Protein 5KQ4 (pdb70)

Solvent-accessible surface area: 38583 Å² total; per-residue (Å²): 198,120,115,57,84,102,74,59,65,52,30,1,37,102,2,0,71,63,25,50,93,84,0,97,45,25,56,29,44,0,22,41,0,0,0,0,41,12,50,33,57,66,91,141,16,95,61,28,50,18,28,0,6,3,0,0,1,82,5,128,165,65,71,3,0,2,0,0,0,1,38,46,28,12,80,16,0,35,14,40,7,81,96,54,60,20,4,62,69,43,116,69,14,7,0,3,45,4,102,43,101,14,0,0,0,2,22,0,86,55,67,114,14,14,51,108,0,28,88,52,3,72,113,36,42,173,175,32,31,58,33,100,97,11,19,168,2,23,98,126,6,27,58,91,60,28,31,129,58,144,40,0,36,139,6,79,55,57,60,0,7,18,0,0,0,1,1,4,0,6,13,26,31,92,116,56,50,67,22,48,102,92,0,0,96,4,0,2,13,0,5,3,0,0,4,2,32,0,29,23,18,19,25,137,12,69,63,25,46,11,107,81,0,6,58,99,0,25,76,54,10,68,13,5,132,108,74,20,170,148,89,146,104,34,8,37,44,68,2,120,141,60,131,47,83,37,0,14,0,0,0,0,0,6,136,62,25,115,44,0,0,0,12,53,16,170,127,101,67,39,16,39,5,3,0,33,6,112,38,77,177,122,36,56,50,35,79,0,0,29,59,17,0,86,68,19,0,24,46,82,2,53,120,120,20,63,72,122,42,70,16,72,42,53,2,61,19,28,53,0,51,0,3,2,0,25,10,7,58,92,133,32,179,31,78,39,140,83,141,16,38,104,18,68,48,33,73,4,107,99,5,25,27,14,78,189,95,132,110,156,108,22,68,1,0,7,10,0,4,63,44,0,76,145,38,14,122,157,84,94,125,85,145,170,141,116,33,70,113,75,54,75,51,17,0,46,99,4,0,79,64,30,49,111,76,2,101,43,36,59,26,41,0,20,41,0,5,4,7,37,19,35,57,28,48,66,130,23,70,154,24,68,4,26,0,0,2,0,4,0,79,6,125,171,67,82,28,0,3,0,0,0,0,28,72,25,12,55,15,0,33,12,36,11,97,99,34,57,31,3,66,65,45,113,69,18,3,0,1,72,9,100,65,132,35,9,0,0,4,27,0,69,53,66,118,19,10,42,98,0,29,93,47,11,81,91,102,106,135,40,39,58,40,101,92,13,28,142,3,21,77,146,32,24,48,95,45,24,44,145,107,16,77,155,26,1,47,130,3,86,51,59,64,0,6,11,2,0,2,0,0,2,7,8,11,10,13,86,133,33,65,85,35,21,131,87,7,4,86,11,0,17,47,0,20,126,7,0,35,16,43,0,28,18,13,36,87,161,6,58,80,22,48,6,117,72,0,1,56,101,0,22,85,56,8,71,28,8,146,109,31,19,126,108,53,119,153,48,14,50,84,40,14,121,64,53,75,164,42,44,6,20,0,0,0,0,0,3,140,66,29,104,39,0,0,0,13,53,14,149,178,108,65,38,8,24,8,4,0,76,11,132,47,75,220,147,34,64,50,27,84,0,0,30,87,22,0,76,42,12,1,36,38,79,0,66,91,110,28,53,72,121,44,71,13,62,55,95,56,44,25,16,44,4,48,0,3,2,0,24,41,2,42,92,134,31,195,30,111,17,159,48,148,203,96,10,37,109,34,74,50,27,66,5,108,99,2,5,44,21,72,200,106,119,68,36,96,108,5,36,25,23,101,27,0,32,43,0,5,74,46,0,90,131,37,19,104,126,90,97,149,110

InterPro domains:
  IPR010334 mRNA-decapping enzyme subunit 1 [PF06058] (9-122)
  IPR010334 mRNA-decapping enzyme subunit 1 [PTHR16290] (9-124)
  IPR011993 PH-like domain superfamily [G3DSA:2.30.29.30] (1-127)

B-factor: mean 78.52, std 26.3, range [30.11, 173.85]

Radius of gyration: 33.64 Å; Cα contacts (8 Å, |Δi|>4): 1352; chains: 6; bounding box: 75×71×102 Å

Sequence (772 aa):
MEDENILRNAVNLQVLKFHYPEIESIIDIASHVAVYQFDVGSQKWLKTSIEGTFFLVKDQRARVGYVILNRNSPENLYLFINHPSNVHLVDRYLIHRTENQHVVGLWMFDPNDMSRIFNIVKESLLEPPSPSVLPKPPSHWVPVSFNPSMSFTNATFSQVLDDLSARFILNLPAEEQSSVERLCFQIEQAHWFYEDFIRAQNDQLPSLGLRVFSAKLFAHCPLLWKWSKVHEEAFDDFLRYKTRIPVRGAIMLDMSMQQCVLVKGWKASSGWGFPKGKIDKDESDVDCAIREVYEETGFDCSSRINPNEFIDMTIRGQNVRLYIIPGISLDTRFESRTEISKIEWHNLMDLPTFKKNKPNKFYMVIPFLAPLKKWIKKRNIANMEDENILRNAVNLQVLKFHYPEIESIIDIASHVAVYQFDVGSQKWLKTSIEGTFFLVKDQRARVGYVILNRNSPENLYLFINHPSNVHLVDRYLIHRTENQHVVGLWMFDPNDMSRIFNIVKESSEPPSPSVLPKPPSHWVPVSFNPGGSMSFTNATFSQVLDDLSARFILNLPAEEQSSVERLCFQIEQAHWFYEDFIRAQNDQLPSLGLRVFSAKLFAHCPLLWKWSKVHEEAFDDFLRYKTRIPVRGAIMLDMSMQQCVLVKGWKASSGWGFPKGKIDKDESDVDCAIREVYEETGFDCSSRINPNEFIDMTIRGQNVRLYIIPGISLDTRFESRTRKEISKIEWHNLMDLPTFKKNKPQTMKNKFYMVIPFLAPLKKWIKKRNIA

Organism: Schizosaccharomyces pombe (strain 972 / ATCC 24843) (NCBI:txid284812)

Secondary structure (DSSP, 8-state):
-HHHHHHHHHHHHHHHHHH-TTEEEEEEEEEEEEEEEEETTTTEEEEEEEEEEEEEEEETTS-EEEEEEESSSS--EEEE---GGGEEEETTEEEEE-TTS-EEEEEESSHHHHHHHHHHHT--/--TTSSTT--HHHHHHHHIIIIISS--HHHHH-HHHHHHHHHHHHHHIIIIITTS-TTSPP--HHHHHHHHHHH-HHHHHHHHHTHHHHHHHHHGGGG--EEEEEEB-TTS-EEEEEE-SSSS---B-SEEE--TT--HHHHHHHHHHHHH----TTT--TTSEEEEEETTEEEEEEEE----TTPPP--TTTTT--EEEEEEGGGSTTSSSS-----GGGSTTTGGGHHHHHHHHHHHHH-/--PPPGGGSPPPPGGGSPPPS--/-HHHHHHHHHHHHHHHHHH-TTEEEEEEEEEEEEEEEEETTTTEEEEEEEEEEEEEEEETT--EEEEEEESSSS--EEEEE--GGGEEEETTEEEEE-TTS-EEEEEESSHHHHHHHHHHHHHH--/--TTTT--HHHHHHHHIIIIITT--TTTTT-HHHHHHHHHHHHHHIIIIIHHH-TTSPP--HHHHHHHHHTT-GGGTTTTSS-TTHHHHHHHH---EEEEEEEEEETTSSEEEEEEESSSS--BB-SEEEPPTT--HHHHHHHHHHHHH----TTT--TT-EEEEEETTEEEEEEEEEEE-TT--------EEEEEEEEGGGSTTTSTT----BSS-GGGHHHHHHHHHHHHHH-/-PPPGGGSPPPPGGGSPPPS--

Foldseek 3Di:
DPVVVVVVQVVVVVVVCVVPVQWDGFPDKAAKKFKWWADPVVRDIDGDQFMGIKTWTAGPVLWTWIWGCGPRDRDIDIFTAQDLVQWDDDDQWIWGQGPVRIIMIMHGPDSVCVVVVNVVVVVSND/DDDDPVPDDDDPPVVDDDDPPD/DQPQLPDDPLVLLVCLCVVFPDDDDPVCVPDLVSRLLSLLVSLQCCQPPNCLSPVVDDNDASLVSVVVSPVNDVVNVVVCVPPVCVSVVCVVPPDFFEKEAAWEAAQLRFKTKWWFFDDPQTATETQMGTDDPPGDRLNRHQVRCCQAWVDGCNVFFDPVAWDFGCGSRYGYIYTYGYHDHPPDRTDHNYRTDDMDMDGLVPDGPLDPDDHHGYRPHSSCSVVSVVVVVVVVVVD/DVVVVVVVLVVVQVVVCVVPVQFDHFPDKAAKKFKWWQDPPVRGIGGPQFMGIKTFTQGNVRWTWIWGCGPRDRDIDIFTADALVQWDDDDQWIWGQTPVRIIMIMHGPDSCSSVVVNVVSNPD/DDDDDPVPDDDDPPVVDDDDPPD/DCQCVQLPPDVLVLLVCLCVPFPDDDPPVQVVDPVSNLVSLVVSLLCCQQRNCLHHVVDDDDASVVSVVVNCVSDVVVVVVCVVCVVVNVCVQAVQLVWEKEAAFEAAALRFKTKWWAFDPDLGATATQMGTADPPGDRVRRHQVSCCQAWVDGCVVFWDPVAWDWDQGSNYTYIYTYGYHDHPVDDTDHNVNNTTDDIDMDGLVPQAPLDPPGPRDPSSRHVHCVVVNVVSVVVSVVVVVD

GO terms:
  GO:0000932 P-body (C, IDA)
  GO:0003723 RNA binding (F, IDA)
  GO:0010494 cytoplasmic stress granule (C, IDA)
  GO:0098745 RNA decapping complex (C, IDA)
  GO:0110156 mRNA methylguanosine-cap decapping (P, IDA)
  GO:0170008 mRNA phosphatase activator activity (F, IDA)
  GO:0000956 nuclear-transcribed mRNA catabolic process (P, IMP)
  GO:0005634 nucleus (C, HDA)
  GO:0005829 cytosol (C, HDA)
  GO:0000290 deadenylation-dependent decapping of nuclear-transcribed mRNA (P, IMP)
  GO:0005515 protein binding (F, IPI)
  GO:0000290 deadenylation-dependent decapping of nuclear-transcribed mRNA (P, IDA)

Structure (mmCIF, N/CA/C/O backbone):
data_5KQ4
#
_entry.id   5KQ4
#
_cell.length_a   43.067
_cell.length_b   120.752
_cell.length_c   91.849
_cell.angle_alpha   90.00
_cell.angle_beta   97.90
_cell.angle_gamma   90.00
#
_symmetry.space_group_name_H-M   'P 1 21 1'
#
loop_
_entity.id
_entity.type
_entity.pdbx_description
1 polymer 'mRNA-decapping enzyme subunit 1'
2 polymer 'Proline-rich nuclear receptor coactivator 2'
3 polymer 'mRNA decapping complex subunit 2'
4 non-polymer '[[(2~{R},3~{S},4~{R},5~{R})-5-(2-azanyl-7-methyl-6-oxidanylidene-3~{H}-purin-7-ium-9-yl)-3,4-bis(oxidanyl)oxolan-2-yl]methoxy-sulfanyl-phosphoryl] [[[(2~{R},3~{S},4~{R},5~{R})-5-(2-azanyl-7-methyl-6-oxidanylidene-3~{H}-purin-7-ium-9-yl)-3,4-bis(oxidanyl)oxolan-2-yl]methoxy-sulfanyl-phosphoryl]oxy-oxidanyl-phosphoryl] hydrogen phosphate'
5 water water
#
loop_
_atom_site.group_PDB
_atom_site.id
_atom_site.type_symbol
_atom_site.label_atom_id
_atom_site.label_alt_id
_atom_site.label_comp_id
_atom_site.label_asym_id
_atom_site.label_entity_id
_atom_site.label_seq_id
_atom_site.pdbx_PDB_ins_code
_atom_site.Cartn_x
_atom_site.Cartn_y
_atom_site.Cartn_z
_atom_site.occupancy
_atom_site.B_iso_or_equiv
_atom_site.auth_seq_id
_atom_site.auth_comp_id
_atom_site.auth_asym_id
_atom_site.auth_atom_id
_atom_site.pdbx_PDB_model_num
ATOM 1 N N . MET A 1 4 ? 5.108 8.386 37.687 1.00 129.03 1 MET D N 1
ATOM 2 C CA . MET A 1 4 ? 6.279 9.205 37.985 1.00 128.94 1 MET D CA 1
ATOM 3 C C . MET A 1 4 ? 6.685 10.088 36.803 1.00 122.20 1 MET D C 1
ATOM 4 O O . MET A 1 4 ? 6.640 9.674 35.647 1.00 106.96 1 MET D O 1
ATOM 9 N N . GLU A 1 5 ? 7.069 11.326 37.125 1.00 127.77 2 GLU D N 1
ATOM 10 C CA . GLU A 1 5 ? 7.404 12.327 36.118 1.00 118.42 2 GLU D CA 1
ATOM 11 C C . GLU A 1 5 ? 8.768 12.099 35.472 1.00 104.87 2 GLU D C 1
ATOM 12 O O . GLU A 1 5 ? 8.905 12.260 34.255 1.00 95.70 2 GLU D O 1
ATOM 18 N N . ASP A 1 6 ? 9.781 11.720 36.258 1.00 105.76 3 ASP D N 1
ATOM 19 C CA . ASP A 1 6 ? 11.144 11.626 35.733 1.00 99.95 3 ASP D CA 1
ATOM 20 C C . ASP A 1 6 ? 11.251 10.690 34.535 1.00 99.28 3 ASP D C 1
ATOM 21 O O . ASP A 1 6 ? 12.093 10.907 33.655 1.00 94.87 3 ASP D O 1
ATOM 26 N N . GLU A 1 7 ? 10.419 9.647 34.485 1.00 105.55 4 GLU D N 1
ATOM 27 C CA . GLU A 1 7 ? 10.452 8.722 33.356 1.00 100.79 4 GLU D CA 1
ATOM 28 C C . GLU A 1 7 ? 10.158 9.443 32.046 1.00 93.87 4 GLU D C 1
ATOM 29 O O . GLU A 1 7 ? 10.848 9.238 31.040 1.00 92.69 4 GLU D O 1
ATOM 35 N N . ASN A 1 8 ? 9.126 10.293 32.045 1.00 89.72 5 ASN D N 1
ATOM 36 C CA . ASN A 1 8 ? 8.692 10.936 30.810 1.00 84.17 5 ASN D CA 1
ATOM 37 C C . ASN A 1 8 ? 9.723 11.929 30.286 1.00 82.78 5 ASN D C 1
ATOM 38 O O . ASN A 1 8 ? 9.804 12.146 29.070 1.00 83.88 5 ASN D O 1
ATOM 43 N N . ILE A 1 9 ? 10.512 12.545 31.173 1.00 80.94 6 ILE D N 1
ATOM 44 C CA . ILE A 1 9 ? 11.611 13.387 30.709 1.00 77.85 6 ILE D CA 1
ATOM 45 C C . ILE A 1 9 ? 12.686 12.520 30.075 1.00 69.99 6 ILE D C 1
ATOM 46 O O . ILE A 1 9 ? 13.336 12.919 29.100 1.00 65.87 6 ILE D O 1
ATOM 51 N N . LEU A 1 10 ? 12.867 11.312 30.602 1.00 71.21 7 LEU D N 1
ATOM 52 C CA . LEU A 1 10 ? 13.832 10.368 30.060 1.00 70.05 7 LEU D CA 1
ATOM 53 C C . LEU A 1 10 ? 13.325 9.732 28.772 1.00 70.43 7 LEU D C 1
ATOM 54 O O . LEU A 1 10 ? 14.114 9.452 27.862 1.00 66.22 7 LEU D O 1
ATOM 59 N N . ARG A 1 11 ? 12.014 9.504 28.674 1.00 72.14 8 ARG D N 1
ATOM 60 C CA . ARG A 1 11 ? 11.451 8.993 27.431 1.00 63.79 8 ARG D CA 1
ATOM 61 C C . ARG A 1 11 ? 11.626 10.002 26.303 1.00 62.36 8 ARG D C 1
ATOM 62 O O . ARG A 1 11 ? 11.996 9.633 25.183 1.00 60.49 8 ARG D O 1
ATOM 70 N N . ASN A 1 12 ? 11.351 11.280 26.580 1.00 64.04 9 ASN D N 1
ATOM 71 C CA . ASN A 1 12 ? 11.553 12.323 25.578 1.00 61.10 9 ASN D CA 1
ATOM 72 C C . ASN A 1 12 ? 13.025 12.469 25.217 1.00 60.59 9 ASN D C 1
ATOM 73 O O . ASN A 1 12 ? 13.366 12.723 24.055 1.00 61.83 9 ASN D O 1
ATOM 78 N N . ALA A 1 13 ? 13.913 12.329 26.205 1.00 63.64 10 ALA D N 1
ATOM 79 C CA . ALA A 1 13 ? 15.342 12.457 25.938 1.00 62.69 10 ALA D CA 1
ATOM 80 C C . ALA A 1 13 ? 15.821 11.386 24.965 1.00 53.98 10 ALA D C 1
ATOM 81 O O . ALA A 1 13 ? 16.587 11.675 24.038 1.00 53.75 10 ALA D O 1
ATOM 83 N N . VAL A 1 14 ? 15.388 10.140 25.164 1.00 49.02 11 VAL D N 1
ATOM 84 C CA . VAL A 1 14 ? 15.774 9.069 24.252 1.00 47.07 11 VAL D CA 1
ATOM 85 C C . VAL A 1 14 ? 15.119 9.275 22.892 1.00 48.13 11 VAL D C 1
ATOM 86 O O . VAL A 1 14 ? 15.749 9.075 21.845 1.00 44.47 11 VAL D O 1
ATOM 90 N N . ASN A 1 15 ? 13.838 9.652 22.888 1.00 49.33 12 ASN D N 1
ATOM 91 C CA . ASN A 1 15 ? 13.132 9.904 21.637 1.00 43.59 12 ASN D CA 1
ATOM 92 C C . ASN A 1 15 ? 13.834 10.981 20.822 1.00 40.09 12 ASN D C 1
ATOM 93 O O . ASN A 1 15 ? 14.107 10.796 19.631 1.00 56.78 12 ASN D O 1
ATOM 98 N N . LEU A 1 16 ? 14.137 12.119 21.452 1.00 49.08 13 LEU D N 1
ATOM 99 C CA . LEU A 1 16 ? 14.759 13.220 20.724 1.00 49.86 13 LEU D CA 1
ATOM 100 C C . LEU A 1 16 ? 16.171 12.879 20.259 1.00 51.88 13 LEU D C 1
ATOM 101 O O . LEU A 1 16 ? 16.589 13.332 19.187 1.00 58.66 13 LEU D O 1
ATOM 106 N N . GLN A 1 17 ? 16.922 12.098 21.041 1.00 51.22 14 GLN D N 1
ATOM 107 C CA . GLN A 1 17 ? 18.251 11.681 20.596 1.00 53.32 14 GLN D CA 1
ATOM 108 C C . GLN A 1 17 ? 18.162 10.805 19.352 1.00 55.35 14 GLN D C 1
ATOM 109 O O . GLN A 1 17 ? 19.032 10.868 18.474 1.00 56.67 14 GLN D O 1
ATOM 115 N N . VAL A 1 18 ? 17.124 9.969 19.269 1.00 53.86 15 VAL D N 1
ATOM 116 C CA . VAL A 1 18 ? 16.959 9.092 18.113 1.00 50.69 15 VAL D CA 1
ATOM 117 C C . VAL A 1 18 ? 16.578 9.905 16.883 1.00 43.84 15 VAL D C 1
ATOM 118 O O . VAL A 1 18 ? 17.132 9.710 15.793 1.00 47.73 15 VAL D O 1
ATOM 122 N N . LEU A 1 19 ? 15.605 10.810 17.038 1.00 43.32 16 LEU D N 1
ATOM 123 C CA . LEU A 1 19 ? 15.184 11.660 15.928 1.00 41.04 16 LEU D CA 1
ATOM 124 C C . LEU A 1 19 ? 16.343 12.488 15.385 1.00 50.36 16 LEU D C 1
ATOM 125 O O . LEU A 1 19 ? 16.492 12.633 14.166 1.00 56.58 16 LEU D O 1
ATOM 130 N N . LYS A 1 20 ? 17.175 13.046 16.270 1.00 47.56 17 LYS D N 1
ATOM 131 C CA . LYS A 1 20 ? 18.321 13.824 15.809 1.00 46.51 17 LYS D CA 1
ATOM 132 C C . LYS A 1 20 ? 19.369 12.945 15.142 1.00 50.26 17 LYS D C 1
ATOM 133 O O . LYS A 1 20 ? 20.121 13.425 14.286 1.00 57.52 17 LYS D O 1
ATOM 139 N N . PHE A 1 21 ? 19.425 11.661 15.502 1.00 50.41 18 PHE D N 1
ATOM 140 C CA . PHE A 1 21 ? 20.372 10.767 14.847 1.00 48.97 18 PHE D CA 1
ATOM 141 C C . PHE A 1 21 ? 20.015 10.577 13.380 1.00 50.22 18 PHE D C 1
ATOM 142 O O . PHE A 1 21 ? 20.904 10.503 12.524 1.00 52.51 18 PHE D O 1
ATOM 150 N N . HIS A 1 22 ? 18.719 10.505 13.068 1.00 42.93 19 HIS D N 1
ATOM 151 C CA . HIS A 1 22 ? 18.295 10.436 11.676 1.00 48.95 19 HIS D CA 1
ATOM 152 C C . HIS A 1 22 ? 18.191 11.821 11.052 1.00 53.98 19 HIS D C 1
ATOM 153 O O . HIS A 1 22 ? 18.495 11.991 9.865 1.00 55.67 19 HIS D O 1
ATOM 160 N N . TYR A 1 23 ? 17.777 12.816 11.836 1.00 53.52 20 TYR D N 1
ATOM 161 C CA . TYR A 1 23 ? 17.499 14.157 11.327 1.00 50.85 20 TYR D CA 1
ATOM 162 C C . TYR A 1 23 ? 18.092 15.169 12.296 1.00 58.01 20 TYR D C 1
ATOM 163 O O . TYR A 1 23 ? 17.422 15.627 13.231 1.00 61.33 20 TYR D O 1
ATOM 172 N N . PRO A 1 24 ? 19.369 15.523 12.112 1.00 58.25 21 PRO D N 1
ATOM 173 C CA . PRO A 1 24 ? 20.030 16.435 13.063 1.00 59.92 21 PRO D CA 1
ATOM 174 C C . PRO A 1 24 ? 19.334 17.776 13.239 1.00 62.33 21 PRO D C 1
ATOM 175 O O . PRO A 1 24 ? 19.332 18.319 14.350 1.00 66.48 21 PRO D O 1
ATOM 179 N N . GLU A 1 25 ? 18.739 18.329 12.179 1.00 64.36 22 GLU D N 1
ATOM 180 C CA . GLU A 1 25 ? 18.118 19.646 12.277 1.00 67.78 22 GLU D CA 1
ATOM 181 C C . GLU A 1 25 ? 16.905 19.682 13.200 1.00 65.50 22 GLU D C 1
ATOM 182 O O . GLU A 1 25 ? 16.449 20.776 13.540 1.00 69.17 22 GLU D O 1
ATOM 188 N N . ILE A 1 26 ? 16.368 18.529 13.603 1.00 61.67 23 ILE D N 1
ATOM 189 C CA . ILE A 1 26 ? 15.254 18.511 14.543 1.00 55.94 23 ILE D CA 1
ATOM 190 C C . ILE A 1 26 ? 15.708 19.085 15.878 1.00 59.72 23 ILE D C 1
ATOM 191 O O . ILE A 1 26 ? 16.813 18.797 16.357 1.00 60.61 23 ILE D O 1
ATOM 196 N N . GLU A 1 27 ? 14.857 19.912 16.485 1.00 64.99 24 GLU D N 1
ATOM 197 C CA . GLU A 1 27 ? 15.171 20.563 17.753 1.00 68.32 24 GLU D CA 1
ATOM 198 C C . GLU A 1 27 ? 14.343 20.073 18.928 1.00 61.13 24 GLU D C 1
ATOM 199 O O . GLU A 1 27 ? 14.882 19.916 20.028 1.00 60.60 24 GLU D O 1
ATOM 205 N N . SER A 1 28 ? 13.053 19.809 18.738 1.00 59.18 25 SER D N 1
ATOM 206 C CA . SER A 1 28 ? 12.219 19.400 19.858 1.00 59.00 25 SER D CA 1
ATOM 207 C C . SER A 1 28 ? 11.040 18.593 19.341 1.00 54.69 25 SER D C 1
ATOM 208 O O . SER A 1 28 ? 10.694 18.646 18.158 1.00 58.50 25 SER D O 1
ATOM 211 N N . ILE A 1 29 ? 10.435 17.839 20.252 1.00 54.42 26 ILE D N 1
ATOM 212 C CA . ILE A 1 29 ? 9.241 17.054 19.970 1.00 48.84 26 ILE D CA 1
ATOM 213 C C . ILE A 1 29 ? 8.045 17.796 20.542 1.00 51.66 26 ILE D C 1
ATOM 214 O O . ILE A 1 29 ? 7.958 18.005 21.758 1.00 60.85 26 ILE D O 1
ATOM 219 N N . ILE A 1 30 ? 7.120 18.198 19.672 1.00 51.49 27 ILE D N 1
ATOM 220 C CA . ILE A 1 30 ? 5.926 18.888 20.147 1.00 52.03 27 ILE D CA 1
ATOM 221 C C . ILE A 1 30 ? 4.930 17.895 20.733 1.00 59.26 27 ILE D C 1
ATOM 222 O O . ILE A 1 30 ? 4.383 18.114 21.820 1.00 72.15 27 ILE D O 1
ATOM 227 N N . ASP A 1 31 ? 4.694 16.783 20.041 1.00 55.54 28 ASP D N 1
ATOM 228 C CA . ASP A 1 31 ? 3.718 15.797 20.482 1.00 56.31 28 ASP D CA 1
ATOM 229 C C . ASP A 1 31 ? 4.024 14.484 19.773 1.00 55.80 28 ASP D C 1
ATOM 230 O O . ASP A 1 31 ? 4.804 14.441 18.818 1.00 61.85 28 ASP D O 1
ATOM 235 N N . ILE A 1 32 ? 3.402 13.408 20.259 1.00 53.34 29 ILE D N 1
ATOM 236 C CA . ILE A 1 32 ? 3.650 12.060 19.763 1.00 54.27 29 ILE D CA 1
ATOM 237 C C . ILE A 1 32 ? 2.318 11.332 19.614 1.00 53.32 29 ILE D C 1
ATOM 238 O O . ILE A 1 32 ? 1.388 11.526 20.405 1.00 56.32 29 ILE D O 1
ATOM 243 N N . ALA A 1 33 ? 2.234 10.483 18.592 1.00 47.33 30 ALA D N 1
ATOM 244 C CA . ALA A 1 33 ? 1.101 9.596 18.370 1.00 50.84 30 ALA D CA 1
ATOM 245 C C . ALA A 1 33 ? 1.631 8.172 18.358 1.00 50.74 30 ALA D C 1
ATOM 246 O O . ALA A 1 33 ? 2.622 7.887 17.683 1.00 44.49 30 ALA D O 1
ATOM 248 N N . SER A 1 34 ? 0.977 7.284 19.109 1.00 53.07 31 SER D N 1
ATOM 249 C CA . SER A 1 34 ? 1.541 5.959 19.363 1.00 59.07 31 SER D CA 1
ATOM 250 C C . SER A 1 34 ? 1.710 5.144 18.085 1.00 56.68 31 SER D C 1
ATOM 251 O O . SER A 1 34 ? 2.742 4.489 17.889 1.00 50.79 31 SER D O 1
ATOM 254 N N . HIS A 1 35 ? 0.715 5.172 17.205 1.00 56.56 32 HIS D N 1
ATOM 255 C CA . HIS A 1 35 ? 0.781 4.395 15.977 1.00 60.69 32 HIS D CA 1
ATOM 256 C C . HIS A 1 35 ? -0.083 5.055 14.915 1.00 57.87 32 HIS D C 1
ATOM 257 O O . HIS A 1 35 ? -1.246 5.384 15.172 1.00 58.22 32 HIS D O 1
ATOM 264 N N . VAL A 1 36 ? 0.490 5.249 13.728 1.00 50.35 33 VAL D N 1
ATOM 265 C CA . VAL A 1 36 ? -0.225 5.806 12.584 1.00 55.86 33 VAL D CA 1
ATOM 266 C C . VAL A 1 36 ? 0.089 4.979 11.343 1.00 50.61 33 VAL D C 1
ATOM 267 O O . VAL A 1 36 ? 1.204 4.472 11.187 1.00 51.34 33 VAL D O 1
ATOM 271 N N . ALA A 1 37 ? -0.903 4.829 10.471 1.00 43.03 34 ALA D N 1
ATOM 272 C CA . ALA A 1 37 ? -0.706 4.243 9.152 1.00 41.28 34 ALA D CA 1
ATOM 273 C C . ALA A 1 37 ? -0.715 5.359 8.120 1.00 41.09 34 ALA D C 1
ATOM 274 O O . ALA A 1 37 ? -1.430 6.352 8.282 1.00 39.49 34 ALA D O 1
ATOM 276 N N . VAL A 1 38 ? 0.083 5.204 7.067 1.00 36.93 35 VAL D N 1
ATOM 277 C CA . VAL A 1 38 ? 0.249 6.240 6.058 1.00 40.82 35 VAL D CA 1
ATOM 278 C C . VAL A 1 38 ? -0.397 5.773 4.764 1.00 42.47 35 VAL D C 1
ATOM 279 O O . VAL A 1 38 ? -0.172 4.643 4.316 1.00 46.85 35 VAL D O 1
ATOM 283 N N . TYR A 1 39 ? -1.211 6.641 4.182 1.00 45.25 36 TYR D N 1
ATOM 284 C CA . TYR A 1 39 ? -1.819 6.418 2.884 1.00 45.04 36 TYR D CA 1
ATOM 285 C C . TYR A 1 39 ? -1.382 7.540 1.956 1.00 43.60 36 TYR D C 1
ATOM 286 O O . TYR A 1 39 ? -1.074 8.649 2.405 1.00 41.49 36 TYR D O 1
ATOM 295 N N . GLN A 1 40 ? -1.360 7.249 0.657 1.00 47.07 37 GLN D N 1
ATOM 296 C CA . GLN A 1 40 ? -1.069 8.259 -0.349 1.00 50.95 37 GLN D CA 1
ATOM 297 C C . GLN A 1 40 ? -2.101 8.196 -1.462 1.00 52.77 37 GLN D C 1
ATOM 298 O O . GLN A 1 40 ? -2.443 7.114 -1.949 1.00 52.73 37 GLN D O 1
ATOM 304 N N . PHE A 1 41 ? -2.582 9.365 -1.865 1.00 52.34 38 PHE D N 1
ATOM 305 C CA . PHE A 1 41 ? -3.555 9.477 -2.937 1.00 51.96 38 PHE D CA 1
ATOM 306 C C . PHE A 1 41 ? -2.828 9.579 -4.272 1.00 50.51 38 PHE D C 1
ATOM 307 O O . PHE A 1 41 ? -1.946 10.427 -4.441 1.00 56.46 38 PHE D O 1
ATOM 315 N N . ASP A 1 42 ? -3.187 8.707 -5.211 1.00 57.93 39 ASP D N 1
ATOM 316 C CA . ASP A 1 42 ? -2.600 8.717 -6.546 1.00 65.62 39 ASP D CA 1
ATOM 317 C C . ASP A 1 42 ? -3.502 9.583 -7.413 1.00 69.89 39 ASP D C 1
ATOM 318 O O . ASP A 1 42 ? -4.635 9.199 -7.711 1.00 67.71 39 ASP D O 1
ATOM 323 N N . VAL A 1 43 ? -2.999 10.749 -7.823 1.00 75.23 40 VAL D N 1
ATOM 324 C CA . VAL A 1 43 ? -3.798 11.660 -8.635 1.00 77.65 40 VAL D CA 1
ATOM 325 C C . VAL A 1 43 ? -4.106 11.118 -10.020 1.00 79.32 40 VAL D C 1
ATOM 326 O O . VAL A 1 43 ? -4.986 11.656 -10.698 1.00 88.33 40 VAL D O 1
ATOM 330 N N . GLY A 1 44 ? -3.407 10.076 -10.462 1.00 75.45 41 GLY D N 1
ATOM 331 C CA . GLY A 1 44 ? -3.675 9.500 -11.764 1.00 78.03 41 GLY D CA 1
ATOM 332 C C . GLY A 1 44 ? -4.817 8.507 -11.718 1.00 78.90 41 GLY D C 1
ATOM 333 O O . GLY A 1 44 ? -5.801 8.642 -12.452 1.00 80.15 41 GLY D O 1
ATOM 334 N N . SER A 1 45 ? -4.695 7.497 -10.852 1.00 86.70 42 SER D N 1
ATOM 335 C CA . SER A 1 45 ? -5.804 6.585 -10.599 1.00 86.30 42 SER D CA 1
ATOM 336 C C . SER A 1 45 ? -6.932 7.263 -9.833 1.00 80.48 42 SER D C 1
ATOM 337 O O . SER A 1 45 ? -8.073 6.793 -9.887 1.00 73.60 42 SER D O 1
ATOM 340 N N . GLN A 1 46 ? -6.631 8.349 -9.121 1.00 78.80 43 GLN D N 1
ATOM 341 C CA . GLN A 1 46 ? -7.605 9.068 -8.298 1.00 79.83 43 GLN D CA 1
ATOM 342 C C . GLN A 1 46 ? -8.236 8.151 -7.251 1.00 79.47 43 GLN D C 1
ATOM 343 O O . GLN A 1 46 ? -9.440 8.198 -6.994 1.00 83.94 43 GLN D O 1
ATOM 349 N N . LYS A 1 47 ? -7.407 7.314 -6.636 1.00 74.64 44 LYS D N 1
ATOM 350 C CA . LYS A 1 47 ? -7.817 6.452 -5.540 1.00 69.71 44 LYS D CA 1
ATOM 351 C C . LYS A 1 47 ? -6.779 6.544 -4.433 1.00 59.59 44 LYS D C 1
ATOM 352 O O . LYS A 1 47 ? -5.626 6.914 -4.668 1.00 58.88 44 LYS D O 1
ATOM 358 N N . TRP A 1 48 ? -7.192 6.187 -3.221 1.00 53.96 45 TRP D N 1
ATOM 359 C CA . TRP A 1 48 ? -6.246 6.056 -2.126 1.00 50.01 45 TRP D CA 1
ATOM 360 C C . TRP A 1 48 ? -5.523 4.723 -2.214 1.00 57.75 45 TRP D C 1
ATOM 361 O O . TRP A 1 48 ? -6.123 3.692 -2.531 1.00 58.23 45 TRP D O 1
ATOM 372 N N . LEU A 1 49 ? -4.223 4.756 -1.946 1.00 55.14 46 LEU D N 1
ATOM 373 C CA . LEU A 1 49 ? -3.401 3.562 -1.880 1.00 56.94 46 LEU D CA 1
ATOM 374 C C . LEU A 1 49 ? -2.709 3.511 -0.527 1.00 52.87 46 LEU D C 1
ATOM 375 O O . LEU A 1 49 ? -2.400 4.548 0.068 1.00 51.10 46 LEU D O 1
ATOM 380 N N . LYS A 1 50 ? -2.478 2.300 -0.038 1.00 55.33 47 LYS D N 1
ATOM 381 C CA . LYS A 1 50 ? -1.811 2.119 1.240 1.00 58.20 47 LYS D CA 1
ATOM 382 C C . LYS A 1 50 ? -0.309 2.031 1.018 1.00 56.80 47 LYS D C 1
ATOM 383 O O . LYS A 1 50 ? 0.156 1.262 0.170 1.00 60.37 47 LYS D O 1
ATOM 389 N N . THR A 1 51 ? 0.441 2.832 1.763 1.00 51.64 48 THR D N 1
ATOM 390 C CA . THR A 1 51 ? 1.882 2.667 1.802 1.00 53.64 48 THR D CA 1
ATOM 391 C C . THR A 1 51 ? 2.252 1.646 2.872 1.00 54.34 48 THR D C 1
ATOM 392 O O . THR A 1 51 ? 1.421 1.206 3.667 1.00 56.22 48 THR D O 1
ATOM 396 N N . SER A 1 52 ? 3.526 1.262 2.882 1.00 53.38 49 SER D N 1
ATOM 397 C CA . SER A 1 52 ? 4.056 0.330 3.867 1.00 61.10 49 SER D CA 1
ATOM 398 C C . SER A 1 52 ? 4.776 1.060 4.995 1.00 51.54 49 SER D C 1
ATOM 399 O O . SER A 1 52 ? 5.627 0.478 5.676 1.00 60.35 49 SER D O 1
ATOM 402 N N . ILE A 1 53 ? 4.426 2.324 5.215 1.00 45.70 50 ILE D N 1
ATOM 403 C CA . ILE A 1 53 ? 4.987 3.133 6.289 1.00 50.38 50 ILE D CA 1
ATOM 404 C C . ILE A 1 53 ? 4.002 3.128 7.451 1.00 48.18 50 ILE D C 1
ATOM 405 O O . ILE A 1 53 ? 2.854 3.565 7.309 1.00 51.41 50 ILE D O 1
ATOM 410 N N . GLU A 1 54 ? 4.457 2.614 8.592 1.00 45.84 51 GLU D N 1
ATOM 411 C CA . GLU A 1 54 ? 3.640 2.405 9.779 1.00 46.78 51 GLU D CA 1
ATOM 412 C C . GLU A 1 54 ? 4.545 2.501 10.996 1.00 49.74 51 GLU D C 1
ATOM 413 O O . GLU A 1 54 ? 5.625 1.904 11.009 1.00 56.78 51 GLU D O 1
ATOM 419 N N . GLY A 1 55 ? 4.110 3.233 12.011 1.00 42.27 52 GLY D N 1
ATOM 420 C CA . GLY A 1 55 ? 4.862 3.263 13.251 1.00 42.22 52 GLY D CA 1
ATOM 421 C C . GLY A 1 55 ? 4.481 4.468 14.091 1.00 48.21 52 GLY D C 1
ATOM 422 O O . GLY A 1 55 ? 3.404 5.038 13.935 1.00 48.46 52 GLY D O 1
ATOM 423 N N . THR A 1 56 ? 5.399 4.831 14.980 1.00 48.13 53 THR D N 1
ATOM 424 C CA . THR A 1 56 ? 5.174 5.935 15.901 1.00 43.67 53 THR D CA 1
ATOM 425 C C . THR A 1 56 ? 5.336 7.269 15.191 1.00 43.91 53 THR D C 1
ATOM 426 O O . THR A 1 56 ? 6.228 7.440 14.360 1.00 33.67 53 THR D O 1
ATOM 430 N N . PHE A 1 57 ? 4.472 8.214 15.541 1.00 41.83 54 PHE D N 1
ATOM 431 C CA . PHE A 1 57 ? 4.378 9.516 14.895 1.00 41.83 54 PHE D CA 1
ATOM 432 C C . PHE A 1 57 ? 4.894 10.576 15.864 1.00 40.78 54 PHE D C 1
ATOM 433 O O . PHE A 1 57 ? 4.384 10.703 16.983 1.00 44.75 54 PHE D O 1
ATOM 441 N N . PHE A 1 58 ? 5.901 11.332 15.433 1.00 41.11 55 PHE D N 1
ATOM 442 C CA . PHE A 1 58 ? 6.507 12.385 16.239 1.00 41.71 55 PHE D CA 1
ATOM 443 C C . PHE A 1 58 ? 6.276 13.718 15.542 1.00 40.66 55 PHE D C 1
ATOM 444 O O . PHE A 1 58 ? 6.683 13.892 14.389 1.00 42.73 55 PHE D O 1
ATOM 452 N N . LEU A 1 59 ? 5.638 14.657 16.233 1.00 43.36 56 LEU D N 1
ATOM 453 C CA . LEU A 1 59 ? 5.505 16.014 15.719 1.00 44.35 56 LEU D CA 1
ATOM 454 C C . LEU A 1 59 ? 6.698 16.821 16.213 1.00 45.32 56 LEU D C 1
ATOM 455 O O . LEU A 1 59 ? 6.892 16.970 17.425 1.00 48.32 56 LEU D O 1
ATOM 460 N N . VAL A 1 60 ? 7.481 17.356 15.275 1.00 42.57 57 VAL D N 1
ATOM 461 C CA . VAL A 1 60 ? 8.774 17.946 15.584 1.00 42.50 57 VAL D CA 1
ATOM 462 C C . VAL A 1 60 ? 8.870 19.365 15.042 1.00 53.53 57 VAL D C 1
ATOM 463 O O . VAL A 1 60 ? 8.180 19.750 14.094 1.00 61.10 57 VAL D O 1
ATOM 467 N N . LYS A 1 61 ? 9.721 20.153 15.695 1.00 56.02 58 LYS D N 1
ATOM 468 C CA . LYS A 1 61 ? 10.097 21.484 15.245 1.00 56.66 58 LYS D CA 1
ATOM 469 C C . LYS A 1 61 ? 11.592 21.483 14.947 1.00 59.17 58 LYS D C 1
ATOM 470 O O . LYS A 1 61 ? 12.381 20.985 15.757 1.00 61.39 58 LYS D O 1
ATOM 476 N N . ASP A 1 62 ? 11.982 22.019 13.793 1.00 54.79 59 ASP D N 1
ATOM 477 C CA . ASP A 1 62 ? 13.383 22.041 13.389 1.00 58.98 59 ASP D CA 1
ATOM 478 C C . ASP A 1 62 ? 14.002 23.397 13.738 1.00 66.25 59 ASP D C 1
ATOM 479 O O . ASP A 1 62 ? 13.311 24.328 14.158 1.00 67.74 59 ASP D O 1
ATOM 484 N N . GLN A 1 63 ? 15.325 23.492 13.568 1.00 76.90 60 GLN D N 1
ATOM 485 C CA . GLN A 1 63 ? 16.045 24.734 13.856 1.00 77.02 60 GLN D CA 1
ATOM 486 C C . GLN A 1 63 ? 15.427 25.939 13.154 1.00 82.65 60 GLN D C 1
ATOM 487 O O . GLN A 1 63 ? 15.398 27.045 13.708 1.00 90.62 60 GLN D O 1
ATOM 493 N N . ARG A 1 64 ? 14.936 25.752 11.932 1.00 89.38 61 ARG D N 1
ATOM 494 C CA . ARG A 1 64 ? 14.356 26.841 11.156 1.00 94.86 61 ARG D CA 1
ATOM 495 C C . ARG A 1 64 ? 12.933 27.182 11.577 1.00 92.72 61 ARG D C 1
ATOM 496 O O . ARG A 1 64 ? 12.250 27.920 10.856 1.00 90.23 61 ARG D O 1
ATOM 504 N N . ALA A 1 65 ? 12.475 26.643 12.709 1.00 88.39 62 ALA D N 1
ATOM 505 C CA . ALA A 1 65 ? 11.151 26.857 13.285 1.00 80.75 62 ALA D CA 1
ATOM 506 C C . ALA A 1 65 ? 10.052 26.210 12.461 1.00 81.33 62 ALA D C 1
ATOM 507 O O . ALA A 1 65 ? 8.869 26.418 12.751 1.00 91.86 62 ALA D O 1
ATOM 509 N N . ARG A 1 66 ? 10.404 25.426 11.449 1.00 73.02 63 ARG D N 1
ATOM 510 C CA . ARG A 1 66 ? 9.388 24.748 10.662 1.00 71.65 63 ARG D CA 1
ATOM 511 C C . ARG A 1 66 ? 8.748 23.630 11.473 1.00 67.38 63 ARG D C 1
ATOM 512 O O . ARG A 1 66 ? 9.373 23.030 12.351 1.00 67.58 63 ARG D O 1
ATOM 520 N N . VAL A 1 67 ? 7.492 23.342 11.161 1.00 61.32 64 VAL D N 1
ATOM 521 C CA . VAL A 1 67 ? 6.760 22.258 11.803 1.00 59.22 64 VAL D CA 1
ATOM 522 C C . VAL A 1 67 ? 6.699 21.084 10.839 1.00 57.89 64 VAL D C 1
ATOM 523 O O . VAL A 1 67 ? 6.449 21.257 9.639 1.00 55.31 64 VAL D O 1
ATOM 527 N N . GLY A 1 68 ? 6.938 19.887 11.363 1.00 57.68 65 GLY D N 1
ATOM 528 C CA . GLY A 1 68 ? 6.875 18.680 10.566 1.00 55.27 65 GLY D CA 1
ATOM 529 C C . GLY A 1 68 ? 6.711 17.484 11.475 1.00 50.55 65 GLY D C 1
ATOM 530 O O . GLY A 1 68 ? 6.734 17.602 12.702 1.00 55.39 65 GLY D O 1
ATOM 531 N N . TYR A 1 69 ? 6.547 16.317 10.860 1.00 47.25 66 TYR D N 1
ATOM 532 C CA . TYR A 1 69 ? 6.404 15.085 11.618 1.00 45.04 66 TYR D CA 1
ATOM 533 C C . TYR A 1 69 ? 7.274 13.980 11.042 1.00 43.64 66 TYR D C 1
ATOM 534 O O . TYR A 1 69 ? 7.415 13.856 9.823 1.00 37.62 66 TYR D O 1
ATOM 543 N N . VAL A 1 70 ? 7.855 13.182 11.934 1.00 46.47 67 VAL D N 1
ATOM 544 C CA . VAL A 1 70 ? 8.619 11.992 11.580 1.00 47.51 67 VAL D CA 1
ATOM 545 C C . VAL A 1 70 ? 7.808 10.769 11.979 1.00 41.77 67 VAL D C 1
ATOM 546 O O . VAL A 1 70 ? 7.173 10.753 13.041 1.00 45.47 67 VAL D O 1
ATOM 550 N N . ILE A 1 71 ? 7.808 9.757 11.116 1.00 41.85 68 ILE D N 1
ATOM 551 C CA . ILE A 1 71 ? 7.229 8.457 11.422 1.00 36.70 68 ILE D CA 1
ATOM 552 C C . ILE A 1 71 ? 8.337 7.420 11.331 1.00 38.76 68 ILE D C 1
ATOM 553 O O . ILE A 1 71 ? 8.876 7.178 10.246 1.00 34.49 68 ILE D O 1
ATOM 558 N N . LEU A 1 72 ? 8.671 6.800 12.458 1.00 41.31 69 LEU D N 1
ATOM 559 C CA . LEU A 1 72 ? 9.682 5.749 12.456 1.00 42.38 69 LEU D CA 1
ATOM 560 C C . LEU A 1 72 ? 9.016 4.457 12.002 1.00 38.67 69 LEU D C 1
ATOM 561 O O . LEU A 1 72 ? 8.222 3.860 12.739 1.00 41.03 69 LEU D O 1
ATOM 566 N N . ASN A 1 73 ? 9.320 4.043 10.776 1.00 34.66 70 ASN D N 1
ATOM 567 C CA . ASN A 1 73 ? 8.627 2.916 10.171 1.00 36.03 70 ASN D CA 1
ATOM 568 C C . ASN A 1 73 ? 9.004 1.627 10.888 1.00 36.77 70 ASN D C 1
ATOM 569 O O . ASN A 1 73 ? 10.181 1.370 11.157 1.00 34.91 70 ASN D O 1
ATOM 574 N N . ARG A 1 74 ? 7.996 0.824 11.209 1.00 37.37 71 ARG D N 1
ATOM 575 C CA . ARG A 1 74 ? 8.188 -0.475 11.835 1.00 43.32 71 ARG D CA 1
ATOM 576 C C . ARG A 1 74 ? 8.335 -1.605 10.831 1.00 42.71 71 ARG D C 1
ATOM 577 O O . ARG A 1 74 ? 8.671 -2.723 11.231 1.00 47.08 71 ARG D O 1
ATOM 585 N N . ASN A 1 75 ? 8.076 -1.347 9.550 1.00 42.94 72 ASN D N 1
ATOM 586 C CA . ASN A 1 75 ? 8.122 -2.376 8.521 1.00 46.22 72 ASN D CA 1
ATOM 587 C C . ASN A 1 75 ? 9.405 -2.361 7.699 1.00 48.10 72 ASN D C 1
ATOM 588 O O . ASN A 1 75 ? 9.716 -3.370 7.057 1.00 49.59 72 ASN D O 1
ATOM 593 N N . SER A 1 76 ? 10.149 -1.262 7.703 1.00 50.50 73 SER D N 1
ATOM 594 C CA . SER A 1 76 ? 11.351 -1.124 6.891 1.00 47.61 73 SER D CA 1
ATOM 595 C C . SER A 1 76 ? 12.128 0.099 7.383 1.00 42.01 73 SER D C 1
ATOM 596 O O . SER A 1 76 ? 11.572 0.940 8.093 1.00 41.31 73 SER D O 1
ATOM 599 N N . PRO A 1 77 ? 13.411 0.218 7.017 1.00 45.64 74 PRO D N 1
ATOM 600 C CA . PRO A 1 77 ? 14.204 1.376 7.464 1.00 44.43 74 PRO D CA 1
ATOM 601 C C . PRO A 1 77 ? 13.821 2.703 6.822 1.00 50.29 74 PRO D C 1
ATOM 602 O O . PRO A 1 77 ? 14.439 3.723 7.150 1.00 54.94 74 PRO D O 1
ATOM 606 N N . GLU A 1 78 ? 12.836 2.732 5.926 1.00 46.32 75 GLU D N 1
ATOM 607 C CA . GLU A 1 78 ? 12.469 3.948 5.207 1.00 45.12 75 GLU D CA 1
ATOM 608 C C . GLU A 1 78 ? 11.402 4.699 5.999 1.00 42.54 75 GLU D C 1
ATOM 609 O O . GLU A 1 78 ? 10.238 4.286 6.033 1.00 43.59 75 GLU D O 1
ATOM 615 N N . ASN A 1 79 ? 11.795 5.808 6.623 1.00 39.48 76 ASN D N 1
ATOM 616 C CA . ASN A 1 79 ? 10.894 6.603 7.442 1.00 40.49 76 ASN D CA 1
ATOM 617 C C . ASN A 1 79 ? 10.216 7.687 6.601 1.00 42.80 76 ASN D C 1
ATOM 618 O O . ASN A 1 79 ? 10.496 7.856 5.413 1.00 40.02 76 ASN D O 1
ATOM 623 N N . LEU A 1 80 ? 9.312 8.436 7.229 1.00 45.82 77 LEU D N 1
ATOM 624 C CA . LEU A 1 80 ? 8.608 9.535 6.580 1.00 44.47 77 LEU D CA 1
ATOM 625 C C . LEU A 1 80 ? 8.858 10.808 7.374 1.00 47.24 77 LEU D C 1
ATOM 626 O O . LEU A 1 80 ? 8.582 10.856 8.577 1.00 42.40 77 LEU D O 1
ATOM 631 N N . TYR A 1 81 ? 9.375 11.835 6.703 1.00 48.35 78 TYR D N 1
ATOM 632 C CA . TYR A 1 81 ? 9.645 13.128 7.324 1.00 51.28 78 TYR D CA 1
ATOM 633 C C . TYR A 1 81 ? 9.054 14.198 6.418 1.00 47.10 78 TYR D C 1
ATOM 634 O O . TYR A 1 81 ? 9.585 14.462 5.334 1.00 47.23 78 TYR D O 1
ATOM 643 N N . LEU A 1 82 ? 7.952 14.802 6.850 1.00 42.49 79 LEU D N 1
ATOM 644 C CA . LEU A 1 82 ? 7.241 15.780 6.042 1.00 37.99 79 LEU D CA 1
ATOM 645 C C . LEU A 1 82 ? 6.973 17.033 6.857 1.00 43.43 79 LEU D C 1
ATOM 646 O O . LEU A 1 82 ? 6.580 16.952 8.023 1.00 46.35 79 LEU D O 1
ATOM 651 N N . PHE A 1 83 ? 7.185 18.188 6.236 1.00 49.99 80 PHE D N 1
ATOM 652 C CA . PHE A 1 83 ? 6.909 19.463 6.877 1.00 49.53 80 PHE D CA 1
ATOM 653 C C . PHE A 1 83 ? 5.483 19.909 6.589 1.00 50.36 80 PHE D C 1
ATOM 654 O O . PHE A 1 83 ? 4.891 19.552 5.568 1.00 49.34 80 PHE D O 1
ATOM 662 N N . ILE A 1 84 ? 4.937 20.702 7.502 1.00 49.12 81 ILE D N 1
ATOM 663 C CA . ILE A 1 84 ? 3.645 21.349 7.317 1.00 49.67 81 ILE D CA 1
ATOM 664 C C . ILE A 1 84 ? 3.923 22.843 7.246 1.00 57.13 81 ILE D C 1
ATOM 665 O O . ILE A 1 84 ? 4.345 23.451 8.238 1.00 64.62 81 ILE D O 1
ATOM 670 N N . ASN A 1 85 ? 3.699 23.431 6.073 1.00 57.42 82 ASN D N 1
ATOM 671 C CA . ASN A 1 85 ? 4.016 24.834 5.844 1.00 68.14 82 ASN D CA 1
ATOM 672 C C . ASN A 1 85 ? 2.828 25.761 6.055 1.00 66.01 82 ASN D C 1
ATOM 673 O O . ASN A 1 85 ? 3.026 26.932 6.395 1.00 71.69 82 ASN D O 1
ATOM 678 N N . HIS A 1 86 ? 1.598 25.273 5.882 1.00 59.97 83 HIS D N 1
ATOM 679 C CA . HIS A 1 86 ? 0.446 26.159 5.921 1.00 61.77 83 HIS D CA 1
ATOM 680 C C . HIS A 1 86 ? -0.758 25.458 6.538 1.00 60.29 83 HIS D C 1
ATOM 681 O O . HIS A 1 86 ? -0.973 24.266 6.275 1.00 64.46 83 HIS D O 1
ATOM 688 N N . PRO A 1 87 ? -1.531 26.155 7.381 1.00 51.49 84 PRO D N 1
ATOM 689 C CA . PRO A 1 87 ? -2.766 25.560 7.933 1.00 50.17 84 PRO D CA 1
ATOM 690 C C . PRO A 1 87 ? -3.715 24.966 6.901 1.00 52.57 84 PRO D C 1
ATOM 691 O O . PRO A 1 87 ? -4.282 23.891 7.136 1.00 53.73 84 PRO D O 1
ATOM 695 N N . SER A 1 88 ? -3.908 25.638 5.762 1.00 53.39 85 SER D N 1
ATOM 696 C CA . SER A 1 88 ? -4.857 25.165 4.759 1.00 56.41 85 SER D CA 1
ATOM 697 C C . SER A 1 88 ? -4.472 23.819 4.159 1.00 49.50 85 SER D C 1
ATOM 698 O O . SER A 1 88 ? -5.339 23.130 3.614 1.00 52.44 85 SER D O 1
ATOM 701 N N . ASN A 1 89 ? -3.209 23.422 4.257 1.00 50.17 86 ASN D N 1
ATOM 702 C CA . ASN A 1 89 ? -2.742 22.170 3.678 1.00 53.67 86 ASN D CA 1
ATOM 703 C C . ASN A 1 89 ? -2.977 20.950 4.557 1.00 53.14 86 ASN D C 1
ATOM 704 O O . ASN A 1 89 ? -2.625 19.841 4.147 1.00 56.61 86 ASN D O 1
ATOM 709 N N . VAL A 1 90 ? -3.561 21.110 5.741 1.00 47.15 87 VAL D N 1
ATOM 710 C CA . VAL A 1 90 ? -3.899 19.976 6.593 1.00 52.57 87 VAL D CA 1
ATOM 711 C C . VAL A 1 90 ? -5.372 20.063 6.959 1.00 51.89 87 VAL D C 1
ATOM 712 O O . VAL A 1 90 ? -5.817 21.069 7.523 1.00 51.50 87 VAL D O 1
ATOM 716 N N . HIS A 1 91 ? -6.120 19.008 6.648 1.00 49.94 88 HIS D N 1
ATOM 717 C CA . HIS A 1 91 ? -7.534 18.909 6.968 1.00 47.44 88 HIS D CA 1
ATOM 718 C C . HIS A 1 91 ? -7.814 17.724 7.884 1.00 53.21 88 HIS D C 1
ATOM 719 O O . HIS A 1 91 ? -7.037 16.771 7.968 1.00 51.58 88 HIS D O 1
ATOM 726 N N . LEU A 1 92 ? -8.949 17.800 8.568 1.00 54.10 89 LEU D N 1
ATOM 727 C CA . LEU A 1 92 ? -9.476 16.700 9.364 1.00 51.27 89 LEU D CA 1
ATOM 728 C C . LEU A 1 92 ? -10.785 16.261 8.729 1.00 56.60 89 LEU D C 1
ATOM 729 O O . LEU A 1 92 ? -11.751 17.030 8.708 1.00 59.53 89 LEU D O 1
ATOM 734 N N . VAL A 1 93 ? -10.821 15.025 8.233 1.00 61.31 90 VAL D N 1
ATOM 735 C CA . VAL A 1 93 ? -11.992 14.461 7.571 1.00 64.09 90 VAL D CA 1
ATOM 736 C C . VAL A 1 93 ? -12.237 13.083 8.168 1.00 68.01 90 VAL D C 1
ATOM 737 O O . VAL A 1 93 ? -11.392 12.189 8.037 1.00 76.45 90 VAL D O 1
ATOM 741 N N . ASP A 1 94 ? -13.389 12.916 8.822 1.00 70.35 91 ASP D N 1
ATOM 742 C CA . ASP A 1 94 ? -13.822 11.650 9.425 1.00 81.22 91 ASP D CA 1
ATOM 743 C C . ASP A 1 94 ? -12.755 11.227 10.430 1.00 80.11 91 ASP D C 1
ATOM 744 O O . ASP A 1 94 ? -12.547 11.954 11.419 1.00 80.21 91 ASP D O 1
ATOM 749 N N . ARG A 1 95 ? -12.061 10.108 10.234 1.00 76.90 92 ARG D N 1
ATOM 750 C CA . ARG A 1 95 ? -11.042 9.630 11.158 1.00 72.79 92 ARG D CA 1
ATOM 751 C C . ARG A 1 95 ? -9.624 9.888 10.667 1.00 69.96 92 ARG D C 1
ATOM 752 O O . ARG A 1 95 ? -8.679 9.333 11.234 1.00 73.41 92 ARG D O 1
ATOM 760 N N . TYR A 1 96 ? -9.445 10.697 9.627 1.00 65.51 93 TYR D N 1
ATOM 761 C CA . TYR A 1 96 ? -8.141 10.826 8.996 1.00 57.82 93 TYR D CA 1
ATOM 762 C C . TYR A 1 96 ? -7.617 12.256 9.000 1.00 55.22 93 TYR D C 1
ATOM 763 O O . TYR A 1 96 ? -8.367 13.228 9.130 1.00 56.18 93 TYR D O 1
ATOM 772 N N . LEU A 1 97 ? -6.301 12.359 8.850 1.00 49.68 94 LEU D N 1
ATOM 773 C CA . LEU A 1 97 ? -5.625 13.618 8.577 1.00 48.09 94 LEU D CA 1
ATOM 774 C C . LEU A 1 97 ? -5.143 13.541 7.141 1.00 47.07 94 LEU D C 1
ATOM 775 O O . LEU A 1 97 ? -4.395 12.622 6.787 1.00 53.55 94 LEU D O 1
ATOM 780 N N . ILE A 1 98 ? -5.564 14.495 6.319 1.00 40.61 95 ILE D N 1
ATOM 781 C CA . ILE A 1 98 ? -5.142 14.563 4.928 1.00 43.41 95 ILE D CA 1
ATOM 782 C C . ILE A 1 98 ? -4.253 15.789 4.770 1.00 46.76 95 ILE D C 1
ATOM 783 O O . ILE A 1 98 ? -4.627 16.902 5.162 1.00 48.59 95 ILE D O 1
ATOM 788 N N . HIS A 1 99 ? -3.072 15.577 4.198 1.00 45.95 96 HIS D N 1
ATOM 789 C CA . HIS A 1 99 ? -2.005 16.566 4.195 1.00 36.95 96 HIS D CA 1
ATOM 790 C C . HIS A 1 99 ? -1.484 16.713 2.778 1.00 48.54 96 HIS D C 1
ATOM 791 O O . HIS A 1 99 ? -1.053 15.729 2.169 1.00 54.79 96 HIS D O 1
ATOM 798 N N . ARG A 1 100 ? -1.522 17.933 2.256 1.00 52.44 97 ARG D N 1
ATOM 799 C CA . ARG A 1 100 ? -0.916 18.246 0.967 1.00 49.47 97 ARG D CA 1
ATOM 800 C C . ARG A 1 100 ? 0.512 18.719 1.224 1.00 52.51 97 ARG D C 1
ATOM 801 O O . ARG A 1 100 ? 0.725 19.796 1.790 1.00 59.99 97 ARG D O 1
ATOM 809 N N . THR A 1 101 ? 1.486 17.918 0.803 1.00 55.02 98 THR D N 1
ATOM 810 C CA . THR A 1 101 ? 2.886 18.193 1.076 1.00 61.02 98 THR D CA 1
ATOM 811 C C . THR A 1 101 ? 3.400 19.311 0.170 1.00 68.56 98 THR D C 1
ATOM 812 O O . THR A 1 101 ? 2.698 19.795 -0.722 1.00 73.42 98 THR D O 1
ATOM 816 N N . GLU A 1 102 ? 4.636 19.751 0.440 1.00 68.55 99 GLU D N 1
ATOM 817 C CA . GLU A 1 102 ? 5.241 20.818 -0.352 1.00 79.34 99 GLU D CA 1
ATOM 818 C C . GLU A 1 102 ? 5.266 20.467 -1.827 1.00 82.86 99 GLU D C 1
ATOM 819 O O . GLU A 1 102 ? 5.121 21.348 -2.680 1.00 84.25 99 GLU D O 1
ATOM 825 N N . ASN A 1 103 ? 5.449 19.189 -2.144 1.00 83.88 100 ASN D N 1
ATOM 826 C CA . ASN A 1 103 ? 5.549 18.722 -3.514 1.00 84.35 100 ASN D CA 1
ATOM 827 C C . ASN A 1 103 ? 4.193 18.346 -4.094 1.00 77.71 100 ASN D C 1
ATOM 828 O O . ASN A 1 103 ? 4.132 17.592 -5.070 1.00 74.65 100 ASN D O 1
ATOM 833 N N . GLN A 1 104 ? 3.111 18.853 -3.501 1.00 76.54 101 GLN D N 1
ATOM 834 C CA . GLN A 1 104 ? 1.728 18.670 -3.931 1.00 78.52 101 GLN D CA 1
ATOM 835 C C . GLN A 1 104 ? 1.236 17.236 -3.792 1.00 74.06 101 GLN D C 1
ATOM 836 O O . GLN A 1 104 ? 0.167 16.904 -4.313 1.00 69.68 101 GLN D O 1
ATOM 842 N N . HIS A 1 105 ? 1.977 16.376 -3.105 1.00 70.36 102 HIS D N 1
ATOM 843 C CA . HIS A 1 105 ? 1.495 15.031 -2.838 1.00 64.62 102 HIS D CA 1
ATOM 844 C C . HIS A 1 105 ? 0.430 15.092 -1.746 1.00 61.27 102 HIS D C 1
ATOM 845 O O . HIS A 1 105 ? 0.431 15.991 -0.901 1.00 62.99 102 HIS D O 1
ATOM 852 N N . VAL A 1 106 ? -0.481 14.124 -1.754 1.00 50.24 103 VAL D N 1
ATOM 853 C CA . VAL A 1 106 ? -1.573 14.082 -0.785 1.00 47.63 103 VAL D CA 1
ATOM 854 C C . VAL A 1 106 ? -1.391 12.851 0.089 1.00 51.16 103 VAL D C 1
ATOM 855 O O . VAL A 1 106 ? -1.417 11.717 -0.405 1.00 58.88 103 VAL D O 1
ATOM 859 N N . VAL A 1 107 ? -1.219 13.074 1.389 1.00 48.70 104 VAL D N 1
ATOM 860 C CA . VAL A 1 107 ? -1.003 12.000 2.347 1.00 44.44 104 VAL D CA 1
ATOM 861 C C . VAL A 1 107 ? -2.235 11.856 3.227 1.00 47.49 104 VAL D C 1
ATOM 862 O O . VAL A 1 107 ? -2.918 12.835 3.542 1.00 43.86 104 VAL D O 1
ATOM 866 N N . GLY A 1 108 ? -2.517 10.620 3.628 1.00 48.16 105 GLY D N 1
ATOM 867 C CA . GLY A 1 108 ? -3.567 10.378 4.593 1.00 48.72 105 GLY D CA 1
ATOM 868 C C . GLY A 1 108 ? -3.017 9.721 5.838 1.00 46.92 105 GLY D C 1
ATOM 869 O O . GLY A 1 108 ? -2.378 8.668 5.762 1.00 45.87 105 GLY D O 1
ATOM 870 N N . LEU A 1 109 ? -3.253 10.332 6.991 1.00 43.88 106 LEU D N 1
ATOM 871 C CA . LEU A 1 109 ? -2.806 9.783 8.259 1.00 38.70 106 LEU D CA 1
ATOM 872 C C . LEU A 1 109 ? -3.988 9.180 9.003 1.00 40.08 106 LEU D C 1
ATOM 873 O O . LEU A 1 109 ? -5.013 9.843 9.196 1.00 43.10 106 LEU D O 1
ATOM 878 N N . TRP A 1 110 ? -3.844 7.922 9.409 1.00 38.54 107 TRP D N 1
ATOM 879 C CA . TRP A 1 110 ? -4.797 7.253 10.286 1.00 43.33 107 TRP D CA 1
ATOM 880 C C . TRP A 1 110 ? -4.088 6.920 11.586 1.00 46.92 107 TRP D C 1
ATOM 881 O O . TRP A 1 110 ? -3.091 6.189 11.584 1.00 45.89 107 TRP D O 1
ATOM 892 N N . MET A 1 111 ? -4.628 7.416 12.692 1.00 56.33 108 MET D N 1
ATOM 893 C CA . MET A 1 111 ? -4.062 7.171 14.005 1.00 63.77 108 MET D CA 1
ATOM 894 C C . MET A 1 111 ? -4.860 6.053 14.659 1.00 62.05 108 MET D C 1
ATOM 895 O O . MET A 1 111 ? -6.087 5.992 14.526 1.00 66.36 108 MET D O 1
ATOM 900 N N . PHE A 1 112 ? -4.163 5.166 15.364 1.00 60.33 109 PHE D N 1
ATOM 901 C CA . PHE A 1 112 ? -4.861 4.045 15.976 1.00 61.49 109 PHE D CA 1
ATOM 902 C C . PHE A 1 112 ? -5.730 4.518 17.132 1.00 69.25 109 PHE D C 1
ATOM 903 O O . PHE A 1 112 ? -6.780 3.927 17.405 1.00 75.63 109 PHE D O 1
ATOM 911 N N . ASP A 1 113 ? -5.320 5.591 17.802 1.00 69.49 110 ASP D N 1
ATOM 912 C CA . ASP A 1 113 ? -6.078 6.165 18.897 1.00 66.60 110 ASP D CA 1
ATOM 913 C C . ASP A 1 113 ? -6.813 7.385 18.367 1.00 63.49 110 ASP D C 1
ATOM 914 O O . ASP A 1 113 ? -6.160 8.345 17.928 1.00 61.32 110 ASP D O 1
ATOM 919 N N . PRO A 1 114 ? -8.148 7.394 18.364 1.00 63.99 111 PRO D N 1
ATOM 920 C CA . PRO A 1 114 ? -8.869 8.557 17.816 1.00 64.89 111 PRO D CA 1
ATOM 921 C C . PRO A 1 114 ? -8.619 9.841 18.582 1.00 70.53 111 PRO D C 1
ATOM 922 O O . PRO A 1 114 ? -8.666 10.927 17.993 1.00 71.26 111 PRO D O 1
ATOM 926 N N . ASN A 1 115 ? -8.354 9.746 19.884 1.00 71.96 112 ASN D N 1
ATOM 927 C CA . ASN A 1 115 ? -8.032 10.924 20.678 1.00 75.91 112 ASN D CA 1
ATOM 928 C C . ASN A 1 115 ? -6.702 11.538 20.266 1.00 75.77 112 ASN D C 1
ATOM 929 O O . ASN A 1 115 ? -6.506 12.750 20.417 1.00 77.87 112 ASN D O 1
ATOM 934 N N . ASP A 1 116 ? -5.779 10.718 19.760 1.00 71.94 113 ASP D N 1
ATOM 935 C CA . ASP A 1 116 ? -4.537 11.249 19.215 1.00 69.37 113 ASP D CA 1
ATOM 936 C C . ASP A 1 116 ? -4.804 12.095 17.980 1.00 64.24 113 ASP D C 1
ATOM 937 O O . ASP A 1 116 ? -4.167 13.136 17.781 1.00 66.77 113 ASP D O 1
ATOM 942 N N . MET A 1 117 ? -5.754 11.669 17.148 1.00 60.67 114 MET D N 1
ATOM 943 C CA . MET A 1 117 ? -6.079 12.411 15.936 1.00 64.19 114 MET D CA 1
ATOM 944 C C . MET A 1 117 ? -6.529 13.829 16.263 1.00 69.01 114 MET D C 1
ATOM 945 O O . MET A 1 117 ? -6.033 14.802 15.682 1.00 69.41 114 MET D O 1
ATOM 950 N N . SER A 1 118 ? -7.489 13.964 17.179 1.00 70.69 115 SER D N 1
ATOM 951 C CA . SER A 1 118 ? -8.041 15.282 17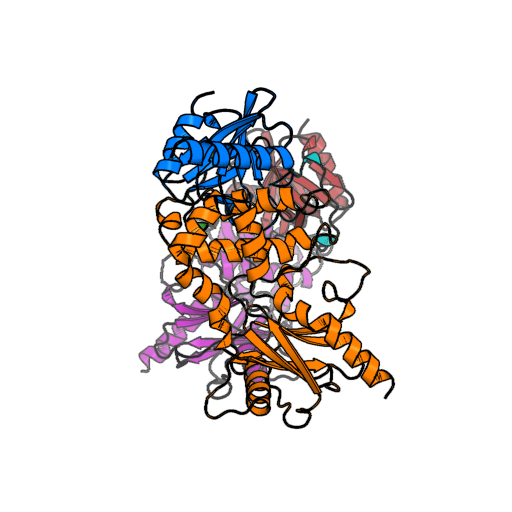.468 1.00 70.81 115 SER D CA 1
ATOM 952 C C . SER A 1 118 ? -7.026 16.174 18.175 1.00 71.92 115 SER D C 1
ATOM 953 O O . SER A 1 118 ? -6.951 17.374 17.890 1.00 74.26 115 SER D O 1
ATOM 956 N N . ARG A 1 119 ? -6.238 15.613 19.097 1.00 68.28 116 ARG D N 1
ATOM 957 C CA . ARG A 1 119 ? -5.254 16.426 19.809 1.00 68.44 116 ARG D CA 1
ATOM 958 C C . ARG A 1 119 ? -4.138 16.900 18.884 1.00 68.52 116 ARG D C 1
ATOM 959 O O . ARG A 1 119 ? -3.737 18.069 18.937 1.00 68.67 116 ARG D O 1
ATOM 967 N N . ILE A 1 12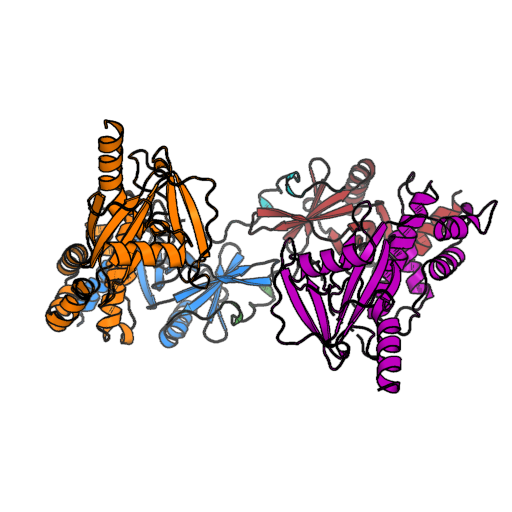0 ? -3.613 16.004 18.043 1.00 63.53 117 ILE D N 1
ATOM 968 C CA . ILE A 1 120 ? -2.493 16.361 17.176 1.00 60.84 117 ILE D CA 1
ATOM 969 C C . ILE A 1 120 ? -2.920 17.397 16.144 1.00 60.70 117 ILE D C 1
ATOM 970 O O . ILE A 1 120 ? -2.140 18.282 15.771 1.00 65.39 117 ILE D O 1
ATOM 975 N N . PHE A 1 121 ? -4.158 17.310 15.662 1.00 57.00 118 PHE D N 1
ATOM 976 C CA . PHE A 1 121 ? -4.590 18.246 14.631 1.00 57.76 118 PHE D CA 1
ATOM 977 C C . PHE A 1 121 ? -4.751 19.660 15.183 1.00 61.39 118 PHE D C 1
ATOM 978 O O . PHE A 1 121 ? -4.476 20.636 14.473 1.00 61.07 118 PHE D O 1
ATOM 986 N N . ASN A 1 122 ? -5.195 19.796 16.440 1.00 58.75 119 ASN D N 1
ATOM 987 C CA . ASN A 1 122 ? -5.290 21.118 17.055 1.00 59.48 119 ASN D CA 1
ATOM 988 C C . ASN A 1 122 ? -3.936 21.671 17.484 1.00 56.95 119 ASN D C 1
ATOM 989 O O . ASN A 1 122 ? -3.738 22.891 17.449 1.00 60.17 119 ASN D O 1
ATOM 994 N N . ILE A 1 123 ? -3.001 20.808 17.891 1.00 59.65 120 ILE D N 1
ATOM 995 C CA . ILE A 1 123 ? -1.668 21.302 18.220 1.00 62.48 120 ILE D CA 1
ATOM 996 C C . ILE A 1 123 ? -0.940 21.734 16.953 1.00 61.53 120 ILE D C 1
ATOM 997 O O . ILE A 1 123 ? -0.036 22.576 17.003 1.00 65.72 120 ILE D O 1
ATOM 1002 N N . VAL A 1 124 ? -1.316 21.177 15.799 1.00 59.22 121 VAL D N 1
ATOM 1003 C CA . VAL A 1 124 ? -0.730 21.628 14.541 1.00 58.68 121 VAL D CA 1
ATOM 1004 C C . VAL A 1 124 ? -1.251 23.018 14.194 1.00 63.78 121 VAL D C 1
ATOM 1005 O O . VAL A 1 124 ? -0.514 23.860 13.668 1.00 71.22 121 VAL D O 1
ATOM 1009 N N . LYS A 1 125 ? -2.524 23.285 14.496 1.00 68.59 122 LYS D N 1
ATOM 1010 C CA . LYS A 1 125 ? -3.077 24.621 14.289 1.00 73.16 122 LYS D CA 1
ATOM 1011 C C . LYS A 1 125 ? -2.358 25.652 15.150 1.00 80.33 122 LYS D C 1
ATOM 1012 O O . LYS A 1 125 ? -2.002 26.739 14.679 1.00 88.96 122 LYS D O 1
ATOM 1018 N N . GLU A 1 126 ? -2.126 25.322 16.421 1.00 82.27 123 GLU D N 1
ATOM 1019 C CA . GLU A 1 126 ? -1.494 26.258 17.343 1.00 90.02 123 GLU D CA 1
ATOM 1020 C C . GLU A 1 126 ? -0.004 26.439 17.091 1.00 90.26 123 GLU D C 1
ATOM 1021 O O . GLU A 1 126 ? 0.586 27.377 17.635 1.00 90.22 123 GLU D O 1
ATOM 1027 N N . SER A 1 127 ? 0.612 25.582 16.283 1.00 90.28 124 SER D N 1
ATOM 1028 C CA . SER A 1 127 ? 2.052 25.640 16.072 1.00 92.13 124 SER D CA 1
ATOM 1029 C C . SER A 1 127 ? 2.445 26.473 14.861 1.00 94.84 124 SER D C 1
ATOM 1030 O O . SER A 1 127 ? 3.560 27.007 14.825 1.00 91.56 124 SER D O 1
ATOM 1033 N N . LEU A 1 128 ? 1.566 26.584 13.869 1.00 94.97 125 LEU D N 1
ATOM 1034 C CA . LEU A 1 128 ? 1.851 27.337 12.656 1.00 91.54 125 LEU D CA 1
ATOM 1035 C C . LEU A 1 128 ? 1.379 28.783 12.733 1.00 95.16 125 LEU D C 1
ATOM 1036 O O . LEU A 1 128 ? 1.563 29.533 11.768 1.00 101.09 125 LEU D O 1
ATOM 1041 N N . LEU A 1 129 ? 0.778 29.194 13.844 1.00 94.72 126 LEU D N 1
ATOM 1042 C CA . LEU A 1 129 ? 0.267 30.552 13.955 1.00 99.00 126 LEU D CA 1
ATOM 1043 C C . LEU A 1 129 ? 1.329 31.522 14.468 1.00 104.57 126 LEU D C 1
ATOM 1044 O O . LEU A 1 129 ? 1.524 32.592 13.892 1.00 111.23 126 LEU D O 1
ATOM 1049 N N . GLU B 2 10 ? -5.394 -4.385 10.322 1.00 83.50 100 GLU F N 1
ATOM 1050 C CA . GLU B 2 10 ? -5.888 -3.547 11.410 1.00 80.06 100 GLU F CA 1
ATOM 1051 C C . GLU B 2 10 ? -6.161 -2.096 10.980 1.00 70.88 100 GLU F C 1
ATOM 1052 O O . GLU B 2 10 ? -7.183 -1.533 11.374 1.00 69.19 100 GLU F O 1
ATOM 1058 N N . PRO B 2 11 ? -5.279 -1.478 10.190 1.00 64.58 101 PRO F N 1
ATOM 1059 C CA . PRO B 2 11 ? -5.622 -0.179 9.619 1.00 64.59 101 PRO F CA 1
ATOM 1060 C C . PRO B 2 11 ? -6.717 -0.345 8.586 1.00 64.40 101 PRO F C 1
ATOM 1061 O O . PRO B 2 11 ? -6.793 -1.385 7.915 1.00 74.10 101 PRO F O 1
ATOM 1065 N N . PRO B 2 12 ? -7.606 0.633 8.455 1.00 59.46 102 PRO F N 1
ATOM 1066 C CA . PRO B 2 12 ? -8.661 0.527 7.447 1.00 57.98 102 PRO F CA 1
ATOM 1067 C C . PRO B 2 12 ? -8.070 0.391 6.052 1.00 58.99 102 PRO F C 1
ATOM 1068 O O . PRO B 2 12 ? -6.948 0.820 5.774 1.00 56.38 102 PRO F O 1
ATOM 1072 N N . SER B 2 13 ? -8.861 -0.193 5.161 1.00 62.54 103 SER F N 1
ATOM 1073 C CA . SER B 2 13 ? -8.437 -0.304 3.780 1.00 57.16 103 SER F CA 1
ATOM 1074 C C . SER B 2 13 ? -8.493 1.074 3.125 1.00 57.42 103 SER F C 1
ATOM 1075 O O . SER B 2 13 ? -9.266 1.937 3.552 1.00 54.28 103 SER F O 1
ATOM 1078 N N . PRO B 2 14 ? -7.671 1.313 2.099 1.00 56.48 104 PRO F N 1
ATOM 1079 C CA . PRO B 2 14 ? -7.698 2.625 1.432 1.00 51.99 104 PRO F CA 1
ATOM 1080 C C . PRO B 2 14 ? -9.051 2.975 0.841 1.00 56.83 104 PRO F C 1
ATOM 1081 O O . PRO B 2 14 ? -9.280 4.142 0.501 1.00 57.85 104 PRO F O 1
ATOM 1085 N N . SER B 2 15 ? -9.947 1.998 0.689 1.00 61.94 105 SER F N 1
ATOM 1086 C CA . SER B 2 15 ? -11.223 2.261 0.034 1.00 59.53 105 SER F CA 1
ATOM 1087 C C . SER B 2 15 ? -12.107 3.201 0.850 1.00 61.50 105 SER F C 1
ATOM 1088 O O . SER B 2 15 ? -12.795 4.054 0.280 1.00 71.10 105 SER F O 1
ATOM 1091 N N . VAL B 2 16 ? -12.091 3.076 2.182 1.00 66.78 106 VAL F N 1
ATOM 1092 C CA . VAL B 2 16 ? -12.964 3.889 3.032 1.00 63.22 106 VAL F CA 1
ATOM 1093 C C . VAL B 2 16 ? -12.476 5.316 3.238 1.00 56.65 106 VAL F C 1
ATOM 1094 O O . VAL B 2 16 ? -13.236 6.144 3.760 1.00 61.11 106 VAL F O 1
ATOM 1098 N N . LEU B 2 17 ? -11.233 5.623 2.877 1.00 51.04 107 LEU F N 1
ATOM 1099 C CA . LEU B 2 17 ? -10.705 6.967 3.083 1.00 52.30 107 LEU F CA 1
ATOM 1100 C C . LEU B 2 17 ? -11.536 7.994 2.315 1.00 59.17 107 LEU F C 1
ATOM 1101 O O . LEU B 2 17 ? -11.953 7.736 1.179 1.00 56.82 107 LEU F O 1
ATOM 1106 N N . PRO B 2 18 ? -11.816 9.150 2.913 1.00 63.27 108 PRO F N 1
ATOM 1107 C CA . PRO B 2 18 ? -12.622 10.167 2.231 1.00 60.77 108 PRO F CA 1
ATOM 1108 C C . PRO B 2 18 ? -11.905 10.772 1.034 1.00 53.85 108 PRO F C 1
ATOM 1109 O O . PRO B 2 18 ? -10.680 10.733 0.907 1.00 49.00 108 PRO F O 1
ATOM 1113 N N . LYS B 2 19 ? -12.709 11.353 0.156 1.00 55.37 109 LYS F N 1
ATOM 1114 C CA . LYS B 2 19 ? -12.197 12.001 -1.038 1.00 61.40 109 LYS F CA 1
ATOM 1115 C C . LYS B 2 19 ? -11.450 13.278 -0.655 1.00 57.43 109 LYS F C 1
ATOM 1116 O O . LYS B 2 19 ? -11.870 13.995 0.260 1.00 53.32 109 LYS F O 1
ATOM 1122 N N . PRO B 2 20 ? -10.342 13.591 -1.322 1.00 54.60 110 PRO F N 1
ATOM 1123 C CA . PRO B 2 20 ? -9.576 14.788 -0.952 1.00 49.90 110 PRO F CA 1
ATOM 1124 C C . PRO B 2 20 ? -10.269 16.047 -1.441 1.00 50.07 110 PRO F C 1
ATOM 1125 O O . PRO B 2 20 ? -11.205 15.973 -2.251 1.00 55.95 110 PRO F O 1
ATOM 1129 N N . PRO B 2 21 ? -9.852 17.217 -0.959 1.00 51.06 111 PRO F N 1
ATOM 1130 C CA . PRO B 2 21 ? -10.394 18.469 -1.493 1.00 50.44 111 PRO F CA 1
ATOM 1131 C C . PRO B 2 21 ? -10.186 18.545 -2.997 1.00 57.06 111 PRO F C 1
ATOM 1132 O O . PRO B 2 21 ? -9.134 18.162 -3.514 1.00 58.27 111 PRO F O 1
ATOM 1136 N N . SER B 2 22 ? -11.213 19.032 -3.699 1.00 59.31 112 SER F N 1
ATOM 1137 C CA . SER B 2 22 ? -11.166 19.087 -5.158 1.00 62.29 112 SER F CA 1
ATOM 1138 C C . SER B 2 22 ? -9.941 19.844 -5.663 1.00 65.91 112 SER F C 1
ATOM 1139 O O . SER B 2 22 ? -9.357 19.473 -6.688 1.00 69.20 112 SER F O 1
ATOM 1142 N N . HIS B 2 23 ? -9.535 20.907 -4.965 1.00 51.97 113 HIS F N 1
ATOM 1143 C CA . HIS B 2 23 ? -8.410 21.709 -5.435 1.00 52.56 113 HIS F CA 1
ATOM 1144 C C . HIS B 2 23 ? -7.058 21.085 -5.099 1.00 49.89 113 HIS F C 1
ATOM 1145 O O . HIS B 2 23 ? -6.027 21.640 -5.493 1.00 67.08 113 HIS F O 1
ATOM 1152 N N . TRP B 2 24 ? -7.032 19.955 -4.384 1.00 50.18 114 TRP F N 1
ATOM 1153 C CA . TRP B 2 24 ? -5.791 19.232 -4.132 1.00 46.84 114 TRP F CA 1
ATOM 1154 C C . TRP B 2 24 ? -5.468 18.209 -5.207 1.00 52.89 114 TRP F C 1
ATOM 1155 O O . TRP B 2 24 ? -4.330 17.731 -5.260 1.00 54.50 114 TRP F O 1
ATOM 1166 N N . VAL B 2 25 ? -6.417 17.875 -6.068 1.00 67.51 115 VAL F N 1
ATOM 1167 C CA . VAL B 2 25 ? -6.211 16.873 -7.107 1.00 73.91 115 VAL F CA 1
ATOM 1168 C C . VAL B 2 25 ? -6.163 17.612 -8.438 1.00 79.53 115 VAL F C 1
ATOM 1169 O O . VAL B 2 25 ? -7.122 18.317 -8.781 1.00 87.22 115 VAL F O 1
ATOM 1173 N N . PRO B 2 26 ? -5.091 17.481 -9.212 1.00 76.38 116 PRO F N 1
ATOM 1174 C CA . PRO B 2 26 ? -5.031 18.158 -10.508 1.00 80.03 116 PRO F CA 1
ATOM 1175 C C . PRO B 2 26 ? -5.982 17.515 -11.503 1.00 85.00 116 PRO F C 1
ATOM 1176 O O . PRO B 2 26 ? -6.361 16.350 -11.377 1.00 81.37 116 PRO F O 1
ATOM 1180 N N . VAL B 2 27 ? -6.360 18.301 -12.514 1.00 94.55 117 VAL F N 1
ATOM 1181 C CA . VAL B 2 27 ? -7.276 17.791 -13.526 1.00 97.56 117 VAL F CA 1
ATOM 1182 C C . VAL B 2 27 ? -6.579 16.710 -14.350 1.00 94.87 117 VAL F C 1
ATOM 1183 O O . VAL B 2 27 ? -5.346 16.604 -14.386 1.00 95.63 117 VAL F O 1
ATOM 1187 N N . SER B 2 28 ? -7.388 15.889 -15.018 1.00 94.85 118 SER F N 1
ATOM 1188 C CA . SER B 2 28 ? -6.855 14.821 -15.854 1.00 99.20 118 SER F CA 1
ATOM 1189 C C . SER B 2 28 ? -5.976 15.380 -16.973 1.00 96.50 118 SER F C 1
ATOM 1190 O O . SER B 2 28 ? -5.979 16.574 -17.271 1.00 91.86 118 SER F O 1
ATOM 1193 N N . PHE B 2 29 ? -5.209 14.479 -17.588 1.00 98.95 119 PHE F N 1
ATOM 1194 C CA . PHE B 2 29 ? -4.245 14.868 -18.611 1.00 101.28 119 PHE F CA 1
ATOM 1195 C C . PHE B 2 29 ? -4.931 15.548 -19.793 1.00 104.09 119 PHE F C 1
ATOM 1196 O O . PHE B 2 29 ? -4.495 16.610 -20.247 1.00 110.55 119 PHE F O 1
ATOM 1204 N N . ASN B 2 30 ? -6.023 14.973 -20.284 1.00 96.83 120 ASN F N 1
ATOM 1205 C CA . ASN B 2 30 ? -6.682 15.482 -21.478 1.00 105.99 120 ASN F CA 1
ATOM 1206 C C . ASN B 2 30 ? -8.079 15.981 -21.138 1.00 117.36 120 ASN F C 1
ATOM 1207 O O . ASN B 2 30 ? -8.884 15.219 -20.572 1.00 119.96 120 ASN F O 1
ATOM 1212 N N . PRO B 2 31 ? -8.410 17.253 -21.439 1.00 122.84 121 PRO F N 1
ATOM 1213 C CA . PRO B 2 31 ? -9.726 17.891 -21.263 1.00 126.91 121 PRO F CA 1
ATOM 1214 C C . PRO B 2 31 ? -10.902 17.002 -21.669 1.00 130.05 121 PRO F C 1
ATOM 1215 O O . PRO B 2 31 ? -11.450 16.279 -20.837 1.00 127.46 121 PRO F O 1
ATOM 1219 N N . SER C 3 5 ? 18.236 2.101 2.544 1.00 66.84 0 SER E N 1
ATOM 1220 C CA . SER C 3 5 ? 18.663 3.271 3.304 1.00 65.17 0 SER E CA 1
ATOM 1221 C C . SER C 3 5 ? 20.125 3.181 3.719 1.00 68.80 0 SER E C 1
ATOM 1222 O O . SER C 3 5 ? 20.783 2.164 3.504 1.00 56.44 0 SER E O 1
ATOM 1225 N N . MET C 3 6 ? 20.623 4.264 4.321 1.00 76.82 1 MET E N 1
ATOM 1226 C CA . MET C 3 6 ? 21.957 4.298 4.900 1.00 73.78 1 MET E CA 1
ATOM 1227 C C . MET C 3 6 ? 21.953 4.698 6.371 1.00 66.95 1 MET E C 1
ATOM 1228 O O . MET C 3 6 ? 23.031 4.788 6.971 1.00 75.33 1 MET E O 1
ATOM 1233 N N . SER C 3 7 ? 20.776 4.905 6.975 1.00 53.76 2 SER E N 1
ATOM 1234 C CA . SER C 3 7 ? 20.669 5.551 8.282 1.00 52.22 2 SER E CA 1
ATOM 1235 C C . SER C 3 7 ? 21.433 4.834 9.388 1.00 56.11 2 SER E C 1
ATOM 1236 O O . SER C 3 7 ? 21.696 5.437 10.435 1.00 67.75 2 SER E O 1
ATOM 1239 N N . PHE C 3 8 ? 21.788 3.566 9.187 1.00 46.14 3 PHE E N 1
ATOM 1240 C CA . PHE C 3 8 ? 22.458 2.765 10.200 1.00 46.65 3 PHE E CA 1
ATOM 1241 C C . PHE C 3 8 ? 23.888 2.403 9.828 1.00 51.44 3 PHE E C 1
ATOM 1242 O O . PHE C 3 8 ? 24.575 1.756 10.628 1.00 60.26 3 PHE E O 1
ATOM 1250 N N . THR C 3 9 ? 24.359 2.799 8.641 1.00 51.56 4 THR E N 1
ATOM 1251 C CA . THR C 3 9 ? 25.684 2.380 8.192 1.00 56.78 4 THR E CA 1
ATOM 1252 C C . THR C 3 9 ? 26.799 2.892 9.095 1.00 61.25 4 THR E C 1
ATOM 1253 O O . THR C 3 9 ? 27.900 2.332 9.074 1.00 61.10 4 THR E O 1
ATOM 1257 N N . ASN C 3 10 ? 26.545 3.936 9.890 1.00 64.13 5 ASN E N 1
ATOM 1258 C CA . ASN C 3 10 ? 27.573 4.500 10.758 1.00 67.69 5 ASN E CA 1
ATOM 1259 C C . ASN C 3 10 ? 27.121 4.575 12.213 1.00 63.78 5 ASN E C 1
ATOM 1260 O O . ASN C 3 10 ? 27.686 5.349 12.992 1.00 67.77 5 ASN E O 1
ATOM 1265 N N . ALA C 3 11 ? 26.132 3.779 12.603 1.00 52.28 6 ALA E N 1
ATOM 1266 C CA . ALA C 3 11 ? 25.649 3.773 13.976 1.00 53.18 6 ALA E CA 1
ATOM 1267 C C . ALA C 3 11 ? 26.426 2.776 14.825 1.00 59.20 6 ALA E C 1
ATOM 1268 O O . ALA C 3 11 ? 26.758 1.676 14.371 1.00 65.78 6 ALA E O 1
ATOM 1270 N N . THR C 3 12 ? 26.712 3.169 16.064 1.00 52.72 7 THR E N 1
ATOM 1271 C CA . THR C 3 12 ? 27.201 2.213 17.039 1.00 51.46 7 THR E CA 1
ATOM 1272 C C . THR C 3 12 ? 26.069 1.262 17.430 1.00 51.84 7 THR E C 1
ATOM 1273 O O . THR C 3 12 ? 24.894 1.489 17.126 1.00 52.36 7 THR E O 1
ATOM 1277 N N . PHE C 3 13 ? 26.439 0.166 18.098 1.00 54.17 8 PHE E N 1
ATOM 1278 C CA . PHE C 3 13 ? 25.432 -0.777 18.574 1.00 53.51 8 PHE E CA 1
ATOM 1279 C C . PHE C 3 13 ? 24.491 -0.113 19.568 1.00 47.52 8 PHE E C 1
ATOM 1280 O O . PHE C 3 13 ? 23.291 -0.413 19.600 1.00 45.19 8 PHE E O 1
ATOM 1288 N N . SER C 3 14 ? 25.022 0.788 20.392 1.00 47.23 9 SER E N 1
ATOM 1289 C CA . SER C 3 14 ? 24.188 1.503 21.347 1.00 50.80 9 SER E CA 1
ATOM 1290 C C . SER C 3 14 ? 23.177 2.386 20.630 1.00 49.09 9 SER E C 1
ATOM 1291 O O . SER C 3 14 ? 21.997 2.428 20.997 1.00 46.27 9 SER E O 1
ATOM 1294 N N . GLN C 3 15 ? 23.627 3.105 19.600 1.00 48.13 10 GLN E N 1
ATOM 1295 C CA . GLN C 3 15 ? 22.710 3.931 18.824 1.00 46.94 10 GLN E CA 1
ATOM 1296 C C . GLN C 3 15 ? 21.661 3.087 18.117 1.00 48.02 10 GLN E C 1
ATOM 1297 O O . GLN C 3 15 ? 20.550 3.564 17.863 1.00 51.61 10 GLN E O 1
ATOM 1303 N N . VAL C 3 16 ? 21.991 1.834 17.796 1.00 47.70 11 VAL E N 1
ATOM 1304 C CA . VAL C 3 16 ? 21.012 0.941 17.186 1.00 46.95 11 VAL E CA 1
ATOM 1305 C C . VAL C 3 16 ? 19.957 0.531 18.205 1.00 50.33 11 VAL E C 1
ATOM 1306 O O . VAL C 3 16 ? 18.760 0.480 17.897 1.00 49.72 11 VAL E O 1
ATOM 1310 N N . LEU C 3 17 ? 20.379 0.227 19.433 1.00 50.38 12 LEU E N 1
ATOM 1311 C CA . LEU C 3 17 ? 19.412 -0.113 20.472 1.00 47.32 12 LEU E CA 1
ATOM 1312 C C . LEU C 3 17 ? 18.550 1.089 20.834 1.00 49.29 12 LEU E C 1
ATOM 1313 O O . LEU C 3 17 ? 17.361 0.941 21.144 1.00 49.32 12 LEU E O 1
ATOM 1318 N N . ASP C 3 18 ? 19.135 2.289 20.804 1.00 43.66 13 ASP E N 1
ATOM 1319 C CA . ASP C 3 18 ? 18.352 3.506 20.992 1.00 43.52 13 ASP E CA 1
ATOM 1320 C C . ASP C 3 18 ? 17.218 3.586 19.981 1.00 43.81 13 ASP E C 1
ATOM 1321 O O . ASP C 3 18 ? 16.059 3.823 20.342 1.00 45.10 13 ASP E O 1
ATOM 1326 N N . ASP C 3 19 ? 17.539 3.392 18.701 1.00 39.61 14 ASP E N 1
ATOM 1327 C CA . ASP C 3 19 ? 16.524 3.488 17.658 1.00 40.24 14 ASP E CA 1
ATOM 1328 C C . ASP C 3 19 ? 15.457 2.414 17.833 1.00 42.88 14 ASP E C 1
ATOM 1329 O O . ASP C 3 19 ? 14.257 2.699 17.764 1.00 47.20 14 ASP E O 1
ATOM 1334 N N . LEU C 3 20 ? 15.883 1.172 18.082 1.00 47.47 15 LEU E N 1
ATOM 1335 C CA . LEU C 3 20 ? 14.940 0.061 18.184 1.00 45.96 15 LEU E CA 1
ATOM 1336 C C . LEU C 3 20 ? 13.989 0.227 19.362 1.00 49.74 15 LEU E C 1
ATOM 1337 O O . LEU C 3 20 ? 12.849 -0.255 19.312 1.00 54.81 15 LEU E O 1
ATOM 1342 N N . SER C 3 21 ? 14.434 0.899 20.426 1.00 49.63 16 SER E N 1
ATOM 1343 C CA . SER C 3 21 ? 13.580 1.090 21.593 1.00 51.24 16 SER E CA 1
ATOM 1344 C C . SER C 3 21 ? 12.541 2.178 21.351 1.00 46.36 16 SER E C 1
ATOM 1345 O O . SER C 3 21 ? 11.393 2.050 21.790 1.00 49.37 16 SER E O 1
ATOM 1348 N N . ALA C 3 22 ? 12.919 3.263 20.673 1.00 43.47 17 ALA E N 1
ATOM 1349 C CA . ALA C 3 22 ? 11.922 4.271 20.337 1.00 39.42 17 ALA E CA 1
ATOM 1350 C C . ALA C 3 22 ? 11.011 3.792 19.214 1.00 51.58 17 ALA E C 1
ATOM 1351 O O . ALA C 3 22 ? 9.843 4.193 19.149 1.00 47.78 17 ALA E O 1
ATOM 1353 N N . ARG C 3 23 ? 11.520 2.932 18.330 1.00 44.75 18 ARG E N 1
ATOM 1354 C CA . ARG C 3 23 ? 10.745 2.513 17.170 1.00 39.55 18 ARG E CA 1
ATOM 1355 C C . ARG C 3 23 ? 9.692 1.473 17.536 1.00 45.24 18 ARG E C 1
ATOM 1356 O O . ARG C 3 23 ? 8.644 1.405 16.887 1.00 53.80 18 ARG E O 1
ATOM 1364 N N . PHE C 3 24 ? 9.936 0.675 18.576 1.00 48.48 19 PHE E N 1
ATOM 1365 C CA . PHE C 3 24 ? 9.113 -0.493 18.874 1.00 41.94 19 PHE E CA 1
ATOM 1366 C C . PHE C 3 24 ? 8.569 -0.538 20.295 1.00 41.99 19 PHE E C 1
ATOM 1367 O O . PHE C 3 24 ? 7.424 -0.953 20.492 1.00 47.28 19 PHE E O 1
ATOM 1375 N N . ILE C 3 25 ? 9.343 -0.125 21.296 1.00 42.04 20 ILE E N 1
ATOM 1376 C CA . ILE C 3 25 ? 9.041 -0.418 22.700 1.00 42.89 20 ILE E CA 1
ATOM 1377 C C . ILE C 3 25 ? 8.501 0.811 23.441 1.00 48.75 20 ILE E C 1
ATOM 1378 O O . ILE C 3 25 ? 7.418 0.765 24.031 1.00 56.58 20 ILE E O 1
ATOM 1383 N N . LEU C 3 26 ? 9.248 1.919 23.423 1.00 45.18 21 LEU E N 1
ATOM 1384 C CA . LEU C 3 26 ? 9.040 2.981 24.405 1.00 48.54 21 LEU E CA 1
ATOM 1385 C C . LEU C 3 26 ? 7.706 3.702 24.231 1.00 51.58 21 LEU E C 1
ATOM 1386 O O . LEU C 3 26 ? 7.137 4.183 25.219 1.00 57.85 21 LEU E O 1
ATOM 1391 N N . ASN C 3 27 ? 7.194 3.797 23.006 1.00 50.41 22 ASN E N 1
ATOM 1392 C CA . ASN C 3 27 ? 6.032 4.629 22.706 1.00 65.80 22 ASN E CA 1
ATOM 1393 C C . ASN C 3 27 ? 4.796 3.795 22.364 1.00 68.81 22 ASN E C 1
ATOM 1394 O O . ASN C 3 27 ? 4.065 4.101 21.419 1.00 72.64 22 ASN E O 1
ATOM 1399 N N . LEU C 3 28 ? 4.543 2.738 23.133 1.00 69.44 23 LEU E N 1
ATOM 1400 C CA . LEU C 3 28 ? 3.414 1.864 22.861 1.00 67.64 23 LEU E CA 1
ATOM 1401 C C . LEU C 3 28 ? 2.135 2.408 23.491 1.00 69.26 23 LEU E C 1
ATOM 1402 O O . LEU C 3 28 ? 2.182 3.243 24.399 1.00 72.93 23 LEU E O 1
ATOM 1407 N N . PRO C 3 29 ? 0.970 1.967 23.011 1.00 74.57 24 PRO E N 1
ATOM 1408 C CA . PRO C 3 29 ? -0.284 2.338 23.678 1.00 80.11 24 PRO E CA 1
ATOM 1409 C C . PRO C 3 29 ? -0.354 1.740 25.075 1.00 88.92 24 PRO E C 1
ATOM 1410 O O . PRO C 3 29 ? 0.378 0.809 25.420 1.00 91.44 24 PRO E O 1
ATOM 1414 N N . ALA C 3 30 ? -1.265 2.287 25.883 1.00 102.07 25 ALA E N 1
ATOM 1415 C CA . ALA C 3 30 ? -1.305 1.960 27.305 1.00 111.28 25 ALA E CA 1
ATOM 1416 C C . ALA C 3 30 ? -1.485 0.463 27.538 1.00 116.45 25 ALA E C 1
ATOM 1417 O O . ALA C 3 30 ? -0.793 -0.135 28.370 1.00 112.29 25 ALA E O 1
ATOM 1419 N N . GLU C 3 31 ? -2.416 -0.161 26.809 1.00 122.59 26 GLU E N 1
ATOM 1420 C CA . GLU C 3 31 ? -2.649 -1.589 26.990 1.00 121.22 26 GLU E CA 1
ATOM 1421 C C . GLU C 3 31 ? -1.509 -2.417 26.411 1.00 111.95 26 GLU E C 1
ATOM 1422 O O . GLU C 3 31 ? -1.026 -3.351 27.061 1.00 112.33 26 GLU E O 1
ATOM 1428 N N . GLU C 3 32 ? -1.066 -2.098 25.191 1.00 104.63 27 GLU E N 1
ATOM 1429 C CA . GLU C 3 32 ? 0.076 -2.808 24.621 1.00 101.01 27 GLU E CA 1
ATOM 1430 C C . GLU C 3 32 ? 1.314 -2.632 25.486 1.00 100.52 27 GLU E C 1
ATOM 1431 O O . GLU C 3 32 ? 2.224 -3.469 25.458 1.00 95.71 27 GLU E O 1
ATOM 1437 N N . GLN C 3 33 ? 1.364 -1.549 26.262 1.00 107.64 28 GLN E N 1
ATOM 1438 C CA . GLN C 3 33 ? 2.424 -1.393 27.246 1.00 108.45 28 GLN E CA 1
ATOM 1439 C C . GLN C 3 33 ? 2.253 -2.363 28.407 1.00 109.28 28 GLN E C 1
ATOM 1440 O O . GLN C 3 33 ? 3.227 -2.665 29.099 1.00 105.50 28 GLN E O 1
ATOM 1446 N N . SER C 3 34 ? 1.039 -2.872 28.628 1.00 112.40 29 SER E N 1
ATOM 1447 C CA . SER C 3 34 ? 0.685 -3.439 29.925 1.00 112.41 29 SER E CA 1
ATOM 1448 C C . SER C 3 34 ? 0.888 -4.946 30.029 1.00 104.41 29 SER E C 1
ATOM 1449 O O . SER C 3 34 ? 0.875 -5.479 31.145 1.00 108.61 29 SER E O 1
ATOM 1452 N N . SER C 3 35 ? 1.071 -5.653 28.916 1.00 93.35 30 SER E N 1
ATOM 1453 C CA . SER C 3 35 ? 1.148 -7.106 28.938 1.00 91.73 30 SER E CA 1
ATOM 1454 C C . SER C 3 35 ? 2.536 -7.582 28.533 1.00 87.62 30 SER E C 1
ATOM 1455 O O . SER C 3 35 ? 3.159 -7.021 27.627 1.00 83.05 30 SER E O 1
ATOM 1458 N N . VAL C 3 36 ? 3.016 -8.617 29.224 1.00 89.91 31 VAL E N 1
ATOM 1459 C CA . VAL C 3 36 ? 4.274 -9.255 28.847 1.00 86.36 31 VAL E CA 1
ATOM 1460 C C . VAL C 3 36 ? 4.177 -9.810 27.432 1.00 87.77 31 VAL E C 1
ATOM 1461 O O . VAL C 3 36 ? 5.111 -9.683 26.628 1.00 84.18 31 VAL E O 1
ATOM 1465 N N . GLU C 3 37 ? 3.034 -10.421 27.105 1.00 95.00 32 GLU E N 1
ATOM 1466 C CA . GLU C 3 37 ? 2.820 -10.940 25.759 1.00 88.38 32 GLU E CA 1
ATOM 1467 C C . GLU C 3 37 ? 2.966 -9.835 24.717 1.00 75.85 32 GLU E C 1
ATOM 1468 O O . GLU C 3 37 ? 3.589 -10.031 23.667 1.00 74.89 32 GLU E O 1
ATOM 1474 N N . ARG C 3 38 ? 2.411 -8.654 25.005 1.00 74.13 33 ARG E N 1
ATOM 1475 C CA . ARG C 3 38 ? 2.486 -7.547 24.057 1.00 72.86 33 ARG E CA 1
ATOM 1476 C C . ARG C 3 38 ? 3.907 -7.013 23.915 1.00 67.97 33 ARG E C 1
ATOM 1477 O O . ARG C 3 38 ? 4.285 -6.551 22.833 1.00 68.33 33 ARG E O 1
ATOM 1485 N N . LEU C 3 39 ? 4.702 -7.052 24.989 1.00 67.76 34 LEU E N 1
ATOM 1486 C CA . LEU C 3 39 ? 6.084 -6.592 24.888 1.00 65.32 34 LEU E CA 1
ATOM 1487 C C . LEU C 3 39 ? 6.936 -7.562 24.078 1.00 59.06 34 LEU E C 1
ATOM 1488 O O . LEU C 3 39 ? 7.793 -7.133 23.296 1.00 51.71 34 LEU E O 1
ATOM 1493 N N . CYS C 3 40 ? 6.727 -8.870 24.259 1.00 60.11 35 CYS E N 1
ATOM 1494 C CA . CYS C 3 40 ? 7.502 -9.861 23.516 1.00 63.19 35 CYS E CA 1
ATOM 1495 C C . CYS C 3 40 ? 7.298 -9.707 22.016 1.00 54.35 35 CYS E C 1
ATOM 1496 O O . CYS C 3 40 ? 8.257 -9.768 21.237 1.00 54.16 35 CYS E O 1
ATOM 1499 N N . PHE C 3 41 ? 6.044 -9.519 21.592 1.00 50.29 36 PHE E N 1
ATOM 1500 C CA . PHE C 3 41 ? 5.762 -9.284 20.180 1.00 53.73 36 PHE E CA 1
ATOM 1501 C C . PHE C 3 41 ? 6.557 -8.103 19.646 1.00 53.35 36 PHE E C 1
ATOM 1502 O O . PHE C 3 41 ? 7.111 -8.167 18.545 1.00 51.58 36 PHE E O 1
ATOM 1510 N N . GLN C 3 42 ? 6.637 -7.019 20.420 1.00 52.39 37 GLN E N 1
ATOM 1511 C CA . GLN C 3 42 ? 7.373 -5.843 19.969 1.00 46.81 37 GLN E CA 1
ATOM 1512 C C . GLN C 3 42 ? 8.875 -6.090 19.997 1.00 42.62 37 GLN E C 1
ATOM 1513 O O . GLN C 3 42 ? 9.605 -5.605 19.125 1.00 48.53 37 GLN E O 1
ATOM 1519 N N . ILE C 3 43 ? 9.354 -6.849 20.983 1.00 40.79 38 ILE E N 1
ATOM 1520 C CA . ILE C 3 43 ? 10.770 -7.193 21.018 1.00 41.98 38 ILE E CA 1
ATOM 1521 C C . ILE C 3 43 ? 11.121 -8.108 19.852 1.00 43.64 38 ILE E C 1
ATOM 1522 O O . ILE C 3 43 ? 12.190 -7.978 19.243 1.00 43.54 38 ILE E O 1
ATOM 1527 N N . GLU C 3 44 ? 10.222 -9.037 19.510 1.00 49.51 39 GLU E N 1
ATOM 1528 C CA . GLU C 3 44 ? 10.475 -9.926 18.381 1.00 52.83 39 GLU E CA 1
ATOM 1529 C C . GLU C 3 44 ? 10.431 -9.166 17.063 1.00 47.20 39 GLU E C 1
ATOM 1530 O O . GLU C 3 44 ? 11.208 -9.453 16.144 1.00 54.23 39 GLU E O 1
ATOM 1536 N N . GLN C 3 45 ? 9.522 -8.192 16.953 1.00 39.44 40 GLN E N 1
ATOM 1537 C CA . GLN C 3 45 ? 9.522 -7.302 15.797 1.00 40.25 40 GLN E CA 1
ATOM 1538 C C . GLN C 3 45 ? 10.821 -6.515 15.711 1.00 41.18 40 GLN E C 1
ATOM 1539 O O . GLN C 3 45 ? 11.363 -6.315 14.618 1.00 47.35 40 GLN E O 1
ATOM 1545 N N . ALA C 3 46 ? 11.323 -6.033 16.849 1.00 39.87 41 ALA E N 1
ATOM 1546 C CA . ALA C 3 46 ? 12.579 -5.291 16.837 1.00 38.24 41 ALA E CA 1
ATOM 1547 C C . ALA C 3 46 ? 13.740 -6.199 16.452 1.00 42.60 41 ALA E C 1
ATOM 1548 O O . ALA C 3 46 ? 14.590 -5.827 15.635 1.00 41.33 41 ALA E O 1
ATOM 1550 N N . HIS C 3 47 ? 13.781 -7.407 17.021 1.00 44.18 42 HIS E N 1
ATOM 1551 C CA . HIS C 3 47 ? 14.850 -8.347 16.700 1.00 44.88 42 HIS E CA 1
ATOM 1552 C C . HIS C 3 47 ? 14.878 -8.665 15.212 1.00 44.03 42 HIS E C 1
ATOM 1553 O O . HIS C 3 47 ? 15.952 -8.731 14.603 1.00 46.66 42 HIS E O 1
ATOM 1560 N N . TRP C 3 48 ? 13.703 -8.871 14.613 1.00 33.96 43 TRP E N 1
ATOM 1561 C CA . TRP C 3 48 ? 13.626 -9.088 13.172 1.00 32.52 43 TRP E CA 1
ATOM 1562 C C . TRP C 3 48 ? 14.107 -7.862 12.405 1.00 40.63 43 TRP E C 1
ATOM 1563 O O . TRP C 3 48 ? 14.801 -7.985 11.390 1.00 42.46 43 TRP E O 1
ATOM 1574 N N . PHE C 3 49 ? 13.738 -6.667 12.872 1.00 39.84 44 PHE E N 1
ATOM 1575 C CA . PHE C 3 49 ? 14.200 -5.443 12.225 1.00 43.20 44 PHE E CA 1
ATOM 1576 C C . PHE C 3 49 ? 15.721 -5.355 12.247 1.00 39.20 44 PHE E C 1
ATOM 1577 O O . PHE C 3 49 ? 16.349 -4.998 11.241 1.00 42.05 44 PHE E O 1
ATOM 1585 N N . TYR C 3 50 ? 16.328 -5.686 13.388 1.00 33.69 45 TYR E N 1
ATOM 1586 C CA . TYR C 3 50 ? 17.781 -5.622 13.500 1.00 36.66 45 TYR E CA 1
ATOM 1587 C C . TYR C 3 50 ? 18.450 -6.657 12.603 1.00 45.94 45 TYR E C 1
ATOM 1588 O O . TYR C 3 50 ? 19.428 -6.354 11.906 1.00 53.70 45 TYR E O 1
ATOM 1597 N N . GLU C 3 51 ? 17.927 -7.884 12.592 1.00 48.06 46 GLU E N 1
ATOM 1598 C CA . GLU C 3 51 ? 18.590 -8.950 11.849 1.00 42.90 46 GLU E CA 1
ATOM 1599 C C . GLU C 3 51 ? 18.390 -8.790 10.347 1.00 43.78 46 GLU E C 1
ATOM 1600 O O . GLU C 3 51 ? 19.293 -9.096 9.560 1.00 53.14 46 GLU E O 1
ATOM 1606 N N . ASP C 3 52 ? 17.219 -8.309 9.927 1.00 40.21 47 ASP E N 1
ATOM 1607 C CA . ASP C 3 52 ? 16.881 -8.294 8.509 1.00 45.35 47 ASP E CA 1
ATOM 1608 C C . ASP C 3 52 ? 17.311 -7.014 7.805 1.00 43.95 47 ASP E C 1
ATOM 1609 O O . ASP C 3 52 ? 17.660 -7.059 6.620 1.00 47.46 47 ASP E O 1
ATOM 1614 N N . PHE C 3 53 ? 17.307 -5.878 8.503 1.00 36.10 48 PHE E N 1
ATOM 1615 C CA . PHE C 3 53 ? 17.557 -4.584 7.881 1.00 41.12 48 PHE E CA 1
ATOM 1616 C C . PHE C 3 53 ? 18.826 -3.914 8.380 1.00 43.64 48 PHE E C 1
ATOM 1617 O O . PHE C 3 53 ? 19.618 -3.426 7.567 1.00 43.94 48 PHE E O 1
ATOM 1625 N N . ILE C 3 54 ? 19.042 -3.862 9.695 1.00 41.55 49 ILE E N 1
ATOM 1626 C CA . ILE C 3 54 ? 20.151 -3.077 10.229 1.00 39.12 49 ILE E CA 1
ATOM 1627 C C . ILE C 3 54 ? 21.485 -3.761 9.947 1.00 42.29 49 ILE E C 1
ATOM 1628 O O . ILE C 3 54 ? 22.455 -3.111 9.543 1.00 42.13 49 ILE E O 1
ATOM 1633 N N . ARG C 3 55 ? 21.558 -5.082 10.154 1.00 44.05 50 ARG E N 1
ATOM 1634 C CA . ARG C 3 55 ? 22.804 -5.802 9.889 1.00 44.88 50 ARG E CA 1
ATOM 1635 C C . ARG C 3 55 ? 23.210 -5.722 8.423 1.00 47.77 50 ARG E C 1
ATOM 1636 O O . ARG C 3 55 ? 24.398 -5.849 8.101 1.00 47.67 50 ARG E O 1
ATOM 1644 N N . ALA C 3 56 ? 22.243 -5.530 7.522 1.00 50.77 51 ALA E N 1
ATOM 1645 C CA . ALA C 3 56 ? 22.564 -5.425 6.103 1.00 48.95 51 ALA E CA 1
ATOM 1646 C C . ALA C 3 56 ? 23.376 -4.168 5.815 1.00 55.19 51 ALA E C 1
ATOM 1647 O O . ALA C 3 56 ? 24.274 -4.180 4.964 1.00 60.79 51 ALA E O 1
ATOM 1649 N N . GLN C 3 57 ? 23.078 -3.073 6.517 1.00 55.67 52 GLN E N 1
ATOM 1650 C CA . GLN C 3 57 ? 23.832 -1.843 6.321 1.00 55.45 52 GLN E CA 1
ATOM 1651 C C . GLN C 3 57 ? 25.173 -1.870 7.040 1.00 60.70 52 GLN E C 1
ATOM 1652 O O . GLN C 3 57 ? 26.008 -0.990 6.797 1.00 69.08 52 GLN E O 1
ATOM 1658 N N . ASN C 3 58 ? 25.405 -2.865 7.897 1.00 60.07 53 ASN E N 1
ATOM 1659 C CA . ASN C 3 58 ? 26.559 -2.858 8.784 1.00 62.69 53 ASN E CA 1
ATOM 1660 C C . ASN C 3 58 ? 26.757 -4.247 9.377 1.00 67.60 53 ASN E C 1
ATOM 1661 O O . ASN C 3 58 ? 26.365 -4.502 10.521 1.00 67.26 53 ASN E O 1
ATOM 1666 N N . ASP C 3 59 ? 27.367 -5.154 8.607 1.00 69.42 54 ASP E N 1
ATOM 1667 C CA . ASP C 3 59 ? 27.591 -6.504 9.107 1.00 72.94 54 ASP E CA 1
ATOM 1668 C C . ASP C 3 59 ? 28.644 -6.561 10.210 1.00 76.76 54 ASP E C 1
ATOM 1669 O O . ASP C 3 59 ? 28.843 -7.635 10.787 1.00 73.62 54 ASP E O 1
ATOM 1674 N N . GLN C 3 60 ? 29.311 -5.444 10.526 1.00 76.84 55 GLN E N 1
ATOM 1675 C CA . GLN C 3 60 ? 30.128 -5.398 11.732 1.00 70.69 55 GLN E CA 1
ATOM 1676 C C . GLN C 3 60 ? 29.280 -5.558 12.984 1.00 63.23 55 GLN E C 1
ATOM 1677 O O . GLN C 3 60 ? 29.795 -5.994 14.019 1.00 66.37 55 GLN E O 1
ATOM 1683 N N . LEU C 3 61 ? 28.005 -5.212 12.912 1.00 51.74 56 LEU E N 1
ATOM 1684 C CA . LEU C 3 61 ? 27.086 -5.531 13.986 1.00 58.70 56 LEU E CA 1
ATOM 1685 C C . LEU C 3 61 ? 26.884 -7.039 14.049 1.00 65.25 56 LEU E C 1
ATOM 1686 O O . LEU C 3 61 ? 26.651 -7.670 13.012 1.00 70.21 56 LEU E O 1
ATOM 1691 N N . PRO C 3 62 ? 26.953 -7.647 15.228 1.00 59.38 57 PRO E N 1
ATOM 1692 C CA . PRO C 3 62 ? 26.860 -9.105 15.318 1.00 56.17 57 PRO E CA 1
ATOM 1693 C C . PRO C 3 62 ? 25.435 -9.611 15.149 1.00 55.83 57 PRO E C 1
ATOM 1694 O O . PRO C 3 62 ? 24.459 -8.957 15.527 1.00 52.71 57 PRO E O 1
ATOM 1698 N N . SER C 3 63 ? 25.331 -10.807 14.574 1.00 56.76 58 SER E N 1
ATOM 1699 C CA . SER C 3 63 ? 24.056 -11.507 14.516 1.00 53.82 58 SER E CA 1
ATOM 1700 C C . SER C 3 63 ? 23.775 -12.144 15.869 1.00 52.17 58 SER E C 1
ATOM 1701 O O . SER C 3 63 ? 24.649 -12.782 16.464 1.00 52.81 58 SER E O 1
ATOM 1704 N N . LEU C 3 64 ? 22.549 -11.971 16.355 1.00 49.22 59 LEU E N 1
ATOM 1705 C CA . LEU C 3 64 ? 22.182 -12.376 17.703 1.00 49.20 59 LEU E CA 1
ATOM 1706 C C . LEU C 3 64 ? 20.895 -13.185 17.680 1.00 50.82 59 LEU E C 1
ATOM 1707 O O . LEU C 3 64 ? 19.967 -12.874 16.929 1.00 52.26 59 LEU E O 1
ATOM 1712 N N . GLY C 3 65 ? 20.844 -14.225 18.506 1.00 51.56 60 GLY E N 1
ATOM 1713 C CA . GLY C 3 65 ? 19.588 -14.896 18.757 1.00 45.08 60 GLY E CA 1
ATOM 1714 C C . GLY C 3 65 ? 18.604 -13.982 19.460 1.00 49.84 60 GLY E C 1
ATOM 1715 O O . GLY C 3 65 ? 18.970 -12.969 20.058 1.00 47.38 60 GLY E O 1
ATOM 1716 N N . LEU C 3 66 ? 17.326 -14.359 19.374 1.00 46.96 61 LEU E N 1
ATOM 1717 C CA . LEU C 3 66 ? 16.256 -13.550 19.947 1.00 45.38 61 LEU E CA 1
ATOM 1718 C C . LEU C 3 66 ? 16.471 -13.317 21.437 1.00 50.24 61 LEU E C 1
ATOM 1719 O O . LEU C 3 66 ? 16.292 -12.201 21.935 1.00 57.91 61 LEU E O 1
ATOM 1724 N N . ARG C 3 67 ? 16.874 -14.361 22.161 1.00 51.06 62 ARG E N 1
ATOM 1725 C CA . ARG C 3 67 ? 16.984 -14.255 23.612 1.00 51.36 62 ARG E CA 1
ATOM 1726 C C . ARG C 3 67 ? 18.147 -13.356 24.020 1.00 54.13 62 ARG E C 1
ATOM 1727 O O . ARG C 3 67 ? 18.005 -12.511 24.912 1.00 59.42 62 ARG E O 1
ATOM 1735 N N . VAL C 3 68 ? 19.310 -13.528 23.384 1.00 51.92 63 VAL E N 1
ATOM 1736 C CA . VAL C 3 68 ? 20.460 -12.682 23.698 1.00 50.32 63 VAL E CA 1
ATOM 1737 C C . VAL C 3 68 ? 20.181 -11.238 23.305 1.00 54.08 63 VAL E C 1
ATOM 1738 O O . VAL C 3 68 ? 20.530 -10.298 24.032 1.00 55.97 63 VAL E O 1
ATOM 1742 N N . PHE C 3 69 ? 19.550 -11.040 22.145 1.00 56.59 64 PHE E N 1
ATOM 1743 C CA . PHE C 3 69 ? 19.180 -9.697 21.711 1.00 51.46 64 PHE E CA 1
ATOM 1744 C C . PHE C 3 69 ? 18.260 -9.028 22.722 1.00 51.01 64 PHE E C 1
ATOM 1745 O O . PHE C 3 69 ? 18.489 -7.885 23.130 1.00 51.69 64 PHE E O 1
ATOM 1753 N N . SER C 3 70 ? 17.199 -9.727 23.124 1.00 51.99 65 SER E N 1
ATOM 1754 C CA . SER C 3 70 ? 16.258 -9.171 24.088 1.00 51.22 65 SER E CA 1
ATOM 1755 C C . SER C 3 70 ? 16.952 -8.803 25.391 1.00 55.80 65 SER E C 1
ATOM 1756 O O . SER C 3 70 ? 16.599 -7.806 26.032 1.00 56.52 65 SER E O 1
ATOM 1759 N N . ALA C 3 71 ? 17.941 -9.599 25.799 1.00 54.63 66 ALA E N 1
ATOM 1760 C CA . ALA C 3 71 ? 18.651 -9.316 27.041 1.00 54.74 66 ALA E CA 1
ATOM 1761 C C . ALA C 3 71 ? 19.463 -8.033 26.932 1.00 55.49 66 ALA E C 1
ATOM 1762 O O . ALA C 3 71 ? 19.553 -7.263 27.896 1.00 58.46 66 ALA E O 1
ATOM 1764 N N . LYS C 3 72 ? 20.063 -7.784 25.765 1.00 52.76 67 LYS E N 1
ATOM 1765 C CA . LYS C 3 72 ? 20.852 -6.571 25.582 1.00 53.54 67 LYS E CA 1
ATOM 1766 C C . LYS C 3 72 ? 19.965 -5.344 25.416 1.00 52.53 67 LYS E C 1
ATOM 1767 O O . LYS C 3 72 ? 20.311 -4.258 25.893 1.00 52.83 67 LYS E O 1
ATOM 1773 N N . LEU C 3 73 ? 18.819 -5.496 24.749 1.00 51.61 68 LEU E N 1
ATOM 1774 C CA . LEU C 3 73 ? 17.864 -4.396 24.674 1.00 47.06 68 LEU E CA 1
ATOM 1775 C C . LEU C 3 73 ? 17.277 -4.092 26.047 1.00 54.72 68 LEU E C 1
ATOM 1776 O O . LEU C 3 73 ? 17.092 -2.924 26.411 1.00 53.43 68 LEU E O 1
ATOM 1781 N N . PHE C 3 74 ? 17.005 -5.135 26.835 1.00 60.36 69 PHE E N 1
ATOM 1782 C CA . PHE C 3 74 ? 16.428 -4.934 28.160 1.00 54.35 69 PHE E CA 1
ATOM 1783 C C . PHE C 3 74 ? 17.403 -4.204 29.076 1.00 59.67 69 PHE E C 1
ATOM 1784 O O . PHE C 3 74 ? 17.034 -3.241 29.758 1.00 66.51 69 PHE E O 1
ATOM 1792 N N . ALA C 3 75 ? 18.661 -4.648 29.100 1.00 57.55 70 ALA E N 1
ATOM 1793 C CA . ALA C 3 75 ? 19.689 -3.976 29.883 1.00 59.67 70 ALA E CA 1
ATOM 1794 C C . ALA C 3 75 ? 20.027 -2.590 29.352 1.00 64.00 70 ALA E C 1
ATOM 1795 O O . ALA C 3 75 ? 20.764 -1.855 30.019 1.00 64.73 70 ALA E O 1
ATOM 1797 N N . HIS C 3 76 ? 19.510 -2.215 28.181 1.00 67.60 71 HIS E N 1
ATOM 1798 C CA . HIS C 3 76 ? 19.844 -0.936 27.567 1.00 66.85 71 HIS E CA 1
ATOM 1799 C C . HIS C 3 76 ? 18.977 0.211 28.068 1.00 70.75 71 HIS E C 1
ATOM 1800 O O . HIS C 3 76 ? 19.483 1.321 28.266 1.00 76.56 71 HIS E O 1
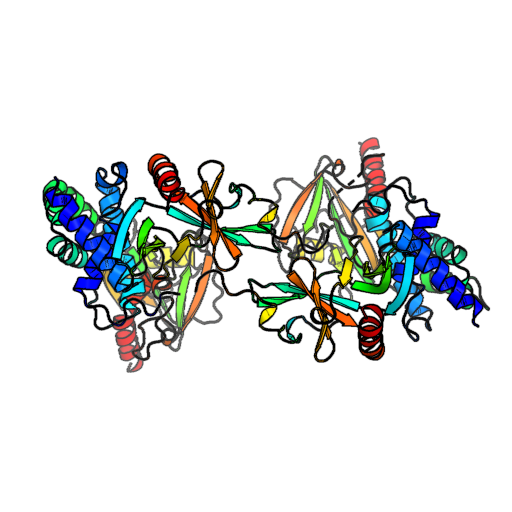ATOM 1807 N N . CYS C 3 77 ? 17.684 -0.022 28.255 1.00 71.07 72 CYS E N 1
ATOM 1808 C CA . CYS C 3 77 ? 16.761 1.031 28.680 1.00 73.72 72 CYS E CA 1
ATOM 1809 C C . CYS C 3 77 ? 16.131 0.661 30.015 1.00 69.52 72 CYS E C 1
ATOM 1810 O O . CYS C 3 77 ? 15.363 -0.318 30.082 1.00 64.79 72 CYS E O 1
ATOM 1813 N N . PRO C 3 78 ? 16.416 1.391 31.099 1.00 63.49 73 PRO E N 1
ATOM 1814 C CA . PRO C 3 78 ? 15.813 1.045 32.396 1.00 71.75 73 PRO E CA 1
ATOM 1815 C C . PRO C 3 78 ? 14.301 1.228 32.447 1.00 71.62 73 PRO E C 1
ATOM 1816 O O . PRO C 3 78 ? 13.687 0.806 33.436 1.00 70.60 73 PRO E O 1
ATOM 1820 N N . LEU C 3 79 ? 13.680 1.823 31.425 1.00 71.80 74 LEU E N 1
ATOM 1821 C CA . LEU C 3 79 ? 12.230 1.990 31.428 1.00 73.43 74 LEU E CA 1
ATOM 1822 C C . LEU C 3 79 ? 11.478 0.675 31.259 1.00 69.26 74 LEU E C 1
ATOM 1823 O O . LEU C 3 79 ? 10.263 0.643 31.483 1.00 71.49 74 LEU E O 1
ATOM 1828 N N . LEU C 3 80 ? 12.163 -0.398 30.875 1.00 61.00 75 LEU E N 1
ATOM 1829 C CA . LEU C 3 80 ? 11.561 -1.719 30.771 1.00 71.21 75 LEU E CA 1
ATOM 1830 C C . LEU C 3 80 ? 11.767 -2.563 32.021 1.00 76.32 75 LEU E C 1
ATOM 1831 O O . LEU C 3 80 ? 11.216 -3.666 32.104 1.00 81.52 75 LEU E O 1
ATOM 1836 N N . TRP C 3 81 ? 12.536 -2.071 32.996 1.00 71.47 76 TRP E N 1
ATOM 1837 C CA . TRP C 3 81 ? 12.899 -2.882 34.151 1.00 73.10 76 TRP E CA 1
ATOM 1838 C C . TRP C 3 81 ? 11.708 -3.172 35.055 1.00 82.71 76 TRP E C 1
ATOM 1839 O O . TRP C 3 81 ? 11.801 -4.048 35.923 1.00 88.05 76 TRP E O 1
ATOM 1850 N N . LYS C 3 82 ? 10.586 -2.471 34.861 1.00 88.40 77 LYS E N 1
ATOM 1851 C CA . LYS C 3 82 ? 9.393 -2.757 35.649 1.00 101.72 77 LYS E CA 1
ATOM 1852 C C . LYS C 3 82 ? 8.886 -4.173 35.411 1.00 104.38 77 LYS E C 1
ATOM 1853 O O . LYS C 3 82 ? 8.212 -4.743 36.275 1.00 104.50 77 LYS E O 1
ATOM 1859 N N . TRP C 3 83 ? 9.204 -4.758 34.255 1.00 102.69 78 TRP E N 1
ATOM 1860 C CA . TRP C 3 83 ? 8.560 -6.006 33.861 1.00 102.39 78 TRP E CA 1
ATOM 1861 C C . TRP C 3 83 ? 9.219 -7.221 34.498 1.00 100.51 78 TRP E C 1
ATOM 1862 O O . TRP C 3 83 ? 8.541 -8.212 34.789 1.00 98.05 78 TRP E O 1
ATOM 1873 N N . SER C 3 84 ? 10.526 -7.167 34.720 1.00 99.06 79 SER E N 1
ATOM 1874 C CA . SER C 3 84 ? 11.205 -8.188 35.513 1.00 98.93 79 SER E CA 1
ATOM 1875 C C . SER C 3 84 ? 11.393 -7.716 36.951 1.00 104.57 79 SER E C 1
ATOM 1876 O O . SER C 3 84 ? 12.470 -7.838 37.532 1.00 108.22 79 SER E O 1
ATOM 1879 N N . LYS C 3 85 ? 10.324 -7.159 37.529 1.00 106.29 80 LYS E N 1
ATOM 1880 C CA . LYS C 3 85 ? 10.420 -6.583 38.866 1.00 110.29 80 LYS E CA 1
ATOM 1881 C C . LYS C 3 85 ? 10.601 -7.656 39.932 1.00 116.71 80 LYS E C 1
ATOM 1882 O O . LYS C 3 85 ? 11.414 -7.495 40.851 1.00 119.15 80 LYS E O 1
ATOM 1888 N N . VAL C 3 86 ? 9.844 -8.749 39.842 1.00 120.43 81 VAL E N 1
ATOM 1889 C CA . VAL C 3 86 ? 9.886 -9.758 40.894 1.00 124.85 81 VAL E CA 1
ATOM 1890 C C . VAL C 3 86 ? 10.725 -10.940 40.429 1.00 124.54 81 VAL E C 1
ATOM 1891 O O . VAL C 3 86 ? 11.491 -11.517 41.207 1.00 126.69 81 VAL E O 1
ATOM 1895 N N . HIS C 3 87 ? 10.604 -11.293 39.152 1.00 119.43 82 HIS E N 1
ATOM 1896 C CA . HIS C 3 87 ? 11.376 -12.377 38.552 1.00 119.03 82 HIS E CA 1
ATOM 1897 C C . HIS C 3 87 ? 12.180 -11.805 37.392 1.00 108.05 82 HIS E C 1
ATOM 1898 O O . HIS C 3 87 ? 11.602 -11.355 36.397 1.00 106.89 82 HIS E O 1
ATOM 1905 N N . GLU C 3 88 ? 13.510 -11.824 37.520 1.00 106.58 83 GLU E N 1
ATOM 1906 C CA . GLU C 3 88 ? 14.370 -11.258 36.482 1.00 103.13 83 GLU E CA 1
ATOM 1907 C C . GLU C 3 88 ? 14.311 -12.075 35.194 1.00 101.44 83 GLU E C 1
ATOM 1908 O O . GLU C 3 88 ? 14.251 -11.513 34.092 1.00 95.91 83 GLU E O 1
ATOM 1914 N N . GLU C 3 89 ? 14.321 -13.401 35.311 1.00 104.86 84 GLU E N 1
ATOM 1915 C CA . GLU C 3 89 ? 14.259 -14.287 34.156 1.00 103.25 84 GLU E CA 1
ATOM 1916 C C . GLU C 3 89 ? 12.862 -14.383 33.548 1.00 99.20 84 GLU E C 1
ATOM 1917 O O . GLU C 3 89 ? 12.689 -15.104 32.560 1.00 91.86 84 GLU E O 1
ATOM 1923 N N . ALA C 3 90 ? 11.873 -13.671 34.101 1.00 101.03 85 ALA E N 1
ATOM 1924 C CA . ALA C 3 90 ? 10.489 -13.824 33.656 1.00 97.55 85 ALA E CA 1
ATOM 1925 C C . ALA C 3 90 ? 10.343 -13.558 32.163 1.00 95.19 85 ALA E C 1
ATOM 1926 O O . ALA C 3 90 ? 9.756 -14.362 31.428 1.00 92.31 85 ALA E O 1
ATOM 1928 N N . PHE C 3 91 ? 10.875 -12.429 31.694 1.00 95.39 86 PHE E N 1
ATOM 1929 C CA . PHE C 3 91 ? 10.715 -12.080 30.288 1.00 89.31 86 PHE E CA 1
ATOM 1930 C C . PHE C 3 91 ? 11.489 -13.034 29.385 1.00 83.69 86 PHE E C 1
ATOM 1931 O O . PHE C 3 91 ? 11.008 -13.399 28.305 1.00 79.13 86 PHE E O 1
ATOM 1939 N N . ASP C 3 92 ? 12.690 -13.446 29.801 1.00 84.86 87 ASP E N 1
ATOM 1940 C CA . ASP C 3 92 ? 13.407 -14.471 29.048 1.00 84.72 87 ASP E CA 1
ATOM 1941 C C . ASP C 3 92 ? 12.660 -15.798 29.099 1.00 78.00 87 ASP E C 1
ATOM 1942 O O . ASP C 3 92 ? 12.531 -16.485 28.080 1.00 68.23 87 ASP E O 1
ATOM 1947 N N . ASP C 3 93 ? 12.146 -16.169 30.277 1.00 77.74 88 ASP E N 1
ATOM 1948 C CA . ASP C 3 93 ? 11.376 -17.404 30.398 1.00 80.87 88 ASP E CA 1
ATOM 1949 C C . ASP C 3 93 ? 10.159 -17.390 29.484 1.00 79.90 88 ASP E C 1
ATOM 1950 O O . ASP C 3 93 ? 9.841 -18.404 28.849 1.00 80.50 88 ASP E O 1
ATOM 1955 N N . PHE C 3 94 ? 9.460 -16.254 29.408 1.00 75.53 89 PHE E N 1
ATOM 1956 C CA . PHE C 3 94 ? 8.320 -16.164 28.503 1.00 73.72 89 PHE E CA 1
ATOM 1957 C C . PHE C 3 94 ? 8.764 -16.296 27.052 1.00 72.85 89 PHE E C 1
ATOM 1958 O O . PHE C 3 94 ? 8.141 -17.025 26.272 1.00 75.46 89 PHE E O 1
ATOM 1966 N N . LEU C 3 95 ? 9.828 -15.586 26.668 1.00 71.65 90 LEU E N 1
ATOM 1967 C CA . LEU C 3 95 ? 10.351 -15.726 25.313 1.00 72.68 90 LEU E CA 1
ATOM 1968 C C . LEU C 3 95 ? 10.750 -17.164 25.020 1.00 76.97 90 LEU E C 1
ATOM 1969 O O . LEU C 3 95 ? 10.540 -17.662 23.907 1.00 77.01 90 LEU E O 1
ATOM 1974 N N . ARG C 3 96 ? 11.328 -17.845 26.009 1.00 81.25 91 ARG E N 1
ATOM 1975 C CA . ARG C 3 96 ? 11.991 -19.116 25.749 1.00 79.58 91 ARG E CA 1
ATOM 1976 C C . ARG C 3 96 ? 10.983 -20.232 25.492 1.00 80.08 91 ARG E C 1
ATOM 1977 O O . ARG C 3 96 ? 11.217 -21.103 24.645 1.00 79.99 91 ARG E O 1
ATOM 1985 N N . TYR C 3 97 ? 9.850 -20.214 26.195 1.00 82.47 92 TYR E N 1
ATOM 1986 C CA . TYR C 3 97 ? 8.846 -21.263 26.104 1.00 83.78 92 TYR E CA 1
ATOM 1987 C C . TYR C 3 97 ? 7.611 -20.841 25.324 1.00 81.44 92 TYR E C 1
ATOM 1988 O O . TYR C 3 97 ? 6.670 -21.632 25.202 1.00 86.17 92 TYR E O 1
ATOM 1997 N N . LYS C 3 98 ? 7.590 -19.618 24.802 1.00 75.50 93 LYS E N 1
ATOM 1998 C CA . LYS C 3 98 ? 6.466 -19.168 23.998 1.00 73.76 93 LYS E CA 1
ATOM 1999 C C . LYS C 3 98 ? 6.303 -20.057 22.771 1.00 67.15 93 LYS E C 1
ATOM 2000 O O . LYS C 3 98 ? 7.276 -20.382 22.082 1.00 60.15 93 LYS E O 1
ATOM 2006 N N . THR C 3 99 ? 5.063 -20.468 22.516 1.00 68.04 94 THR E N 1
ATOM 2007 C CA . THR C 3 99 ? 4.732 -21.276 21.350 1.00 71.34 94 THR E CA 1
ATOM 2008 C C . THR C 3 99 ? 4.488 -20.359 20.158 1.00 64.94 94 THR E C 1
ATOM 2009 O O . THR C 3 99 ? 3.543 -19.562 20.160 1.00 65.01 94 THR E O 1
ATOM 2013 N N . ARG C 3 100 ? 5.333 -20.481 19.146 1.00 57.38 95 ARG E N 1
ATOM 2014 C CA . ARG C 3 100 ? 5.275 -19.671 17.942 1.00 55.64 95 ARG E CA 1
ATOM 2015 C C . ARG C 3 100 ? 4.712 -20.499 16.791 1.00 60.79 95 ARG E C 1
ATOM 2016 O O . ARG C 3 100 ? 4.461 -21.700 16.921 1.00 68.99 95 ARG E O 1
ATOM 2024 N N . ILE C 3 101 ? 4.509 -19.845 15.652 1.00 58.42 96 ILE E N 1
ATOM 2025 C CA . ILE C 3 101 ? 3.923 -20.518 14.496 1.00 55.90 96 ILE E CA 1
ATOM 2026 C C . ILE C 3 101 ? 5.025 -21.203 13.691 1.00 51.78 96 ILE E C 1
ATOM 2027 O O . ILE C 3 101 ? 6.058 -20.587 13.387 1.00 44.03 96 ILE E O 1
ATOM 2032 N N . PRO C 3 102 ? 4.870 -22.483 13.357 1.00 45.07 97 PRO E N 1
ATOM 2033 C CA . PRO C 3 102 ? 5.886 -23.155 12.539 1.00 43.55 97 PRO E CA 1
ATOM 2034 C C . PRO C 3 102 ? 5.715 -22.779 11.075 1.00 40.21 97 PRO E C 1
ATOM 2035 O O . PRO C 3 102 ? 4.626 -22.909 10.510 1.00 46.21 97 PRO E O 1
ATOM 2039 N N . VAL C 3 103 ? 6.794 -22.301 10.466 1.00 35.63 98 VAL E N 1
ATOM 2040 C CA . VAL C 3 103 ? 6.833 -22.053 9.032 1.00 34.50 98 VAL E CA 1
ATOM 2041 C C . VAL C 3 103 ? 7.998 -22.841 8.454 1.00 38.73 98 VAL E C 1
ATOM 2042 O O . VAL C 3 103 ? 9.077 -22.911 9.054 1.00 37.67 98 VAL E O 1
ATOM 2046 N N . ARG C 3 104 ? 7.769 -23.461 7.302 1.00 45.37 99 ARG E N 1
ATOM 2047 C CA . ARG C 3 104 ? 8.730 -24.374 6.710 1.00 45.87 99 ARG E CA 1
ATOM 2048 C C . ARG C 3 104 ? 8.935 -24.022 5.245 1.00 47.94 99 ARG E C 1
ATOM 2049 O O . ARG C 3 104 ? 8.021 -23.544 4.570 1.00 49.68 99 ARG E O 1
ATOM 2057 N N . GLY C 3 105 ? 10.142 -24.266 4.765 1.00 42.83 100 GLY E N 1
ATOM 2058 C CA . GLY C 3 105 ? 10.446 -24.027 3.374 1.00 41.41 100 GLY E CA 1
ATOM 2059 C C . GLY C 3 105 ? 11.757 -24.672 2.995 1.00 38.14 100 GLY E C 1
ATOM 2060 O O . GLY C 3 105 ? 12.208 -25.620 3.639 1.00 39.81 100 GLY E O 1
ATOM 2061 N N . ALA C 3 106 ? 12.376 -24.147 1.940 1.00 35.42 101 ALA E N 1
ATOM 2062 C CA . ALA C 3 106 ? 13.627 -24.729 1.483 1.00 39.75 101 ALA E CA 1
ATOM 2063 C C . ALA C 3 106 ? 14.544 -23.650 0.937 1.00 39.66 101 ALA E C 1
ATOM 2064 O O . ALA C 3 106 ? 14.090 -22.640 0.390 1.00 39.63 101 ALA E O 1
ATOM 2066 N N . ILE C 3 107 ? 15.843 -23.877 1.107 1.00 36.90 102 ILE E N 1
ATOM 2067 C CA . ILE C 3 107 ? 16.883 -23.156 0.385 1.00 33.78 102 ILE E CA 1
ATOM 2068 C C . ILE C 3 107 ? 17.369 -24.083 -0.718 1.00 39.89 102 ILE E C 1
ATOM 2069 O O . ILE C 3 107 ? 18.070 -25.065 -0.450 1.00 46.92 102 ILE E O 1
ATOM 2074 N N . MET C 3 108 ? 16.988 -23.788 -1.956 1.00 44.16 103 MET E N 1
ATOM 2075 C CA . MET C 3 108 ? 17.357 -24.602 -3.107 1.00 49.42 103 MET E CA 1
ATOM 2076 C C . MET C 3 108 ? 18.586 -24.004 -3.780 1.00 52.65 103 MET E C 1
ATOM 2077 O O . MET C 3 108 ? 18.535 -22.881 -4.290 1.00 53.23 103 MET E O 1
ATOM 2082 N N . LEU C 3 109 ? 19.680 -24.760 -3.788 1.00 49.03 104 LEU E N 1
ATOM 2083 C CA . LEU C 3 109 ? 20.936 -24.349 -4.395 1.00 44.84 104 LEU E CA 1
ATOM 2084 C C . LEU C 3 109 ? 21.152 -25.084 -5.710 1.00 54.51 104 LEU E C 1
ATOM 2085 O O . LEU C 3 109 ? 20.666 -26.201 -5.900 1.00 60.16 104 LEU E O 1
ATOM 2090 N N . ASP C 3 110 ? 21.891 -24.446 -6.617 1.00 58.65 105 ASP E N 1
ATOM 2091 C CA . ASP C 3 110 ? 22.311 -25.108 -7.843 1.00 66.84 105 ASP E CA 1
ATOM 2092 C C . ASP C 3 110 ? 23.374 -26.161 -7.518 1.00 73.39 105 ASP E C 1
ATOM 2093 O O . ASP C 3 110 ? 23.754 -26.367 -6.362 1.00 71.94 105 ASP E O 1
ATOM 2098 N N . MET C 3 111 ? 23.862 -26.842 -8.559 1.00 78.21 106 MET E N 1
ATOM 2099 C CA . MET C 3 111 ? 24.857 -27.890 -8.346 1.00 82.29 106 MET E CA 1
ATOM 2100 C C . MET C 3 111 ? 26.140 -27.321 -7.753 1.00 81.96 106 MET E C 1
ATOM 2101 O O . MET C 3 111 ? 26.746 -27.933 -6.865 1.00 83.59 106 MET E O 1
ATOM 2106 N N . SER C 3 112 ? 26.565 -26.148 -8.221 1.00 76.95 107 SER E N 1
ATOM 2107 C CA . SER C 3 112 ? 27.799 -25.536 -7.744 1.00 77.49 107 SER E CA 1
ATOM 2108 C C . SER C 3 112 ? 27.644 -24.841 -6.396 1.00 76.53 107 SER E C 1
ATOM 2109 O O . SER C 3 112 ? 28.651 -24.387 -5.840 1.00 77.87 107 SER E O 1
ATOM 2112 N N . MET C 3 113 ? 26.419 -24.750 -5.869 1.00 73.86 108 MET E N 1
ATOM 2113 C CA . MET C 3 113 ? 26.144 -24.146 -4.561 1.00 69.89 108 MET E CA 1
ATOM 2114 C C . MET C 3 113 ? 26.592 -22.688 -4.513 1.00 69.30 108 MET E C 1
ATOM 2115 O O . MET C 3 113 ? 27.148 -22.220 -3.518 1.00 76.10 108 MET E O 1
ATOM 2120 N N . GLN C 3 114 ? 26.345 -21.965 -5.600 1.00 62.68 109 GLN E N 1
ATOM 2121 C CA . GLN C 3 114 ? 26.639 -20.545 -5.669 1.00 59.05 109 GLN E CA 1
ATOM 2122 C C . GLN C 3 114 ? 25.405 -19.717 -6.001 1.00 55.60 109 GLN E C 1
ATOM 2123 O O . GLN C 3 114 ? 25.475 -18.481 -5.984 1.00 59.00 109 GLN E O 1
ATOM 2129 N N . GLN C 3 115 ? 24.280 -20.362 -6.306 1.00 50.44 110 GLN E N 1
ATOM 2130 C CA . GLN C 3 115 ? 23.027 -19.680 -6.581 1.00 48.33 110 GLN E CA 1
ATOM 2131 C C . GLN C 3 115 ? 21.917 -20.325 -5.765 1.00 52.28 110 GLN E C 1
ATOM 2132 O O . GLN C 3 115 ? 22.022 -21.478 -5.339 1.00 51.74 110 GLN E O 1
ATOM 2138 N N . CYS C 3 116 ? 20.846 -19.563 -5.550 1.00 54.64 111 CYS E N 1
ATOM 2139 C CA . CYS C 3 116 ? 19.701 -20.045 -4.793 1.00 50.48 111 CYS E CA 1
ATOM 2140 C C . CYS C 3 116 ? 18.421 -19.474 -5.387 1.00 47.83 111 CYS E C 1
ATOM 2141 O O . CYS C 3 116 ? 18.435 -18.477 -6.114 1.00 51.84 111 CYS E O 1
ATOM 2144 N N . VAL C 3 117 ? 17.309 -20.124 -5.060 1.00 43.70 112 VAL E N 1
ATOM 2145 C CA . VAL C 3 117 ? 15.994 -19.754 -5.570 1.00 47.52 112 VAL E CA 1
ATOM 2146 C C . VAL C 3 117 ? 15.330 -18.796 -4.590 1.00 45.03 112 VAL E C 1
ATOM 2147 O O . VAL C 3 117 ? 15.268 -19.069 -3.385 1.00 45.43 112 VAL E O 1
ATOM 2151 N N . LEU C 3 118 ? 14.823 -17.678 -5.107 1.00 43.17 113 LEU E N 1
ATOM 2152 C CA . LEU C 3 118 ? 14.128 -16.684 -4.304 1.00 42.04 113 LEU E CA 1
ATOM 2153 C C . LEU C 3 118 ? 12.807 -16.325 -4.969 1.00 42.06 113 LEU E C 1
ATOM 2154 O O . LEU C 3 118 ? 12.683 -16.359 -6.197 1.00 48.35 113 LEU E O 1
ATOM 2159 N N . VAL C 3 119 ? 11.820 -15.973 -4.147 1.00 42.16 114 VAL E N 1
ATOM 2160 C CA . VAL C 3 119 ? 10.485 -15.623 -4.617 1.00 44.09 114 VAL E CA 1
ATOM 2161 C C . VAL C 3 119 ? 10.168 -14.196 -4.188 1.00 46.17 114 VAL E C 1
ATOM 2162 O O . VAL C 3 119 ? 10.573 -13.758 -3.106 1.00 44.67 114 VAL E O 1
ATOM 2166 N N . LYS C 3 120 ? 9.455 -13.467 -5.048 1.00 50.79 115 LYS E N 1
ATOM 2167 C CA . LYS C 3 120 ? 9.090 -12.079 -4.800 1.00 53.94 115 LYS E CA 1
ATOM 2168 C C . LYS C 3 120 ? 7.589 -11.908 -4.970 1.00 60.57 115 LYS E C 1
ATOM 2169 O O . LYS C 3 120 ? 6.994 -12.468 -5.895 1.00 59.86 115 LYS E O 1
ATOM 2175 N N . GLY C 3 121 ? 6.984 -11.135 -4.067 1.00 66.21 116 GLY E N 1
ATOM 2176 C CA . GLY C 3 121 ? 5.580 -10.803 -4.163 1.00 71.38 116 GLY E CA 1
ATOM 2177 C C . GLY C 3 121 ? 5.321 -9.713 -5.183 1.00 77.44 116 GLY E C 1
ATOM 2178 O O . GLY C 3 121 ? 6.223 -9.200 -5.845 1.00 75.55 116 GLY E O 1
ATOM 2179 N N . TRP C 3 122 ? 4.047 -9.348 -5.304 1.00 85.33 117 TRP E N 1
ATOM 2180 C CA . TRP C 3 122 ? 3.656 -8.389 -6.329 1.00 94.90 117 TRP E CA 1
ATOM 2181 C C . TRP C 3 122 ? 3.998 -6.958 -5.934 1.00 97.72 117 TRP E C 1
ATOM 2182 O O . TRP C 3 122 ? 4.361 -6.144 -6.792 1.00 96.42 117 TRP E O 1
ATOM 2193 N N . LYS C 3 123 ? 3.888 -6.634 -4.650 1.00 98.85 118 LYS E N 1
ATOM 2194 C CA . LYS C 3 123 ? 4.048 -5.258 -4.210 1.00 98.44 118 LYS E CA 1
ATOM 2195 C C . LYS C 3 123 ? 5.496 -4.804 -4.359 1.00 96.94 118 LYS E C 1
ATOM 2196 O O . LYS C 3 123 ? 6.439 -5.595 -4.252 1.00 91.77 118 LYS E O 1
ATOM 2202 N N . ALA C 3 124 ? 5.666 -3.505 -4.616 1.00 100.68 119 ALA E N 1
ATOM 2203 C CA . ALA C 3 124 ? 7.005 -2.930 -4.616 1.00 97.79 119 ALA E CA 1
ATOM 2204 C C . ALA C 3 124 ? 7.672 -3.085 -3.256 1.00 98.26 119 ALA E C 1
ATOM 2205 O O . ALA C 3 124 ? 8.898 -3.216 -3.178 1.00 101.11 119 ALA E O 1
ATOM 2207 N N . SER C 3 125 ? 6.882 -3.095 -2.179 1.00 94.23 120 SER E N 1
ATOM 2208 C CA . SER C 3 125 ? 7.449 -3.292 -0.850 1.00 86.44 120 SER E CA 1
ATOM 2209 C C . SER C 3 125 ? 7.903 -4.731 -0.638 1.00 83.79 120 SER E C 1
ATOM 2210 O O . SER C 3 125 ? 8.827 -4.979 0.147 1.00 76.87 120 SER E O 1
ATOM 2213 N N . SER C 3 126 ? 7.265 -5.687 -1.313 1.00 85.43 121 SER E N 1
ATOM 2214 C CA . SER C 3 126 ? 7.641 -7.087 -1.159 1.00 77.38 121 SER E CA 1
ATOM 2215 C C . SER C 3 126 ? 9.089 -7.302 -1.584 1.00 72.96 121 SER E C 1
ATOM 2216 O O . SER C 3 126 ? 9.517 -6.828 -2.639 1.00 81.37 121 SER E O 1
ATOM 2219 N N . GLY C 3 127 ? 9.842 -8.018 -0.754 1.00 60.53 122 GLY E N 1
ATOM 2220 C CA . GLY C 3 127 ? 11.219 -8.338 -1.062 1.00 54.11 122 GLY E CA 1
ATOM 2221 C C . GLY C 3 127 ? 11.408 -9.803 -1.392 1.00 51.40 122 GLY E C 1
ATOM 2222 O O . GLY C 3 127 ? 10.523 -10.626 -1.141 1.00 43.36 122 GLY E O 1
ATOM 2223 N N . TRP C 3 128 ? 12.561 -10.134 -1.968 1.00 52.45 123 TRP E N 1
ATOM 2224 C CA . TRP C 3 128 ? 12.872 -11.520 -2.277 1.00 47.83 123 TRP E CA 1
ATOM 2225 C C . TRP C 3 128 ? 13.027 -12.319 -0.990 1.00 50.15 123 TRP E C 1
ATOM 2226 O O . TRP C 3 128 ? 13.527 -11.812 0.019 1.00 55.96 123 TRP E O 1
ATOM 2237 N N . GLY C 3 129 ? 12.586 -13.576 -1.028 1.00 46.84 124 GLY E N 1
ATOM 2238 C CA . GLY C 3 129 ? 12.705 -14.449 0.121 1.00 46.36 124 GLY E CA 1
ATOM 2239 C C . GLY C 3 129 ? 12.732 -15.897 -0.317 1.00 44.90 124 GLY E C 1
ATOM 2240 O O . GLY C 3 129 ? 12.483 -16.224 -1.479 1.00 52.69 124 GLY E O 1
ATOM 2241 N N . PHE C 3 130 ? 13.046 -16.765 0.629 1.00 39.56 125 PHE E N 1
ATOM 2242 C CA . PHE C 3 130 ? 12.997 -18.184 0.314 1.00 39.00 125 PHE E CA 1
ATOM 2243 C C . PHE C 3 130 ? 11.548 -18.668 0.314 1.00 38.78 125 PHE E C 1
ATOM 2244 O O . PHE C 3 130 ? 10.736 -18.185 1.108 1.00 39.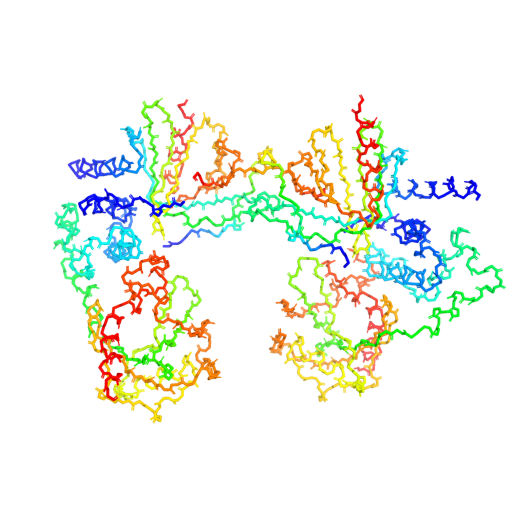58 125 PHE E O 1
ATOM 2252 N N . PRO C 3 131 ? 11.191 -19.601 -0.570 1.00 35.14 126 PRO E N 1
ATOM 2253 C CA . PRO C 3 131 ? 9.835 -20.160 -0.529 1.00 32.48 126 PRO E CA 1
ATOM 2254 C C . PRO C 3 131 ? 9.594 -20.864 0.797 1.00 34.42 126 PRO E C 1
ATOM 2255 O O . PRO C 3 131 ? 10.345 -21.759 1.189 1.00 38.98 126 PRO E O 1
ATOM 2259 N N . LYS C 3 132 ? 8.543 -20.438 1.491 1.00 34.96 127 LYS E N 1
ATOM 2260 C CA . LYS C 3 132 ? 8.253 -20.910 2.836 1.00 36.10 127 LYS E CA 1
ATOM 2261 C C . LYS C 3 132 ? 6.825 -20.527 3.188 1.00 39.71 127 LYS E C 1
ATOM 2262 O O . LYS C 3 132 ? 6.231 -19.645 2.561 1.00 41.41 127 LYS E O 1
ATOM 2268 N N . GLY C 3 133 ? 6.287 -21.185 4.209 1.00 44.84 128 GLY E N 1
ATOM 2269 C CA . GLY C 3 133 ? 4.936 -20.861 4.631 1.00 43.55 128 GLY E CA 1
ATOM 2270 C C . GLY C 3 133 ? 4.563 -21.594 5.897 1.00 41.48 128 GLY E C 1
ATOM 2271 O O . GLY C 3 133 ? 5.292 -22.466 6.377 1.00 44.53 128 GLY E O 1
ATOM 2272 N N . LYS C 3 134 ? 3.394 -21.237 6.416 1.00 46.40 129 LYS E N 1
ATOM 2273 C CA . LYS C 3 134 ? 2.940 -21.753 7.696 1.00 54.33 129 LYS E CA 1
ATOM 2274 C C . LYS C 3 134 ? 2.356 -23.153 7.553 1.00 55.76 129 LYS E C 1
ATOM 2275 O O . LYS C 3 134 ? 1.727 -23.489 6.545 1.00 56.52 129 LYS E O 1
ATOM 2281 N N . ILE C 3 135 ? 2.552 -23.957 8.584 1.00 50.84 130 ILE E N 1
ATOM 2282 C CA . ILE C 3 135 ? 2.208 -25.372 8.547 1.00 48.97 130 ILE E CA 1
ATOM 2283 C C . ILE C 3 135 ? 0.705 -25.541 8.725 1.00 52.68 130 ILE E C 1
ATOM 2284 O O . ILE C 3 135 ? 0.056 -24.802 9.478 1.00 51.45 130 ILE E O 1
ATOM 2289 N N . ASP C 3 136 ? 0.140 -26.518 8.020 1.00 63.90 131 ASP E N 1
ATOM 2290 C CA . ASP C 3 136 ? -1.247 -26.893 8.238 1.00 72.43 131 ASP E CA 1
ATOM 2291 C C . ASP C 3 136 ? -1.347 -27.853 9.421 1.00 75.03 131 ASP E C 1
ATOM 2292 O O . ASP C 3 136 ? -0.368 -28.482 9.832 1.00 83.10 131 ASP E O 1
ATOM 2297 N N . LYS C 3 137 ? -2.550 -27.946 9.976 1.00 68.49 132 LYS E N 1
ATOM 2298 C CA . LYS C 3 137 ? -2.775 -28.805 11.128 1.00 76.31 132 LYS E CA 1
ATOM 2299 C C . LYS C 3 137 ? -2.502 -30.256 10.761 1.00 77.34 132 LYS E C 1
ATOM 2300 O O . LYS C 3 137 ? -3.003 -30.751 9.748 1.00 75.98 132 LYS E O 1
ATOM 2306 N N . ASP C 3 138 ? -1.685 -30.928 11.574 1.00 76.93 133 ASP E N 1
ATOM 2307 C CA . ASP C 3 138 ? -1.303 -32.329 11.404 1.00 77.58 133 ASP E CA 1
ATOM 2308 C C . ASP C 3 138 ? -0.280 -32.533 10.304 1.00 73.99 133 ASP E C 1
ATOM 2309 O O . ASP C 3 138 ? 0.227 -33.659 10.136 1.00 84.59 133 ASP E O 1
ATOM 2314 N N . GLU C 3 139 ? 0.048 -31.491 9.553 1.00 58.82 134 GLU E N 1
ATOM 2315 C CA . GLU C 3 139 ? 1.052 -31.598 8.511 1.00 55.67 134 GLU E CA 1
ATOM 2316 C C . GLU C 3 139 ? 2.427 -31.800 9.133 1.00 57.63 134 GLU E C 1
ATOM 2317 O O . GLU C 3 139 ? 2.790 -31.113 10.091 1.00 60.62 134 GLU E O 1
ATOM 2323 N N . SER C 3 140 ? 3.191 -32.745 8.593 1.00 54.21 135 SER E N 1
ATOM 2324 C CA . SER C 3 140 ? 4.554 -32.937 9.068 1.00 52.44 135 SER E CA 1
ATOM 2325 C C . SER C 3 140 ? 5.433 -31.774 8.612 1.00 52.75 135 SER E C 1
ATOM 2326 O O . SER C 3 140 ? 5.077 -31.009 7.712 1.00 52.60 135 SER E O 1
ATOM 2329 N N . ASP C 3 141 ? 6.593 -31.625 9.258 1.00 58.62 136 ASP E N 1
ATOM 2330 C CA . ASP C 3 141 ? 7.469 -30.512 8.902 1.00 43.26 136 ASP E CA 1
ATOM 2331 C C . ASP C 3 141 ? 7.963 -30.641 7.467 1.00 47.00 136 ASP E C 1
ATOM 2332 O O . ASP C 3 141 ? 8.105 -29.639 6.758 1.00 46.11 136 ASP E O 1
ATOM 2337 N N . VAL C 3 142 ? 8.192 -31.873 7.012 1.00 51.03 137 VAL E N 1
ATOM 2338 C CA . VAL C 3 142 ? 8.719 -32.088 5.670 1.00 46.93 137 VAL E CA 1
ATOM 2339 C C . VAL C 3 142 ? 7.637 -31.884 4.618 1.00 50.24 137 VAL E C 1
ATOM 2340 O O . VAL C 3 142 ? 7.881 -31.265 3.577 1.00 42.73 137 VAL E O 1
ATOM 2344 N N . ASP C 3 143 ? 6.430 -32.399 4.866 1.00 48.62 138 ASP E N 1
ATOM 2345 C CA . ASP C 3 143 ? 5.329 -32.196 3.928 1.00 51.94 138 ASP E CA 1
ATOM 2346 C C . ASP C 3 143 ? 5.001 -30.716 3.764 1.00 53.33 138 ASP E C 1
ATOM 2347 O O . ASP C 3 143 ? 4.603 -30.286 2.675 1.00 52.71 138 ASP E O 1
ATOM 2352 N N . CYS C 3 144 ? 5.161 -29.926 4.830 1.00 46.59 139 CYS E N 1
ATOM 2353 C CA . CYS C 3 144 ? 4.898 -28.493 4.740 1.00 45.68 139 CYS E CA 1
ATOM 2354 C C . CYS C 3 144 ? 5.916 -27.803 3.844 1.00 46.14 139 CYS E C 1
ATOM 2355 O O . CYS C 3 144 ? 5.553 -26.958 3.018 1.00 51.15 139 CYS E O 1
ATOM 2358 N N . ALA C 3 145 ? 7.195 -28.147 3.997 1.00 43.36 140 ALA E N 1
ATOM 2359 C CA . ALA C 3 145 ? 8.221 -27.570 3.136 1.00 37.27 140 ALA E CA 1
ATOM 2360 C C . ALA C 3 145 ? 8.007 -27.970 1.685 1.00 41.47 140 ALA E C 1
ATOM 2361 O O . ALA C 3 145 ? 8.128 -27.138 0.778 1.00 41.05 140 ALA E O 1
ATOM 2363 N N . ILE C 3 146 ? 7.694 -29.246 1.448 1.00 44.32 141 ILE E N 1
ATOM 2364 C CA . ILE C 3 146 ? 7.417 -29.712 0.093 1.00 47.43 141 ILE E CA 1
ATOM 2365 C C . ILE C 3 146 ? 6.223 -28.968 -0.491 1.00 48.97 141 ILE E C 1
ATOM 2366 O O . ILE C 3 146 ? 6.263 -28.492 -1.631 1.00 53.89 141 ILE E O 1
ATOM 2371 N N . ARG C 3 147 ? 5.143 -28.855 0.284 1.00 46.78 142 ARG E N 1
ATOM 2372 C CA . ARG C 3 147 ? 3.951 -28.186 -0.228 1.00 50.71 142 ARG E CA 1
ATOM 2373 C C . ARG C 3 147 ? 4.212 -26.709 -0.499 1.00 51.76 142 ARG E C 1
ATOM 2374 O O . ARG C 3 147 ? 3.777 -26.175 -1.527 1.00 52.37 142 ARG E O 1
ATOM 2382 N N . GLU C 3 148 ? 4.919 -26.030 0.408 1.00 48.55 143 GLU E N 1
ATOM 2383 C CA . GLU C 3 148 ? 5.156 -24.599 0.235 1.00 48.48 143 GLU E CA 1
ATOM 2384 C C . GLU C 3 148 ? 6.066 -24.320 -0.955 1.00 46.13 143 GLU E C 1
ATOM 2385 O O . GLU C 3 148 ? 5.815 -23.393 -1.737 1.00 47.21 143 GLU E O 1
ATOM 2391 N N . VAL C 3 149 ? 7.133 -25.106 -1.102 1.00 46.30 144 VAL E N 1
ATOM 2392 C CA . VAL C 3 149 ? 8.038 -24.937 -2.236 1.00 47.79 144 VAL E CA 1
ATOM 2393 C C . VAL C 3 149 ? 7.290 -25.151 -3.547 1.00 50.31 144 VAL E C 1
ATOM 2394 O O . VAL C 3 149 ? 7.432 -24.373 -4.498 1.00 55.76 144 VAL E O 1
ATOM 2398 N N . TYR C 3 150 ? 6.463 -26.198 -3.608 1.00 48.07 145 TYR E N 1
ATOM 2399 C CA . TYR C 3 150 ? 5.751 -26.496 -4.846 1.00 44.41 145 TYR E CA 1
ATOM 2400 C C . TYR C 3 150 ? 4.628 -25.500 -5.105 1.00 48.89 145 TYR E C 1
ATOM 2401 O O . TYR C 3 150 ? 4.289 -25.240 -6.264 1.00 50.70 145 TYR E O 1
ATOM 2410 N N . GLU C 3 151 ? 4.040 -24.934 -4.051 1.00 51.49 146 GLU E N 1
ATOM 2411 C CA . GLU C 3 151 ? 2.956 -23.978 -4.247 1.00 55.83 146 GLU E CA 1
ATOM 2412 C C . GLU C 3 151 ? 3.474 -22.630 -4.727 1.00 58.50 146 GLU E C 1
ATOM 2413 O O . GLU C 3 151 ? 2.766 -21.916 -5.445 1.00 66.77 146 GLU E O 1
ATOM 2419 N N . GLU C 3 152 ? 4.696 -22.264 -4.346 1.00 54.56 147 GLU E N 1
ATOM 2420 C CA . GLU C 3 152 ? 5.242 -20.957 -4.684 1.00 53.57 147 GLU E CA 1
ATOM 2421 C C . GLU C 3 152 ? 6.170 -20.977 -5.888 1.00 54.55 147 GLU E C 1
ATOM 2422 O O . GLU C 3 152 ? 6.201 -20.000 -6.643 1.00 52.94 147 GLU E O 1
ATOM 2428 N N . THR C 3 153 ? 6.928 -22.057 -6.086 1.00 55.25 148 THR E N 1
ATOM 2429 C CA . THR C 3 153 ? 7.834 -22.174 -7.221 1.00 51.72 148 THR E CA 1
ATOM 2430 C C . THR C 3 153 ? 7.394 -23.207 -8.249 1.00 58.08 148 THR E C 1
ATOM 2431 O O . THR C 3 153 ? 8.018 -23.298 -9.311 1.00 56.00 148 THR E O 1
ATOM 2435 N N . GLY C 3 154 ? 6.352 -23.986 -7.966 1.00 65.39 149 GLY E N 1
ATOM 2436 C CA . GLY C 3 154 ? 5.909 -25.012 -8.888 1.00 62.27 149 GLY E CA 1
ATOM 2437 C C . GLY C 3 154 ? 6.839 -26.189 -9.019 1.00 60.19 149 GLY E C 1
ATOM 2438 O O . GLY C 3 154 ? 6.593 -27.067 -9.851 1.00 68.70 149 GLY E O 1
ATOM 2439 N N . PHE C 3 155 ? 7.896 -26.241 -8.217 1.00 55.81 150 PHE E N 1
ATOM 2440 C CA . PHE C 3 155 ? 8.865 -27.321 -8.274 1.00 57.83 150 PHE E CA 1
ATOM 2441 C C . PHE C 3 155 ? 8.591 -28.322 -7.162 1.00 59.50 150 PHE E C 1
ATOM 2442 O O . PHE C 3 155 ? 8.382 -27.938 -6.007 1.00 51.21 150 PHE E O 1
ATOM 2450 N N . ASP C 3 156 ? 8.595 -29.602 -7.518 1.00 64.62 151 ASP E N 1
ATOM 2451 C CA . ASP C 3 156 ? 8.418 -30.684 -6.559 1.00 59.97 151 ASP E CA 1
ATOM 2452 C C . ASP C 3 156 ? 9.796 -31.149 -6.103 1.00 57.03 151 ASP E C 1
ATOM 2453 O O . ASP C 3 156 ? 10.577 -31.676 -6.901 1.00 63.95 151 ASP E O 1
ATOM 2458 N N . CYS C 3 157 ? 10.095 -30.951 -4.819 1.00 45.48 152 CYS E N 1
ATOM 2459 C CA . CYS C 3 157 ? 11.381 -31.328 -4.246 1.00 49.25 152 CYS E CA 1
ATOM 2460 C C . CYS C 3 157 ? 11.271 -32.547 -3.339 1.00 53.71 152 CYS E C 1
ATOM 2461 O O . CYS C 3 157 ? 12.186 -32.813 -2.555 1.00 57.50 152 CYS E O 1
ATOM 2464 N N . SER C 3 158 ? 10.168 -33.295 -3.431 1.00 48.44 153 SER E N 1
ATOM 2465 C CA . SER C 3 158 ? 9.902 -34.366 -2.478 1.00 57.96 153 SER E CA 1
ATOM 2466 C C . SER C 3 158 ? 10.867 -35.535 -2.621 1.00 53.76 153 SER E C 1
ATOM 2467 O O . SER C 3 158 ? 10.997 -36.334 -1.689 1.00 60.58 153 SER E O 1
ATOM 2470 N N . SER C 3 159 ? 11.547 -35.657 -3.757 1.00 54.87 154 SER E N 1
ATOM 2471 C CA . SER C 3 159 ? 12.478 -36.753 -3.983 1.00 58.38 154 SER E CA 1
ATOM 2472 C C . SER C 3 159 ? 13.921 -36.391 -3.658 1.00 59.27 154 SER E C 1
ATOM 2473 O O . SER C 3 159 ? 14.769 -37.287 -3.614 1.00 62.03 154 SER E O 1
ATOM 2476 N N . ARG C 3 160 ? 14.217 -35.112 -3.420 1.00 60.65 155 ARG E N 1
ATOM 2477 C CA . ARG C 3 160 ? 15.571 -34.674 -3.125 1.00 62.74 155 ARG E CA 1
ATOM 2478 C C . ARG C 3 160 ? 15.714 -33.973 -1.782 1.00 57.22 155 ARG E C 1
ATOM 2479 O O . ARG C 3 160 ? 16.849 -33.685 -1.374 1.00 57.80 155 ARG E O 1
ATOM 2487 N N . ILE C 3 161 ? 14.614 -33.686 -1.085 1.00 61.77 156 ILE E N 1
ATOM 2488 C CA . ILE C 3 161 ? 14.714 -33.026 0.208 1.00 54.64 156 ILE E CA 1
ATOM 2489 C C . ILE C 3 161 ? 15.291 -33.996 1.231 1.00 56.63 156 ILE E C 1
ATOM 2490 O O . ILE C 3 161 ? 14.951 -35.185 1.248 1.00 57.52 156 ILE E O 1
ATOM 2495 N N . ASN C 3 162 ? 16.195 -33.497 2.069 1.00 57.18 157 ASN E N 1
ATOM 2496 C CA . ASN C 3 162 ? 16.835 -34.313 3.096 1.00 60.34 157 ASN E CA 1
ATOM 2497 C C . ASN C 3 162 ? 16.323 -33.875 4.459 1.00 59.17 157 ASN E C 1
ATOM 2498 O O . ASN C 3 162 ? 16.666 -32.774 4.917 1.00 59.59 157 ASN E O 1
ATOM 2503 N N . PRO C 3 163 ? 15.516 -34.687 5.147 1.00 58.40 158 PRO E N 1
ATOM 2504 C CA . PRO C 3 163 ? 14.889 -34.225 6.399 1.00 57.46 158 PRO E CA 1
ATOM 2505 C C . PRO C 3 163 ? 15.882 -33.871 7.493 1.00 58.64 158 PRO E C 1
ATOM 2506 O O . PRO C 3 163 ? 15.486 -33.224 8.470 1.00 59.17 158 PRO E O 1
ATOM 2510 N N . ASN C 3 164 ? 17.150 -34.255 7.357 1.00 59.89 159 ASN E N 1
ATOM 2511 C CA . ASN C 3 164 ? 18.167 -33.991 8.363 1.00 55.79 159 ASN E CA 1
ATOM 2512 C C . ASN C 3 164 ? 19.012 -32.768 8.043 1.00 57.29 159 ASN E C 1
ATOM 2513 O O . ASN C 3 164 ? 19.918 -32.441 8.814 1.00 62.79 159 ASN E O 1
ATOM 2518 N N . GLU C 3 165 ? 18.744 -32.090 6.932 1.00 51.93 160 GLU E N 1
ATOM 2519 C CA . GLU C 3 165 ? 19.558 -30.965 6.476 1.00 52.12 160 GLU E CA 1
ATOM 2520 C C . GLU C 3 165 ? 18.675 -29.721 6.420 1.00 52.48 160 GLU E C 1
ATOM 2521 O O . GLU C 3 165 ? 17.923 -29.531 5.459 1.00 49.33 160 GLU E O 1
ATOM 2527 N N . PHE C 3 166 ? 18.780 -28.870 7.441 1.00 49.14 161 PHE E N 1
ATOM 2528 C CA . PHE C 3 166 ? 17.936 -27.686 7.545 1.00 46.04 161 PHE E CA 1
ATOM 2529 C C . PHE C 3 166 ? 18.624 -26.670 8.449 1.00 49.82 161 PHE E C 1
ATOM 2530 O O . PHE C 3 166 ? 19.596 -26.981 9.143 1.00 50.03 161 PHE E O 1
ATOM 2538 N N . ILE C 3 167 ? 18.098 -25.448 8.434 1.00 47.56 162 ILE E N 1
ATOM 2539 C CA . ILE C 3 167 ? 18.504 -24.392 9.352 1.00 44.90 162 ILE E CA 1
ATOM 2540 C C . ILE C 3 167 ? 17.275 -23.964 10.136 1.00 47.18 162 ILE E C 1
ATOM 2541 O O . ILE C 3 167 ? 16.248 -23.610 9.543 1.00 51.56 162 ILE E O 1
ATOM 2546 N N . ASP C 3 168 ? 17.376 -24.002 11.459 1.00 51.25 163 ASP E N 1
ATOM 2547 C CA . ASP C 3 168 ? 16.325 -23.492 12.325 1.00 57.03 163 ASP E CA 1
ATOM 2548 C C . ASP C 3 168 ? 16.617 -22.045 12.701 1.00 55.88 163 ASP E C 1
ATOM 2549 O O . ASP C 3 168 ? 17.772 -21.646 12.864 1.00 51.63 163 ASP E O 1
ATOM 2554 N N . MET C 3 169 ? 15.554 -21.256 12.820 1.00 51.77 164 MET E N 1
ATOM 2555 C CA . MET C 3 169 ? 15.690 -19.820 13.041 1.00 46.98 164 MET E CA 1
ATOM 2556 C C . MET C 3 169 ? 14.404 -19.294 13.652 1.00 47.20 164 MET E C 1
ATOM 2557 O O . MET C 3 169 ? 13.349 -19.342 13.010 1.00 49.70 164 MET E O 1
ATOM 2562 N N . THR C 3 170 ? 14.486 -18.807 14.883 1.00 46.26 165 THR E N 1
ATOM 2563 C CA . THR C 3 170 ? 13.364 -18.143 15.530 1.00 40.36 165 THR E CA 1
ATOM 2564 C C . THR C 3 170 ? 13.429 -16.655 15.210 1.00 41.40 165 THR E C 1
ATOM 2565 O O . THR C 3 170 ? 14.357 -15.964 15.644 1.00 47.01 165 THR E O 1
ATOM 2569 N N . ILE C 3 171 ? 12.442 -16.166 14.459 1.00 41.65 166 ILE E N 1
ATOM 2570 C CA . ILE C 3 171 ? 12.483 -14.809 13.923 1.00 42.46 166 ILE E CA 1
ATOM 2571 C C . ILE C 3 171 ? 11.059 -14.285 13.743 1.00 46.44 166 ILE E C 1
ATOM 2572 O O . ILE C 3 171 ? 10.171 -15.000 13.267 1.00 49.18 166 ILE E O 1
ATOM 2577 N N . ARG C 3 172 ? 10.856 -13.019 14.127 1.00 42.76 167 ARG E N 1
ATOM 2578 C CA . ARG C 3 172 ? 9.571 -12.321 13.992 1.00 38.16 167 ARG E CA 1
ATOM 2579 C C . ARG C 3 172 ? 8.410 -13.166 14.512 1.00 38.27 167 ARG E C 1
ATOM 2580 O O . ARG C 3 172 ? 7.342 -13.241 13.900 1.00 45.64 167 ARG E O 1
ATOM 2588 N N . GLY C 3 173 ? 8.631 -13.823 15.648 1.00 45.56 168 GLY E N 1
ATOM 2589 C CA . GLY C 3 173 ? 7.613 -14.661 16.249 1.00 46.32 168 GLY E CA 1
ATOM 2590 C C . GLY C 3 173 ? 7.307 -15.935 15.500 1.00 51.19 168 GLY E C 1
ATOM 2591 O O . GLY C 3 173 ? 6.254 -16.535 15.733 1.00 57.57 168 GLY E O 1
ATOM 2592 N N . GLN C 3 174 ? 8.194 -16.369 14.611 1.00 47.63 169 GLN E N 1
ATOM 2593 C CA . GLN C 3 174 ? 7.998 -17.570 13.814 1.00 50.38 169 GLN E CA 1
ATOM 2594 C C . GLN C 3 174 ? 9.135 -18.547 14.068 1.00 50.56 169 GLN E C 1
ATOM 2595 O O . GLN C 3 174 ? 10.295 -18.141 14.186 1.00 49.32 169 GLN E O 1
ATOM 2601 N N . ASN C 3 175 ? 8.792 -19.832 14.159 1.00 49.98 170 ASN E N 1
ATOM 2602 C CA . ASN C 3 175 ? 9.775 -20.915 14.218 1.00 46.53 170 ASN E CA 1
ATOM 2603 C C . ASN C 3 175 ? 10.013 -21.391 12.788 1.00 44.43 170 ASN E C 1
ATOM 2604 O O . ASN C 3 175 ? 9.281 -22.240 12.273 1.00 54.42 170 ASN E O 1
ATOM 2609 N N . VAL C 3 176 ? 11.029 -20.831 12.137 1.00 36.17 171 VAL E N 1
ATOM 2610 C CA . VAL C 3 176 ? 11.288 -21.065 10.721 1.00 37.63 171 VAL E CA 1
ATOM 2611 C C . VAL C 3 176 ? 12.309 -22.183 10.581 1.00 41.24 171 VAL E C 1
ATOM 2612 O O . VAL C 3 176 ? 13.336 -22.187 11.272 1.00 43.76 171 VAL E O 1
ATOM 2616 N N . ARG C 3 177 ? 12.017 -23.144 9.706 1.00 42.89 172 ARG E N 1
ATOM 2617 C CA . ARG C 3 177 ? 12.956 -24.203 9.345 1.00 41.19 172 ARG E CA 1
ATOM 2618 C C . ARG C 3 177 ? 13.008 -24.293 7.826 1.00 45.77 172 ARG E C 1
ATOM 2619 O O . ARG C 3 177 ? 12.003 -24.620 7.183 1.00 46.05 172 ARG E O 1
ATOM 2627 N N . LEU C 3 178 ? 14.173 -24.001 7.258 1.00 47.41 173 LEU E N 1
ATOM 2628 C CA . LEU C 3 178 ? 14.407 -24.103 5.824 1.00 44.85 173 LEU E CA 1
ATOM 2629 C C . LEU C 3 178 ? 15.329 -25.282 5.554 1.00 47.52 173 LEU E C 1
ATOM 2630 O O . LEU C 3 178 ? 16.466 -25.309 6.036 1.00 47.97 173 LEU E O 1
ATOM 2635 N N . TYR C 3 179 ? 14.839 -26.250 4.789 1.00 45.15 174 TYR E N 1
ATOM 2636 C CA . TYR C 3 179 ? 15.662 -27.381 4.397 1.00 44.03 174 TYR E CA 1
ATOM 2637 C C . TYR C 3 179 ? 16.564 -26.991 3.235 1.00 44.25 174 TYR E C 1
ATOM 2638 O O . TYR C 3 179 ? 16.147 -26.287 2.313 1.00 44.20 174 TYR E O 1
ATOM 2647 N N . ILE C 3 180 ? 17.807 -27.444 3.290 1.00 47.39 175 ILE E N 1
ATOM 2648 C CA . ILE C 3 180 ? 18.791 -27.148 2.257 1.00 46.76 175 ILE E CA 1
ATOM 2649 C C . ILE C 3 180 ? 18.750 -28.247 1.206 1.00 50.89 175 ILE E C 1
ATOM 2650 O O . ILE C 3 180 ? 18.892 -29.434 1.522 1.00 56.76 175 ILE E O 1
ATOM 2655 N N . ILE C 3 181 ? 18.554 -27.853 -0.047 1.00 49.11 176 ILE E N 1
ATOM 2656 C CA . ILE C 3 181 ? 18.479 -28.805 -1.151 1.00 48.05 176 ILE E CA 1
ATOM 2657 C C . ILE C 3 181 ? 19.438 -28.369 -2.254 1.00 51.71 176 ILE E C 1
ATOM 2658 O O . ILE C 3 181 ? 19.132 -27.438 -3.015 1.00 56.85 176 ILE E O 1
ATOM 2663 N N . PRO C 3 182 ? 20.601 -29.000 -2.382 1.00 52.61 177 PRO E N 1
ATOM 2664 C CA . PRO C 3 182 ? 21.508 -28.644 -3.477 1.00 57.30 177 PRO E CA 1
ATOM 2665 C C . PRO C 3 182 ? 21.344 -29.524 -4.705 1.00 59.31 177 PRO E C 1
ATOM 2666 O O . PRO C 3 182 ? 20.651 -30.545 -4.672 1.00 61.28 177 PRO E O 1
ATOM 2670 N N . GLY C 3 183 ? 21.993 -29.135 -5.795 1.00 59.46 178 GLY E N 1
ATOM 2671 C CA . GLY C 3 183 ? 21.958 -29.903 -7.019 1.00 61.91 178 GLY E CA 1
ATOM 2672 C C . GLY C 3 183 ? 20.792 -29.614 -7.933 1.00 61.74 178 GLY E C 1
ATOM 2673 O O . GLY C 3 183 ? 20.555 -30.389 -8.867 1.00 65.52 178 GLY E O 1
ATOM 2674 N N . ILE C 3 184 ? 20.057 -28.528 -7.701 1.00 57.10 179 ILE E N 1
ATOM 2675 C CA . ILE C 3 184 ? 18.913 -28.209 -8.543 1.00 53.86 179 ILE E CA 1
ATOM 2676 C C . ILE C 3 184 ? 19.403 -27.710 -9.895 1.00 56.90 179 ILE E C 1
ATOM 2677 O O . ILE C 3 184 ? 20.367 -26.936 -9.984 1.00 56.68 179 ILE E O 1
ATOM 2682 N N . SER C 3 185 ? 18.760 -28.178 -10.960 1.00 61.21 180 SER E N 1
ATOM 2683 C CA . SER C 3 185 ? 19.159 -27.791 -12.305 1.00 59.04 180 SER E CA 1
ATOM 2684 C C . SER C 3 185 ? 18.786 -26.339 -12.575 1.00 57.74 180 SER E C 1
ATOM 2685 O O . SER C 3 185 ? 17.670 -25.907 -12.273 1.00 58.78 180 SER E O 1
ATOM 2688 N N . LEU C 3 186 ? 19.730 -25.583 -13.141 1.00 62.16 181 LEU E N 1
ATOM 2689 C CA . LEU C 3 186 ? 19.438 -24.215 -13.549 1.00 65.15 181 LEU E CA 1
ATOM 2690 C C . LEU C 3 186 ? 18.437 -24.170 -14.697 1.00 66.93 181 LEU E C 1
ATOM 2691 O O . LEU C 3 186 ? 17.864 -23.108 -14.968 1.00 66.93 181 LEU E O 1
ATOM 2696 N N . ASP C 3 187 ? 18.215 -25.299 -15.374 1.00 67.98 182 ASP E N 1
ATOM 2697 C CA . ASP C 3 187 ? 17.195 -25.407 -16.408 1.00 76.21 182 ASP E CA 1
ATOM 2698 C C . ASP C 3 187 ? 15.791 -25.554 -15.839 1.00 68.89 182 ASP E C 1
ATOM 2699 O O . ASP C 3 187 ? 14.828 -25.550 -16.614 1.00 74.33 182 ASP E O 1
ATOM 2704 N N . THR C 3 188 ? 15.654 -25.691 -14.520 1.00 63.24 183 THR E N 1
ATOM 2705 C CA . THR C 3 188 ? 14.350 -25.942 -13.923 1.00 63.68 183 THR E CA 1
ATOM 2706 C C . THR C 3 188 ? 13.387 -24.810 -14.246 1.00 66.23 183 THR E C 1
ATOM 2707 O O . THR C 3 188 ? 13.664 -23.639 -13.968 1.00 65.61 183 THR E O 1
ATOM 2711 N N . ARG C 3 189 ? 12.258 -25.170 -14.847 1.00 77.30 184 ARG E N 1
ATOM 2712 C CA . ARG C 3 189 ? 11.236 -24.212 -15.253 1.00 83.45 184 ARG E CA 1
ATOM 2713 C C . ARG C 3 189 ? 10.326 -23.938 -14.058 1.00 79.97 184 ARG E C 1
ATOM 2714 O O . ARG C 3 189 ? 9.572 -24.816 -13.625 1.00 86.06 184 ARG E O 1
ATOM 2722 N N . PHE C 3 190 ? 10.408 -22.726 -13.518 1.00 69.53 185 PHE E N 1
ATOM 2723 C CA . PHE C 3 190 ? 9.627 -22.343 -12.353 1.00 62.05 185 PHE E CA 1
ATOM 2724 C C . PHE C 3 190 ? 8.336 -21.654 -12.773 1.00 70.43 185 PHE E C 1
ATOM 2725 O O . PHE C 3 190 ? 8.306 -20.903 -13.752 1.00 81.68 185 PHE E O 1
ATOM 2733 N N . GLU C 3 191 ? 7.271 -21.916 -12.019 1.00 75.22 186 GLU E N 1
ATOM 2734 C CA . GLU C 3 191 ? 5.982 -21.269 -12.217 1.00 86.00 186 GLU E CA 1
ATOM 2735 C C . GLU C 3 191 ? 5.198 -21.406 -10.920 1.00 95.04 186 GLU E C 1
ATOM 2736 O O . GLU C 3 191 ? 5.360 -22.384 -10.192 1.00 99.12 186 GLU E O 1
ATOM 2742 N N . SER C 3 192 ? 4.350 -20.425 -10.633 1.00 98.24 187 SER E N 1
ATOM 2743 C CA . SER C 3 192 ? 3.648 -20.363 -9.356 1.00 95.79 187 SER E CA 1
ATOM 2744 C C . SER C 3 192 ? 2.281 -21.034 -9.451 1.00 95.79 187 SER E C 1
ATOM 2745 O O . SER C 3 192 ? 1.528 -20.797 -10.401 1.00 100.43 187 SER E O 1
ATOM 2748 N N . ARG C 3 193 ? 1.963 -21.863 -8.453 1.00 94.56 188 ARG E N 1
ATOM 2749 C CA . ARG C 3 193 ? 0.668 -22.527 -8.362 1.00 102.58 188 ARG E CA 1
ATOM 2750 C C . ARG C 3 193 ? -0.409 -21.661 -7.721 1.00 105.82 188 ARG E C 1
ATOM 2751 O O . ARG C 3 193 ? -1.592 -22.007 -7.811 1.00 107.43 188 ARG E O 1
ATOM 2759 N N . THR C 3 194 ? -0.032 -20.562 -7.077 1.00 102.97 189 THR E N 1
ATOM 2760 C CA . THR C 3 194 ? -0.966 -19.724 -6.330 1.00 100.88 189 THR E CA 1
ATOM 2761 C C . THR C 3 194 ? -2.027 -19.107 -7.237 1.00 106.58 189 THR E C 1
ATOM 2762 O O . THR C 3 194 ? -2.539 -18.021 -6.966 1.00 108.51 189 THR E O 1
ATOM 2766 N N . GLU C 3 197 ? -0.169 -14.250 -6.224 1.00 99.03 192 GLU E N 1
ATOM 2767 C CA . GLU C 3 197 ? 0.517 -14.078 -4.948 1.00 97.64 192 GLU E CA 1
ATOM 2768 C C . GLU C 3 197 ? 2.029 -13.946 -5.135 1.00 94.99 192 GLU E C 1
ATOM 2769 O O . GLU C 3 197 ? 2.659 -13.038 -4.585 1.00 98.07 192 GLU E O 1
ATOM 2775 N N . ILE C 3 198 ? 2.601 -14.863 -5.907 1.00 84.59 193 ILE E N 1
ATOM 2776 C CA . ILE C 3 198 ? 4.015 -14.827 -6.257 1.00 70.17 193 ILE E CA 1
ATOM 2777 C C . ILE C 3 198 ? 4.167 -14.082 -7.575 1.00 72.22 193 ILE E C 1
ATOM 2778 O O . ILE C 3 198 ? 3.503 -14.413 -8.565 1.00 72.36 193 ILE E O 1
ATOM 2783 N N . SER C 3 199 ? 5.034 -13.068 -7.589 1.00 74.19 194 SER E N 1
ATOM 2784 C CA . SER C 3 199 ? 5.275 -12.293 -8.800 1.00 81.46 194 SER E CA 1
ATOM 2785 C C . SER C 3 199 ? 6.336 -12.924 -9.692 1.00 76.19 194 SER E C 1
ATOM 2786 O O . SER C 3 199 ? 6.164 -12.963 -10.915 1.00 81.11 194 SER E O 1
ATOM 2789 N N . LYS C 3 200 ? 7.430 -13.418 -9.115 1.00 68.72 195 LYS E N 1
ATOM 2790 C CA . LYS C 3 200 ? 8.452 -14.069 -9.921 1.00 71.34 195 LYS E CA 1
ATOM 2791 C C . LYS C 3 200 ? 9.303 -14.977 -9.044 1.00 65.86 195 LYS E C 1
ATOM 2792 O O . LYS C 3 200 ? 9.415 -14.781 -7.831 1.00 72.45 195 LYS E O 1
ATOM 2798 N N . ILE C 3 201 ? 9.895 -15.979 -9.688 1.00 59.41 196 ILE E N 1
ATOM 2799 C CA . ILE C 3 201 ? 10.869 -16.882 -9.089 1.00 54.15 196 ILE E CA 1
ATOM 2800 C C . ILE C 3 201 ? 12.172 -16.717 -9.858 1.00 48.50 196 ILE E C 1
ATOM 2801 O O . ILE C 3 201 ? 12.168 -16.741 -11.094 1.00 69.66 196 ILE E O 1
ATOM 2806 N N . GLU C 3 202 ? 13.282 -16.551 -9.140 1.00 53.66 197 GLU E N 1
ATOM 2807 C CA . GLU C 3 202 ? 14.546 -16.278 -9.810 1.00 57.10 197 GLU E CA 1
ATOM 2808 C C . GLU C 3 202 ? 15.715 -16.857 -9.028 1.00 55.68 197 GLU E C 1
ATOM 2809 O O . GLU C 3 202 ? 15.679 -16.949 -7.798 1.00 56.22 197 GLU E O 1
ATOM 2815 N N . TRP C 3 203 ? 16.755 -17.242 -9.766 1.00 57.75 198 TRP E N 1
ATOM 2816 C CA . TRP C 3 203 ? 18.034 -17.588 -9.167 1.00 53.54 198 TRP E CA 1
ATOM 2817 C C . TRP C 3 203 ? 18.811 -16.314 -8.863 1.00 55.26 198 TRP E C 1
ATOM 2818 O O . TRP C 3 203 ? 18.885 -15.409 -9.700 1.00 62.23 198 TRP E O 1
ATOM 2829 N N . HIS C 3 204 ? 19.383 -16.243 -7.666 1.00 50.16 199 HIS E N 1
ATOM 2830 C CA . HIS C 3 204 ? 20.290 -15.172 -7.288 1.00 53.65 199 HIS E CA 1
ATOM 2831 C C . HIS C 3 204 ? 21.650 -15.761 -6.951 1.00 56.48 199 HIS E C 1
ATOM 2832 O O . HIS C 3 204 ? 21.747 -16.878 -6.439 1.00 59.55 199 HIS E O 1
ATOM 2839 N N . ASN C 3 205 ? 22.702 -15.002 -7.238 1.00 55.97 200 ASN E N 1
ATOM 2840 C CA . ASN C 3 205 ? 24.036 -15.375 -6.792 1.00 57.70 200 ASN E CA 1
ATOM 2841 C C . ASN C 3 205 ? 24.155 -15.110 -5.298 1.00 57.55 200 ASN E C 1
ATOM 2842 O O . ASN C 3 205 ? 23.774 -14.039 -4.819 1.00 57.25 200 ASN E O 1
ATOM 2847 N N . LEU C 3 206 ? 24.677 -16.090 -4.560 1.00 53.90 201 LEU E N 1
ATOM 2848 C CA . LEU C 3 206 ? 24.783 -15.932 -3.113 1.00 49.23 201 LEU E CA 1
ATOM 2849 C C . LEU C 3 206 ? 25.673 -14.751 -2.749 1.00 56.28 201 LEU E C 1
ATOM 2850 O O . LEU C 3 206 ? 25.393 -14.028 -1.786 1.00 56.48 201 LEU E O 1
ATOM 2855 N N . MET C 3 207 ? 26.740 -14.524 -3.520 1.00 64.87 202 MET E N 1
ATOM 2856 C CA . MET C 3 207 ? 27.676 -13.451 -3.204 1.00 68.35 202 MET E CA 1
ATOM 2857 C C . MET C 3 207 ? 27.139 -12.071 -3.553 1.00 65.38 202 MET E C 1
ATOM 2858 O O . MET C 3 207 ? 27.796 -11.074 -3.236 1.00 68.02 202 MET E O 1
ATOM 2863 N N . ASP C 3 208 ? 25.971 -11.987 -4.186 1.00 61.44 203 ASP E N 1
ATOM 2864 C CA . ASP C 3 208 ? 25.291 -10.716 -4.389 1.00 61.45 203 ASP E CA 1
ATOM 2865 C C . ASP C 3 208 ? 24.323 -10.382 -3.265 1.00 58.76 203 ASP E C 1
ATOM 2866 O O . ASP C 3 208 ? 23.789 -9.268 -3.236 1.00 63.86 203 ASP E O 1
ATOM 2871 N N . LEU C 3 209 ? 24.086 -11.307 -2.355 1.00 54.54 204 LEU E N 1
ATOM 2872 C CA . LEU C 3 209 ? 23.164 -11.057 -1.261 1.00 57.53 204 LEU E CA 1
ATOM 2873 C C . LEU C 3 209 ? 23.873 -10.301 -0.137 1.00 58.67 204 LEU E C 1
ATOM 2874 O O . LEU C 3 209 ? 25.053 -10.548 0.126 1.00 58.53 204 LEU E O 1
ATOM 2879 N N . PRO C 3 210 ? 23.179 -9.386 0.539 1.00 55.36 205 PRO E N 1
ATOM 2880 C CA . PRO C 3 210 ? 23.841 -8.556 1.553 1.00 52.51 205 PRO E CA 1
ATOM 2881 C C . PRO C 3 210 ? 24.370 -9.395 2.710 1.00 49.23 205 PRO E C 1
ATOM 2882 O O . PRO C 3 210 ? 23.722 -10.345 3.154 1.00 46.24 205 PRO E O 1
ATOM 2886 N N . THR C 3 211 ? 25.566 -9.028 3.190 1.00 52.90 206 THR E N 1
ATOM 2887 C CA . THR C 3 211 ? 26.343 -9.621 4.278 1.00 54.31 206 THR E CA 1
ATOM 2888 C C . THR C 3 211 ? 26.963 -10.958 3.894 1.00 58.44 206 THR E C 1
ATOM 2889 O O . THR C 3 211 ? 27.759 -11.478 4.668 1.00 61.07 206 THR E O 1
ATOM 2893 N N . PHE C 3 212 ? 26.631 -11.542 2.736 1.00 55.78 207 PHE E N 1
ATOM 2894 C CA . PHE C 3 212 ? 27.280 -12.791 2.344 1.00 60.30 207 PHE E CA 1
ATOM 2895 C C . PHE C 3 212 ? 28.760 -12.565 2.084 1.00 67.98 207 PHE E C 1
ATOM 2896 O O . PHE C 3 212 ? 29.600 -13.406 2.430 1.00 66.20 207 PHE E O 1
ATOM 2904 N N . LYS C 3 213 ? 29.099 -11.436 1.475 1.00 72.91 208 LYS E N 1
ATOM 2905 C CA . LYS C 3 213 ? 30.491 -11.038 1.358 1.00 82.52 208 LYS E CA 1
ATOM 2906 C C . LYS C 3 213 ? 30.981 -10.491 2.692 1.00 89.53 208 LYS E C 1
ATOM 2907 O O . LYS C 3 213 ? 30.201 -9.983 3.504 1.00 90.50 208 LYS E O 1
ATOM 2913 N N . LYS C 3 214 ? 32.292 -10.613 2.913 1.00 98.40 209 LYS E N 1
ATOM 2914 C CA . LYS C 3 214 ? 32.857 -10.364 4.237 1.00 103.84 209 LYS E CA 1
ATOM 2915 C C . LYS C 3 214 ? 32.617 -8.926 4.692 1.00 105.66 209 LYS E C 1
ATOM 2916 O O . LYS C 3 214 ? 32.202 -8.686 5.832 1.00 109.74 209 LYS E O 1
ATOM 2922 N N . ASN C 3 215 ? 32.866 -7.950 3.812 1.00 105.03 210 ASN E N 1
ATOM 2923 C CA . ASN C 3 215 ? 32.628 -6.548 4.166 1.00 108.12 210 ASN E CA 1
ATOM 2924 C C . ASN C 3 215 ? 32.342 -5.781 2.870 1.00 110.08 210 ASN E C 1
ATOM 2925 O O . ASN C 3 215 ? 33.181 -5.051 2.337 1.00 115.29 210 ASN E O 1
ATOM 2930 N N . LYS C 3 216 ? 31.125 -5.953 2.362 1.00 108.67 211 LYS E N 1
ATOM 2931 C CA . LYS C 3 216 ? 30.682 -5.309 1.125 1.00 109.08 211 LYS E CA 1
ATOM 2932 C C . LYS C 3 216 ? 29.212 -4.935 1.252 1.00 105.32 211 LYS E C 1
ATOM 2933 O O . LYS C 3 216 ? 28.319 -5.691 0.848 1.00 99.12 211 LYS E O 1
ATOM 2939 N N . PRO C 3 217 ? 28.916 -3.773 1.860 1.00 106.52 212 PRO E N 1
ATOM 2940 C CA . PRO C 3 217 ? 27.552 -3.237 1.816 1.00 100.63 212 PRO E CA 1
ATOM 2941 C C . PRO C 3 217 ? 27.265 -2.588 0.464 1.00 101.71 212 PRO E C 1
ATOM 2942 O O . PRO C 3 217 ? 28.196 -2.442 -0.335 1.00 104.39 212 PRO E O 1
ATOM 2946 N N . ASN C 3 222 ? 18.379 -5.256 -3.601 1.00 83.08 217 ASN E N 1
ATOM 2947 C CA . ASN C 3 222 ? 18.685 -4.667 -2.301 1.00 89.43 217 ASN E CA 1
ATOM 2948 C C . ASN C 3 222 ? 17.564 -4.882 -1.289 1.00 84.77 217 ASN E C 1
ATOM 2949 O O . ASN C 3 222 ? 17.694 -4.500 -0.124 1.00 94.14 217 ASN E O 1
ATOM 2954 N N . LYS C 3 223 ? 16.467 -5.494 -1.731 1.00 67.65 218 LYS E N 1
ATOM 2955 C CA . LYS C 3 223 ? 15.290 -5.699 -0.892 1.00 65.37 218 LYS E CA 1
ATOM 2956 C C . LYS C 3 223 ? 15.075 -7.191 -0.681 1.00 56.44 218 LYS E C 1
ATOM 2957 O O . LYS C 3 223 ? 14.724 -7.913 -1.619 1.00 54.79 218 LYS E O 1
ATOM 2963 N N . PHE C 3 224 ? 15.273 -7.646 0.552 1.00 49.70 219 PHE E N 1
ATOM 2964 C CA . PHE C 3 224 ? 15.158 -9.055 0.896 1.00 41.82 219 PHE E CA 1
ATOM 2965 C C . PHE C 3 224 ? 14.418 -9.205 2.215 1.00 45.96 219 PHE E C 1
ATOM 2966 O O . PHE C 3 224 ? 14.596 -8.400 3.135 1.00 53.34 219 PHE E O 1
ATOM 2974 N N . TYR C 3 225 ? 13.595 -10.246 2.307 1.00 46.06 220 TYR E N 1
ATOM 2975 C CA . TYR C 3 225 ? 12.806 -10.526 3.500 1.00 48.85 220 TYR E CA 1
ATOM 2976 C C . TYR C 3 225 ? 13.232 -11.868 4.072 1.00 46.36 220 TYR E C 1
ATOM 2977 O O . TYR C 3 225 ? 13.088 -12.901 3.408 1.00 45.55 220 TYR E O 1
ATOM 2986 N N . MET C 3 226 ? 13.762 -11.844 5.294 1.00 48.01 221 MET E N 1
ATOM 2987 C CA . MET C 3 226 ? 14.086 -13.064 6.027 1.00 45.43 221 MET E CA 1
ATOM 2988 C C . MET C 3 226 ? 15.065 -13.940 5.249 1.00 40.69 221 MET E C 1
ATOM 2989 O O . MET C 3 226 ? 14.952 -15.167 5.223 1.00 48.31 221 MET E O 1
ATOM 2994 N N . VAL C 3 227 ? 16.034 -13.306 4.599 1.00 40.43 222 VAL E N 1
ATOM 2995 C CA . VAL C 3 227 ? 17.079 -14.006 3.866 1.00 39.39 222 VAL E CA 1
ATOM 2996 C C . VAL C 3 227 ? 18.422 -13.898 4.578 1.00 49.29 222 VAL E C 1
ATOM 2997 O O . VAL C 3 227 ? 19.070 -14.907 4.857 1.00 57.61 222 VAL E O 1
ATOM 3001 N N . ILE C 3 228 ? 18.840 -12.678 4.901 1.00 48.57 223 ILE E N 1
ATOM 3002 C CA . ILE C 3 228 ? 20.132 -12.385 5.525 1.00 50.01 223 ILE E CA 1
ATOM 3003 C C . ILE C 3 228 ? 20.406 -13.212 6.783 1.00 46.37 223 ILE E C 1
ATOM 3004 O O . ILE C 3 228 ? 21.539 -13.691 6.947 1.00 51.94 223 ILE E O 1
ATOM 3009 N N . PRO C 3 229 ? 19.443 -13.411 7.697 1.00 43.02 224 PRO E N 1
ATOM 3010 C CA . PRO C 3 229 ? 19.744 -14.227 8.889 1.00 43.98 224 PRO E CA 1
ATOM 3011 C C . PRO C 3 229 ? 20.209 -15.642 8.577 1.00 43.14 224 PRO E C 1
ATOM 3012 O O . PRO C 3 229 ? 20.900 -16.250 9.405 1.00 45.96 224 PRO E O 1
ATOM 3016 N N . PHE C 3 230 ? 19.853 -16.191 7.415 1.00 43.87 225 PHE E N 1
ATOM 3017 C CA . PHE C 3 230 ? 20.256 -17.542 7.046 1.00 47.93 225 PHE E CA 1
ATOM 3018 C C . PHE C 3 230 ? 21.591 -17.597 6.319 1.00 46.85 225 PHE E C 1
ATOM 3019 O O . PHE C 3 230 ? 22.115 -18.695 6.110 1.00 53.82 225 PHE E O 1
ATOM 3027 N N . LEU C 3 231 ? 22.148 -16.448 5.929 1.00 44.20 226 LEU E N 1
ATOM 3028 C CA . LEU C 3 231 ? 23.337 -16.454 5.084 1.00 44.30 226 LEU E CA 1
ATOM 3029 C C . LEU C 3 231 ? 24.554 -16.993 5.826 1.00 51.85 226 LEU E C 1
ATOM 3030 O O . LEU C 3 231 ? 25.369 -17.718 5.243 1.00 58.55 226 LEU E O 1
ATOM 3035 N N . ALA C 3 232 ? 24.706 -16.643 7.110 1.00 56.58 227 ALA E N 1
ATOM 3036 C CA . ALA C 3 232 ? 25.849 -17.155 7.865 1.00 58.66 227 ALA E CA 1
ATOM 3037 C C . ALA C 3 232 ? 25.757 -18.658 8.101 1.00 57.52 227 ALA E C 1
ATOM 3038 O O . ALA C 3 232 ? 26.748 -19.361 7.834 1.00 61.13 227 ALA E O 1
ATOM 3040 N N . PRO C 3 233 ? 24.639 -19.222 8.584 1.00 52.89 228 PRO E N 1
ATOM 3041 C CA . PRO C 3 233 ? 24.599 -20.689 8.728 1.00 49.27 228 PRO E CA 1
ATOM 3042 C C . PRO C 3 233 ? 24.647 -21.425 7.400 1.00 53.78 228 PRO E C 1
ATOM 3043 O O . PRO C 3 233 ? 25.232 -22.513 7.320 1.00 64.42 228 PRO E O 1
ATOM 3047 N N . LEU C 3 234 ? 24.039 -20.867 6.351 1.00 46.77 229 LEU E N 1
ATOM 3048 C CA . LEU C 3 234 ? 24.149 -21.475 5.029 1.00 49.66 229 LEU E CA 1
ATOM 3049 C C . LEU C 3 234 ? 25.593 -21.470 4.548 1.00 60.56 229 LEU E C 1
ATOM 3050 O O . LEU C 3 234 ? 26.079 -22.458 3.985 1.00 64.52 229 LEU E O 1
ATOM 3055 N N . LYS C 3 235 ? 26.294 -20.356 4.768 1.00 60.99 230 LYS E N 1
ATOM 3056 C CA . LYS C 3 235 ? 27.691 -20.247 4.364 1.00 57.00 230 LYS E CA 1
ATOM 3057 C C . LYS C 3 235 ? 28.539 -21.327 5.028 1.00 59.73 230 LYS E C 1
ATOM 3058 O O . LYS C 3 235 ? 29.366 -21.973 4.376 1.00 60.62 230 LYS E O 1
ATOM 3064 N N . LYS C 3 236 ? 28.337 -21.542 6.331 1.00 66.50 231 LYS E N 1
ATOM 3065 C CA . LYS C 3 236 ? 29.036 -22.626 7.015 1.00 59.53 231 LYS E CA 1
ATOM 3066 C C . LYS C 3 236 ? 28.654 -23.980 6.432 1.00 59.66 231 LYS E C 1
ATOM 3067 O O . LYS C 3 236 ? 29.515 -24.847 6.246 1.00 66.76 231 LYS E O 1
ATOM 3073 N N . TRP C 3 237 ? 27.364 -24.183 6.149 1.00 54.86 232 TRP E N 1
ATOM 3074 C CA . TRP C 3 237 ? 26.914 -25.460 5.600 1.00 59.48 232 TRP E CA 1
ATOM 3075 C C . TRP C 3 237 ? 27.590 -25.747 4.267 1.00 66.23 232 TRP E C 1
ATOM 3076 O O . TRP C 3 237 ? 28.064 -26.864 4.023 1.00 72.85 232 TRP E O 1
ATOM 3087 N N . ILE C 3 238 ? 27.642 -24.741 3.391 1.00 60.16 233 ILE E N 1
ATOM 3088 C CA . ILE C 3 238 ? 28.290 -24.910 2.095 1.00 58.14 233 ILE E CA 1
ATOM 3089 C C . ILE C 3 238 ? 29.780 -25.168 2.274 1.00 66.90 233 ILE E C 1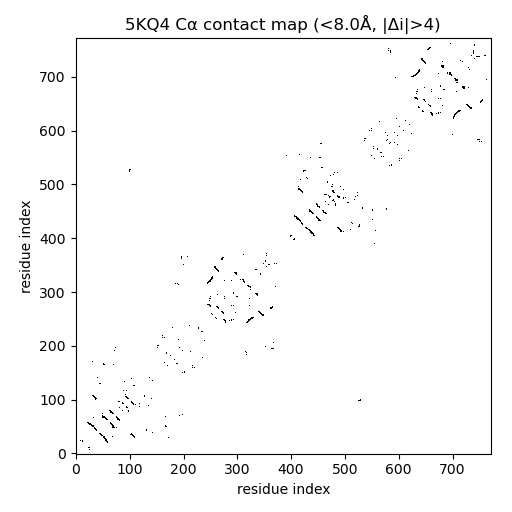
ATOM 3090 O O . ILE C 3 238 ? 30.371 -25.990 1.564 1.00 73.00 233 ILE E O 1
ATOM 3095 N N . LYS C 3 239 ? 30.410 -24.485 3.232 1.00 70.26 234 LYS E N 1
ATOM 3096 C CA . LYS C 3 239 ? 31.841 -24.681 3.450 1.00 74.26 234 LYS E CA 1
ATOM 3097 C C . LYS C 3 239 ? 32.137 -26.105 3.901 1.00 80.99 234 LYS E C 1
ATOM 3098 O O . LYS C 3 239 ? 33.065 -26.748 3.396 1.00 90.61 234 LYS E O 1
ATOM 3104 N N . LYS C 3 240 ? 31.354 -26.613 4.857 1.00 79.45 235 LYS E N 1
ATOM 3105 C CA . LYS C 3 240 ? 31.554 -27.976 5.340 1.00 86.13 235 LYS E CA 1
ATOM 3106 C C . LYS C 3 240 ? 31.416 -28.984 4.207 1.00 90.70 235 LYS E C 1
ATOM 3107 O O . LYS C 3 240 ? 32.239 -29.898 4.071 1.00 98.95 235 LYS E O 1
ATOM 3113 N N . ARG C 3 241 ? 30.381 -28.828 3.376 1.00 89.38 236 ARG E N 1
ATOM 3114 C CA . ARG C 3 241 ? 30.229 -29.712 2.227 1.00 91.01 236 ARG E CA 1
ATOM 3115 C C . ARG C 3 241 ? 31.342 -29.487 1.210 1.00 92.03 236 ARG E C 1
ATOM 3116 O O . ARG C 3 241 ? 31.818 -30.440 0.580 1.00 97.42 236 ARG E O 1
ATOM 3124 N N . ASN C 3 242 ? 31.773 -28.233 1.036 1.00 89.50 237 ASN E N 1
ATOM 3125 C CA . ASN C 3 242 ? 32.836 -27.937 0.079 1.00 96.01 237 ASN E CA 1
ATOM 3126 C C . ASN C 3 242 ? 34.151 -28.580 0.503 1.00 103.79 237 ASN E C 1
ATOM 3127 O O . ASN C 3 242 ? 34.862 -29.166 -0.323 1.00 110.42 237 ASN E O 1
ATOM 3132 N N . ILE C 3 243 ? 34.490 -28.480 1.792 1.00 105.36 238 ILE E N 1
ATOM 3133 C CA . ILE C 3 243 ? 35.687 -29.145 2.303 1.00 116.81 238 ILE E CA 1
ATOM 3134 C C . ILE C 3 243 ? 35.569 -30.655 2.135 1.00 121.86 238 ILE E C 1
ATOM 3135 O O . ILE C 3 243 ? 36.534 -31.329 1.750 1.00 129.40 238 ILE E O 1
ATOM 3140 N N . ALA C 3 244 ? 34.382 -31.207 2.402 1.00 117.81 239 ALA E N 1
ATOM 3141 C CA . ALA C 3 244 ? 34.200 -32.654 2.316 1.00 119.35 239 ALA E CA 1
ATOM 3142 C C . ALA C 3 244 ? 34.422 -33.166 0.897 1.00 120.97 239 ALA E C 1
ATOM 3143 O O . ALA C 3 244 ? 34.998 -34.244 0.702 1.00 125.39 239 ALA E O 1
ATOM 3145 N N . ASN C 3 245 ? 33.972 -32.413 -0.103 1.00 117.84 240 ASN E N 1
ATOM 3146 C CA . ASN C 3 245 ? 34.115 -32.819 -1.500 1.00 118.75 240 ASN E CA 1
ATOM 3147 C C . ASN C 3 245 ? 35.484 -32.434 -2.057 1.00 120.21 240 ASN E C 1
ATOM 3148 O O . ASN C 3 245 ? 35.748 -32.590 -3.250 1.00 119.23 240 ASN E O 1
ATOM 3153 N N . MET D 1 4 ? 2.171 18.583 -57.582 1.00 151.58 1 MET A N 1
ATOM 3154 C CA . MET D 1 4 ? 1.282 19.555 -58.205 1.00 153.34 1 MET A CA 1
ATOM 3155 C C . MET D 1 4 ? 0.772 20.540 -57.164 1.00 149.37 1 MET A C 1
ATOM 3156 O O . MET D 1 4 ? 0.501 20.152 -56.030 1.00 140.96 1 MET A O 1
ATOM 3161 N N . GLU D 1 5 ? 0.651 21.819 -57.530 1.00 157.03 2 GLU A N 1
ATOM 3162 C CA . GLU D 1 5 ? 0.129 22.779 -56.563 1.00 154.43 2 GLU A CA 1
ATOM 3163 C C . GLU D 1 5 ? -1.356 22.537 -56.337 1.00 152.18 2 GLU A C 1
ATOM 3164 O O . GLU D 1 5 ? -1.853 22.690 -55.215 1.00 145.50 2 GLU A O 1
ATOM 3170 N N . ASP D 1 6 ? -2.083 22.180 -57.400 1.00 157.89 3 ASP A N 1
ATOM 3171 C CA . ASP D 1 6 ? -3.493 21.840 -57.255 1.00 154.99 3 ASP A CA 1
ATOM 3172 C C . ASP D 1 6 ? -3.671 20.683 -56.279 1.00 148.92 3 ASP A C 1
ATOM 3173 O O . ASP D 1 6 ? -4.703 20.590 -55.600 1.00 144.77 3 ASP A O 1
ATOM 3178 N N . GLU D 1 7 ? -2.675 19.792 -56.201 1.00 146.93 4 GLU A N 1
ATOM 3179 C CA . GLU D 1 7 ? -2.735 18.659 -55.280 1.00 136.26 4 GLU A CA 1
ATOM 3180 C C . GLU D 1 7 ? -2.870 19.129 -53.835 1.00 128.12 4 GLU A C 1
ATOM 3181 O O . GLU D 1 7 ? -3.752 18.672 -53.097 1.00 122.98 4 GLU A O 1
ATOM 3187 N N . ASN D 1 8 ? -1.993 20.042 -53.412 1.00 127.20 5 ASN A N 1
ATOM 3188 C CA . ASN D 1 8 ? -2.008 20.546 -52.041 1.00 119.11 5 ASN A CA 1
ATOM 3189 C C . ASN D 1 8 ? -3.195 21.460 -51.757 1.00 114.05 5 ASN A C 1
ATOM 3190 O O . ASN D 1 8 ? -3.593 21.588 -50.595 1.00 111.02 5 ASN A O 1
ATOM 3195 N N . ILE D 1 9 ? -3.773 22.095 -52.778 1.00 117.16 6 ILE A N 1
ATOM 3196 C CA . ILE D 1 9 ? -4.919 22.969 -52.539 1.00 119.24 6 ILE A CA 1
ATOM 3197 C C . ILE D 1 9 ? -6.103 22.172 -52.015 1.00 110.92 6 ILE A C 1
ATOM 3198 O O . ILE D 1 9 ? -6.838 22.638 -51.136 1.00 106.75 6 ILE A O 1
ATOM 3203 N N . LEU D 1 10 ? -6.301 20.955 -52.519 1.00 111.30 7 LEU A N 1
ATOM 3204 C CA . LEU D 1 10 ? -7.379 20.146 -51.969 1.00 109.28 7 LEU A CA 1
ATOM 3205 C C . LEU D 1 10 ? -6.941 19.425 -50.695 1.00 104.57 7 LEU A C 1
ATOM 3206 O O . LEU D 1 10 ? -7.755 19.243 -49.784 1.00 104.02 7 LEU A O 1
ATOM 3211 N N . ARG D 1 11 ? -5.669 19.025 -50.600 1.00 104.56 8 ARG A N 1
ATOM 3212 C CA . ARG D 1 11 ? -5.180 18.412 -49.366 1.00 102.71 8 ARG A CA 1
ATOM 3213 C C . ARG D 1 11 ? -5.230 19.395 -48.201 1.00 101.97 8 ARG A C 1
ATOM 3214 O O . ARG D 1 11 ? -5.674 19.045 -47.100 1.00 104.37 8 ARG A O 1
ATOM 3222 N N . ASN D 1 12 ? -4.761 20.627 -48.418 1.00 100.54 9 ASN A N 1
ATOM 3223 C CA . ASN D 1 12 ? -4.852 21.638 -47.369 1.00 99.49 9 ASN A CA 1
ATOM 3224 C C . ASN D 1 12 ? -6.304 21.977 -47.064 1.00 96.62 9 ASN A C 1
ATOM 3225 O O . ASN D 1 12 ? -6.666 22.209 -45.904 1.00 88.35 9 ASN A O 1
ATOM 3230 N N . ALA D 1 13 ? -7.151 22.023 -48.095 1.00 98.04 10 ALA A N 1
ATOM 3231 C CA . ALA D 1 13 ? -8.558 22.342 -47.879 1.00 98.88 10 ALA A CA 1
ATOM 3232 C C . ALA D 1 13 ? -9.249 21.288 -47.024 1.00 90.97 10 ALA A C 1
ATOM 3233 O O . ALA D 1 13 ? -10.017 21.625 -46.116 1.00 88.62 10 ALA A O 1
ATOM 3235 N N . VAL D 1 14 ? -8.993 20.007 -47.300 1.00 86.07 11 VAL A N 1
ATOM 3236 C CA . VAL D 1 14 ? -9.640 18.942 -46.539 1.00 83.27 11 VAL A CA 1
ATOM 3237 C C . VAL D 1 14 ? -9.134 18.919 -45.102 1.00 81.41 11 VAL A C 1
ATOM 3238 O O . VAL D 1 14 ? -9.921 18.774 -44.158 1.00 80.80 11 VAL A O 1
ATOM 3242 N N . ASN D 1 15 ? -7.818 19.064 -44.911 1.00 77.73 12 ASN A N 1
ATOM 3243 C CA . ASN D 1 15 ? -7.253 19.047 -43.563 1.00 74.84 12 ASN A CA 1
ATOM 3244 C C . ASN D 1 15 ? -7.881 20.124 -42.686 1.00 81.21 12 ASN A C 1
ATOM 3245 O O . ASN D 1 15 ? -8.325 19.849 -41.565 1.00 78.19 12 ASN A O 1
ATOM 3250 N N . LEU D 1 16 ? -7.914 21.365 -43.178 1.00 87.21 13 LEU A N 1
ATOM 3251 C CA . LEU D 1 16 ? -8.495 22.453 -42.400 1.00 87.47 13 LEU A CA 1
ATOM 3252 C C . LEU D 1 16 ? -9.991 22.249 -42.209 1.00 85.71 13 LEU A C 1
ATOM 3253 O O . LEU D 1 16 ? -10.542 22.616 -41.165 1.00 90.31 13 LEU A O 1
ATOM 3258 N N . GLN D 1 17 ? -10.654 21.664 -43.206 1.00 81.10 14 GLN A N 1
ATOM 3259 C CA . GLN D 1 17 ? -12.071 21.347 -43.092 1.00 82.01 14 GLN A CA 1
ATOM 3260 C C . GLN D 1 17 ? -12.317 20.316 -41.996 1.00 80.38 14 GLN A C 1
ATOM 3261 O O . GLN D 1 17 ? -13.333 20.374 -41.294 1.00 83.56 14 GLN A O 1
ATOM 3267 N N . VAL D 1 18 ? -11.401 19.355 -41.844 1.00 71.81 15 VAL A N 1
ATOM 3268 C CA . VAL D 1 18 ? -11.559 18.320 -40.826 1.00 68.54 15 VAL A CA 1
ATOM 3269 C C . VAL D 1 18 ? -11.319 18.896 -39.436 1.00 68.98 15 VAL A C 1
ATOM 3270 O O . VAL D 1 18 ? -12.099 18.660 -38.505 1.00 67.24 15 VAL A O 1
ATOM 3274 N N . LEU D 1 19 ? -10.231 19.656 -39.276 1.00 68.45 16 LEU A N 1
ATOM 3275 C CA . LEU D 1 19 ? -9.911 20.261 -37.985 1.00 69.92 16 LEU A CA 1
ATOM 3276 C C . LEU D 1 19 ? -11.053 21.139 -37.484 1.00 74.63 16 LEU A C 1
ATOM 3277 O O . LEU D 1 19 ? -11.388 21.118 -36.293 1.00 71.50 16 LEU A O 1
ATOM 3282 N N . LYS D 1 20 ? -11.674 21.906 -38.383 1.00 78.00 17 LYS A N 1
ATOM 3283 C CA . LYS D 1 20 ? -12.761 22.793 -37.983 1.00 79.83 17 LYS A CA 1
ATOM 3284 C C . LYS D 1 20 ? -14.004 22.019 -37.557 1.00 74.57 17 LYS A C 1
ATOM 3285 O O . LYS D 1 20 ? -14.803 22.525 -36.760 1.00 75.79 17 LYS A O 1
ATOM 3291 N N . PHE D 1 21 ? -14.186 20.799 -38.070 1.00 72.92 18 PHE A N 1
ATOM 3292 C CA . PHE D 1 21 ? -15.326 19.987 -37.656 1.00 70.36 18 PHE A CA 1
ATOM 3293 C C . PHE D 1 21 ? -15.217 19.562 -36.197 1.00 68.30 18 PHE A C 1
ATOM 3294 O O . PHE D 1 21 ? -16.225 19.521 -35.481 1.00 71.99 18 PHE A O 1
ATOM 3302 N N . HIS D 1 22 ? -14.009 19.239 -35.738 1.00 66.36 19 HIS A N 1
ATOM 3303 C CA . HIS D 1 22 ? -13.816 18.906 -34.331 1.00 73.31 19 HIS A CA 1
ATOM 3304 C C . HIS D 1 22 ? -13.612 20.146 -33.472 1.00 80.06 19 HIS A C 1
ATOM 3305 O O . HIS D 1 22 ? -14.027 20.164 -32.308 1.00 81.61 19 HIS A O 1
ATOM 3312 N N . TYR D 1 23 ? -12.990 21.187 -34.019 1.00 80.02 20 TYR A N 1
ATOM 3313 C CA . TYR D 1 23 ? -12.620 22.375 -33.253 1.00 80.15 20 TYR A CA 1
ATOM 3314 C C . TYR D 1 23 ? -12.997 23.603 -34.071 1.00 85.27 20 TYR A C 1
ATOM 3315 O O . TYR D 1 23 ? -12.194 24.096 -34.876 1.00 82.43 20 TYR A O 1
ATOM 3324 N N . PRO D 1 24 ? -14.227 24.105 -33.915 1.00 83.29 21 PRO A N 1
ATOM 3325 C CA . PRO D 1 24 ? -14.677 25.236 -34.747 1.00 98.99 21 PRO A CA 1
ATOM 3326 C C . PRO D 1 24 ? -13.778 26.466 -34.686 1.00 102.30 21 PRO A C 1
ATOM 3327 O O . PRO D 1 24 ? -13.636 27.160 -35.699 1.00 104.38 21 PRO A O 1
ATOM 3331 N N . GLU D 1 25 ? -13.168 26.763 -33.534 1.00 100.61 22 GLU A N 1
ATOM 3332 C CA . GLU D 1 25 ? -12.312 27.943 -33.428 1.00 104.90 22 GLU A CA 1
ATOM 3333 C C . GLU D 1 25 ? -11.051 27.866 -34.285 1.00 102.68 22 GLU A C 1
ATOM 3334 O O . GLU D 1 25 ? -10.349 28.878 -34.400 1.00 108.07 22 GLU A O 1
ATOM 3340 N N . ILE D 1 26 ? -10.729 26.707 -34.867 1.00 93.84 23 ILE A N 1
ATOM 3341 C CA . ILE D 1 26 ? -9.538 26.608 -35.703 1.00 88.94 23 ILE A CA 1
ATOM 3342 C C . ILE D 1 26 ? -9.678 27.554 -36.889 1.00 91.08 23 ILE A C 1
ATOM 3343 O O . ILE D 1 26 ? -10.735 27.624 -37.530 1.00 93.58 23 ILE A O 1
ATOM 3348 N N . GLU D 1 27 ? -8.615 28.299 -37.184 1.00 92.92 24 GLU A N 1
ATOM 3349 C CA . GLU D 1 27 ? -8.662 29.238 -38.297 1.00 99.55 24 GLU A CA 1
ATOM 3350 C C . GLU D 1 27 ? -7.710 28.880 -39.428 1.00 96.93 24 GLU A C 1
ATOM 3351 O O . GLU D 1 27 ? -8.071 29.033 -40.598 1.00 100.23 24 GLU A O 1
ATOM 3357 N N . SER D 1 28 ? -6.507 28.397 -39.119 1.00 90.35 25 SER A N 1
ATOM 3358 C CA . SER D 1 28 ? -5.541 28.065 -40.156 1.00 89.26 25 SER A CA 1
ATOM 3359 C C . SER D 1 28 ? -4.573 27.012 -39.636 1.00 89.82 25 SER A C 1
ATOM 3360 O O . SER D 1 28 ? -4.416 26.823 -38.426 1.00 91.25 25 SER A O 1
ATOM 3363 N N . ILE D 1 29 ? -3.923 26.330 -40.576 1.00 89.88 26 ILE A N 1
ATOM 3364 C CA . ILE D 1 29 ? -2.899 25.334 -40.280 1.00 84.86 26 ILE A CA 1
ATOM 3365 C C . ILE D 1 29 ? -1.536 25.960 -40.546 1.00 83.57 26 ILE A C 1
ATOM 3366 O O . ILE D 1 29 ? -1.238 26.355 -41.679 1.00 85.91 26 ILE A O 1
ATOM 3371 N N . ILE D 1 30 ? -0.711 26.060 -39.503 1.00 97.66 27 ILE A N 1
ATOM 3372 C CA . ILE D 1 30 ? 0.622 26.635 -39.665 1.00 95.89 27 ILE A CA 1
ATOM 3373 C C . ILE D 1 30 ? 1.579 25.625 -40.291 1.00 96.10 27 ILE A C 1
ATOM 3374 O O . ILE D 1 30 ? 2.308 25.945 -41.237 1.00 101.07 27 ILE A O 1
ATOM 3379 N N . ASP D 1 31 ? 1.581 24.388 -39.793 1.00 93.52 28 ASP A N 1
ATOM 3380 C CA . ASP D 1 31 ? 2.504 23.369 -40.280 1.00 94.39 28 ASP A CA 1
ATOM 3381 C C . ASP D 1 31 ? 1.960 22.000 -39.891 1.00 91.75 28 ASP A C 1
ATOM 3382 O O . ASP D 1 31 ? 1.052 21.886 -39.064 1.00 91.01 28 ASP A O 1
ATOM 3387 N N . ILE D 1 32 ? 2.531 20.956 -40.498 1.00 90.49 29 ILE A N 1
ATOM 3388 C CA . ILE D 1 32 ? 2.048 19.591 -40.327 1.00 89.63 29 ILE A CA 1
ATOM 3389 C C . ILE D 1 32 ? 3.232 18.644 -40.146 1.00 94.36 29 ILE A C 1
ATOM 3390 O O . ILE D 1 32 ? 4.303 18.833 -40.730 1.00 101.88 29 ILE A O 1
ATOM 3395 N N . ALA D 1 33 ? 3.028 17.619 -39.320 1.00 90.46 30 ALA A N 1
ATOM 3396 C CA . ALA D 1 33 ? 3.977 16.529 -39.130 1.00 89.16 30 ALA A CA 1
ATOM 3397 C C . ALA D 1 33 ? 3.266 15.220 -39.444 1.00 87.09 30 ALA A C 1
ATOM 3398 O O . ALA D 1 33 ? 2.145 14.997 -38.975 1.00 81.88 30 ALA A O 1
ATOM 3400 N N . SER D 1 34 ? 3.916 14.364 -40.242 1.00 92.92 31 SER A N 1
ATOM 3401 C CA . SER D 1 34 ? 3.246 13.184 -40.791 1.00 90.81 31 SER A CA 1
ATOM 3402 C C . SER D 1 34 ? 2.774 12.219 -39.705 1.00 90.34 31 SER A C 1
ATOM 3403 O O . SER D 1 34 ? 1.654 11.696 -39.775 1.00 90.66 31 SER A O 1
ATOM 3406 N N . HIS D 1 35 ? 3.602 11.972 -38.692 1.00 89.82 32 HIS A N 1
ATOM 3407 C CA . HIS D 1 35 ? 3.254 11.018 -37.645 1.00 88.95 32 HIS A CA 1
ATOM 3408 C C . HIS D 1 35 ? 3.974 11.384 -36.358 1.00 85.77 32 HIS A C 1
ATOM 3409 O O . HIS D 1 35 ? 5.193 11.579 -36.364 1.00 85.56 32 HIS A O 1
ATOM 3416 N N . VAL D 1 36 ? 3.219 11.475 -35.260 1.00 84.09 33 VAL A N 1
ATOM 3417 C CA . VAL D 1 36 ? 3.780 11.766 -33.944 1.00 83.22 33 VAL A CA 1
ATOM 3418 C C . VAL D 1 36 ? 3.166 10.843 -32.898 1.00 78.48 33 VAL A C 1
ATOM 3419 O O . VAL D 1 36 ? 1.991 10.476 -32.986 1.00 78.23 33 VAL A O 1
ATOM 3423 N N . ALA D 1 37 ? 3.981 10.443 -31.927 1.00 75.80 34 ALA A N 1
ATOM 3424 C CA . ALA D 1 37 ? 3.548 9.737 -30.731 1.00 74.89 34 ALA A CA 1
ATOM 3425 C C . ALA D 1 37 ? 3.612 10.669 -29.526 1.00 77.39 34 ALA A C 1
ATOM 3426 O O . ALA D 1 37 ? 4.507 11.512 -29.422 1.00 75.26 34 ALA A O 1
ATOM 3428 N N . VAL D 1 38 ? 2.667 10.502 -28.603 1.00 74.28 35 VAL A N 1
ATOM 3429 C CA . VAL D 1 38 ? 2.536 11.360 -27.428 1.00 73.08 35 VAL A CA 1
ATOM 3430 C C . VAL D 1 38 ? 2.848 10.545 -26.179 1.00 71.98 35 VAL A C 1
ATOM 3431 O O . VAL D 1 38 ? 2.361 9.418 -26.026 1.00 70.02 35 VAL A O 1
ATOM 3435 N N . TYR D 1 39 ? 3.690 11.100 -25.309 1.00 76.20 36 TYR A N 1
ATOM 3436 C CA . TYR D 1 39 ? 3.990 10.513 -24.013 1.00 81.56 36 TYR A CA 1
ATOM 3437 C C . TYR D 1 39 ? 3.638 11.523 -22.931 1.00 84.53 36 TYR A C 1
ATOM 3438 O O . TYR D 1 39 ? 3.647 12.734 -23.170 1.00 83.80 36 TYR A O 1
ATOM 3447 N N . GLN D 1 40 ? 3.316 11.029 -21.739 1.00 86.33 37 GLN A N 1
ATOM 3448 C CA . GLN D 1 40 ? 3.101 11.897 -20.590 1.00 90.16 37 GLN A CA 1
ATOM 3449 C C . GLN D 1 40 ? 3.849 11.339 -19.388 1.00 92.20 37 GLN A C 1
ATOM 3450 O O . GLN D 1 40 ? 3.871 10.126 -19.162 1.00 92.04 37 GLN A O 1
ATOM 3456 N N . PHE D 1 41 ? 4.483 12.236 -18.639 1.00 90.90 38 PHE A N 1
ATOM 3457 C CA . PHE D 1 41 ? 5.259 11.879 -17.460 1.00 91.98 38 PHE A CA 1
ATOM 3458 C C . PHE D 1 41 ? 4.331 11.808 -16.253 1.00 89.41 38 PHE A C 1
ATOM 3459 O O . PHE D 1 41 ? 3.567 12.743 -15.988 1.00 92.46 38 PHE A O 1
ATOM 3467 N N . ASP D 1 42 ? 4.403 10.697 -15.525 1.00 86.49 39 ASP A N 1
ATOM 3468 C CA . ASP D 1 42 ? 3.540 10.455 -14.374 1.00 87.32 39 ASP A CA 1
ATOM 3469 C C . ASP D 1 42 ? 4.232 10.980 -13.118 1.00 91.58 39 ASP A C 1
ATOM 3470 O O . ASP D 1 42 ? 5.267 10.447 -12.703 1.00 97.71 39 ASP A O 1
ATOM 3475 N N . VAL D 1 43 ? 3.664 12.032 -12.516 1.00 100.16 40 VAL A N 1
ATOM 3476 C CA . VAL D 1 43 ? 4.230 12.560 -11.281 1.00 106.15 40 VAL A CA 1
ATOM 3477 C C . VAL D 1 43 ? 4.065 11.537 -10.159 1.00 111.81 40 VAL A C 1
ATOM 3478 O O . VAL D 1 43 ? 3.163 10.689 -10.168 1.00 113.41 40 VAL A O 1
ATOM 3482 N N . GLY D 1 44 ? 4.956 11.612 -9.180 1.00 115.76 41 GLY A N 1
ATOM 3483 C CA . GLY D 1 44 ? 4.884 10.639 -8.093 1.00 122.87 41 GLY A CA 1
ATOM 3484 C C . GLY D 1 44 ? 5.457 9.306 -8.507 1.00 120.37 41 GLY A C 1
ATOM 3485 O O . GLY D 1 44 ? 6.338 8.769 -7.829 1.00 128.38 41 GLY A O 1
ATOM 3486 N N . SER D 1 45 ? 4.964 8.744 -9.613 1.00 107.94 42 SER A N 1
ATOM 3487 C CA . SER D 1 45 ? 5.574 7.555 -10.187 1.00 106.77 42 SER A CA 1
ATOM 3488 C C . SER D 1 45 ? 6.947 7.842 -10.769 1.00 104.84 42 SER A C 1
ATOM 3489 O O . SER D 1 45 ? 7.761 6.919 -10.876 1.00 108.71 42 SER A O 1
ATOM 3492 N N . GLN D 1 46 ? 7.209 9.094 -11.148 1.00 100.53 43 GLN A N 1
ATOM 3493 C CA . GLN D 1 46 ? 8.483 9.501 -11.738 1.00 101.16 43 GLN A CA 1
ATOM 3494 C C . GLN D 1 46 ? 8.808 8.672 -12.979 1.00 100.34 43 GLN A C 1
ATOM 3495 O O . GLN D 1 46 ? 9.949 8.254 -13.189 1.00 103.96 43 GLN A O 1
ATOM 3501 N N . LYS D 1 47 ? 7.794 8.424 -13.809 1.00 95.60 44 LYS A N 1
ATOM 3502 C CA . LYS D 1 47 ? 7.966 7.671 -15.042 1.00 94.03 44 LYS A CA 1
ATOM 3503 C C . LYS D 1 47 ? 7.249 8.349 -16.202 1.00 90.26 44 LYS A C 1
ATOM 3504 O O . LYS D 1 47 ? 6.302 9.118 -16.014 1.00 90.85 44 LYS A O 1
ATOM 3510 N N . TRP D 1 48 ? 7.719 8.047 -17.411 1.00 88.01 45 TRP A N 1
ATOM 3511 C CA . TRP D 1 48 ? 6.995 8.370 -18.633 1.00 87.59 45 TRP A CA 1
ATOM 3512 C C . TRP D 1 48 ? 5.951 7.294 -18.922 1.00 85.42 45 TRP A C 1
ATOM 3513 O O . TRP D 1 48 ? 6.162 6.107 -18.655 1.00 87.36 45 TRP A O 1
ATOM 3524 N N . LEU D 1 49 ? 4.812 7.717 -19.465 1.00 80.22 46 LEU A N 1
ATOM 3525 C CA . LEU D 1 49 ? 3.743 6.796 -19.817 1.00 83.37 46 LEU A CA 1
ATOM 3526 C C . LEU D 1 49 ? 3.450 6.833 -21.309 1.00 83.97 46 LEU A C 1
ATOM 3527 O O . LEU D 1 49 ? 3.678 7.841 -21.984 1.00 83.39 46 LEU A O 1
ATOM 3532 N N . LYS D 1 50 ? 2.939 5.712 -21.816 1.00 84.82 47 LYS A N 1
ATOM 3533 C CA . LYS D 1 50 ? 2.422 5.654 -23.173 1.00 81.74 47 LYS A CA 1
ATOM 3534 C C . LYS D 1 50 ? 0.983 6.148 -23.167 1.00 83.34 47 LYS A C 1
ATOM 3535 O O . LYS D 1 50 ? 0.155 5.660 -22.392 1.00 88.73 47 LYS A O 1
ATOM 3541 N N . THR D 1 51 ? 0.686 7.128 -24.024 1.00 79.78 48 THR A N 1
ATOM 3542 C CA . THR D 1 51 ? -0.625 7.771 -24.018 1.00 77.90 48 THR A CA 1
ATOM 3543 C C . THR D 1 51 ? -1.619 7.146 -24.987 1.00 79.70 48 THR A C 1
ATOM 3544 O O . THR D 1 51 ? -2.819 7.421 -24.877 1.00 86.73 48 THR A O 1
ATOM 3548 N N . SER D 1 52 ? -1.149 6.317 -25.919 1.00 76.15 49 SER A N 1
ATOM 3549 C CA . SER D 1 52 ? -1.964 5.692 -26.956 1.00 79.85 49 SER A CA 1
ATOM 3550 C C . SER D 1 52 ? -2.600 6.719 -27.886 1.00 76.87 49 SER A C 1
ATOM 3551 O O . SER D 1 52 ? -3.591 6.416 -28.564 1.00 79.92 49 SER A O 1
ATOM 3554 N N . ILE D 1 53 ? -2.061 7.935 -27.925 1.00 70.08 50 ILE A N 1
ATOM 3555 C CA . ILE D 1 53 ? -2.468 8.955 -28.883 1.00 67.00 50 ILE A CA 1
ATOM 3556 C C . ILE D 1 53 ? -1.386 9.018 -29.951 1.00 68.81 50 ILE A C 1
ATOM 3557 O O . ILE D 1 53 ? -0.231 9.344 -29.652 1.00 60.32 50 ILE A O 1
ATOM 3562 N N . GLU D 1 54 ? -1.756 8.723 -31.196 1.00 69.31 51 GLU A N 1
ATOM 3563 C CA . GLU D 1 54 ? -0.780 8.590 -32.269 1.00 65.76 51 GLU A CA 1
ATOM 3564 C C . GLU D 1 54 ? -1.430 8.990 -33.585 1.00 70.37 51 GLU A C 1
ATOM 3565 O O . GLU D 1 54 ? -2.553 8.570 -33.876 1.00 57.98 51 GLU A O 1
ATOM 3571 N N . GLY D 1 55 ? -0.732 9.801 -34.369 1.00 56.40 52 GLY A N 1
ATOM 3572 C CA . GLY D 1 55 ? -1.240 10.138 -35.684 1.00 55.67 52 GLY A CA 1
ATOM 3573 C C . GLY D 1 55 ? -0.587 11.400 -36.217 1.00 54.99 52 GLY A C 1
ATOM 3574 O O . GLY D 1 55 ? 0.516 11.766 -35.815 1.00 67.52 52 GLY A O 1
ATOM 3575 N N . THR D 1 56 ? -1.309 12.047 -37.129 1.00 55.87 53 THR A N 1
ATOM 3576 C CA . THR D 1 56 ? -0.822 13.241 -37.802 1.00 59.10 53 THR A CA 1
ATOM 3577 C C . THR D 1 56 ? -0.898 14.455 -36.882 1.00 58.22 53 THR A C 1
ATOM 3578 O O . THR D 1 56 ? -1.843 14.609 -36.104 1.00 55.52 53 THR A O 1
ATOM 3582 N N . PHE D 1 57 ? 0.109 15.318 -36.982 1.00 57.16 54 PHE A N 1
ATOM 3583 C CA . PHE D 1 57 ? 0.284 16.474 -36.111 1.00 60.62 54 PHE A CA 1
ATOM 3584 C C . PHE D 1 57 ? -0.017 17.731 -36.917 1.00 65.23 54 PHE A C 1
ATOM 3585 O O . PHE D 1 57 ? 0.593 17.956 -37.967 1.00 60.56 54 PHE A O 1
ATOM 3593 N N . PHE D 1 58 ? -0.958 18.539 -36.434 1.00 70.16 55 PHE A N 1
ATOM 3594 C CA . PHE D 1 58 ? -1.317 19.795 -37.081 1.00 74.12 55 PHE A CA 1
ATOM 3595 C C . PHE D 1 58 ? -0.987 20.932 -36.131 1.00 79.67 55 PHE A C 1
ATOM 3596 O O . PHE D 1 58 ? -1.518 20.987 -35.018 1.00 81.55 55 PHE A O 1
ATOM 3604 N N . LEU D 1 59 ? -0.131 21.844 -36.569 1.00 79.12 56 LEU A N 1
ATOM 3605 C CA . LEU D 1 59 ? 0.126 23.054 -35.808 1.00 82.03 56 LEU A CA 1
ATOM 3606 C C . LEU D 1 59 ? -0.867 24.089 -36.322 1.00 80.86 56 LEU A C 1
ATOM 3607 O O . LEU D 1 59 ? -0.884 24.392 -37.520 1.00 81.29 56 LEU A O 1
ATOM 3612 N N . VAL D 1 60 ? -1.684 24.633 -35.425 1.00 78.11 57 VAL A N 1
ATOM 3613 C CA . VAL D 1 60 ? -2.823 25.452 -35.817 1.00 82.23 57 VAL A CA 1
ATOM 3614 C C . VAL D 1 60 ? -2.725 26.824 -35.171 1.00 91.64 57 VAL A C 1
ATOM 3615 O O . VAL D 1 60 ? -2.105 26.999 -34.117 1.00 95.15 57 VAL A O 1
ATOM 3619 N N . LYS D 1 61 ? -3.339 27.802 -35.830 1.00 92.93 58 LYS A N 1
ATOM 3620 C CA . LYS D 1 61 ? -3.475 29.155 -35.317 1.00 97.57 58 LYS A CA 1
ATOM 3621 C C . LYS D 1 61 ? -4.955 29.379 -35.049 1.00 98.50 58 LYS A C 1
ATOM 3622 O O . LYS D 1 61 ? -5.802 29.025 -35.874 1.00 94.44 58 LYS A O 1
ATOM 3628 N N . ASP D 1 62 ? -5.266 29.978 -33.907 1.00 103.36 59 ASP A N 1
ATOM 3629 C CA . ASP D 1 62 ? -6.637 30.001 -33.425 1.00 108.35 59 ASP A CA 1
ATOM 3630 C C . ASP D 1 62 ? -7.394 31.243 -33.894 1.00 112.27 59 ASP A C 1
ATOM 3631 O O . ASP D 1 62 ? -6.828 32.201 -34.430 1.00 112.47 59 ASP A O 1
ATOM 3636 N N . GLN D 1 63 ? -8.717 31.186 -33.714 1.00 119.70 60 GLN A N 1
ATOM 3637 C CA . GLN D 1 63 ? -9.568 32.329 -34.013 1.00 125.51 60 GLN A CA 1
ATOM 3638 C C . GLN D 1 63 ? -9.098 33.554 -33.244 1.00 132.04 60 GLN A C 1
ATOM 3639 O O . GLN D 1 63 ? -9.098 34.670 -33.775 1.00 140.13 60 GLN A O 1
ATOM 3645 N N . ARG D 1 64 ? -8.692 33.359 -31.990 1.00 128.10 61 ARG A N 1
ATOM 3646 C CA . ARG D 1 64 ? -8.117 34.405 -31.157 1.00 129.70 61 ARG A CA 1
ATOM 3647 C C . ARG D 1 64 ? -6.627 34.604 -31.414 1.00 127.41 61 ARG A C 1
ATOM 3648 O O . ARG D 1 64 ? -5.962 35.248 -30.592 1.00 128.32 61 ARG A O 1
ATOM 3656 N N . ALA D 1 65 ? -6.093 34.021 -32.493 1.00 127.54 62 ALA A N 1
ATOM 3657 C CA . ALA D 1 65 ? -4.685 34.048 -32.891 1.00 127.33 62 ALA A CA 1
ATOM 3658 C C . ALA D 1 65 ? -3.809 33.178 -31.997 1.00 123.17 62 ALA A C 1
ATOM 3659 O O . ALA D 1 65 ? -2.577 33.269 -32.066 1.00 122.55 62 ALA A O 1
ATOM 3661 N N . ARG D 1 66 ? -4.407 32.351 -31.143 1.00 119.70 63 ARG A N 1
ATOM 3662 C CA . ARG D 1 66 ? -3.633 31.477 -30.274 1.00 115.66 63 ARG A CA 1
ATOM 3663 C C . ARG D 1 66 ? -2.965 30.371 -31.086 1.00 107.90 63 ARG A C 1
ATOM 3664 O O . ARG D 1 66 ? -3.446 29.965 -32.146 1.00 108.31 63 ARG A O 1
ATOM 3672 N N . VAL D 1 67 ? -1.839 29.887 -30.575 1.00 103.58 64 VAL A N 1
ATOM 3673 C CA . VAL D 1 67 ? -1.090 28.793 -31.181 1.00 98.23 64 VAL A CA 1
ATOM 3674 C C . VAL D 1 67 ? -1.353 27.516 -30.395 1.00 93.01 64 VAL A C 1
ATOM 3675 O O . VAL D 1 67 ? -1.368 27.519 -29.157 1.00 96.20 64 VAL A O 1
ATOM 3679 N N . GLY D 1 68 ? -1.568 26.423 -31.117 1.00 82.48 65 GLY A N 1
ATOM 3680 C CA . GLY D 1 68 ? -1.769 25.124 -30.509 1.00 80.93 65 GLY A CA 1
ATOM 3681 C C . GLY D 1 68 ? -1.513 24.051 -31.540 1.00 79.80 65 GLY A C 1
ATOM 3682 O O . GLY D 1 68 ? -1.227 24.336 -32.705 1.00 81.44 65 GLY A O 1
ATOM 3683 N N . TYR D 1 69 ? -1.600 22.801 -31.097 1.00 73.32 66 TYR A N 1
ATOM 3684 C CA . TYR D 1 69 ? -1.454 21.678 -32.008 1.00 68.70 66 TYR A CA 1
ATOM 3685 C C . TYR D 1 69 ? -2.555 20.655 -31.774 1.00 63.88 66 TYR A C 1
ATOM 3686 O O . TYR D 1 69 ? -2.918 20.362 -30.631 1.00 66.71 66 TYR A O 1
ATOM 3695 N N . VAL D 1 70 ? -3.075 20.110 -32.872 1.00 60.81 67 VAL A N 1
ATOM 3696 C CA . VAL D 1 70 ? -4.044 19.023 -32.848 1.00 62.32 67 VAL A CA 1
ATOM 3697 C C . VAL D 1 70 ? -3.351 17.764 -33.346 1.00 63.86 67 VAL A C 1
ATOM 3698 O O . VAL D 1 70 ? -2.593 17.806 -34.322 1.00 65.84 67 VAL A O 1
ATOM 3702 N N . ILE D 1 71 ? -3.609 16.645 -32.678 1.00 61.02 68 ILE A N 1
ATOM 3703 C CA . ILE D 1 71 ? -3.152 15.337 -33.126 1.00 56.32 68 ILE A CA 1
ATOM 3704 C C . ILE D 1 71 ? -4.387 14.479 -33.356 1.00 55.60 68 ILE A C 1
ATOM 3705 O O . ILE D 1 71 ? -5.109 14.154 -32.407 1.00 53.85 68 ILE A O 1
ATOM 3710 N N . LEU D 1 72 ? -4.625 14.106 -34.611 1.00 56.07 69 LEU A N 1
ATOM 3711 C CA . LEU D 1 72 ? -5.753 13.251 -34.962 1.00 61.29 69 LEU A CA 1
ATOM 3712 C C . LEU D 1 72 ? -5.360 11.808 -34.680 1.00 63.46 69 LEU A C 1
ATOM 3713 O O . LEU D 1 72 ? -4.538 11.225 -35.395 1.00 64.87 69 LEU A O 1
ATOM 3718 N N . ASN D 1 73 ? -5.934 11.237 -33.627 1.00 61.74 70 ASN A N 1
ATOM 3719 C CA . ASN D 1 73 ? -5.520 9.919 -33.166 1.00 60.02 70 ASN A CA 1
ATOM 3720 C C . ASN D 1 73 ? -5.926 8.852 -34.174 1.00 56.70 70 ASN A C 1
ATOM 3721 O O . ASN D 1 73 ? -7.063 8.835 -34.654 1.00 53.61 70 ASN A O 1
ATOM 3726 N N . ARG D 1 74 ? -4.992 7.953 -34.483 1.00 55.06 71 ARG A N 1
ATOM 3727 C CA . ARG D 1 74 ? -5.255 6.828 -35.368 1.00 57.84 71 ARG A CA 1
ATOM 3728 C C . ARG D 1 74 ? -5.752 5.594 -34.628 1.00 58.33 71 ARG A C 1
ATOM 3729 O O . ARG D 1 74 ? -6.223 4.654 -35.278 1.00 57.16 71 ARG A O 1
ATOM 3737 N N . ASN D 1 75 ? -5.671 5.574 -33.294 1.00 58.05 72 ASN A N 1
ATOM 3738 C CA . ASN D 1 75 ? -6.045 4.401 -32.515 1.00 54.77 72 ASN A CA 1
ATOM 3739 C C . ASN D 1 75 ? -7.435 4.501 -31.900 1.00 54.83 72 ASN A C 1
ATOM 3740 O O . ASN D 1 75 ? -8.006 3.469 -31.525 1.00 65.21 72 ASN A O 1
ATOM 3745 N N . SER D 1 76 ? -7.985 5.705 -31.800 1.00 61.41 73 SER A N 1
ATOM 3746 C CA . SER D 1 76 ? -9.282 5.939 -31.181 1.00 58.45 73 SER A CA 1
ATOM 3747 C C . SER D 1 76 ? -9.727 7.352 -31.550 1.00 59.23 73 SER A C 1
ATOM 3748 O O . SER D 1 76 ? -8.912 8.154 -32.009 1.00 50.55 73 SER A O 1
ATOM 3751 N N . PRO D 1 77 ? -11.012 7.674 -31.371 1.00 62.63 74 PRO A N 1
ATOM 3752 C CA . PRO D 1 77 ? -11.480 9.037 -31.673 1.00 61.83 74 PRO A CA 1
ATOM 3753 C C . PRO D 1 77 ? -10.984 10.098 -30.699 1.00 60.92 74 PRO A C 1
ATOM 3754 O O . PRO D 1 77 ? -11.287 11.282 -30.888 1.00 62.04 74 PRO A O 1
ATOM 3758 N N . GLU D 1 78 ? -10.247 9.712 -29.663 1.00 60.15 75 GLU A N 1
ATOM 3759 C CA . GLU D 1 78 ? -9.739 10.654 -28.673 1.00 67.01 75 GLU A CA 1
ATOM 3760 C C . GLU D 1 78 ? -8.543 11.402 -29.248 1.00 61.98 75 GLU A C 1
ATOM 3761 O O . GLU D 1 78 ? -7.445 10.846 -29.343 1.00 64.06 75 GLU A O 1
ATOM 3767 N N . ASN D 1 79 ? -8.747 12.666 -29.617 1.00 55.90 76 ASN A N 1
ATOM 3768 C CA . ASN D 1 79 ? -7.671 13.491 -30.136 1.00 52.59 76 ASN A CA 1
ATOM 3769 C C . ASN D 1 79 ? -7.004 14.265 -28.999 1.00 54.28 76 ASN A C 1
ATOM 3770 O O . ASN D 1 79 ? -7.436 14.225 -27.843 1.00 55.43 76 ASN A O 1
ATOM 3775 N N . LEU D 1 80 ? -5.926 14.974 -29.329 1.00 52.53 77 LEU A N 1
ATOM 3776 C CA . LEU D 1 80 ? -5.228 15.829 -28.377 1.00 57.94 77 LEU A CA 1
ATOM 3777 C C . LEU D 1 80 ? -5.126 17.225 -28.967 1.00 64.84 77 LEU A C 1
ATOM 3778 O O . LEU D 1 80 ? -4.617 17.394 -30.079 1.00 73.02 77 LEU A O 1
ATOM 3783 N N . TYR D 1 81 ? -5.607 18.220 -28.225 1.00 60.03 78 TYR A N 1
ATOM 3784 C CA . TYR D 1 81 ? -5.540 19.621 -28.633 1.00 58.48 78 TYR A CA 1
ATOM 3785 C C . TYR D 1 81 ? -5.002 20.425 -27.456 1.00 60.90 78 TYR A C 1
ATOM 3786 O O . TYR D 1 81 ? -5.702 20.619 -26.456 1.00 60.40 78 TYR A O 1
ATOM 3795 N N . LEU D 1 82 ? -3.763 20.888 -27.576 1.00 66.93 79 LEU A N 1
ATOM 3796 C CA . LEU D 1 82 ? -3.081 21.604 -26.509 1.00 68.25 79 LEU A CA 1
ATOM 3797 C C . LEU D 1 82 ? -2.514 22.902 -27.058 1.00 70.97 79 LEU A C 1
ATOM 3798 O O . LEU D 1 82 ? -1.957 22.930 -28.160 1.00 71.23 79 LEU A O 1
ATOM 3803 N N . PHE D 1 83 ? -2.657 23.971 -26.285 1.00 73.67 80 PHE A N 1
ATOM 3804 C CA . PHE D 1 83 ? -2.150 25.280 -26.664 1.00 78.94 80 PHE A CA 1
ATOM 3805 C C . PHE D 1 83 ? -0.716 25.468 -26.179 1.00 77.14 80 PHE A C 1
ATOM 3806 O O . PHE D 1 83 ? -0.275 24.836 -25.216 1.00 81.90 80 PHE A O 1
ATOM 3814 N N . ILE D 1 84 ? 0.010 26.344 -26.867 1.00 75.44 81 ILE A N 1
ATOM 3815 C CA . ILE D 1 84 ? 1.386 26.699 -26.531 1.00 81.38 81 ILE A CA 1
ATOM 3816 C C . ILE D 1 84 ? 1.397 28.142 -26.047 1.00 86.32 81 ILE A C 1
ATOM 3817 O O . ILE D 1 84 ? 1.042 29.055 -26.802 1.00 89.87 81 ILE A O 1
ATOM 3822 N N . ASN D 1 85 ? 1.793 28.358 -24.792 1.00 88.30 82 ASN A N 1
ATOM 3823 C CA . ASN D 1 85 ? 1.738 29.706 -24.240 1.00 95.05 82 ASN A CA 1
ATOM 3824 C C . ASN D 1 85 ? 3.031 30.480 -24.429 1.00 98.56 82 ASN A C 1
ATOM 3825 O O . ASN D 1 85 ? 2.992 31.707 -24.576 1.00 105.96 82 ASN A O 1
ATOM 3830 N N . HIS D 1 86 ? 4.179 29.802 -24.422 1.00 95.23 83 HIS A N 1
ATOM 3831 C CA . HIS D 1 86 ? 5.447 30.501 -24.488 1.00 101.89 83 HIS A CA 1
ATOM 3832 C C . HIS D 1 86 ? 6.493 29.593 -25.111 1.00 103.18 83 HIS A C 1
ATOM 3833 O O . HIS D 1 86 ? 6.443 28.374 -24.894 1.00 97.08 83 HIS A O 1
ATOM 3840 N N . PRO D 1 87 ? 7.419 30.139 -25.909 1.00 118.00 84 PRO A N 1
ATOM 3841 C CA . PRO D 1 87 ? 8.553 29.321 -26.378 1.00 120.34 84 PRO A CA 1
ATOM 3842 C C . PRO D 1 87 ? 9.190 28.520 -25.256 1.00 121.40 84 PRO A C 1
ATOM 3843 O O . PRO D 1 87 ? 9.630 27.385 -25.474 1.00 119.47 84 PRO A O 1
ATOM 3847 N N . SER D 1 88 ? 9.268 29.102 -24.055 1.00 122.20 85 SER A N 1
ATOM 3848 C CA . SER D 1 88 ? 9.841 28.411 -22.906 1.00 121.85 85 SER A CA 1
ATOM 3849 C C . SER D 1 88 ? 9.044 27.174 -22.512 1.00 115.61 85 SER A C 1
ATOM 3850 O O . SER D 1 88 ? 9.578 26.311 -21.806 1.00 117.44 85 SER A O 1
ATOM 3853 N N . ASN D 1 89 ? 7.784 27.065 -22.942 1.00 108.30 86 ASN A N 1
ATOM 3854 C CA . ASN D 1 89 ? 6.975 25.909 -22.578 1.00 102.74 86 ASN A CA 1
ATOM 3855 C C . ASN D 1 89 ? 7.247 24.696 -23.457 1.00 100.75 86 ASN A C 1
ATOM 3856 O O . ASN D 1 89 ? 6.673 23.632 -23.206 1.00 98.09 86 ASN A O 1
ATOM 3861 N N . VAL D 1 90 ? 8.087 24.824 -24.480 1.00 99.99 87 VAL A N 1
ATOM 3862 C CA . VAL D 1 90 ? 8.489 23.700 -25.317 1.00 98.89 87 VAL A CA 1
ATOM 3863 C C . VAL D 1 90 ? 10.007 23.689 -25.390 1.00 103.84 87 VAL A C 1
ATOM 3864 O O . VAL D 1 90 ? 10.620 24.684 -25.797 1.00 101.88 87 VAL A O 1
ATOM 3868 N N . HIS D 1 91 ? 10.612 22.569 -25.011 1.00 107.75 88 HIS A N 1
ATOM 3869 C CA . HIS D 1 91 ? 12.048 22.377 -25.118 1.00 110.54 88 HIS A CA 1
ATOM 3870 C C . HIS D 1 91 ? 12.303 21.236 -26.093 1.00 106.54 88 HIS A C 1
ATOM 3871 O O . HIS D 1 91 ? 11.430 20.400 -26.343 1.00 105.50 88 HIS A O 1
ATOM 3878 N N . LEU D 1 92 ? 13.507 21.210 -26.656 1.00 105.75 89 LEU A N 1
ATOM 3879 C CA . LEU D 1 92 ? 13.932 20.131 -27.537 1.00 107.43 89 LEU A CA 1
ATOM 3880 C C . LEU D 1 92 ? 15.072 19.394 -26.851 1.00 112.50 89 LEU A C 1
ATOM 3881 O O . LEU D 1 92 ? 16.137 19.977 -26.614 1.00 118.63 89 LEU A O 1
ATOM 3886 N N . VAL D 1 93 ? 14.853 18.117 -26.541 1.00 112.26 90 VAL A N 1
ATOM 3887 C CA . VAL D 1 93 ? 15.846 17.291 -25.865 1.00 114.51 90 VAL A CA 1
ATOM 3888 C C . VAL D 1 93 ? 15.966 15.971 -26.612 1.00 114.09 90 VAL A C 1
ATOM 3889 O O . VAL D 1 93 ? 15.041 15.150 -26.582 1.00 110.38 90 VAL A O 1
ATOM 3893 N N . ASP D 1 94 ? 17.103 15.765 -27.271 1.00 118.93 91 ASP A N 1
ATOM 3894 C CA . ASP D 1 94 ? 17.490 14.480 -27.849 1.00 123.16 91 ASP A CA 1
ATOM 3895 C C . ASP D 1 94 ? 16.391 13.894 -28.740 1.00 122.89 91 ASP A C 1
ATOM 3896 O O . ASP D 1 94 ? 15.818 12.837 -28.462 1.00 122.65 91 ASP A O 1
ATOM 3901 N N . ARG D 1 95 ? 16.104 14.618 -29.822 1.00 123.60 92 ARG A N 1
ATOM 3902 C CA . ARG D 1 95 ? 15.127 14.275 -30.854 1.00 119.53 92 ARG A CA 1
ATOM 3903 C C . ARG D 1 95 ? 13.678 14.355 -30.385 1.00 114.61 92 ARG A C 1
ATOM 3904 O O . ARG D 1 95 ? 12.774 13.963 -31.134 1.00 110.64 92 ARG A O 1
ATOM 3912 N N . TYR D 1 96 ? 13.415 14.852 -29.180 1.00 115.77 93 TYR A N 1
ATOM 3913 C CA . TYR D 1 96 ? 12.054 14.915 -28.670 1.00 107.95 93 TYR A CA 1
ATOM 3914 C C . TYR D 1 96 ? 11.682 16.358 -28.362 1.00 104.19 93 TYR A C 1
ATOM 3915 O O . TYR D 1 96 ? 12.542 17.213 -28.138 1.00 111.01 93 TYR A O 1
ATOM 3924 N N . LEU D 1 97 ? 10.377 16.612 -28.342 1.00 94.94 94 LEU A N 1
ATOM 3925 C CA . LEU D 1 97 ? 9.812 17.869 -27.870 1.00 95.39 94 LEU A CA 1
ATOM 3926 C C . LEU D 1 97 ? 9.069 17.603 -26.572 1.00 93.17 94 LEU A C 1
ATOM 3927 O O . LEU D 1 97 ? 8.151 16.777 -26.537 1.00 87.77 94 LEU A O 1
ATOM 3932 N N . ILE D 1 98 ? 9.454 18.313 -25.517 1.00 93.04 95 ILE A N 1
ATOM 3933 C CA . ILE D 1 98 ? 8.805 18.209 -24.219 1.00 92.08 95 ILE A CA 1
ATOM 3934 C C . ILE D 1 98 ? 8.072 19.517 -23.967 1.00 93.02 95 ILE A C 1
ATOM 3935 O O . ILE D 1 98 ? 8.658 20.602 -24.079 1.00 94.94 95 ILE A O 1
ATOM 3940 N N . HIS D 1 99 ? 6.793 19.409 -23.623 1.00 91.93 96 HIS A N 1
ATOM 3941 C CA . HIS D 1 99 ? 5.881 20.543 -23.598 1.00 88.84 96 HIS A CA 1
ATOM 3942 C C . HIS D 1 99 ? 5.195 20.572 -22.246 1.00 88.65 96 HIS A C 1
ATOM 3943 O O . HIS D 1 99 ? 4.557 19.593 -21.846 1.00 87.59 96 HIS A O 1
ATOM 3950 N N . ARG D 1 100 ? 5.321 21.693 -21.551 1.00 92.49 97 ARG A N 1
ATOM 3951 C CA . ARG D 1 100 ? 4.609 21.908 -20.301 1.00 94.72 97 ARG A CA 1
ATOM 3952 C C . ARG D 1 100 ? 3.285 22.584 -20.632 1.00 91.77 97 ARG A C 1
ATOM 3953 O O . ARG D 1 100 ? 3.255 23.756 -21.021 1.00 91.51 97 ARG A O 1
ATOM 3961 N N . THR D 1 101 ? 2.193 21.848 -20.464 1.00 89.27 98 THR A N 1
ATOM 3962 C CA . THR D 1 101 ? 0.885 22.327 -20.866 1.00 91.84 98 THR A CA 1
ATOM 3963 C C . THR D 1 101 ? 0.341 23.347 -19.869 1.00 96.57 98 THR A C 1
ATOM 3964 O O . THR D 1 101 ? 0.908 23.590 -18.799 1.00 93.28 98 THR A O 1
ATOM 3968 N N . GLU D 1 102 ? -0.778 23.958 -20.263 1.00 99.13 99 GLU A N 1
ATOM 3969 C CA . GLU D 1 102 ? -1.426 24.994 -19.468 1.00 104.89 99 GLU A CA 1
ATOM 3970 C C . GLU D 1 102 ? -1.796 24.503 -18.072 1.00 105.05 99 GLU A C 1
ATOM 3971 O O . GLU D 1 102 ? -1.760 25.281 -17.110 1.00 104.92 99 GLU A O 1
ATOM 3977 N N . ASN D 1 103 ? -2.157 23.224 -17.944 1.00 101.97 100 ASN A N 1
ATOM 3978 C CA . ASN D 1 103 ? -2.606 22.633 -16.691 1.00 105.58 100 ASN A CA 1
ATOM 3979 C C . ASN D 1 103 ? -1.471 22.008 -15.882 1.00 103.76 100 ASN A C 1
ATOM 3980 O O . ASN D 1 103 ? -1.739 21.181 -15.002 1.00 104.49 100 ASN A O 1
ATOM 3985 N N . GLN D 1 104 ? -0.220 22.367 -16.174 1.00 99.18 101 GLN A N 1
ATOM 3986 C CA . GLN D 1 104 ? 1.022 21.891 -15.562 1.00 100.19 101 GLN A CA 1
ATOM 3987 C C . GLN D 1 104 ? 1.383 20.451 -15.943 1.00 96.53 101 GLN A C 1
ATOM 3988 O O . GLN D 1 104 ? 2.378 19.924 -15.414 1.00 96.34 101 GLN A O 1
ATOM 3994 N N . HIS D 1 105 ? 0.623 19.784 -16.806 1.00 92.98 102 HIS A N 1
ATOM 3995 C CA . HIS D 1 105 ? 1.056 18.486 -17.297 1.00 91.33 102 HIS A CA 1
ATOM 3996 C C . HIS D 1 105 ? 2.239 18.657 -18.240 1.00 93.56 102 HIS A C 1
ATOM 3997 O O . HIS D 1 105 ? 2.391 19.686 -18.905 1.00 90.96 102 HIS A O 1
ATOM 4004 N N . VAL D 1 106 ? 3.084 17.632 -18.291 1.00 70.77 103 VAL A N 1
ATOM 4005 C CA . VAL D 1 106 ? 4.260 17.615 -19.154 1.00 81.71 103 VAL A CA 1
ATOM 4006 C C . VAL D 1 106 ? 4.093 16.468 -20.146 1.00 81.00 103 VAL A C 1
ATOM 4007 O O . VAL D 1 106 ? 3.929 15.306 -19.747 1.00 83.14 103 VAL A O 1
ATOM 4011 N N . VAL D 1 107 ? 4.075 16.804 -21.432 1.00 75.72 104 VAL A N 1
ATOM 4012 C CA . VAL D 1 107 ? 3.895 15.837 -22.507 1.00 71.32 104 VAL A CA 1
ATOM 4013 C C . VAL D 1 107 ? 5.198 15.698 -23.278 1.00 73.12 104 VAL A C 1
ATOM 4014 O O . VAL D 1 107 ? 6.023 16.617 -23.325 1.00 72.26 104 VAL A O 1
ATOM 4018 N N . GLY D 1 108 ? 5.385 14.527 -23.875 1.00 74.35 105 GLY A N 1
ATOM 4019 C CA . GLY D 1 108 ? 6.510 14.320 -24.760 1.00 73.77 105 GLY A CA 1
ATOM 4020 C C . GLY D 1 108 ? 6.056 14.023 -26.172 1.00 70.14 105 GLY A C 1
ATOM 4021 O O . GLY D 1 108 ? 5.254 13.113 -26.402 1.00 67.47 105 GLY A O 1
ATOM 4022 N N . LEU D 1 109 ? 6.564 14.796 -27.126 1.00 70.61 106 LEU A N 1
ATOM 4023 C CA . LEU D 1 109 ? 6.245 14.621 -28.535 1.00 72.67 106 LEU A CA 1
ATOM 4024 C C . LEU D 1 109 ? 7.396 13.914 -29.233 1.00 79.82 106 LEU A C 1
ATOM 4025 O O . LEU D 1 109 ? 8.551 14.337 -29.123 1.00 86.12 106 LEU A O 1
ATOM 4030 N N . TRP D 1 110 ? 7.076 12.837 -29.946 1.00 82.00 107 TRP A N 1
ATOM 4031 C CA . TRP D 1 110 ? 8.027 12.131 -30.794 1.00 85.35 107 TRP A CA 1
ATOM 4032 C C . TRP D 1 110 ? 7.552 12.246 -32.234 1.00 88.38 107 TRP A C 1
ATOM 4033 O O . TRP D 1 110 ? 6.425 11.854 -32.546 1.00 87.01 107 TRP A O 1
ATOM 4044 N N . MET D 1 111 ? 8.402 12.785 -33.102 1.00 95.61 108 MET A N 1
ATOM 4045 C CA . MET D 1 111 ? 8.097 12.941 -34.519 1.00 101.27 108 MET A CA 1
ATOM 4046 C C . MET D 1 111 ? 8.822 11.881 -35.341 1.00 103.53 108 MET A C 1
ATOM 4047 O O . MET D 1 111 ? 9.952 11.503 -35.020 1.00 107.44 108 MET A O 1
ATOM 4052 N N . PHE D 1 112 ? 8.162 11.390 -36.396 1.00 101.90 109 PHE A N 1
ATOM 4053 C CA . PHE D 1 112 ? 8.778 10.348 -37.213 1.00 102.77 109 PHE A CA 1
ATOM 4054 C C . PHE D 1 112 ? 9.907 10.908 -38.072 1.00 105.36 109 PHE A C 1
ATOM 4055 O O . PHE D 1 112 ? 10.918 10.233 -38.295 1.00 109.43 109 PHE A O 1
ATOM 4063 N N . ASP D 1 113 ? 9.759 12.141 -38.554 1.00 104.40 110 ASP A N 1
ATOM 4064 C CA . ASP D 1 113 ? 10.784 12.772 -39.368 1.00 112.56 110 ASP A CA 1
ATOM 4065 C C . ASP D 1 113 ? 11.510 13.801 -38.523 1.00 112.00 110 ASP A C 1
ATOM 4066 O O . ASP D 1 113 ? 10.878 14.767 -38.063 1.00 106.40 110 ASP A O 1
ATOM 4071 N N . PRO D 1 114 ? 12.811 13.642 -38.281 1.00 116.24 111 PRO A N 1
ATOM 4072 C CA . PRO D 1 114 ? 13.515 14.646 -37.472 1.00 116.85 111 PRO A CA 1
ATOM 4073 C C . PRO D 1 114 ? 13.516 16.011 -38.124 1.00 120.19 111 PRO A C 1
ATOM 4074 O O . PRO D 1 114 ? 13.540 17.026 -37.416 1.00 116.20 111 PRO A O 1
ATOM 4078 N N . ASN D 1 115 ? 13.489 16.071 -39.459 1.00 124.55 112 ASN A N 1
ATOM 4079 C CA . ASN D 1 115 ? 13.355 17.366 -40.110 1.00 128.19 112 ASN A CA 1
ATOM 4080 C C . ASN D 1 115 ? 11.981 17.968 -39.854 1.00 123.26 112 ASN A C 1
ATOM 4081 O O . ASN D 1 115 ? 11.855 19.188 -39.766 1.00 127.06 112 ASN A O 1
ATOM 4086 N N . ASP D 1 116 ? 10.942 17.138 -39.726 1.00 118.39 113 ASP A N 1
ATOM 4087 C CA . ASP D 1 116 ? 9.662 17.656 -39.254 1.00 114.45 113 ASP A CA 1
ATOM 4088 C C . ASP D 1 116 ? 9.771 18.081 -37.795 1.00 111.40 113 ASP A C 1
ATOM 4089 O O . ASP D 1 116 ? 9.164 19.073 -37.377 1.00 106.44 113 ASP A O 1
ATOM 4094 N N . MET D 1 117 ? 10.541 17.325 -37.011 1.00 113.22 114 MET A N 1
ATOM 4095 C CA . MET D 1 117 ? 10.688 17.590 -35.584 1.00 108.75 114 MET A CA 1
ATOM 4096 C C . MET D 1 117 ? 11.288 18.965 -35.329 1.00 111.08 114 MET A C 1
ATOM 4097 O O . MET D 1 117 ? 10.676 19.817 -34.674 1.00 107.47 114 MET A O 1
ATOM 4102 N N . SER D 1 118 ? 12.488 19.200 -35.858 1.00 118.71 115 SER A N 1
ATOM 4103 C CA . SER D 1 118 ? 13.188 20.454 -35.607 1.00 126.59 115 SER A CA 1
ATOM 4104 C C . SER D 1 118 ? 12.561 21.617 -36.365 1.00 127.95 115 SER A C 1
ATOM 4105 O O . SER D 1 118 ? 12.575 22.750 -35.871 1.00 127.28 115 SER A O 1
ATOM 4108 N N . ARG D 1 119 ? 12.021 21.365 -37.561 1.00 129.30 116 ARG A N 1
ATOM 4109 C CA . ARG D 1 119 ? 11.443 22.449 -38.353 1.00 132.69 116 ARG A CA 1
ATOM 4110 C C . ARG D 1 119 ? 10.277 23.087 -37.615 1.00 127.79 116 ARG A C 1
ATOM 4111 O O . ARG D 1 119 ? 10.187 24.315 -37.521 1.00 132.68 116 ARG A O 1
ATOM 4119 N N . ILE D 1 120 ? 9.380 22.263 -37.066 1.00 117.56 117 ILE A N 1
ATOM 4120 C CA . ILE D 1 120 ? 8.235 22.793 -36.334 1.00 110.76 117 ILE A CA 1
ATOM 4121 C C . ILE D 1 120 ? 8.688 23.448 -35.033 1.00 111.85 117 ILE A C 1
ATOM 4122 O O . ILE D 1 120 ? 8.099 24.443 -34.591 1.00 112.99 117 ILE A O 1
ATOM 4127 N N . PHE D 1 121 ? 9.748 22.924 -34.410 1.00 111.59 118 PHE A N 1
ATOM 4128 C CA . PHE D 1 121 ? 10.214 23.485 -33.145 1.00 110.96 118 PHE A CA 1
ATOM 4129 C C . PHE D 1 121 ? 10.749 24.899 -33.322 1.00 117.26 118 PHE A C 1
ATOM 4130 O O . PHE D 1 121 ? 10.610 25.730 -32.417 1.00 115.24 118 PHE A O 1
ATOM 4138 N N . ASN D 1 122 ? 11.348 25.197 -34.477 1.00 122.33 119 ASN A N 1
ATOM 4139 C CA . ASN D 1 122 ? 11.791 26.562 -34.733 1.00 127.15 119 ASN A CA 1
ATOM 4140 C C . ASN D 1 122 ? 10.607 27.485 -34.989 1.00 124.62 119 ASN A C 1
ATOM 4141 O O . ASN D 1 122 ? 10.674 28.680 -34.676 1.00 130.79 119 ASN A O 1
ATOM 4146 N N . ILE D 1 123 ? 9.518 26.948 -35.548 1.00 118.24 120 ILE A N 1
ATOM 4147 C CA . ILE D 1 123 ? 8.303 27.734 -35.725 1.00 117.82 120 ILE A CA 1
ATOM 4148 C C . ILE D 1 123 ? 7.637 28.006 -34.379 1.00 114.33 120 ILE A C 1
ATOM 4149 O O . ILE D 1 123 ? 6.892 28.981 -34.231 1.00 115.14 120 ILE A O 1
ATOM 4154 N N . VAL D 1 124 ? 7.866 27.147 -33.384 1.00 109.76 121 VAL A N 1
ATOM 4155 C CA . VAL D 1 124 ? 7.310 27.388 -32.055 1.00 108.18 121 VAL A CA 1
ATOM 4156 C C . VAL D 1 124 ? 8.047 28.517 -31.343 1.00 115.03 121 VAL A C 1
ATOM 4157 O O . VAL D 1 124 ? 7.437 29.301 -30.605 1.00 114.52 121 VAL A O 1
ATOM 4161 N N . LYS D 1 125 ? 9.358 28.636 -31.561 1.00 121.43 122 LYS A N 1
ATOM 4162 C CA . LYS D 1 125 ? 10.149 29.645 -30.864 1.00 128.67 122 LYS A CA 1
ATOM 4163 C C . LYS D 1 125 ? 9.701 31.074 -31.159 1.00 138.20 122 LYS A C 1
ATOM 4164 O O . LYS D 1 125 ? 10.077 31.989 -30.418 1.00 143.06 122 LYS A O 1
ATOM 4170 N N . GLU D 1 126 ? 8.918 31.297 -32.212 1.00 141.96 123 GLU A N 1
ATOM 4171 C CA . GLU D 1 126 ? 8.375 32.621 -32.478 1.00 147.44 123 GLU A CA 1
ATOM 4172 C C . GLU D 1 126 ? 6.972 32.722 -31.877 1.00 143.05 123 GLU A C 1
ATOM 4173 O O . GLU D 1 126 ? 6.566 31.894 -31.056 1.00 135.43 123 GLU A O 1
ATOM 4179 N N . SER D 1 127 ? 6.225 33.751 -32.273 1.00 143.57 124 SER A N 1
ATOM 4180 C CA . SER D 1 127 ? 4.866 33.986 -31.785 1.00 132.29 124 SER A CA 1
ATOM 4181 C C . SER D 1 127 ? 4.837 34.126 -30.263 1.00 127.26 124 SER A C 1
ATOM 4182 O O . SER D 1 127 ? 5.315 35.118 -29.714 1.00 129.73 124 SER A O 1
ATOM 4185 N N . SER E 2 9 ? 7.094 1.188 -39.179 1.00 104.33 99 SER C N 1
ATOM 4186 C CA . SER E 2 9 ? 7.709 1.120 -37.855 1.00 109.57 99 SER C CA 1
ATOM 4187 C C . SER E 2 9 ? 6.801 1.722 -36.780 1.00 108.03 99 SER C C 1
ATOM 4188 O O . SER E 2 9 ? 5.741 2.273 -37.090 1.00 106.61 99 SER C O 1
ATOM 4191 N N . GLU E 2 10 ? 7.231 1.629 -35.527 1.00 107.60 100 GLU C N 1
ATOM 4192 C CA . GLU E 2 10 ? 6.461 2.012 -34.359 1.00 106.02 100 GLU C CA 1
ATOM 4193 C C . GLU E 2 10 ? 7.272 2.951 -33.484 1.00 106.36 100 GLU C C 1
ATOM 4194 O O . GLU E 2 10 ? 8.486 3.096 -33.679 1.00 109.63 100 GLU C O 1
ATOM 4200 N N . PRO E 2 11 ? 6.642 3.621 -32.516 1.00 102.11 101 PRO C N 1
ATOM 4201 C CA . PRO E 2 11 ? 7.354 4.637 -31.724 1.00 97.96 101 PRO C CA 1
ATOM 4202 C C . PRO E 2 11 ? 8.225 4.008 -30.652 1.00 97.90 101 PRO C C 1
ATOM 4203 O O . PRO E 2 11 ? 7.945 2.893 -30.184 1.00 98.83 101 PRO C O 1
ATOM 4207 N N . PRO E 2 12 ? 9.309 4.683 -30.258 1.00 99.01 102 PRO C N 1
ATOM 4208 C CA . PRO E 2 12 ? 10.171 4.161 -29.190 1.00 98.54 102 PRO C CA 1
ATOM 4209 C C . PRO E 2 12 ? 9.390 3.919 -27.905 1.00 98.27 102 PRO C C 1
ATOM 4210 O O . PRO E 2 12 ? 8.323 4.492 -27.674 1.00 101.31 102 PRO C O 1
ATOM 4214 N N . SER E 2 13 ? 9.944 3.057 -27.056 1.00 100.62 103 SER C N 1
ATOM 4215 C CA . SER E 2 13 ? 9.326 2.776 -25.771 1.00 101.12 103 SER C CA 1
ATOM 4216 C C . SER E 2 13 ? 9.483 3.976 -24.837 1.00 103.45 103 SER C C 1
ATOM 4217 O O . SER E 2 13 ? 10.425 4.759 -24.979 1.00 106.77 103 SER C O 1
ATOM 4220 N N . PRO E 2 14 ? 8.562 4.153 -23.884 1.00 104.15 104 PRO C N 1
ATOM 4221 C CA . PRO E 2 14 ? 8.668 5.299 -22.961 1.00 106.68 104 PRO C CA 1
ATOM 4222 C C . PRO E 2 14 ? 9.937 5.311 -22.124 1.00 109.98 104 PRO C C 1
ATOM 4223 O O . PRO E 2 14 ? 10.279 6.361 -21.565 1.00 108.27 104 PRO C O 1
ATOM 4227 N N . SER E 2 15 ? 10.638 4.182 -22.006 1.00 113.04 105 SER C N 1
ATOM 4228 C CA . SER E 2 15 ? 11.809 4.120 -21.136 1.00 118.41 105 SER C CA 1
ATOM 4229 C C . SER E 2 15 ? 12.944 4.996 -21.652 1.00 117.89 105 SER C C 1
ATOM 4230 O O . SER E 2 15 ? 13.684 5.586 -20.859 1.00 116.27 105 SER C O 1
ATOM 4233 N N . VAL E 2 16 ? 13.097 5.101 -22.973 1.00 116.84 106 VAL C N 1
ATOM 4234 C CA . VAL E 2 16 ? 14.200 5.866 -23.544 1.00 116.29 106 VAL C CA 1
ATOM 4235 C C . VAL E 2 16 ? 13.984 7.366 -23.436 1.00 116.21 106 VAL C C 1
ATOM 4236 O O . VAL E 2 16 ? 14.911 8.136 -23.717 1.00 118.58 106 VAL C O 1
ATOM 4240 N N . LEU E 2 17 ? 12.779 7.798 -23.069 1.00 122.87 107 LEU C N 1
ATOM 4241 C CA . LEU E 2 17 ? 12.486 9.220 -22.959 1.00 117.89 107 LEU C CA 1
ATOM 4242 C C . LEU E 2 17 ? 13.422 9.858 -21.935 1.00 117.24 107 LEU C C 1
ATOM 4243 O O . LEU E 2 17 ? 13.598 9.310 -20.837 1.00 116.33 107 LEU C O 1
ATOM 4248 N N . PRO E 2 18 ? 14.042 10.994 -22.247 1.00 117.14 108 PRO C N 1
ATOM 4249 C CA . PRO E 2 18 ? 14.895 11.661 -21.259 1.00 112.42 108 PRO C CA 1
ATOM 4250 C C . PRO E 2 18 ? 14.070 12.264 -20.137 1.00 105.90 108 PRO C C 1
ATOM 4251 O O . PRO E 2 18 ? 12.860 12.469 -20.256 1.00 105.02 108 PRO C O 1
ATOM 4255 N N . LYS E 2 19 ? 14.744 12.533 -19.025 1.00 104.11 109 LYS C N 1
ATOM 4256 C CA . LYS E 2 19 ? 14.063 13.138 -17.895 1.00 103.22 109 LYS C CA 1
ATOM 4257 C C . LYS E 2 19 ? 13.685 14.579 -18.233 1.00 103.66 109 LYS C C 1
ATOM 4258 O O . LYS E 2 19 ? 14.418 15.269 -18.951 1.00 107.02 109 LYS C O 1
ATOM 4264 N N . PRO E 2 20 ? 12.541 15.050 -17.759 1.00 101.18 110 PRO C N 1
ATOM 4265 C CA . PRO E 2 20 ? 12.110 16.408 -18.067 1.00 102.06 110 PRO C CA 1
ATOM 4266 C C . PRO E 2 20 ? 12.941 17.405 -17.281 1.00 101.76 110 PRO C C 1
ATOM 4267 O O . PRO E 2 20 ? 13.742 17.003 -16.424 1.00 100.76 110 PRO C O 1
ATOM 4271 N N . PRO E 2 21 ? 12.820 18.701 -17.563 1.00 104.50 111 PRO C N 1
ATOM 4272 C CA . PRO E 2 21 ? 13.540 19.688 -16.751 1.00 107.56 111 PRO C CA 1
ATOM 4273 C C . PRO E 2 21 ? 13.239 19.490 -15.270 1.00 111.09 111 PRO C C 1
ATOM 4274 O O . PRO E 2 21 ? 12.090 19.284 -14.871 1.00 107.61 111 PRO C O 1
ATOM 4278 N N . SER E 2 22 ? 14.297 19.533 -14.456 1.00 116.03 112 SER C N 1
ATOM 4279 C CA . SER E 2 22 ? 14.155 19.256 -13.030 1.00 115.28 112 SER C CA 1
ATOM 4280 C C . SER E 2 22 ? 13.138 20.183 -12.373 1.00 114.41 112 SER C C 1
ATOM 4281 O O . SER E 2 22 ? 12.372 19.757 -11.502 1.00 111.97 112 SER C O 1
ATOM 4284 N N . HIS E 2 23 ? 13.115 21.453 -12.779 1.00 116.52 113 HIS C N 1
ATOM 4285 C CA . HIS E 2 23 ? 12.249 22.449 -12.159 1.00 118.58 113 HIS C CA 1
ATOM 4286 C C . HIS E 2 23 ? 10.816 22.428 -12.681 1.00 115.07 113 HIS C C 1
ATOM 4287 O O . HIS E 2 23 ? 9.976 23.164 -12.151 1.00 113.18 113 HIS C O 1
ATOM 4294 N N . TRP E 2 24 ? 10.509 21.625 -13.704 1.00 115.85 114 TRP C N 1
ATOM 4295 C CA . TRP E 2 24 ? 9.132 21.508 -14.171 1.00 113.54 114 TRP C CA 1
ATOM 4296 C C . TRP E 2 24 ? 8.372 20.366 -13.516 1.00 108.95 114 TRP C C 1
ATOM 4297 O O . TRP E 2 24 ? 7.135 20.361 -13.553 1.00 106.66 114 TRP C O 1
ATOM 4308 N N . VAL E 2 25 ? 9.073 19.419 -12.915 1.00 108.80 115 VAL C N 1
ATOM 4309 C CA . VAL E 2 25 ? 8.479 18.221 -12.328 1.00 110.40 115 VAL C CA 1
ATOM 4310 C C . VAL E 2 25 ? 8.693 18.261 -10.820 1.00 110.30 115 VAL C C 1
ATOM 4311 O O . VAL E 2 25 ? 9.807 18.560 -10.373 1.00 107.93 115 VAL C O 1
ATOM 4315 N N . PRO E 2 26 ? 7.660 18.028 -10.010 1.00 112.64 116 PRO C N 1
ATOM 4316 C CA . PRO E 2 26 ? 7.856 18.011 -8.557 1.00 113.44 116 PRO C CA 1
ATOM 4317 C C . PRO E 2 26 ? 8.693 16.815 -8.125 1.00 113.00 116 PRO C C 1
ATOM 4318 O O . PRO E 2 26 ? 8.800 15.805 -8.822 1.00 111.90 116 PRO C O 1
ATOM 4322 N N . VAL E 2 27 ? 9.299 16.957 -6.944 1.00 112.98 117 VAL C N 1
ATOM 4323 C CA . VAL E 2 27 ? 10.161 15.915 -6.391 1.00 114.21 117 VAL C CA 1
ATOM 4324 C C . VAL E 2 27 ? 9.328 14.690 -6.023 1.00 116.75 117 VAL C C 1
ATOM 4325 O O . VAL E 2 27 ? 8.094 14.736 -5.936 1.00 119.42 117 VAL C O 1
ATOM 4329 N N . SER E 2 28 ? 10.017 13.565 -5.839 1.00 116.37 118 SER C N 1
ATOM 4330 C CA . SER E 2 28 ? 9.355 12.348 -5.395 1.00 114.17 118 SER C CA 1
ATOM 4331 C C . SER E 2 28 ? 8.684 12.588 -4.044 1.00 110.96 118 SER C C 1
ATOM 4332 O O . SER E 2 28 ? 8.960 13.569 -3.351 1.00 110.12 118 SER C O 1
ATOM 4335 N N . PHE E 2 29 ? 7.791 11.671 -3.669 1.00 109.59 119 PHE C N 1
ATOM 4336 C CA . PHE E 2 29 ? 6.990 11.864 -2.463 1.00 111.32 119 PHE C CA 1
ATOM 4337 C C . PHE E 2 29 ? 7.867 11.985 -1.217 1.00 118.61 119 PHE C C 1
ATOM 4338 O O . PHE E 2 29 ? 7.718 12.925 -0.430 1.00 124.63 119 PHE C O 1
ATOM 4346 N N . ASN E 2 30 ? 8.805 11.063 -1.037 1.00 117.49 120 ASN C N 1
ATOM 4347 C CA . ASN E 2 30 ? 9.661 11.034 0.135 1.00 121.22 120 ASN C CA 1
ATOM 4348 C C . ASN E 2 30 ? 11.105 11.184 -0.330 1.00 122.34 120 ASN C C 1
ATOM 4349 O O . ASN E 2 30 ? 11.529 10.452 -1.237 1.00 120.40 120 ASN C O 1
ATOM 4354 N N . PRO E 2 31 ? 11.885 12.133 0.230 1.00 124.09 121 PRO C N 1
ATOM 4355 C CA . PRO E 2 31 ? 13.288 12.405 -0.116 1.00 122.79 121 PRO C CA 1
ATOM 4356 C C . PRO E 2 31 ? 14.120 11.170 -0.460 1.00 125.68 121 PRO C C 1
ATOM 4357 O O . PRO E 2 31 ? 14.319 10.916 -1.651 1.00 125.49 121 PRO C O 1
ATOM 4361 N N . GLY F 3 3 ? -13.032 11.738 -23.567 1.00 102.00 -2 GLY B N 1
ATOM 4362 C CA . GLY F 3 3 ? -12.419 11.031 -24.678 1.00 96.10 -2 GLY B CA 1
ATOM 4363 C C . GLY F 3 3 ? -12.757 11.619 -26.036 1.00 90.93 -2 GLY B C 1
ATOM 4364 O O . GLY F 3 3 ? -12.483 12.787 -26.303 1.00 97.11 -2 GLY B O 1
ATOM 4365 N N . GLY F 3 4 ? -13.348 10.802 -26.904 1.00 79.02 -1 GLY B N 1
ATOM 4366 C CA . GLY F 3 4 ? -13.767 11.264 -28.212 1.00 72.35 -1 GLY B CA 1
ATOM 4367 C C . GLY F 3 4 ? -14.990 10.526 -28.710 1.00 76.05 -1 GLY B C 1
ATOM 4368 O O . GLY F 3 4 ? -15.228 10.436 -29.918 1.00 66.78 -1 GLY B O 1
ATOM 4369 N N . SER F 3 5 ? -15.780 10.002 -27.775 1.00 83.14 0 SER B N 1
ATOM 4370 C CA . SER F 3 5 ? -16.903 9.134 -28.096 1.00 85.95 0 SER B CA 1
ATOM 4371 C C . SER F 3 5 ? -18.125 9.890 -28.605 1.00 85.21 0 SER B C 1
ATOM 4372 O O . SER F 3 5 ? -19.117 9.251 -28.975 1.00 87.31 0 SER B O 1
ATOM 4375 N N . MET F 3 6 ? -18.078 11.221 -28.651 1.00 86.35 1 MET B N 1
ATOM 4376 C CA . MET F 3 6 ? -19.164 12.021 -29.201 1.00 91.75 1 MET B CA 1
ATOM 4377 C C . MET F 3 6 ? -18.769 12.721 -30.494 1.00 87.36 1 MET B C 1
ATOM 4378 O O . MET F 3 6 ? -19.517 13.576 -30.980 1.00 87.96 1 MET B O 1
ATOM 4383 N N . SER F 3 7 ? -17.620 12.365 -31.071 1.00 84.15 2 SER B N 1
ATOM 4384 C CA . SER F 3 7 ? -17.031 13.194 -32.116 1.00 81.42 2 SER B CA 1
ATOM 4385 C C . SER F 3 7 ? -17.731 13.018 -33.458 1.00 78.88 2 SER B C 1
ATOM 4386 O O . SER F 3 7 ? -17.712 13.937 -34.284 1.00 82.29 2 SER B O 1
ATOM 4389 N N . PHE F 3 8 ? -18.359 11.864 -33.695 1.00 72.11 3 PHE B N 1
ATOM 4390 C CA . PHE F 3 8 ? -18.960 11.559 -34.989 1.00 71.44 3 PHE B CA 1
ATOM 4391 C C . PHE F 3 8 ? -20.470 11.349 -34.919 1.00 75.18 3 PHE B C 1
ATOM 4392 O O . PHE F 3 8 ? -21.074 10.952 -35.924 1.00 80.73 3 PHE B O 1
ATOM 4400 N N . THR F 3 9 ? -21.099 11.597 -33.768 1.00 72.45 4 THR B N 1
ATOM 4401 C CA . THR F 3 9 ? -22.532 11.345 -33.646 1.00 81.33 4 THR B CA 1
ATOM 4402 C C . THR F 3 9 ? -23.361 12.278 -34.516 1.00 88.09 4 THR B C 1
ATOM 4403 O O . THR F 3 9 ? -24.522 11.969 -34.801 1.00 93.05 4 THR B O 1
ATOM 4407 N N . ASN F 3 10 ? -22.797 13.408 -34.937 1.00 90.38 5 ASN B N 1
ATOM 4408 C CA . ASN F 3 10 ? -23.490 14.371 -35.784 1.00 94.10 5 ASN B CA 1
ATOM 4409 C C . ASN F 3 10 ? -22.725 14.616 -37.080 1.00 91.96 5 ASN B C 1
ATOM 4410 O O . ASN F 3 10 ? -22.829 15.687 -37.679 1.00 96.38 5 ASN B O 1
ATOM 4415 N N . ALA F 3 11 ? -21.951 13.627 -37.516 1.00 84.37 6 ALA B N 1
ATOM 4416 C CA . ALA F 3 11 ? -21.140 13.732 -38.721 1.00 79.50 6 ALA B CA 1
ATOM 4417 C C . ALA F 3 11 ? -21.851 13.063 -39.887 1.00 81.44 6 ALA B C 1
ATOM 4418 O O . ALA F 3 11 ? -22.233 11.892 -39.799 1.00 84.68 6 ALA B O 1
ATOM 4420 N N . THR F 3 12 ? -22.026 13.806 -40.976 1.00 79.96 7 THR B N 1
ATOM 4421 C CA . THR F 3 12 ? -22.531 13.201 -42.195 1.00 82.52 7 THR B CA 1
ATOM 4422 C C . THR F 3 12 ? -21.452 12.319 -42.818 1.00 85.26 7 THR B C 1
ATOM 4423 O O . THR F 3 12 ? -20.256 12.475 -42.557 1.00 82.53 7 THR B O 1
ATOM 4427 N N . PHE F 3 13 ? -21.896 11.374 -43.651 1.00 88.78 8 PHE B N 1
ATOM 4428 C CA . PHE F 3 13 ? -20.984 10.370 -44.192 1.00 80.27 8 PHE B CA 1
ATOM 4429 C C . PHE F 3 13 ? -19.849 11.002 -44.990 1.00 79.76 8 PHE B C 1
ATOM 4430 O O . PHE F 3 13 ? -18.736 10.463 -45.015 1.00 75.20 8 PHE B O 1
ATOM 4438 N N . SER F 3 14 ? -20.102 12.142 -45.640 1.00 86.95 9 SER B N 1
ATOM 4439 C CA . SER F 3 14 ? -19.039 12.809 -46.385 1.00 86.25 9 SER B CA 1
ATOM 4440 C C . SER F 3 14 ? -18.010 13.424 -45.446 1.00 83.64 9 SER B C 1
ATOM 4441 O O . SER F 3 14 ? -16.805 13.375 -45.720 1.00 81.22 9 SER B O 1
ATOM 4444 N N . GLN F 3 15 ? -18.466 14.016 -44.338 1.00 80.92 10 GLN B N 1
ATOM 4445 C CA . GLN F 3 15 ? -17.535 14.495 -43.322 1.00 74.03 10 GLN B CA 1
ATOM 4446 C C . GLN F 3 15 ? -16.734 13.342 -42.734 1.00 67.41 10 GLN B C 1
ATOM 4447 O O . GLN F 3 15 ? -15.545 13.493 -42.426 1.00 64.44 10 GLN B O 1
ATOM 4453 N N . VAL F 3 16 ? -17.375 12.182 -42.562 1.00 64.09 11 VAL B N 1
ATOM 4454 C CA . VAL F 3 16 ? -16.665 10.993 -42.095 1.00 58.38 11 VAL B CA 1
ATOM 4455 C C . VAL F 3 16 ? -15.536 10.647 -43.056 1.00 60.15 11 VAL B C 1
ATOM 4456 O O . VAL F 3 16 ? -14.406 10.360 -42.643 1.00 59.65 11 VAL B O 1
ATOM 4460 N N . LEU F 3 17 ? -15.829 10.675 -44.359 1.00 59.94 12 LEU B N 1
ATOM 4461 C CA . LEU F 3 17 ? -14.796 10.418 -45.357 1.00 61.41 12 LEU B CA 1
ATOM 4462 C C . LEU F 3 17 ? -13.724 11.501 -45.335 1.00 66.51 12 LEU B C 1
ATOM 4463 O O . LEU F 3 17 ? -12.539 11.209 -45.532 1.00 67.56 12 LEU B O 1
ATOM 4468 N N . ASP F 3 18 ? -14.117 12.756 -45.098 1.00 69.12 13 ASP B N 1
ATOM 4469 C CA . ASP F 3 18 ? -13.130 13.816 -44.908 1.00 70.14 13 ASP B CA 1
ATOM 4470 C C . ASP F 3 18 ? -12.169 13.460 -43.785 1.00 68.23 13 ASP B C 1
ATOM 4471 O O . ASP F 3 18 ? -10.945 13.562 -43.934 1.00 69.73 13 ASP B O 1
ATOM 4476 N N . ASP F 3 19 ? -12.719 13.038 -42.646 1.00 61.33 14 ASP B N 1
ATOM 4477 C CA . ASP F 3 19 ? -11.901 12.719 -41.483 1.00 62.15 14 ASP B CA 1
ATOM 4478 C C . ASP F 3 19 ? -10.932 11.588 -41.790 1.00 58.92 14 ASP B C 1
ATOM 4479 O O . ASP F 3 19 ? -9.721 11.724 -41.587 1.00 58.93 14 ASP B O 1
ATOM 4484 N N . LEU F 3 20 ? -11.455 10.456 -42.270 1.00 53.85 15 LEU B N 1
ATOM 4485 C CA . LEU F 3 20 ? -10.618 9.282 -42.499 1.00 48.48 15 LEU B CA 1
ATOM 4486 C C . LEU F 3 20 ? -9.476 9.596 -43.453 1.00 51.02 15 LEU B C 1
ATOM 4487 O O . LEU F 3 20 ? -8.377 9.043 -43.326 1.00 50.79 15 LEU B O 1
ATOM 4492 N N . SER F 3 21 ? -9.716 10.493 -44.410 1.00 54.62 16 SER B N 1
ATOM 4493 C CA . SER F 3 21 ? -8.667 10.900 -45.336 1.00 58.08 16 SER B CA 1
ATOM 4494 C C . SER F 3 21 ? -7.550 11.627 -44.599 1.00 61.80 16 SER B C 1
ATOM 4495 O O . SER F 3 21 ? -6.381 11.229 -44.664 1.00 72.64 16 SER B O 1
ATOM 4498 N N . ALA F 3 22 ? -7.896 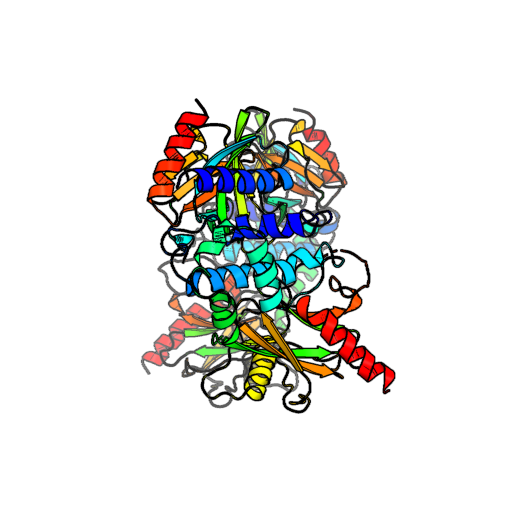12.698 -43.880 1.00 55.29 17 ALA B N 1
ATOM 4499 C CA . ALA F 3 22 ? -6.894 13.426 -43.109 1.00 54.03 17 ALA B CA 1
ATOM 4500 C C . ALA F 3 22 ? -6.275 12.553 -42.025 1.00 50.58 17 ALA B C 1
ATOM 4501 O O . ALA F 3 22 ? -5.111 12.750 -41.659 1.00 55.96 17 ALA B O 1
ATOM 4503 N N . ARG F 3 23 ? -7.023 11.573 -41.518 1.00 47.77 18 ARG B N 1
ATOM 4504 C CA . ARG F 3 23 ? -6.543 10.761 -40.406 1.00 51.22 18 ARG B CA 1
ATOM 4505 C C . ARG F 3 23 ? -5.581 9.662 -40.846 1.00 58.14 18 ARG B C 1
ATOM 4506 O O . ARG F 3 23 ? -4.738 9.232 -40.047 1.00 61.83 18 ARG B O 1
ATOM 4514 N N . PHE F 3 24 ? -5.683 9.188 -42.089 1.00 56.16 19 PHE B N 1
ATOM 4515 C CA . PHE F 3 24 ? -4.983 7.967 -42.472 1.00 59.48 19 PHE B CA 1
ATOM 4516 C C . PHE F 3 24 ? -4.208 8.076 -43.780 1.00 59.93 19 PHE B C 1
ATOM 4517 O O . PHE F 3 24 ? -3.143 7.469 -43.928 1.00 60.59 19 PHE B O 1
ATOM 4525 N N . ILE F 3 25 ? -4.713 8.843 -44.739 1.00 60.96 20 ILE B N 1
ATOM 4526 C CA . ILE F 3 25 ? -4.244 8.792 -46.130 1.00 63.15 20 ILE B CA 1
ATOM 4527 C C . ILE F 3 25 ? -3.404 10.030 -46.481 1.00 71.73 20 ILE B C 1
ATOM 4528 O O . ILE F 3 25 ? -2.252 9.912 -46.883 1.00 77.04 20 ILE B O 1
ATOM 4533 N N . LEU F 3 26 ? -3.976 11.230 -46.337 1.00 71.93 21 LEU B N 1
ATOM 4534 C CA . LEU F 3 26 ? -3.423 12.401 -47.025 1.00 73.85 21 LEU B CA 1
ATOM 4535 C C . LEU F 3 26 ? -2.067 12.814 -46.465 1.00 75.12 21 LEU B C 1
ATOM 4536 O O . LEU F 3 26 ? -1.199 13.259 -47.219 1.00 77.02 21 LEU B O 1
ATOM 4541 N N . ASN F 3 27 ? -1.870 12.687 -45.152 1.00 71.80 22 ASN B N 1
ATOM 4542 C CA . ASN F 3 27 ? -0.660 13.165 -44.478 1.00 75.39 22 ASN B CA 1
ATOM 4543 C C . ASN F 3 27 ? 0.172 11.958 -44.051 1.00 80.25 22 ASN B C 1
ATOM 4544 O O . ASN F 3 27 ? 0.117 11.505 -42.906 1.00 86.89 22 ASN B O 1
ATOM 4549 N N . LEU F 3 28 ? 0.937 11.429 -44.997 1.00 80.71 23 LEU B N 1
ATOM 4550 C CA . LEU F 3 28 ? 1.893 10.360 -44.780 1.00 80.39 23 LEU B CA 1
ATOM 4551 C C . LEU F 3 28 ? 3.268 10.832 -45.227 1.00 81.51 23 LEU B C 1
ATOM 4552 O O . LEU F 3 28 ? 3.381 11.730 -46.071 1.00 81.20 23 LEU B O 1
ATOM 4557 N N . PRO F 3 29 ? 4.335 10.268 -44.668 1.00 85.81 24 PRO B N 1
ATOM 4558 C CA . PRO F 3 29 ? 5.677 10.595 -45.159 1.00 91.14 24 PRO B CA 1
ATOM 4559 C C . PRO F 3 29 ? 5.801 10.275 -46.640 1.00 95.69 24 PRO B C 1
ATOM 4560 O O . PRO F 3 29 ? 5.164 9.351 -47.149 1.00 97.07 24 PRO B O 1
ATOM 4564 N N . ALA F 3 30 ? 6.623 11.066 -47.338 1.00 101.51 25 ALA B N 1
ATOM 4565 C CA . ALA F 3 30 ? 6.877 10.805 -48.752 1.00 107.49 25 ALA B CA 1
ATOM 4566 C C . ALA F 3 30 ? 7.347 9.372 -48.963 1.00 112.25 25 ALA B C 1
ATOM 4567 O O . ALA F 3 30 ? 7.010 8.738 -49.971 1.00 110.65 25 ALA B O 1
ATOM 4569 N N . GLU F 3 31 ? 8.117 8.844 -48.006 1.00 116.62 26 GLU B N 1
ATOM 4570 C CA . GLU F 3 31 ? 8.508 7.439 -48.039 1.00 117.33 26 GLU B CA 1
ATOM 4571 C C . GLU F 3 31 ? 7.291 6.521 -48.035 1.00 111.46 26 GLU B C 1
ATOM 4572 O O . GLU F 3 31 ? 7.249 5.532 -48.776 1.00 108.34 26 GLU B O 1
ATOM 4578 N N . GLU F 3 32 ? 6.290 6.828 -47.205 1.00 111.13 27 GLU B N 1
ATOM 4579 C CA . GLU F 3 32 ? 5.150 5.927 -47.071 1.00 107.02 27 GLU B CA 1
ATOM 4580 C C . GLU F 3 32 ? 4.175 6.052 -48.237 1.00 106.56 27 GLU B C 1
ATOM 4581 O O . GLU F 3 32 ? 3.524 5.065 -48.604 1.00 106.31 27 GLU B O 1
ATOM 4587 N N . GLN F 3 33 ? 4.050 7.246 -48.824 1.00 105.61 28 GLN B N 1
ATOM 4588 C CA . GLN F 3 33 ? 3.183 7.404 -49.988 1.00 102.42 28 GLN B CA 1
ATOM 4589 C C . GLN F 3 33 ? 3.704 6.602 -51.172 1.00 105.38 28 GLN B C 1
ATOM 4590 O O . GLN F 3 33 ? 2.918 6.047 -51.950 1.00 106.20 28 GLN B O 1
ATOM 4596 N N . SER F 3 34 ? 5.028 6.520 -51.317 1.00 108.38 29 SER B N 1
ATOM 4597 C CA . SER F 3 34 ? 5.610 5.780 -52.431 1.00 111.77 29 SER B CA 1
ATOM 4598 C C . SER F 3 34 ? 5.295 4.292 -52.348 1.00 107.23 29 SER B C 1
ATOM 4599 O O . SER F 3 34 ? 5.156 3.628 -53.383 1.00 108.65 29 SER B O 1
ATOM 4602 N N . SER F 3 35 ? 5.180 3.751 -51.137 1.00 100.14 30 SER B N 1
ATOM 4603 C CA . SER F 3 35 ? 4.924 2.328 -50.956 1.00 93.85 30 SER B CA 1
ATOM 4604 C C . SER F 3 35 ? 3.443 2.041 -51.170 1.00 90.35 30 SER B C 1
ATOM 4605 O O . SER F 3 35 ? 2.588 2.592 -50.465 1.00 89.06 30 SER B O 1
ATOM 4608 N N . VAL F 3 36 ? 3.142 1.183 -52.149 1.00 90.61 31 VAL B N 1
ATOM 4609 C CA . VAL F 3 36 ? 1.766 0.750 -52.366 1.00 82.83 31 VAL B CA 1
ATOM 4610 C C . VAL F 3 36 ? 1.278 -0.080 -51.186 1.00 79.80 31 VAL B C 1
ATOM 4611 O O . VAL F 3 36 ? 0.112 0.010 -50.785 1.00 70.80 31 VAL B O 1
ATOM 4615 N N . GLU F 3 37 ? 2.167 -0.884 -50.597 1.00 84.20 32 GLU B N 1
ATOM 4616 C CA . GLU F 3 37 ? 1.758 -1.795 -49.532 1.00 83.55 32 GLU B CA 1
ATOM 4617 C C . GLU F 3 37 ? 1.319 -1.035 -48.284 1.00 79.09 32 GLU B C 1
ATOM 4618 O O . GLU F 3 37 ? 0.313 -1.389 -47.658 1.00 78.16 32 GLU B O 1
ATOM 4624 N N . ARG F 3 38 ? 2.054 0.017 -47.905 1.00 77.22 33 ARG B N 1
ATOM 4625 C CA . ARG F 3 38 ? 1.658 0.801 -46.739 1.00 78.71 33 ARG B CA 1
ATOM 4626 C C . ARG F 3 38 ? 0.433 1.660 -47.027 1.00 73.66 33 ARG B C 1
ATOM 4627 O O . ARG F 3 38 ? -0.395 1.873 -46.135 1.00 72.99 33 ARG B O 1
ATOM 4635 N N . LEU F 3 39 ? 0.301 2.161 -48.257 1.00 69.60 34 LEU B N 1
ATOM 4636 C CA . LEU F 3 39 ? -0.907 2.886 -48.630 1.00 65.11 34 LEU B CA 1
ATOM 4637 C C . LEU F 3 39 ? -2.129 1.980 -48.547 1.00 62.73 34 LEU B C 1
ATOM 4638 O O . LEU F 3 39 ? -3.193 2.403 -48.083 1.00 62.71 34 LEU B O 1
ATOM 4643 N N . CYS F 3 40 ? -1.995 0.728 -48.993 1.00 63.13 35 CYS B N 1
ATOM 4644 C CA . CYS F 3 40 ? -3.064 -0.242 -48.781 1.00 56.68 35 CYS B CA 1
ATOM 4645 C C . CYS F 3 40 ? -3.293 -0.474 -47.294 1.00 56.46 35 CYS B C 1
ATOM 4646 O O . CYS F 3 40 ? -4.438 -0.614 -46.848 1.00 58.47 35 CYS B O 1
ATOM 4649 N N . PHE F 3 41 ? -2.212 -0.506 -46.511 1.00 59.17 36 PHE B N 1
ATOM 4650 C CA . PHE F 3 41 ? -2.335 -0.692 -45.068 1.00 57.28 36 PHE B CA 1
ATOM 4651 C C . PHE F 3 41 ? -3.161 0.421 -44.434 1.00 53.83 36 PHE B C 1
ATOM 4652 O O . PHE F 3 41 ? -4.015 0.159 -43.579 1.00 54.21 36 PHE B O 1
ATOM 4660 N N . GLN F 3 42 ? -2.936 1.669 -44.856 1.00 48.41 37 GLN B N 1
ATOM 4661 C CA . GLN F 3 42 ? -3.664 2.794 -44.277 1.00 49.17 37 GLN B CA 1
ATOM 4662 C C . GLN F 3 42 ? -5.135 2.770 -44.676 1.00 48.61 37 GLN B C 1
ATOM 4663 O O . GLN F 3 42 ? -6.003 3.170 -43.891 1.00 46.79 37 GLN B O 1
ATOM 4669 N N . ILE F 3 43 ? -5.437 2.311 -45.893 1.00 46.28 38 ILE B N 1
ATOM 4670 C CA . ILE F 3 43 ? -6.827 2.252 -46.338 1.00 50.03 38 ILE B CA 1
ATOM 4671 C C . ILE F 3 43 ? -7.623 1.280 -45.475 1.00 53.22 38 ILE B C 1
ATOM 4672 O O . ILE F 3 43 ? -8.768 1.557 -45.097 1.00 53.88 38 ILE B O 1
ATOM 4677 N N . GLU F 3 44 ? -7.028 0.134 -45.132 1.00 52.72 39 GLU B N 1
ATOM 4678 C CA . GLU F 3 44 ? -7.730 -0.828 -44.287 1.00 53.13 39 GLU B CA 1
ATOM 4679 C C . GLU F 3 44 ? -7.794 -0.350 -42.841 1.00 52.04 39 GLU B C 1
ATOM 4680 O O . GLU F 3 44 ? -8.801 -0.565 -42.155 1.00 52.48 39 GLU B O 1
ATOM 4686 N N . GLN F 3 45 ? -6.725 0.292 -42.356 1.00 53.39 40 GLN B N 1
ATOM 4687 C CA . GLN F 3 45 ? -6.767 0.899 -41.029 1.00 58.82 40 GLN B CA 1
ATOM 4688 C C . GLN F 3 45 ? -7.904 1.909 -40.934 1.00 57.34 40 GLN B C 1
ATOM 4689 O O . GLN F 3 45 ? -8.624 1.956 -39.929 1.00 62.03 40 GLN B O 1
ATOM 4695 N N . ALA F 3 46 ? -8.087 2.719 -41.981 1.00 47.61 41 ALA B N 1
ATOM 4696 C CA . ALA F 3 46 ? -9.215 3.643 -42.018 1.00 53.00 41 ALA B CA 1
ATOM 4697 C C . ALA F 3 46 ? -10.540 2.892 -41.995 1.00 54.41 41 ALA B C 1
ATOM 4698 O O . ALA F 3 46 ? -11.483 3.305 -41.310 1.00 57.86 41 ALA B O 1
ATOM 4700 N N . HIS F 3 47 ? -10.627 1.784 -42.737 1.00 49.63 42 HIS B N 1
ATOM 4701 C CA . HIS F 3 47 ? -11.844 0.976 -42.734 1.00 48.13 42 HIS B CA 1
ATOM 4702 C C . HIS F 3 47 ? -12.122 0.418 -41.345 1.00 46.01 42 HIS B C 1
ATOM 4703 O O . HIS F 3 47 ? -13.263 0.448 -40.863 1.00 47.37 42 HIS B O 1
ATOM 4710 N N . TRP F 3 48 ? -11.081 -0.094 -40.685 1.00 43.43 43 TRP B N 1
ATOM 4711 C CA . TRP F 3 48 ? -11.228 -0.607 -39.327 1.00 47.94 43 TRP B CA 1
ATOM 4712 C C . TRP F 3 48 ? -11.702 0.486 -38.379 1.00 50.66 43 TRP B C 1
ATOM 4713 O O . TRP F 3 48 ? -12.598 0.265 -37.553 1.00 58.23 43 TRP B O 1
ATOM 4724 N N . PHE F 3 49 ? -11.102 1.675 -38.483 1.00 51.03 44 PHE B N 1
ATOM 4725 C CA . PHE F 3 49 ? -11.530 2.805 -37.664 1.00 52.35 44 PHE B CA 1
ATOM 4726 C C . PHE F 3 49 ? -13.001 3.124 -37.905 1.00 57.59 44 PHE B C 1
ATOM 4727 O O . PHE F 3 49 ? -13.770 3.328 -36.958 1.00 61.50 44 PHE B O 1
ATOM 4735 N N . TYR F 3 50 ? -13.408 3.165 -39.177 1.00 55.73 45 TYR B N 1
ATOM 4736 C CA . TYR F 3 50 ? -14.795 3.469 -39.516 1.00 55.31 45 TYR B CA 1
ATOM 4737 C C . TYR F 3 50 ? -15.753 2.450 -38.912 1.00 61.42 45 TYR B C 1
ATOM 4738 O O . TYR F 3 50 ? -16.822 2.813 -38.407 1.00 62.19 45 TYR B O 1
ATOM 4747 N N . GLU F 3 51 ? -15.381 1.168 -38.945 1.00 60.04 46 GLU B N 1
ATOM 4748 C CA . GLU F 3 51 ? -16.286 0.114 -38.502 1.00 63.86 46 GLU B CA 1
ATOM 4749 C C . GLU F 3 51 ? -16.347 0.015 -36.982 1.00 63.14 46 GLU B C 1
ATOM 4750 O O . GLU F 3 51 ? -17.423 -0.203 -36.415 1.00 74.00 46 GLU B O 1
ATOM 4756 N N . ASP F 3 52 ? -15.209 0.177 -36.308 1.00 58.62 47 ASP B N 1
ATOM 4757 C CA . ASP F 3 52 ? -15.143 -0.037 -34.867 1.00 66.34 47 ASP B CA 1
ATOM 4758 C C . ASP F 3 52 ? -15.502 1.197 -34.053 1.00 68.21 47 ASP B C 1
ATOM 4759 O O . ASP F 3 52 ? -16.065 1.061 -32.961 1.00 71.42 47 ASP B O 1
ATOM 4764 N N . PHE F 3 53 ? -15.185 2.394 -34.542 1.00 61.25 48 PHE B N 1
ATOM 4765 C CA . PHE F 3 53 ? -15.356 3.608 -33.753 1.00 58.63 48 PHE B CA 1
ATOM 4766 C C . PHE F 3 53 ? -16.389 4.556 -34.337 1.00 60.40 48 PHE B C 1
ATOM 4767 O O . PHE F 3 53 ? -17.304 4.980 -33.621 1.00 66.58 48 PHE B O 1
ATOM 4775 N N . ILE F 3 54 ? -16.269 4.907 -35.619 1.00 50.34 49 ILE B N 1
ATOM 4776 C CA . ILE F 3 54 ? -17.179 5.889 -36.201 1.00 52.65 49 ILE B CA 1
ATOM 4777 C C . ILE F 3 54 ? -18.590 5.325 -36.321 1.00 61.81 49 ILE B C 1
ATOM 4778 O O . ILE F 3 54 ? -19.565 6.083 -36.331 1.00 66.82 49 ILE B O 1
ATOM 4783 N N . ARG F 3 55 ? -18.733 4.002 -36.403 1.00 71.54 50 ARG B N 1
ATOM 4784 C CA . ARG F 3 55 ? -20.054 3.389 -36.443 1.00 73.13 50 ARG B CA 1
ATOM 4785 C C . ARG F 3 55 ? -20.543 2.939 -35.072 1.00 73.65 50 ARG B C 1
ATOM 4786 O O . ARG F 3 55 ? -21.711 2.554 -34.947 1.00 82.48 50 ARG B O 1
ATOM 4794 N N . ALA F 3 56 ? -19.685 2.973 -34.049 1.00 69.28 51 ALA B N 1
ATOM 4795 C CA . ALA F 3 56 ? -20.171 2.887 -32.676 1.00 72.70 51 ALA B CA 1
ATOM 4796 C C . ALA F 3 56 ? -21.082 4.065 -32.369 1.00 73.61 51 ALA B C 1
ATOM 4797 O O . ALA F 3 56 ? -22.222 3.890 -31.926 1.00 80.54 51 ALA B O 1
ATOM 4799 N N . GLN F 3 57 ? -20.593 5.274 -32.610 1.00 74.95 52 GLN B N 1
ATOM 4800 C CA . GLN F 3 57 ? -21.462 6.430 -32.722 1.00 82.16 52 GLN B CA 1
ATOM 4801 C C . GLN F 3 57 ? -22.199 6.383 -34.058 1.00 88.73 52 GLN B C 1
ATOM 4802 O O . GLN F 3 57 ? -21.762 5.730 -35.004 1.00 93.40 52 GLN B O 1
ATOM 4808 N N . ASN F 3 58 ? -23.339 7.079 -34.123 1.00 90.83 53 ASN B N 1
ATOM 4809 C CA . ASN F 3 58 ? -24.087 7.281 -35.368 1.00 91.57 53 ASN B CA 1
ATOM 4810 C C . ASN F 3 58 ? -24.262 5.984 -36.156 1.00 91.86 53 ASN B C 1
ATOM 4811 O O . ASN F 3 58 ? -23.539 5.732 -37.127 1.00 88.13 53 ASN B O 1
ATOM 4816 N N . ASP F 3 59 ? -25.226 5.157 -35.746 1.00 97.36 54 ASP B N 1
ATOM 4817 C CA . ASP F 3 59 ? -25.411 3.866 -36.398 1.00 98.50 54 ASP B CA 1
ATOM 4818 C C . ASP F 3 59 ? -26.000 3.994 -37.798 1.00 99.00 54 ASP B C 1
ATOM 4819 O O . ASP F 3 59 ? -25.837 3.073 -38.606 1.00 101.49 54 ASP B O 1
ATOM 4824 N N . GLN F 3 60 ? -26.656 5.119 -38.112 1.00 99.23 55 GLN B N 1
ATOM 4825 C CA . GLN F 3 60 ? -27.225 5.303 -39.447 1.00 100.01 55 GLN B CA 1
ATOM 4826 C C . GLN F 3 60 ? -26.187 5.073 -40.540 1.00 94.04 55 GLN B C 1
ATOM 4827 O O . GLN F 3 60 ? -26.537 4.637 -41.642 1.00 94.12 55 GLN B O 1
ATOM 4833 N N . LEU F 3 61 ? -24.915 5.338 -40.247 1.00 87.15 56 LEU B N 1
ATOM 4834 C CA . LEU F 3 61 ? -23.852 5.142 -41.222 1.00 80.22 56 LEU B CA 1
ATOM 4835 C C . LEU F 3 61 ? -23.853 3.699 -41.723 1.00 78.36 56 LEU B C 1
ATOM 4836 O O . LEU F 3 61 ? -24.104 2.771 -40.944 1.00 73.83 56 LEU B O 1
ATOM 4841 N N . PRO F 3 62 ? -23.583 3.473 -43.006 1.00 79.75 57 PRO B N 1
ATOM 4842 C CA . PRO F 3 62 ? -23.720 2.124 -43.564 1.00 83.84 57 PRO B CA 1
ATOM 4843 C C . PRO F 3 62 ? -22.552 1.215 -43.214 1.00 83.03 57 PRO B C 1
ATOM 4844 O O . PRO F 3 62 ? -21.396 1.637 -43.122 1.00 81.08 57 PRO B O 1
ATOM 4848 N N . SER F 3 63 ? -22.879 -0.062 -43.029 1.00 83.02 58 SER B N 1
ATOM 4849 C CA . SER F 3 63 ? -21.871 -1.101 -42.860 1.00 82.05 58 SER B CA 1
ATOM 4850 C C . SER F 3 63 ? -21.296 -1.453 -44.226 1.00 81.68 58 SER B C 1
ATOM 4851 O O . SER F 3 63 ? -22.028 -1.901 -45.115 1.00 84.70 58 SER B O 1
ATOM 4854 N N . LEU F 3 64 ? -19.990 -1.255 -44.396 1.00 77.39 59 LEU B N 1
ATOM 4855 C CA . LEU F 3 64 ? -19.330 -1.468 -45.678 1.00 70.16 59 LEU B CA 1
ATOM 4856 C C . LEU F 3 64 ? -18.156 -2.419 -45.512 1.00 67.92 59 LEU B C 1
ATOM 4857 O O . LEU F 3 64 ? -17.321 -2.228 -44.621 1.00 73.22 59 LEU B O 1
ATOM 4862 N N . GLY F 3 65 ? -18.093 -3.436 -46.366 1.00 64.10 60 GLY B N 1
ATOM 4863 C CA . GLY F 3 65 ? -16.887 -4.230 -46.486 1.00 53.09 60 GLY B CA 1
ATOM 4864 C C . GLY F 3 65 ? -15.725 -3.388 -46.976 1.00 51.84 60 GLY B C 1
ATOM 4865 O O . GLY F 3 65 ? -15.864 -2.217 -47.328 1.00 48.96 60 GLY B O 1
ATOM 4866 N N . LEU F 3 66 ? -14.543 -4.007 -47.001 1.00 54.89 61 LEU B N 1
ATOM 4867 C CA . LEU F 3 66 ? -13.333 -3.263 -47.338 1.00 51.86 61 LEU B CA 1
ATOM 4868 C C . LEU F 3 66 ? -13.400 -2.704 -48.755 1.00 54.41 61 LEU B C 1
ATOM 4869 O O . LEU F 3 66 ? -13.061 -1.537 -48.995 1.00 54.68 61 LEU B O 1
ATOM 4874 N N . ARG F 3 67 ? -13.847 -3.521 -49.709 1.00 58.35 62 ARG B N 1
ATOM 4875 C CA . ARG F 3 67 ? -13.864 -3.090 -51.102 1.00 63.41 62 ARG B CA 1
ATOM 4876 C C . ARG F 3 67 ? -14.821 -1.921 -51.315 1.00 59.90 62 ARG B C 1
ATOM 4877 O O . ARG F 3 67 ? -14.447 -0.898 -51.903 1.00 55.57 62 ARG B O 1
ATOM 4885 N N . VAL F 3 68 ? -16.068 -2.060 -50.856 1.00 61.19 63 VAL B N 1
ATOM 4886 C CA . VAL F 3 68 ? -17.053 -0.997 -51.048 1.00 66.18 63 VAL B CA 1
ATOM 4887 C C . VAL F 3 68 ? -16.611 0.266 -50.322 1.00 64.18 63 VAL B C 1
ATOM 4888 O O . VAL F 3 68 ? -16.810 1.386 -50.812 1.00 67.07 63 VAL B O 1
ATOM 4892 N N . PHE F 3 69 ? -15.989 0.106 -49.152 1.00 62.08 64 PHE B N 1
ATOM 4893 C CA . PHE F 3 69 ? -15.438 1.258 -48.449 1.00 65.49 64 PHE B CA 1
ATOM 4894 C C . PHE F 3 69 ? -14.362 1.938 -49.283 1.00 66.65 64 PHE B C 1
ATOM 4895 O O . PHE F 3 69 ? -14.351 3.166 -49.420 1.00 68.00 64 PHE B O 1
ATOM 4903 N N . SER F 3 70 ? -13.438 1.150 -49.840 1.00 63.10 65 SER B N 1
ATOM 4904 C CA . SER F 3 70 ? -12.406 1.708 -50.707 1.00 62.98 65 SER B CA 1
ATOM 4905 C C . SER F 3 70 ? -13.025 2.427 -51.895 1.00 68.46 65 SER B C 1
ATOM 4906 O O . SER F 3 70 ? -12.512 3.458 -52.342 1.00 70.85 65 SER B O 1
ATOM 4909 N N . ALA F 3 71 ? -14.135 1.899 -52.414 1.00 67.35 66 ALA B N 1
ATOM 4910 C CA . ALA F 3 71 ? -14.814 2.552 -53.526 1.00 64.96 66 ALA B CA 1
ATOM 4911 C C . ALA F 3 71 ? -15.334 3.922 -53.112 1.00 68.88 66 ALA B C 1
ATOM 4912 O O . ALA F 3 71 ? -15.088 4.925 -53.792 1.00 74.24 66 ALA B O 1
ATOM 4914 N N . LYS F 3 72 ? -16.044 3.984 -51.981 1.00 67.89 67 LYS B N 1
ATOM 4915 C CA . LYS F 3 72 ? -16.532 5.258 -51.462 1.00 69.52 67 LYS B CA 1
ATOM 4916 C C . LYS F 3 72 ? -15.392 6.219 -51.144 1.00 68.96 67 LYS B C 1
ATOM 4917 O O . LYS F 3 72 ? -15.554 7.436 -51.287 1.00 72.46 67 LYS B O 1
ATOM 4923 N N . LEU F 3 73 ? -14.240 5.701 -50.713 1.00 68.33 68 LEU B N 1
ATOM 4924 C CA . LEU F 3 73 ? -13.127 6.581 -50.370 1.00 65.01 68 LEU B CA 1
ATOM 4925 C C . LEU F 3 73 ? -12.447 7.121 -51.621 1.00 71.95 68 LEU B C 1
ATOM 4926 O O . LEU F 3 73 ? -12.003 8.276 -51.645 1.00 76.88 68 LEU B O 1
ATOM 4931 N N . PHE F 3 74 ? -12.363 6.300 -52.671 1.00 73.76 69 PHE B N 1
ATOM 4932 C CA . PHE F 3 74 ? -11.686 6.718 -53.894 1.00 72.67 69 PHE B CA 1
ATOM 4933 C C . PHE F 3 74 ? -12.480 7.792 -54.626 1.00 80.17 69 PHE B C 1
ATOM 4934 O O . PHE F 3 74 ? -11.905 8.774 -55.110 1.00 92.09 69 PHE B O 1
ATOM 4942 N N . ALA F 3 75 ? -13.800 7.623 -54.718 1.00 77.99 70 ALA B N 1
ATOM 4943 C CA . ALA F 3 75 ? -14.626 8.631 -55.375 1.00 84.23 70 ALA B CA 1
ATOM 4944 C C . ALA F 3 75 ? -14.619 9.942 -54.600 1.00 85.28 70 ALA B C 1
ATOM 4945 O O . ALA F 3 75 ? -14.657 11.026 -55.194 1.00 88.35 70 ALA B O 1
ATOM 4947 N N . HIS F 3 76 ? -14.569 9.863 -53.270 1.00 81.03 71 HIS B N 1
ATOM 4948 C CA . HIS F 3 76 ? -14.596 11.073 -52.458 1.00 83.59 71 HIS B CA 1
ATOM 4949 C C . HIS F 3 76 ? -13.266 11.814 -52.511 1.00 88.23 71 HIS B C 1
ATOM 4950 O O . HIS F 3 76 ? -13.243 13.049 -52.444 1.00 95.54 71 HIS B O 1
ATOM 4957 N N . CYS F 3 77 ? -12.155 11.084 -52.628 1.00 82.96 72 CYS B N 1
ATOM 4958 C CA . CYS F 3 77 ? -10.814 11.660 -52.597 1.00 85.98 72 CYS B CA 1
ATOM 4959 C C . CYS F 3 77 ? -10.175 11.536 -53.974 1.00 83.60 72 CYS B C 1
ATOM 4960 O O . CYS F 3 77 ? -9.557 10.508 -54.288 1.00 75.54 72 CYS B O 1
ATOM 4963 N N . PRO F 3 78 ? -10.288 12.556 -54.830 1.00 92.57 73 PRO B N 1
ATOM 4964 C CA . PRO F 3 78 ? -9.679 12.454 -56.167 1.00 94.94 73 PRO B CA 1
ATOM 4965 C C . PRO F 3 78 ? -8.174 12.240 -56.130 1.00 93.82 73 PRO B C 1
ATOM 4966 O O . PRO F 3 78 ? -7.619 11.666 -57.076 1.00 94.93 73 PRO B O 1
ATOM 4970 N N . LEU F 3 79 ? -7.495 12.678 -55.063 1.00 92.69 74 LEU B N 1
ATOM 4971 C CA . LEU F 3 79 ? -6.082 12.347 -54.896 1.00 85.69 74 LEU B CA 1
ATOM 4972 C C . LEU F 3 79 ? -5.880 10.838 -54.869 1.00 78.52 74 LEU B C 1
ATOM 4973 O O . LEU F 3 79 ? -4.948 10.314 -55.490 1.00 78.71 74 LEU B O 1
ATOM 4978 N N . LEU F 3 80 ? -6.759 10.122 -54.166 1.00 74.62 75 LEU B N 1
ATOM 4979 C CA . LEU F 3 80 ? -6.692 8.667 -54.165 1.00 73.02 75 LEU B CA 1
ATOM 4980 C C . LEU F 3 80 ? -7.100 8.084 -55.511 1.00 77.87 75 LEU B C 1
ATOM 4981 O O . LEU F 3 80 ? -6.593 7.027 -55.907 1.00 77.91 75 LEU B O 1
ATOM 4986 N N . TRP F 3 81 ? -8.005 8.753 -56.230 1.00 78.25 76 TRP B N 1
ATOM 4987 C CA . TRP F 3 81 ? -8.487 8.199 -57.492 1.00 82.93 76 TRP B CA 1
ATOM 4988 C C . TRP F 3 81 ? -7.361 8.090 -58.514 1.00 93.33 76 TRP B C 1
ATOM 4989 O O . TRP F 3 81 ? -7.314 7.132 -59.297 1.00 91.61 76 TRP B O 1
ATOM 5000 N N . LYS F 3 82 ? -6.445 9.061 -58.519 1.00 100.23 77 LYS B N 1
ATOM 5001 C CA . LYS F 3 82 ? -5.256 8.961 -59.358 1.00 100.44 77 LYS B CA 1
ATOM 5002 C C . LYS F 3 82 ? -4.416 7.753 -58.964 1.00 94.28 77 LYS B C 1
ATOM 5003 O O . LYS F 3 82 ? -3.984 6.969 -59.820 1.00 95.45 77 LYS B O 1
ATOM 5009 N N . TRP F 3 83 ? -4.184 7.587 -57.660 1.00 88.83 78 TRP B N 1
ATOM 5010 C CA . TRP F 3 83 ? -3.393 6.461 -57.173 1.00 85.16 78 TRP B CA 1
ATOM 5011 C C . TRP F 3 83 ? -4.076 5.133 -57.477 1.00 82.07 78 TRP B C 1
ATOM 5012 O O . TRP F 3 83 ? -3.432 4.175 -57.919 1.00 81.98 78 TRP B O 1
ATOM 5023 N N . SER F 3 84 ? -5.388 5.059 -57.242 1.00 76.83 79 SER B N 1
ATOM 5024 C CA . SER F 3 84 ? -6.118 3.810 -57.441 1.00 75.03 79 SER B CA 1
ATOM 5025 C C . SER F 3 84 ? -5.994 3.303 -58.870 1.00 81.70 79 SER B C 1
ATOM 5026 O O . SER F 3 84 ? -6.002 2.089 -59.104 1.00 86.39 79 SER B O 1
ATOM 5029 N N . LYS F 3 85 ? -5.856 4.213 -59.832 1.00 81.52 80 LYS B N 1
ATOM 5030 C CA . LYS F 3 85 ? -5.822 3.815 -61.233 1.00 84.24 80 LYS B CA 1
ATOM 5031 C C . LYS F 3 85 ? -4.458 3.262 -61.631 1.00 89.03 80 LYS B C 1
ATOM 5032 O O . LYS F 3 85 ? -4.381 2.311 -62.417 1.00 95.56 80 LYS B O 1
ATOM 5038 N N . VAL F 3 86 ? -3.371 3.830 -61.101 1.00 91.27 81 VAL B N 1
ATOM 5039 C CA . VAL F 3 86 ? -2.043 3.375 -61.508 1.00 90.67 81 VAL B CA 1
ATOM 5040 C C . VAL F 3 86 ? -1.706 2.036 -60.859 1.00 82.72 81 VAL B C 1
ATOM 5041 O O . VAL F 3 86 ? -1.095 1.164 -61.490 1.00 82.38 81 VAL B O 1
ATOM 5045 N N . HIS F 3 87 ? -2.110 1.840 -59.602 1.00 83.00 82 HIS B N 1
ATOM 5046 C CA . HIS F 3 87 ? -1.872 0.596 -58.880 1.00 83.41 82 HIS B CA 1
ATOM 5047 C C . HIS F 3 87 ? -3.113 -0.292 -58.855 1.00 79.97 82 HIS B C 1
ATOM 5048 O O . HIS F 3 87 ? -3.374 -0.991 -57.868 1.00 69.14 82 HIS B O 1
ATOM 5055 N N . GLU F 3 88 ? -3.883 -0.241 -59.944 1.00 82.98 83 GLU B N 1
ATOM 5056 C CA . GLU F 3 88 ? -5.019 -1.107 -60.237 1.00 76.54 83 GLU B CA 1
ATOM 5057 C C . GLU F 3 88 ? -4.840 -2.542 -59.751 1.00 72.33 83 GLU B C 1
ATOM 5058 O O . GLU F 3 88 ? -5.569 -3.020 -58.873 1.00 66.44 83 GLU B O 1
ATOM 5064 N N . GLU F 3 89 ? -3.871 -3.243 -60.339 1.00 79.98 84 GLU B N 1
ATOM 5065 C CA . GLU F 3 89 ? -3.730 -4.676 -60.107 1.00 80.95 84 GLU B CA 1
ATOM 5066 C C . GLU F 3 89 ? -3.244 -4.969 -58.693 1.00 77.19 84 GLU B C 1
ATOM 5067 O O . GLU F 3 89 ? -3.693 -5.936 -58.065 1.00 71.24 84 GLU B O 1
ATOM 5073 N N . ALA F 3 90 ? -2.323 -4.152 -58.177 1.00 74.26 85 ALA B N 1
ATOM 5074 C CA . ALA F 3 90 ? -1.803 -4.387 -56.834 1.00 69.32 85 ALA B CA 1
ATOM 5075 C C . ALA F 3 90 ? -2.906 -4.249 -55.792 1.00 67.72 85 ALA B C 1
ATOM 5076 O O . ALA F 3 90 ? -3.012 -5.065 -54.868 1.00 71.58 85 ALA B O 1
ATOM 5078 N N . PHE F 3 91 ? -3.755 -3.228 -55.938 1.00 67.35 86 PHE B N 1
ATOM 5079 C CA . PHE F 3 91 ? -4.831 -3.019 -54.976 1.00 67.52 86 PHE B CA 1
ATOM 5080 C C . PHE F 3 91 ? -5.909 -4.089 -55.094 1.00 67.84 86 PHE B C 1
ATOM 5081 O O . PHE F 3 91 ? -6.551 -4.432 -54.095 1.00 68.37 86 PHE B O 1
ATOM 5089 N N . ASP F 3 92 ? -6.132 -4.623 -56.297 1.00 66.29 87 ASP B N 1
ATOM 5090 C CA . ASP F 3 92 ? -7.119 -5.686 -56.436 1.00 71.18 87 ASP B CA 1
ATOM 5091 C C . ASP F 3 92 ? -6.639 -6.972 -55.776 1.00 73.23 87 ASP B C 1
ATOM 5092 O O . ASP F 3 92 ? -7.454 -7.733 -55.241 1.00 74.20 87 ASP B O 1
ATOM 5097 N N . ASP F 3 93 ? -5.326 -7.225 -55.792 1.00 70.29 88 ASP B N 1
ATOM 5098 C CA . ASP F 3 93 ? -4.787 -8.376 -55.072 1.00 70.34 88 ASP B CA 1
ATOM 5099 C C . ASP F 3 93 ? -4.870 -8.170 -53.566 1.00 69.24 88 ASP B C 1
ATOM 5100 O O . ASP F 3 93 ? -5.136 -9.119 -52.819 1.00 73.20 88 ASP B O 1
ATOM 5105 N N . PHE F 3 94 ? -4.636 -6.939 -53.105 1.00 62.65 89 PHE B N 1
ATOM 5106 C CA . PHE F 3 94 ? -4.796 -6.631 -51.688 1.00 62.58 89 PHE B CA 1
ATOM 5107 C C . PHE F 3 94 ? -6.220 -6.898 -51.215 1.00 59.80 89 PHE B C 1
ATOM 5108 O O . PHE F 3 94 ? -6.431 -7.253 -50.049 1.00 56.97 89 PHE B O 1
ATOM 5116 N N . LEU F 3 95 ? -7.205 -6.758 -52.105 1.00 59.22 90 LEU B N 1
ATOM 5117 C CA . LEU F 3 95 ? -8.595 -6.924 -51.698 1.00 62.16 90 LEU B CA 1
ATOM 5118 C C . LEU F 3 95 ? -9.032 -8.384 -51.689 1.00 68.62 90 LEU B C 1
ATOM 5119 O O . LEU F 3 95 ? -9.862 -8.769 -50.858 1.00 72.02 90 LEU B O 1
ATOM 5124 N N . ARG F 3 96 ? -8.497 -9.207 -52.591 1.00 63.94 91 ARG B N 1
ATOM 5125 C CA . ARG F 3 96 ? -9.023 -10.545 -52.822 1.00 67.04 91 ARG B CA 1
ATOM 5126 C C . ARG F 3 96 ? -8.084 -11.665 -52.396 1.00 70.88 91 ARG B C 1
ATOM 5127 O O . ARG F 3 96 ? -8.411 -12.836 -52.615 1.00 70.99 91 ARG B O 1
ATOM 5135 N N . TYR F 3 97 ? -6.936 -11.354 -51.788 1.00 71.73 92 TYR B N 1
ATOM 5136 C CA . TYR F 3 97 ? -5.966 -12.405 -51.499 1.00 76.70 92 TYR B CA 1
ATOM 5137 C C . TYR F 3 97 ? -6.472 -13.399 -50.460 1.00 77.79 92 TYR B C 1
ATOM 5138 O O . TYR F 3 97 ? -5.924 -14.500 -50.357 1.00 80.26 92 TYR B O 1
ATOM 5147 N N . LYS F 3 98 ? -7.507 -13.048 -49.696 1.00 75.80 93 LYS B N 1
ATOM 5148 C CA . LYS F 3 98 ? -8.025 -13.958 -48.684 1.00 74.73 93 LYS B CA 1
ATOM 5149 C C . LYS F 3 98 ? -8.997 -14.987 -49.248 1.00 81.82 93 LYS B C 1
ATOM 5150 O O . LYS F 3 98 ? -9.367 -15.923 -48.528 1.00 93.43 93 LYS B O 1
ATOM 5156 N N . THR F 3 99 ? -9.413 -14.845 -50.512 1.00 77.42 94 THR B N 1
ATOM 5157 C CA . THR F 3 99 ? -10.235 -15.871 -51.144 1.00 83.27 94 THR B CA 1
ATOM 5158 C C . THR F 3 99 ? -9.503 -17.203 -51.254 1.00 89.93 94 THR B C 1
ATOM 5159 O O . THR F 3 99 ? -10.151 -18.240 -51.429 1.00 92.34 94 THR B O 1
ATOM 5163 N N . ARG F 3 100 ? -8.173 -17.198 -51.159 1.00 91.15 95 ARG B N 1
ATOM 5164 C CA . ARG F 3 100 ? -7.372 -18.415 -51.216 1.00 100.53 95 ARG B CA 1
ATOM 5165 C C . ARG F 3 100 ? -7.091 -19.005 -49.838 1.00 101.70 95 ARG B C 1
ATOM 5166 O O . ARG F 3 100 ? -6.513 -20.094 -49.750 1.00 110.85 95 ARG B O 1
ATOM 5174 N N . ILE F 3 101 ? -7.487 -18.323 -48.766 1.00 93.66 96 ILE B N 1
ATOM 5175 C CA . ILE F 3 101 ? -7.181 -18.759 -47.405 1.00 89.93 96 ILE B CA 1
ATOM 5176 C C . ILE F 3 101 ? -8.481 -19.030 -46.653 1.00 87.65 96 ILE B C 1
ATOM 5177 O O . ILE F 3 101 ? -8.897 -18.205 -45.826 1.00 78.44 96 ILE B O 1
ATOM 5182 N N . PRO F 3 102 ? -9.155 -20.153 -46.899 1.00 91.34 97 PRO B N 1
ATOM 5183 C CA . PRO F 3 102 ? -10.374 -20.455 -46.144 1.00 81.06 97 PRO B CA 1
ATOM 5184 C C . PRO F 3 102 ? -10.048 -20.818 -44.706 1.00 78.53 97 PRO B C 1
ATOM 5185 O O . PRO F 3 102 ? -8.985 -21.366 -44.403 1.00 80.56 97 PRO B O 1
ATOM 5189 N N . VAL F 3 103 ? -10.977 -20.494 -43.810 1.00 73.95 98 VAL B N 1
ATOM 5190 C CA . VAL F 3 103 ? -10.835 -20.822 -42.399 1.00 81.89 98 VAL B CA 1
ATOM 5191 C C . VAL F 3 103 ? -12.112 -21.496 -41.918 1.00 70.09 98 VAL B C 1
ATOM 5192 O O . VAL F 3 103 ? -13.213 -21.206 -42.397 1.00 69.39 98 VAL B O 1
ATOM 5196 N N . ARG F 3 104 ? -11.953 -22.425 -40.976 1.00 70.34 99 ARG B N 1
ATOM 5197 C CA . ARG F 3 104 ? -13.073 -23.111 -40.351 1.00 69.38 99 ARG B CA 1
ATOM 5198 C C . ARG F 3 104 ? -12.916 -23.071 -38.840 1.00 74.13 99 ARG B C 1
ATOM 5199 O O . ARG F 3 104 ? -11.800 -23.038 -38.314 1.00 67.16 99 ARG B O 1
ATOM 5207 N N . GLY F 3 105 ? -14.042 -23.086 -38.151 1.00 64.42 100 GLY B N 1
ATOM 5208 C CA . GLY F 3 105 ? -14.043 -23.062 -36.710 1.00 66.92 100 GLY B CA 1
ATOM 5209 C C . GLY F 3 105 ? -15.377 -23.503 -36.167 1.00 67.42 100 GLY B C 1
ATOM 5210 O O . GLY F 3 105 ? -16.173 -24.134 -36.862 1.00 63.53 100 GLY B O 1
ATOM 5211 N N . ALA F 3 106 ? -15.623 -23.158 -34.905 1.00 64.05 101 ALA B N 1
ATOM 5212 C CA . ALA F 3 106 ? -16.866 -23.531 -34.252 1.00 67.36 101 ALA B CA 1
ATOM 5213 C C . ALA F 3 106 ? -17.405 -22.357 -33.451 1.00 63.49 101 ALA B C 1
ATOM 5214 O O . ALA F 3 106 ? -16.651 -21.494 -32.992 1.00 61.92 101 ALA B O 1
ATOM 5216 N N . ILE F 3 107 ? -18.723 -22.330 -33.301 1.00 60.46 102 ILE B N 1
ATOM 5217 C CA . ILE F 3 107 ? -19.395 -21.466 -32.340 1.00 59.70 102 ILE B CA 1
ATOM 5218 C C . ILE F 3 107 ? -19.923 -22.391 -31.253 1.00 64.37 102 ILE B C 1
ATOM 5219 O O . ILE F 3 107 ? -20.928 -23.083 -31.446 1.00 69.67 102 ILE B O 1
ATOM 5224 N N . MET F 3 108 ? -19.229 -22.434 -30.119 1.00 63.84 103 MET B N 1
ATOM 5225 C CA . MET F 3 108 ? -19.578 -23.335 -29.028 1.00 65.46 103 MET B CA 1
ATOM 5226 C C . MET F 3 108 ? -20.549 -22.635 -28.084 1.00 66.10 103 MET B C 1
ATOM 5227 O O . MET F 3 108 ? -20.205 -21.614 -27.482 1.00 70.67 103 MET B O 1
ATOM 5232 N N . LEU F 3 109 ? -21.754 -23.185 -27.957 1.00 62.88 104 LEU B N 1
ATOM 5233 C CA . LEU F 3 109 ? -22.814 -22.606 -27.147 1.00 66.47 104 LEU B CA 1
ATOM 5234 C C . LEU F 3 109 ? -23.111 -23.492 -25.945 1.00 70.76 104 LEU B C 1
ATOM 5235 O O . LEU F 3 109 ? -22.958 -24.714 -26.001 1.00 69.56 104 LEU B O 1
ATOM 5240 N N . ASP F 3 110 ? -23.546 -22.865 -24.860 1.00 69.01 105 ASP B N 1
ATOM 5241 C CA . ASP F 3 110 ? -23.959 -23.607 -23.677 1.00 74.68 105 ASP B CA 1
ATOM 5242 C C . ASP F 3 110 ? -25.339 -24.214 -23.932 1.00 77.91 105 ASP B C 1
ATOM 5243 O O . ASP F 3 110 ? -25.876 -24.175 -25.043 1.00 75.13 105 ASP B O 1
ATOM 5248 N N . MET F 3 111 ? -25.935 -24.786 -22.885 1.00 84.80 106 MET B N 1
ATOM 5249 C CA . MET F 3 111 ? -27.199 -25.494 -23.062 1.00 95.85 106 MET B CA 1
ATOM 5250 C C . MET F 3 111 ? -28.337 -24.533 -23.388 1.00 95.76 106 MET B C 1
ATOM 5251 O O . MET F 3 111 ? -29.127 -24.788 -24.304 1.00 99.10 106 MET B O 1
ATOM 5256 N N . SER F 3 112 ? -28.434 -23.421 -22.659 1.00 92.52 107 SER B N 1
ATOM 5257 C CA . SER F 3 112 ? -29.473 -22.433 -22.929 1.00 92.13 107 SER B CA 1
ATOM 5258 C C . SER F 3 112 ? -29.223 -21.638 -24.205 1.00 85.35 107 SER B C 1
ATOM 5259 O O . SER F 3 112 ? -30.061 -20.802 -24.561 1.00 81.12 107 SER B O 1
ATOM 5262 N N . MET F 3 113 ? -28.105 -21.882 -24.894 1.00 84.50 108 MET B N 1
ATOM 5263 C CA . MET F 3 113 ? -27.725 -21.135 -26.095 1.00 82.35 108 MET B CA 1
ATOM 5264 C C . MET F 3 113 ? -27.709 -19.632 -25.826 1.00 81.15 108 MET B C 1
ATOM 5265 O O . MET F 3 113 ? -28.112 -18.822 -26.664 1.00 82.19 108 MET B O 1
ATOM 5270 N N . GLN F 3 114 ? -27.236 -19.259 -24.633 1.00 75.04 109 GLN B N 1
ATOM 5271 C CA . GLN F 3 114 ? -27.119 -17.864 -24.235 1.00 69.76 109 GLN B CA 1
ATOM 5272 C C . GLN F 3 114 ? -25.681 -17.375 -24.142 1.00 66.27 109 GLN B C 1
ATOM 5273 O O . GLN F 3 114 ? -25.455 -16.164 -24.211 1.00 71.18 109 GLN B O 1
ATOM 5279 N N . GLN F 3 115 ? -24.714 -18.276 -23.980 1.00 64.76 110 GLN B N 1
ATOM 5280 C CA . GLN F 3 115 ? -23.307 -17.912 -23.903 1.00 64.41 110 GLN B CA 1
ATOM 5281 C C . GLN F 3 115 ? -22.517 -18.687 -24.947 1.00 64.72 110 GLN B C 1
ATOM 5282 O O . GLN F 3 115 ? -22.877 -19.808 -25.318 1.00 71.24 110 GLN B O 1
ATOM 5288 N N . CYS F 3 116 ? -21.432 -18.075 -25.419 1.00 57.06 111 CYS B N 1
ATOM 5289 C CA . CYS F 3 116 ? -20.556 -18.686 -26.406 1.00 60.24 111 CYS B CA 1
ATOM 5290 C C . CYS F 3 116 ? -19.113 -18.605 -25.926 1.00 61.58 111 CYS B C 1
ATOM 5291 O O . CYS F 3 116 ? -18.764 -17.784 -25.076 1.00 68.55 111 CYS B O 1
ATOM 5294 N N . VAL F 3 117 ? -18.272 -19.468 -26.490 1.00 57.53 112 VAL B N 1
ATOM 5295 C CA . VAL F 3 117 ? -16.850 -19.505 -26.162 1.00 56.63 112 VAL B CA 1
ATOM 5296 C C . VAL F 3 117 ? -16.097 -18.570 -27.098 1.00 59.86 112 VAL B C 1
ATOM 5297 O O . VAL F 3 117 ? -16.228 -18.663 -28.325 1.00 68.29 112 VAL B O 1
ATOM 5301 N N . LEU F 3 118 ? -15.311 -17.664 -26.522 1.00 60.11 113 LEU B N 1
ATOM 5302 C CA . LEU F 3 118 ? -14.451 -16.768 -27.279 1.00 62.79 113 LEU B CA 1
ATOM 5303 C C . LEU F 3 118 ? -13.014 -16.935 -26.808 1.00 62.90 113 LEU B C 1
ATOM 5304 O O . LEU F 3 118 ? -12.757 -17.371 -25.684 1.00 66.64 113 LEU B O 1
ATOM 5309 N N . VAL F 3 119 ? -12.072 -16.585 -27.684 1.00 61.83 114 VAL B N 1
ATOM 5310 C CA . VAL F 3 119 ? -10.648 -16.693 -27.394 1.00 67.01 114 VAL B CA 1
ATOM 5311 C C . VAL F 3 119 ? -9.986 -15.358 -27.700 1.00 69.56 114 VAL B C 1
ATOM 5312 O O . VAL F 3 119 ? -10.493 -14.562 -28.496 1.00 68.97 114 VAL B O 1
ATOM 5316 N N . LYS F 3 120 ? -8.845 -15.114 -27.056 1.00 77.93 115 LYS B N 1
ATOM 5317 C CA . LYS F 3 120 ? -8.136 -13.850 -27.192 1.00 84.90 115 LYS B CA 1
ATOM 5318 C C . LYS F 3 120 ? -6.636 -14.105 -27.213 1.00 90.20 115 LYS B C 1
ATOM 5319 O O . LYS F 3 120 ? -6.141 -15.047 -26.588 1.00 90.29 115 LYS B O 1
ATOM 5325 N N . GLY F 3 121 ? -5.920 -13.250 -27.944 1.00 96.03 116 GLY B N 1
ATOM 5326 C CA . GLY F 3 121 ? -4.472 -13.304 -28.017 1.00 105.64 116 GLY B CA 1
ATOM 5327 C C . GLY F 3 121 ? -3.835 -12.073 -27.411 1.00 113.63 116 GLY B C 1
ATOM 5328 O O . GLY F 3 121 ? -4.497 -11.042 -27.259 1.00 116.10 116 GLY B O 1
ATOM 5329 N N . TRP F 3 122 ? -2.551 -12.164 -27.062 1.00 117.42 117 TRP B N 1
ATOM 5330 C CA . TRP F 3 122 ? -1.913 -11.091 -26.304 1.00 117.75 117 TRP B CA 1
ATOM 5331 C C . TRP F 3 122 ? -1.642 -9.874 -27.174 1.00 117.96 117 TRP B C 1
ATOM 5332 O O . TRP F 3 122 ? -2.075 -8.759 -26.854 1.00 117.87 117 TRP B O 1
ATOM 5343 N N . LYS F 3 123 ? -0.939 -10.074 -28.284 1.00 119.30 118 LYS B N 1
ATOM 5344 C CA . LYS F 3 123 ? -0.257 -8.978 -28.957 1.00 122.62 118 LYS B CA 1
ATOM 5345 C C . LYS F 3 123 ? -1.225 -8.075 -29.719 1.00 121.71 118 LYS B C 1
ATOM 5346 O O . LYS F 3 123 ? -2.217 -8.536 -30.312 1.00 116.38 118 LYS B O 1
ATOM 5352 N N . ALA F 3 124 ? -0.922 -6.778 -29.688 1.00 125.53 119 ALA B N 1
ATOM 5353 C CA . ALA F 3 124 ? -1.649 -5.712 -30.412 1.00 123.78 119 ALA B CA 1
ATOM 5354 C C . ALA F 3 124 ? -3.075 -5.635 -29.851 1.00 118.92 119 ALA B C 1
ATOM 5355 O O . ALA F 3 124 ? -3.294 -5.874 -28.647 1.00 120.78 119 ALA B O 1
ATOM 5357 N N . SER F 3 125 ? -4.062 -5.292 -30.675 1.00 114.13 120 SER B N 1
ATOM 5358 C CA . SER F 3 125 ? -5.450 -5.328 -30.236 1.00 114.51 120 SER B CA 1
ATOM 5359 C C . SER F 3 125 ? -6.104 -6.490 -30.972 1.00 114.31 120 SER B C 1
ATOM 5360 O O . SER F 3 125 ? -6.839 -6.301 -31.935 1.00 109.91 120 SER B O 1
ATOM 5363 N N . SER F 3 126 ? -5.852 -7.708 -30.482 1.00 116.58 121 SER B N 1
ATOM 5364 C CA . SER F 3 126 ? -6.317 -8.896 -31.190 1.00 110.89 121 SER B CA 1
ATOM 5365 C C . SER F 3 126 ? -7.836 -8.987 -31.187 1.00 102.01 121 SER B C 1
ATOM 5366 O O . SER F 3 126 ? -8.448 -9.306 -32.214 1.00 102.30 121 SER B O 1
ATOM 5369 N N . GLY F 3 127 ? -8.459 -8.697 -30.054 1.00 94.23 122 GLY B N 1
ATOM 5370 C CA . GLY F 3 127 ? -9.896 -8.774 -29.930 1.00 84.20 122 GLY B CA 1
ATOM 5371 C C . GLY F 3 127 ? -10.384 -10.197 -29.727 1.00 70.99 122 GLY B C 1
ATOM 5372 O O . GLY F 3 127 ? -9.693 -11.177 -30.006 1.00 71.90 122 GLY B O 1
ATOM 5373 N N . TRP F 3 128 ? -11.609 -10.301 -29.224 1.00 65.67 123 TRP B N 1
ATOM 5374 C CA . TRP F 3 128 ? -12.226 -11.596 -28.986 1.00 62.11 123 TRP B CA 1
ATOM 5375 C C . TRP F 3 128 ? -12.769 -12.172 -30.287 1.00 60.97 123 TRP B C 1
ATOM 5376 O O . TRP F 3 128 ? -13.341 -11.454 -31.113 1.00 64.65 123 TRP B O 1
ATOM 5387 N N . GLY F 3 129 ? -12.587 -13.482 -30.464 1.00 58.22 124 GLY B N 1
ATOM 5388 C CA . GLY F 3 129 ? -13.047 -14.163 -31.657 1.00 57.13 124 GLY B CA 1
ATOM 5389 C C . GLY F 3 129 ? -13.310 -15.626 -31.381 1.00 58.77 124 GLY B C 1
ATOM 5390 O O . GLY F 3 129 ? -12.921 -16.166 -30.344 1.00 58.34 124 GLY B O 1
ATOM 5391 N N . PHE F 3 130 ? -13.992 -16.266 -32.333 1.00 64.32 125 PHE B N 1
ATOM 5392 C CA . PHE F 3 130 ? -14.255 -17.693 -32.231 1.00 67.39 125 PHE B CA 1
ATOM 5393 C C . PHE F 3 130 ? -13.010 -18.490 -32.614 1.00 68.25 125 PHE B C 1
ATOM 5394 O O . PHE F 3 130 ? -12.191 -18.025 -33.415 1.00 65.36 125 PHE B O 1
ATOM 5402 N N . PRO F 3 131 ? -12.839 -19.683 -32.044 1.00 67.91 126 PRO B N 1
ATOM 5403 C CA . PRO F 3 131 ? -11.728 -20.551 -32.465 1.00 69.64 126 PRO B CA 1
ATOM 5404 C C . PRO F 3 131 ? -11.813 -20.851 -33.955 1.00 66.12 126 PRO B C 1
ATOM 5405 O O . PRO F 3 131 ? -12.779 -21.447 -34.433 1.00 62.96 126 PRO B O 1
ATOM 5409 N N . LYS F 3 132 ? -10.793 -20.412 -34.693 1.00 67.61 127 LYS B N 1
ATOM 5410 C CA . LYS F 3 132 ? -10.775 -20.536 -36.143 1.00 67.37 127 LYS B CA 1
ATOM 5411 C C . LYS F 3 132 ? -9.331 -20.620 -36.612 1.00 73.66 127 LYS B C 1
ATOM 5412 O O . LYS F 3 132 ? -8.399 -20.267 -35.884 1.00 76.10 127 LYS B O 1
ATOM 5418 N N . GLY F 3 133 ? -9.156 -21.103 -37.838 1.00 78.93 128 GLY B N 1
ATOM 5419 C CA . GLY F 3 133 ? -7.822 -21.267 -38.392 1.00 83.84 128 GLY B CA 1
ATOM 5420 C C . GLY F 3 133 ? -7.890 -21.767 -39.817 1.00 84.22 128 GLY B C 1
ATOM 5421 O O . GLY F 3 133 ? -8.934 -22.217 -40.295 1.00 83.90 128 GLY B O 1
ATOM 5422 N N . LYS F 3 134 ? -6.743 -21.689 -40.485 1.00 84.62 129 LYS B N 1
ATOM 5423 C CA . LYS F 3 134 ? -6.630 -22.067 -41.885 1.00 89.49 129 LYS B CA 1
ATOM 5424 C C . LYS F 3 134 ? -6.781 -23.579 -42.059 1.00 94.00 129 LYS B C 1
ATOM 5425 O O . LYS F 3 134 ? -6.615 -24.362 -41.119 1.00 96.99 129 LYS B O 1
ATOM 5431 N N . ILE F 3 135 ? -7.095 -23.983 -43.290 1.00 93.39 130 ILE B N 1
ATOM 5432 C CA . ILE F 3 135 ? -7.317 -25.380 -43.626 1.00 93.65 130 ILE B CA 1
ATOM 5433 C C . ILE F 3 135 ? -6.037 -25.958 -44.220 1.00 100.81 130 ILE B C 1
ATOM 5434 O O . ILE F 3 135 ? -5.159 -25.237 -44.705 1.00 100.79 130 ILE B O 1
ATOM 5439 N N . ASP F 3 136 ? -5.924 -27.285 -44.175 1.00 105.93 131 ASP B N 1
ATOM 5440 C CA . ASP F 3 136 ? -4.763 -28.007 -44.674 1.00 117.00 131 ASP B CA 1
ATOM 5441 C C . ASP F 3 136 ? -5.162 -28.888 -45.853 1.00 119.21 131 ASP B C 1
ATOM 5442 O O . ASP F 3 136 ? -6.344 -29.165 -46.076 1.00 116.50 131 ASP B O 1
ATOM 5447 N N . LYS F 3 137 ? -4.154 -29.326 -46.614 1.00 124.33 132 LYS B N 1
ATOM 5448 C CA . LYS F 3 137 ? -4.413 -30.195 -47.760 1.00 133.40 132 LYS B CA 1
ATOM 5449 C C . LYS F 3 137 ? -5.084 -31.490 -47.322 1.00 135.22 132 LYS B C 1
ATOM 5450 O O . LYS F 3 137 ? -6.130 -31.874 -47.857 1.00 134.40 132 LYS B O 1
ATOM 5456 N N . ASP F 3 138 ? -4.486 -32.180 -46.351 1.00 136.73 133 ASP B N 1
ATOM 5457 C CA . ASP F 3 138 ? -5.062 -33.395 -45.777 1.00 141.75 133 ASP B CA 1
ATOM 5458 C C . ASP F 3 138 ? -6.039 -33.028 -44.658 1.00 135.34 133 ASP B C 1
ATOM 5459 O O . ASP F 3 138 ? -5.835 -33.321 -43.479 1.00 133.22 133 ASP B O 1
ATOM 5464 N N . GLU F 3 139 ? -7.125 -32.366 -45.051 1.00 128.54 134 GLU B N 1
ATOM 5465 C CA . GLU F 3 139 ? -8.058 -31.851 -44.063 1.00 121.99 134 GLU B CA 1
ATOM 5466 C C . GLU F 3 139 ? -9.424 -31.625 -44.690 1.00 120.49 134 GLU B C 1
ATOM 5467 O O . GLU F 3 139 ? -9.535 -31.075 -45.790 1.00 122.39 134 GLU B O 1
ATOM 5473 N N . SER F 3 140 ? -10.457 -32.064 -43.981 1.00 120.32 135 SER B N 1
ATOM 5474 C CA . SER F 3 140 ? -11.835 -31.748 -44.311 1.00 121.77 135 SER B CA 1
ATOM 5475 C C . SER F 3 140 ? -12.260 -30.496 -43.555 1.00 116.77 135 SER B C 1
ATOM 5476 O O . SER F 3 140 ? -11.553 -30.002 -42.676 1.00 118.00 135 SER B O 1
ATOM 5479 N N . ASP F 3 141 ? -13.437 -29.979 -43.910 1.00 112.44 136 ASP B N 1
ATOM 5480 C CA . ASP F 3 141 ? -13.978 -28.823 -43.203 1.00 102.44 136 ASP B CA 1
ATOM 5481 C C . ASP F 3 141 ? -14.228 -29.149 -41.734 1.00 101.59 136 ASP B C 1
ATOM 5482 O O . ASP F 3 141 ? -13.860 -28.376 -40.841 1.00 98.71 136 ASP B O 1
ATOM 5487 N N . VAL F 3 142 ? -14.854 -30.299 -41.468 1.00 106.87 137 VAL B N 1
ATOM 5488 C CA . VAL F 3 142 ? -15.146 -30.693 -40.092 1.00 105.03 137 VAL B CA 1
ATOM 5489 C C . VAL F 3 142 ? -13.857 -30.925 -39.312 1.00 104.41 137 VAL B C 1
ATOM 5490 O O . VAL F 3 142 ? -13.708 -30.457 -38.176 1.00 101.60 137 VAL B O 1
ATOM 5494 N N . ASP F 3 143 ? -12.904 -31.648 -39.904 1.00 107.34 138 ASP B N 1
ATOM 5495 C CA . ASP F 3 143 ? -11.646 -31.919 -39.219 1.00 107.49 138 ASP B CA 1
ATOM 5496 C C . ASP F 3 143 ? -10.786 -30.675 -39.064 1.00 102.26 138 ASP B C 1
ATOM 5497 O O . ASP F 3 143 ? -9.940 -30.634 -38.165 1.00 103.79 138 ASP B O 1
ATOM 5502 N N . CYS F 3 144 ? -10.982 -29.664 -39.910 1.00 94.63 139 CYS B N 1
ATOM 5503 C CA . CYS F 3 144 ? -10.311 -28.389 -39.685 1.00 88.70 139 CYS B CA 1
ATOM 5504 C C . CYS F 3 144 ? -10.887 -27.690 -38.463 1.00 83.15 139 CYS B C 1
ATOM 5505 O O . CYS F 3 144 ? -10.143 -27.229 -37.590 1.00 81.50 139 CYS B O 1
ATOM 5508 N N . ALA F 3 145 ? -12.218 -27.621 -38.379 1.00 81.88 140 ALA B N 1
ATOM 5509 C CA . ALA F 3 145 ? -12.865 -26.974 -37.243 1.00 77.97 140 ALA B CA 1
ATOM 5510 C C . ALA F 3 145 ? -12.572 -27.722 -35.949 1.00 83.95 140 ALA B C 1
ATOM 5511 O O . ALA F 3 145 ? -12.234 -27.111 -34.929 1.00 73.12 140 ALA B O 1
ATOM 5513 N N . ILE F 3 146 ? -12.689 -29.054 -35.978 1.00 87.13 141 ILE B N 1
ATOM 5514 C CA . ILE F 3 146 ? -12.389 -29.863 -34.797 1.00 88.06 141 ILE B CA 1
ATOM 5515 C C . ILE F 3 146 ? -10.955 -29.622 -34.346 1.00 89.13 141 ILE B C 1
ATOM 5516 O O . ILE F 3 146 ? -10.699 -29.245 -33.196 1.00 81.20 141 ILE B O 1
ATOM 5521 N N . ARG F 3 147 ? -9.999 -29.838 -35.253 1.00 91.80 142 ARG B N 1
ATOM 5522 C CA . ARG F 3 147 ? -8.591 -29.683 -34.902 1.00 97.44 142 ARG B CA 1
ATOM 5523 C C . ARG F 3 147 ? -8.298 -28.275 -34.409 1.00 95.16 142 ARG B C 1
ATOM 5524 O O . ARG F 3 147 ? -7.560 -28.091 -33.436 1.00 95.72 142 ARG B O 1
ATOM 5532 N N . GLU F 3 148 ? -8.883 -27.268 -35.057 1.00 92.50 143 GLU B N 1
ATOM 5533 C CA . GLU F 3 148 ? -8.632 -25.891 -34.652 1.00 91.05 143 GLU B CA 1
ATOM 5534 C C . GLU F 3 148 ? -9.223 -25.596 -33.280 1.00 93.20 143 GLU B C 1
ATOM 5535 O O . GLU F 3 148 ? -8.655 -24.815 -32.508 1.00 93.24 143 GLU B O 1
ATOM 5541 N N . VAL F 3 149 ? -10.365 -26.206 -32.958 1.00 93.53 144 VAL B N 1
ATOM 5542 C CA . VAL F 3 149 ? -10.986 -25.965 -31.660 1.00 86.80 144 VAL B CA 1
ATOM 5543 C C . VAL F 3 149 ? -10.166 -26.605 -30.546 1.00 92.46 144 VAL B C 1
ATOM 5544 O O . VAL F 3 149 ? -9.950 -25.998 -29.489 1.00 91.04 144 VAL B O 1
ATOM 5548 N N . TYR F 3 150 ? -9.678 -27.828 -30.770 1.00 94.96 145 TYR B N 1
ATOM 5549 C CA . TYR F 3 150 ? -8.894 -28.511 -29.747 1.00 95.84 145 TYR B CA 1
ATOM 5550 C C . TYR F 3 150 ? -7.607 -27.756 -29.435 1.00 100.81 145 TYR B C 1
ATOM 5551 O O . TYR F 3 150 ? -7.212 -27.646 -28.270 1.00 104.31 145 TYR B O 1
ATOM 5560 N N . GLU F 3 151 ? -6.929 -27.238 -30.459 1.00 105.27 146 GLU B N 1
ATOM 5561 C CA . GLU F 3 151 ? -5.591 -26.698 -30.234 1.00 110.87 146 GLU B CA 1
ATOM 5562 C C . GLU F 3 151 ? -5.622 -25.472 -29.327 1.00 103.95 146 GLU B C 1
ATOM 5563 O O . GLU F 3 151 ? -4.777 -25.334 -28.436 1.00 106.52 146 GLU B O 1
ATOM 5569 N N . GLU F 3 152 ? -6.593 -24.578 -29.518 1.00 100.08 147 GLU B N 1
ATOM 5570 C CA . GLU F 3 152 ? -6.601 -23.336 -28.756 1.00 100.84 147 GLU B CA 1
ATOM 5571 C C . GLU F 3 152 ? -7.620 -23.312 -27.620 1.00 96.27 147 GLU B C 1
ATOM 5572 O O . GLU F 3 152 ? -7.601 -22.371 -26.820 1.00 95.65 147 GLU B O 1
ATOM 5578 N N . THR F 3 153 ? -8.500 -24.315 -27.516 1.00 92.59 148 THR B N 1
ATOM 5579 C CA . THR F 3 153 ? -9.385 -24.438 -26.365 1.00 90.91 148 THR B CA 1
ATOM 5580 C C . THR F 3 153 ? -9.227 -25.755 -25.619 1.00 92.84 148 THR B C 1
ATOM 5581 O O . THR F 3 153 ? -9.727 -25.869 -24.494 1.00 94.49 148 THR B O 1
ATOM 5585 N N . GLY F 3 154 ? -8.546 -26.744 -26.198 1.00 91.12 149 GLY B N 1
ATOM 5586 C CA . GLY F 3 154 ? -8.342 -28.021 -25.541 1.00 90.07 149 GLY B CA 1
ATOM 5587 C C . GLY F 3 154 ? -9.544 -28.929 -25.512 1.00 90.00 149 GLY B C 1
ATOM 5588 O O . GLY F 3 154 ? -9.523 -29.931 -24.790 1.00 96.60 149 GLY B O 1
ATOM 5589 N N . PHE F 3 155 ? -10.582 -28.623 -26.280 1.00 85.78 150 PHE B N 1
ATOM 5590 C CA . PHE F 3 155 ? -11.835 -29.357 -26.230 1.00 89.81 150 PHE B CA 1
ATOM 5591 C C . PHE F 3 155 ? -11.998 -30.230 -27.467 1.00 93.51 150 PHE B C 1
ATOM 5592 O O . PHE F 3 155 ? -11.618 -29.835 -28.573 1.00 91.81 150 PHE B O 1
ATOM 5600 N N . ASP F 3 156 ? -12.572 -31.414 -27.272 1.00 95.24 151 ASP B N 1
ATOM 5601 C CA . ASP F 3 156 ? -12.826 -32.360 -28.356 1.00 100.00 151 ASP B CA 1
ATOM 5602 C C . ASP F 3 156 ? -14.315 -32.297 -28.684 1.00 96.81 151 ASP B C 1
ATOM 5603 O O . ASP F 3 156 ? -15.147 -32.844 -27.955 1.00 98.84 151 ASP B O 1
ATOM 5608 N N . CYS F 3 157 ? -14.648 -31.608 -29.777 1.00 91.43 152 CYS B N 1
ATOM 5609 C CA . CYS F 3 157 ? -16.023 -31.469 -30.239 1.00 87.26 152 CYS B CA 1
ATOM 5610 C C . CYS F 3 157 ? -16.409 -32.523 -31.269 1.00 90.01 152 CYS B C 1
ATOM 5611 O O . CYS F 3 157 ? -17.535 -32.487 -31.779 1.00 87.72 152 CYS B O 1
ATOM 5614 N N . SER F 3 158 ? -15.507 -33.462 -31.577 1.00 94.99 153 SER B N 1
ATOM 5615 C CA . SER F 3 158 ? -15.835 -34.549 -32.494 1.00 98.64 153 SER B CA 1
ATOM 5616 C C . SER F 3 158 ? -17.076 -35.306 -32.042 1.00 101.82 153 SER B C 1
ATOM 5617 O O . SER F 3 158 ? -17.799 -35.871 -32.871 1.00 102.66 153 SER B O 1
ATOM 5620 N N . SER F 3 159 ? -17.351 -35.312 -30.737 1.00 105.57 154 SER B N 1
ATOM 5621 C CA . SER F 3 159 ? -18.520 -36.019 -30.231 1.00 111.63 154 SER B CA 1
ATOM 5622 C C . SER F 3 159 ? -19.817 -35.298 -30.582 1.00 109.40 154 SER B C 1
ATOM 5623 O O . SER F 3 159 ? -20.868 -35.939 -30.683 1.00 114.00 154 SER B O 1
ATOM 5626 N N . ARG F 3 160 ? -19.768 -33.977 -30.785 1.00 104.23 155 ARG B N 1
ATOM 5627 C CA . ARG F 3 160 ? -20.981 -33.180 -30.917 1.00 104.07 155 ARG B CA 1
ATOM 5628 C C . ARG F 3 160 ? -21.066 -32.329 -32.179 1.00 97.37 155 ARG B C 1
ATOM 5629 O O . ARG F 3 160 ? -22.071 -31.633 -32.357 1.00 91.94 155 ARG B O 1
ATOM 5637 N N . ILE F 3 161 ? -20.059 -32.349 -33.054 1.00 98.11 156 ILE B N 1
ATOM 5638 C CA . ILE F 3 161 ? -20.090 -31.460 -34.211 1.00 96.63 156 ILE B CA 1
ATOM 5639 C C . ILE F 3 161 ? -21.116 -31.958 -35.225 1.00 98.26 156 ILE B C 1
ATOM 5640 O O . ILE F 3 161 ? -21.379 -33.165 -35.346 1.00 102.57 156 ILE B O 1
ATOM 5645 N N . ASN F 3 162 ? -21.723 -31.016 -35.941 1.00 93.86 157 ASN B N 1
ATOM 5646 C CA . ASN F 3 162 ? -22.734 -31.314 -36.955 1.00 97.49 157 ASN B CA 1
ATOM 5647 C C . ASN F 3 162 ? -22.360 -30.606 -38.250 1.00 98.27 157 ASN B C 1
ATOM 5648 O O . ASN F 3 162 ? -22.439 -29.362 -38.314 1.00 93.27 157 ASN B O 1
ATOM 5653 N N . PRO F 3 163 ? -21.959 -31.335 -39.293 1.00 105.99 158 PRO B N 1
ATOM 5654 C CA . PRO F 3 163 ? -21.601 -30.671 -40.558 1.00 107.26 158 PRO B CA 1
ATOM 5655 C C . PRO F 3 163 ? -22.768 -29.972 -41.232 1.00 109.10 158 PRO B C 1
ATOM 5656 O O . PRO F 3 163 ? -22.540 -29.141 -42.120 1.00 110.35 158 PRO B O 1
ATOM 5660 N N . ASN F 3 164 ? -24.008 -30.285 -40.853 1.00 107.84 159 ASN B N 1
ATOM 5661 C CA . ASN F 3 164 ? -25.169 -29.638 -41.450 1.00 105.91 159 ASN B CA 1
ATOM 5662 C C . ASN F 3 164 ? -25.524 -28.319 -40.780 1.00 102.44 159 ASN B C 1
ATOM 5663 O O . ASN F 3 164 ? -26.332 -27.562 -41.329 1.00 108.08 159 ASN B O 1
ATOM 5668 N N . GLU F 3 165 ? -24.947 -28.028 -39.617 1.00 92.60 160 GLU B N 1
ATOM 5669 C CA . GLU F 3 165 ? -25.279 -26.841 -38.836 1.00 90.10 160 GLU B CA 1
ATOM 5670 C C . GLU F 3 165 ? -24.054 -25.937 -38.791 1.00 89.28 160 GLU B C 1
ATOM 5671 O O . GLU F 3 165 ? -23.088 -26.227 -38.076 1.00 90.01 160 GLU B O 1
ATOM 5677 N N . PHE F 3 166 ? -24.103 -24.841 -39.545 1.00 86.97 161 PHE B N 1
ATOM 5678 C CA . PHE F 3 166 ? -22.964 -23.947 -39.685 1.00 79.50 161 PHE B CA 1
ATOM 5679 C C . PHE F 3 166 ? -23.461 -22.586 -40.147 1.00 72.75 161 PHE B C 1
ATOM 5680 O O . PHE F 3 166 ? -24.551 -22.461 -40.708 1.00 73.45 161 PHE B O 1
ATOM 5688 N N . ILE F 3 167 ? -22.641 -21.568 -39.910 1.00 68.63 162 ILE B N 1
ATOM 5689 C CA . ILE F 3 167 ? -22.831 -20.248 -40.498 1.00 65.18 162 ILE B CA 1
ATOM 5690 C C . ILE F 3 167 ? -21.676 -20.014 -41.458 1.00 74.72 162 ILE B C 1
ATOM 5691 O O . ILE F 3 167 ? -20.519 -19.903 -41.033 1.00 74.01 162 ILE B O 1
ATOM 5696 N N . ASP F 3 168 ? -21.988 -19.959 -42.750 1.00 84.85 163 ASP B N 1
ATOM 5697 C CA . ASP F 3 168 ? -21.011 -19.763 -43.813 1.00 85.18 163 ASP B CA 1
ATOM 5698 C C . ASP F 3 168 ? -21.107 -18.322 -44.296 1.00 82.62 163 ASP B C 1
ATOM 5699 O O . ASP F 3 168 ? -22.157 -17.902 -44.795 1.00 88.40 163 ASP B O 1
ATOM 5704 N N . MET F 3 169 ? -20.011 -17.578 -44.175 1.00 78.85 164 MET B N 1
ATOM 5705 C CA . MET F 3 169 ? -19.985 -16.178 -44.565 1.00 78.17 164 MET B CA 1
ATOM 5706 C C . MET F 3 169 ? -18.760 -15.889 -45.421 1.00 76.66 164 MET B C 1
ATOM 5707 O O . MET F 3 169 ? -17.805 -16.668 -45.467 1.00 75.18 164 MET B O 1
ATOM 5712 N N . THR F 3 170 ? -18.806 -14.747 -46.105 1.00 82.09 165 THR B N 1
ATOM 5713 C CA . THR F 3 170 ? -17.667 -14.207 -46.836 1.00 82.17 165 THR B CA 1
ATOM 5714 C C . THR F 3 170 ? -17.345 -12.839 -46.253 1.00 75.96 165 THR B C 1
ATOM 5715 O O . THR F 3 170 ? -18.175 -11.925 -46.314 1.00 68.47 165 THR B O 1
ATOM 5719 N N . ILE F 3 171 ? -16.151 -12.705 -45.678 1.00 73.51 166 ILE B N 1
ATOM 5720 C CA . ILE F 3 171 ? -15.730 -11.494 -44.980 1.00 66.89 166 ILE B CA 1
ATOM 5721 C C . ILE F 3 171 ? -14.373 -11.091 -45.539 1.00 68.96 166 ILE B C 1
ATOM 5722 O O . ILE F 3 171 ? -13.392 -11.828 -45.381 1.00 72.59 166 ILE B O 1
ATOM 5727 N N . ARG F 3 172 ? -14.313 -9.923 -46.183 1.00 69.74 167 ARG B N 1
ATOM 5728 C CA . ARG F 3 172 ? -13.080 -9.417 -46.788 1.00 73.22 167 ARG B CA 1
ATOM 5729 C C . ARG F 3 172 ? -12.509 -10.432 -47.782 1.00 76.41 167 ARG B C 1
ATOM 5730 O O . ARG F 3 172 ? -11.304 -10.689 -47.831 1.00 80.55 167 ARG B O 1
ATOM 5738 N N . GLY F 3 173 ? -13.397 -11.025 -48.578 1.00 76.59 168 GLY B N 1
ATOM 5739 C CA . GLY F 3 173 ? -12.991 -11.993 -49.574 1.00 79.06 168 GLY B CA 1
ATOM 5740 C C . GLY F 3 173 ? -12.834 -13.389 -49.004 1.00 79.79 168 GLY B C 1
ATOM 5741 O O . GLY F 3 173 ? -12.962 -14.386 -49.722 1.00 82.79 168 GLY B O 1
ATOM 5742 N N . GLN F 3 174 ? -12.563 -13.462 -47.702 1.00 73.92 169 GLN B N 1
ATOM 5743 C CA . GLN F 3 174 ? -12.267 -14.725 -47.037 1.00 76.38 169 GLN B CA 1
ATOM 5744 C C . GLN F 3 174 ? -13.545 -15.503 -46.748 1.00 75.62 169 GLN B C 1
ATOM 5745 O O . GLN F 3 174 ? -14.504 -14.955 -46.197 1.00 71.98 169 GLN B O 1
ATOM 5751 N N . ASN F 3 175 ? -13.554 -16.782 -47.125 1.00 77.30 170 ASN B N 1
ATOM 5752 C CA . ASN F 3 175 ? -14.651 -17.682 -46.785 1.00 76.50 170 ASN B CA 1
ATOM 5753 C C . ASN F 3 175 ? -14.459 -18.200 -45.364 1.00 73.51 170 ASN B C 1
ATOM 5754 O O . ASN F 3 175 ? -13.445 -18.837 -45.061 1.00 71.55 170 ASN B O 1
ATOM 5759 N N . VAL F 3 176 ? -15.429 -17.927 -44.495 1.00 67.60 171 VAL B N 1
ATOM 5760 C CA . VAL F 3 176 ? -15.385 -18.344 -43.099 1.00 67.15 171 VAL B CA 1
ATOM 5761 C C . VAL F 3 176 ? -16.639 -19.154 -42.807 1.00 71.27 171 VAL B C 1
ATOM 5762 O O . VAL F 3 176 ? -17.757 -18.666 -43.008 1.00 77.73 171 VAL B O 1
ATOM 5766 N N . ARG F 3 177 ? -16.456 -20.383 -42.330 1.00 65.89 172 ARG B N 1
ATOM 5767 C CA . ARG F 3 177 ? -17.559 -21.243 -41.917 1.00 66.54 172 ARG B CA 1
ATOM 5768 C C . ARG F 3 177 ? -17.310 -21.685 -40.487 1.00 67.41 172 ARG B C 1
ATOM 5769 O O . ARG F 3 177 ? -16.272 -22.287 -40.196 1.00 72.17 172 ARG B O 1
ATOM 5777 N N . LEU F 3 178 ? -18.259 -21.397 -39.603 1.00 68.61 173 LEU B N 1
ATOM 5778 C CA . LEU F 3 178 ? -18.173 -21.787 -38.202 1.00 68.44 173 LEU B CA 1
ATOM 5779 C C . LEU F 3 178 ? -19.329 -22.721 -37.878 1.00 68.36 173 LEU B C 1
ATOM 5780 O O . LEU F 3 178 ? -20.496 -22.320 -37.956 1.00 62.44 173 LEU B O 1
ATOM 5785 N N . TYR F 3 179 ? -19.007 -23.958 -37.513 1.00 74.99 174 TYR B N 1
ATOM 5786 C CA . TYR F 3 179 ? -20.042 -24.904 -37.130 1.00 73.12 174 TYR B CA 1
ATOM 5787 C C . TYR F 3 179 ? -20.608 -24.538 -35.763 1.00 69.76 174 TYR B C 1
ATOM 5788 O O . TYR F 3 179 ? -19.908 -24.017 -34.890 1.00 74.20 174 TYR B O 1
ATOM 5797 N N . ILE F 3 180 ? -21.896 -24.800 -35.586 1.00 70.39 175 ILE B N 1
ATOM 5798 C CA . ILE F 3 180 ? -22.607 -24.436 -34.367 1.00 74.62 175 ILE B CA 1
ATOM 5799 C C . ILE F 3 180 ? -22.699 -25.672 -33.484 1.00 74.01 175 ILE B C 1
ATOM 5800 O O . ILE F 3 180 ? -23.367 -26.651 -33.841 1.00 78.69 175 ILE B O 1
ATOM 5805 N N . ILE F 3 181 ? -22.030 -25.625 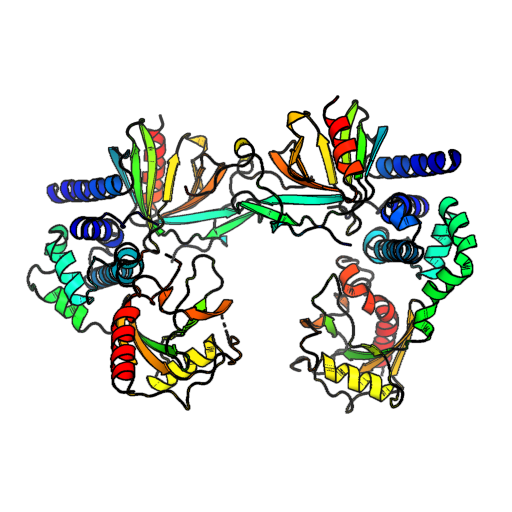-32.334 1.00 73.81 176 ILE B N 1
ATOM 5806 C CA . ILE F 3 181 ? -21.987 -26.757 -31.414 1.00 75.81 176 ILE B CA 1
ATOM 5807 C C . ILE F 3 181 ? -22.600 -26.334 -30.084 1.00 76.30 176 ILE B C 1
ATOM 5808 O O . ILE F 3 181 ? -21.884 -25.832 -29.204 1.00 74.19 176 ILE B O 1
ATOM 5813 N N . PRO F 3 182 ? -23.918 -26.507 -29.891 1.00 74.18 177 PRO B N 1
ATOM 5814 C CA . PRO F 3 182 ? -24.518 -26.162 -28.595 1.00 69.74 177 PRO B CA 1
ATOM 5815 C C . PRO F 3 182 ? -24.359 -27.261 -27.562 1.00 71.33 177 PRO B C 1
ATOM 5816 O O . PRO F 3 182 ? -23.686 -28.258 -27.827 1.00 69.81 177 PRO B O 1
ATOM 5820 N N . GLY F 3 183 ? -24.939 -27.079 -26.378 1.00 74.62 178 GLY B N 1
ATOM 5821 C CA . GLY F 3 183 ? -24.980 -28.115 -25.368 1.00 71.42 178 GLY B CA 1
ATOM 5822 C C . GLY F 3 183 ? -23.725 -28.282 -24.545 1.00 71.86 178 GLY B C 1
ATOM 5823 O O . GLY F 3 183 ? -23.670 -29.199 -23.717 1.00 80.20 178 GLY B O 1
ATOM 5824 N N . ILE F 3 184 ? -22.722 -27.431 -24.730 1.00 67.18 179 ILE B N 1
ATOM 5825 C CA . ILE F 3 184 ? -21.462 -27.570 -24.009 1.00 69.61 179 ILE B CA 1
ATOM 5826 C C . ILE F 3 184 ? -21.615 -26.999 -22.606 1.00 67.85 179 ILE B C 1
ATOM 5827 O O . ILE F 3 184 ? -22.143 -25.896 -22.422 1.00 69.03 179 ILE B O 1
ATOM 5832 N N . SER F 3 185 ? -21.150 -27.753 -21.615 1.00 70.07 180 SER B N 1
ATOM 5833 C CA . SER F 3 185 ? -21.342 -27.377 -20.224 1.00 74.69 180 SER B CA 1
ATOM 5834 C C . SER F 3 185 ? -20.521 -26.144 -19.868 1.00 74.99 180 SER B C 1
ATOM 5835 O O . SER F 3 185 ? -19.399 -25.960 -20.350 1.00 77.50 180 SER B O 1
ATOM 5838 N N . LEU F 3 186 ? -21.097 -25.292 -19.017 1.00 74.60 181 LEU B N 1
ATOM 5839 C CA . LEU F 3 186 ? -20.373 -24.151 -18.474 1.00 70.76 181 LEU B CA 1
ATOM 5840 C C . LEU F 3 186 ? -19.307 -24.562 -17.468 1.00 74.00 181 LEU B C 1
ATOM 5841 O O . LEU F 3 186 ? -18.451 -23.737 -17.132 1.00 74.27 181 LEU B O 1
ATOM 5846 N N . ASP F 3 187 ? -19.345 -25.804 -16.975 1.00 80.71 182 ASP B N 1
ATOM 5847 C CA . ASP F 3 187 ? -18.310 -26.299 -16.076 1.00 87.44 182 ASP B CA 1
ATOM 5848 C C . ASP F 3 187 ? -17.030 -26.675 -16.810 1.00 87.46 182 ASP B C 1
ATOM 5849 O O . ASP F 3 187 ? -15.992 -26.852 -16.162 1.00 93.85 182 ASP B O 1
ATOM 5854 N N . THR F 3 188 ? -17.086 -26.799 -18.135 1.00 83.62 183 THR B N 1
ATOM 5855 C CA . THR F 3 188 ? -15.941 -27.175 -18.955 1.00 85.09 183 THR B CA 1
ATOM 5856 C C . THR F 3 188 ? -14.734 -26.296 -18.657 1.00 86.59 183 THR B C 1
ATOM 5857 O O . THR F 3 188 ? -14.803 -25.067 -18.766 1.00 84.17 183 THR B O 1
ATOM 5861 N N . ARG F 3 189 ? -13.632 -26.926 -18.259 1.00 89.46 184 ARG B N 1
ATOM 5862 C CA . ARG F 3 189 ? -12.379 -26.224 -18.011 1.00 93.48 184 ARG B CA 1
ATOM 5863 C C . ARG F 3 189 ? -11.559 -26.209 -19.296 1.00 93.01 184 ARG B C 1
ATOM 5864 O O . ARG F 3 189 ? -11.209 -27.268 -19.828 1.00 95.19 184 ARG B O 1
ATOM 5872 N N . PHE F 3 190 ? -11.259 -25.012 -19.794 1.00 89.12 185 PHE B N 1
ATOM 5873 C CA . PHE F 3 190 ? -10.575 -24.838 -21.068 1.00 85.54 185 PHE B CA 1
ATOM 5874 C C . PHE F 3 190 ? -9.084 -24.611 -20.855 1.00 86.17 185 PHE B C 1
ATOM 5875 O O . PHE F 3 190 ? -8.680 -23.870 -19.954 1.00 84.45 185 PHE B O 1
ATOM 5883 N N . GLU F 3 191 ? -8.270 -25.261 -21.688 1.00 94.34 186 GLU B N 1
ATOM 5884 C CA . GLU F 3 191 ? -6.826 -25.068 -21.706 1.00 103.01 186 GLU B CA 1
ATOM 5885 C C . GLU F 3 191 ? -6.356 -25.184 -23.149 1.00 107.05 186 GLU B C 1
ATOM 5886 O O . GLU F 3 191 ? -6.837 -26.044 -23.887 1.00 110.07 186 GLU B O 1
ATOM 5892 N N . SER F 3 192 ? -5.416 -24.333 -23.544 1.00 108.11 187 SER B N 1
ATOM 5893 C CA . SER F 3 192 ? -4.959 -24.269 -24.928 1.00 108.15 187 SER B CA 1
ATOM 5894 C C . SER F 3 192 ? -3.718 -25.132 -25.126 1.00 113.04 187 SER B C 1
ATOM 5895 O O . SER F 3 192 ? -2.760 -25.036 -24.354 1.00 117.64 187 SER B O 1
ATOM 5898 N N . ARG F 3 193 ? -3.743 -25.978 -26.160 1.00 114.16 188 ARG B N 1
ATOM 5899 C CA . ARG F 3 193 ? -2.537 -26.694 -26.566 1.00 125.43 188 ARG B CA 1
ATOM 5900 C C . ARG F 3 193 ? -1.525 -25.732 -27.170 1.00 131.02 188 ARG B C 1
ATOM 5901 O O . ARG F 3 193 ? -0.338 -25.758 -26.820 1.00 139.24 188 ARG B O 1
ATOM 5909 N N . THR F 3 194 ? -1.982 -24.870 -28.080 1.00 124.41 189 THR B N 1
ATOM 5910 C CA . THR F 3 194 ? -1.182 -23.742 -28.561 1.00 122.84 189 THR B CA 1
ATOM 5911 C C . THR F 3 194 ? -1.254 -22.603 -27.537 1.00 121.36 189 THR B C 1
ATOM 5912 O O . THR F 3 194 ? -1.638 -21.471 -27.830 1.00 114.80 189 THR B O 1
ATOM 5916 N N . ARG F 3 195 ? -0.891 -22.952 -26.298 1.00 128.28 190 ARG B N 1
ATOM 5917 C CA . ARG F 3 195 ? -1.053 -22.048 -25.164 1.00 129.18 190 ARG B CA 1
ATOM 5918 C C . ARG F 3 195 ? -0.287 -20.747 -25.355 1.00 130.14 190 ARG B C 1
ATOM 5919 O O . ARG F 3 195 ? -0.729 -19.693 -24.884 1.00 126.75 190 ARG B O 1
ATOM 5927 N N . LYS F 3 196 ? 0.848 -20.799 -26.044 1.00 134.96 191 LYS B N 1
ATOM 5928 C CA . LYS F 3 196 ? 1.696 -19.634 -26.264 1.00 136.06 191 LYS B CA 1
ATOM 5929 C C . LYS F 3 196 ? 1.156 -18.697 -27.340 1.00 133.22 191 LYS B C 1
ATOM 5930 O O . LYS F 3 196 ? 1.866 -17.769 -27.741 1.00 134.97 191 LYS B O 1
ATOM 5936 N N . GLU F 3 197 ? -0.073 -18.919 -27.807 1.00 125.31 192 GLU B N 1
ATOM 5937 C CA . GLU F 3 197 ? -0.746 -18.027 -28.741 1.00 117.60 192 GLU B CA 1
ATOM 5938 C C . GLU F 3 197 ? -2.066 -17.479 -28.211 1.00 108.30 192 GLU B C 1
ATOM 5939 O O . GLU F 3 197 ? -2.465 -16.383 -28.608 1.00 102.46 192 GLU B O 1
ATOM 5945 N N . ILE F 3 198 ? -2.738 -18.195 -27.312 1.00 106.37 193 ILE B N 1
ATOM 5946 C CA . ILE F 3 198 ? -4.034 -17.797 -26.772 1.00 98.66 193 ILE B CA 1
ATOM 5947 C C . ILE F 3 198 ? -3.836 -17.294 -25.349 1.00 98.48 193 ILE B C 1
ATOM 5948 O O . ILE F 3 198 ? -3.207 -17.970 -24.525 1.00 100.53 193 ILE B O 1
ATOM 5953 N N . SER F 3 199 ? -4.378 -16.111 -25.060 1.00 95.59 194 SER B N 1
ATOM 5954 C CA . SER F 3 199 ? -4.259 -15.534 -23.728 1.00 99.86 194 SER B CA 1
ATOM 5955 C C . SER F 3 199 ? -5.442 -15.890 -22.835 1.00 96.56 194 SER B C 1
ATOM 5956 O O . SER F 3 199 ? -5.254 -16.182 -21.648 1.00 101.08 194 SER B O 1
ATOM 5959 N N . LYS F 3 200 ? -6.658 -15.879 -23.381 1.00 87.67 195 LYS B N 1
ATOM 5960 C CA . LYS F 3 200 ? -7.856 -16.088 -22.583 1.00 83.01 195 LYS B CA 1
ATOM 5961 C C . LYS F 3 200 ? -8.868 -16.928 -23.348 1.00 79.46 195 LYS B C 1
ATOM 5962 O O . LYS F 3 200 ? -8.941 -16.885 -24.580 1.00 76.12 195 LYS B O 1
ATOM 5968 N N . ILE F 3 201 ? -9.642 -17.703 -22.592 1.00 81.55 196 ILE B N 1
ATOM 5969 C CA . ILE F 3 201 ? -10.809 -18.424 -23.089 1.00 79.68 196 ILE B CA 1
ATOM 5970 C C . ILE F 3 201 ? -11.926 -18.189 -22.083 1.00 80.97 196 ILE B C 1
ATOM 5971 O O . ILE F 3 201 ? -11.811 -18.601 -20.921 1.00 90.90 196 ILE B O 1
ATOM 5976 N N . GLU F 3 202 ? -12.996 -17.524 -22.517 1.00 74.96 197 GLU B N 1
ATOM 5977 C CA . GLU F 3 202 ? -14.044 -17.123 -21.590 1.00 79.47 197 GLU B CA 1
ATOM 5978 C C . GLU F 3 202 ? -15.412 -17.253 -22.237 1.00 75.07 197 GLU B C 1
ATOM 5979 O O . GLU F 3 202 ? -15.557 -17.147 -23.458 1.00 75.21 197 GLU B O 1
ATOM 5985 N N . TRP F 3 203 ? -16.414 -17.476 -21.392 1.00 75.47 198 TRP B N 1
ATOM 5986 C CA . TRP F 3 203 ? -17.802 -17.407 -21.818 1.00 71.53 198 TRP B CA 1
ATOM 5987 C C . TRP F 3 203 ? -18.268 -15.958 -21.855 1.00 69.47 198 TRP B C 1
ATOM 5988 O O . TRP F 3 203 ? -17.955 -15.163 -20.963 1.00 75.54 198 TRP B O 1
ATOM 5999 N N . HIS F 3 204 ? -19.021 -15.620 -22.895 1.00 62.49 199 HIS B N 1
ATOM 6000 C CA . HIS F 3 204 ? -19.649 -14.315 -23.018 1.00 65.62 199 HIS B CA 1
ATOM 6001 C C . HIS F 3 204 ? -21.141 -14.504 -23.235 1.00 63.56 199 HIS B C 1
ATOM 6002 O O . HIS F 3 204 ? -21.556 -15.320 -24.061 1.00 54.88 199 HIS B O 1
ATOM 6009 N N . ASN F 3 205 ? -21.946 -13.759 -22.486 1.00 69.37 200 ASN B N 1
ATOM 6010 C CA . ASN F 3 205 ? -23.373 -13.705 -22.771 1.00 72.36 200 ASN B CA 1
ATOM 6011 C C . ASN F 3 205 ? -23.577 -13.001 -24.105 1.00 70.80 200 ASN B C 1
ATOM 6012 O O . ASN F 3 205 ? -23.109 -11.874 -24.293 1.00 69.17 200 ASN B O 1
ATOM 6017 N N . LEU F 3 206 ? -24.257 -13.675 -25.036 1.00 66.67 201 LEU B N 1
ATOM 6018 C CA . LEU F 3 206 ? -24.422 -13.127 -26.379 1.00 66.95 201 LEU B CA 1
ATOM 6019 C C . LEU F 3 206 ? -25.035 -11.732 -26.343 1.00 75.46 201 LEU B C 1
ATOM 6020 O O . LEU F 3 206 ? -24.614 -10.843 -27.090 1.00 82.30 201 LEU B O 1
ATOM 6025 N N . MET F 3 207 ? -26.015 -11.512 -25.463 1.00 79.19 202 MET B N 1
ATOM 6026 C CA . MET F 3 207 ? -26.645 -10.199 -25.384 1.00 83.11 202 MET B CA 1
ATOM 6027 C C . MET F 3 207 ? -25.717 -9.142 -24.794 1.00 77.15 202 MET B C 1
ATOM 6028 O O . MET F 3 207 ? -25.999 -7.946 -24.926 1.00 78.21 202 MET B O 1
ATOM 6033 N N . ASP F 3 208 ? -24.631 -9.552 -24.136 1.00 73.53 203 ASP B N 1
ATOM 6034 C CA . ASP F 3 208 ? -23.591 -8.617 -23.728 1.00 71.91 203 ASP B CA 1
ATOM 6035 C C . ASP F 3 208 ? -22.647 -8.262 -24.869 1.00 67.18 203 ASP B C 1
ATOM 6036 O O . ASP F 3 208 ? -21.881 -7.301 -24.744 1.00 67.08 203 ASP B O 1
ATOM 6041 N N . LEU F 3 209 ? -22.689 -9.007 -25.974 1.00 58.96 204 LEU B N 1
ATOM 6042 C CA . LEU F 3 209 ? -21.809 -8.728 -27.099 1.00 59.99 204 LEU B CA 1
ATOM 6043 C C . LEU F 3 209 ? -22.320 -7.521 -27.881 1.00 68.97 204 LEU B C 1
ATOM 6044 O O . LEU F 3 209 ? -23.532 -7.341 -28.023 1.00 71.70 204 LEU B O 1
ATOM 6049 N N . PRO F 3 210 ? -21.417 -6.683 -28.389 1.00 70.50 205 PRO B N 1
ATOM 6050 C CA . PRO F 3 210 ? -21.846 -5.494 -29.134 1.00 74.48 205 PRO B CA 1
ATOM 6051 C C . PRO F 3 210 ? -22.711 -5.863 -30.331 1.00 79.47 205 PRO B C 1
ATOM 6052 O O . PRO F 3 210 ? -22.506 -6.893 -30.975 1.00 77.50 205 PRO B O 1
ATOM 6056 N N . THR F 3 211 ? -23.696 -5.005 -30.611 1.00 83.82 206 THR B N 1
ATOM 6057 C CA . THR F 3 211 ? -24.613 -5.113 -31.746 1.00 82.50 206 THR B CA 1
ATOM 6058 C C . THR F 3 211 ? -25.518 -6.341 -31.687 1.00 80.64 206 THR B C 1
ATOM 6059 O O . THR F 3 211 ? -26.300 -6.569 -32.614 1.00 80.25 206 THR B O 1
ATOM 6063 N N . PHE F 3 212 ? -25.444 -7.142 -30.624 1.00 80.65 207 PHE B N 1
ATOM 6064 C CA . PHE F 3 212 ? -26.308 -8.316 -30.585 1.00 81.78 207 PHE B CA 1
ATOM 6065 C C . PHE F 3 212 ? -27.756 -7.925 -30.323 1.00 86.87 207 PHE B C 1
ATOM 6066 O O . PHE F 3 212 ? -28.673 -8.646 -30.734 1.00 88.46 207 PHE B O 1
ATOM 6074 N N . LYS F 3 213 ? -27.980 -6.793 -29.654 1.00 88.91 208 LYS B N 1
ATOM 6075 C CA . LYS F 3 213 ? -29.318 -6.275 -29.421 1.00 92.74 208 LYS B CA 1
ATOM 6076 C C . LYS F 3 213 ? -29.395 -4.818 -29.853 1.00 94.75 208 LYS B C 1
ATOM 6077 O O . LYS F 3 213 ? -28.387 -4.110 -29.919 1.00 88.94 208 LYS B O 1
ATOM 6083 N N . LYS F 3 214 ? -30.622 -4.380 -30.141 1.00 103.10 209 LYS B N 1
ATOM 6084 C CA . LYS F 3 214 ? -30.848 -2.995 -30.535 1.00 111.02 209 LYS B CA 1
ATOM 6085 C C . LYS F 3 214 ? -30.588 -2.032 -29.382 1.00 116.66 209 LYS B C 1
ATOM 6086 O O . LYS F 3 214 ? -30.048 -0.937 -29.592 1.00 115.08 209 LYS B O 1
ATOM 6092 N N . ASN F 3 215 ? -31.001 -2.404 -28.165 1.00 122.66 210 ASN B N 1
ATOM 6093 C CA . ASN F 3 215 ? -30.534 -1.734 -26.957 1.00 125.23 210 ASN B CA 1
ATOM 6094 C C . ASN F 3 215 ? -29.029 -1.570 -27.073 1.00 120.35 210 ASN B C 1
ATOM 6095 O O . ASN F 3 215 ? -28.309 -2.571 -27.061 1.00 113.30 210 ASN B O 1
ATOM 6100 N N . LYS F 3 216 ? -28.537 -0.339 -27.223 1.00 122.31 211 LYS B N 1
ATOM 6101 C CA . LYS F 3 216 ? -27.136 -0.166 -27.575 1.00 118.64 211 LYS B CA 1
ATOM 6102 C C . LYS F 3 216 ? -26.283 0.042 -26.330 1.00 119.85 211 LYS B C 1
ATOM 6103 O O . LYS F 3 216 ? -26.442 1.060 -25.638 1.00 120.11 211 LYS B O 1
ATOM 6109 N N . PRO F 3 217 ? -25.426 -0.911 -25.970 1.00 121.62 212 PRO B N 1
ATOM 6110 C CA . PRO F 3 217 ? -24.359 -0.623 -25.012 1.00 126.40 212 PRO B CA 1
ATOM 6111 C C . PRO F 3 217 ? -23.060 -0.503 -25.780 1.00 125.16 212 PRO B C 1
ATOM 6112 O O . PRO F 3 217 ? -21.978 -0.804 -25.268 1.00 125.36 212 PRO B O 1
ATOM 6116 N N . GLN F 3 218 ? -23.186 -0.072 -27.035 1.00 123.26 213 GLN B N 1
ATOM 6117 C CA . GLN F 3 218 ? -22.126 -0.211 -28.024 1.00 115.92 213 GLN B CA 1
ATOM 6118 C C . GLN F 3 218 ? -20.849 0.495 -27.595 1.00 114.66 213 GLN B C 1
ATOM 6119 O O . GLN F 3 218 ? -20.656 1.688 -27.853 1.00 119.41 213 GLN B O 1
ATOM 6125 N N . THR F 3 219 ? -19.993 -0.251 -26.903 1.00 111.06 214 THR B N 1
ATOM 6126 C CA . THR F 3 219 ? -18.609 0.120 -26.665 1.00 110.74 214 THR B CA 1
ATOM 6127 C C . THR F 3 219 ? -17.803 -1.170 -26.674 1.00 103.18 214 THR B C 1
ATOM 6128 O O . THR F 3 219 ? -18.355 -2.261 -26.514 1.00 97.01 214 THR B O 1
ATOM 6132 N N . MET F 3 220 ? -16.494 -1.034 -26.886 1.00 103.18 215 MET B N 1
ATOM 6133 C CA . MET F 3 220 ? -15.582 -2.148 -27.134 1.00 99.01 215 MET B CA 1
ATOM 6134 C C . MET F 3 220 ? -15.907 -2.888 -28.429 1.00 91.42 215 MET B C 1
ATOM 6135 O O . MET F 3 220 ? -15.621 -4.086 -28.547 1.00 87.52 215 MET B O 1
ATOM 6140 N N . LYS F 3 221 ? -16.500 -2.200 -29.413 1.00 86.54 216 LYS B N 1
ATOM 6141 C CA . LYS F 3 221 ? -16.777 -2.836 -30.699 1.00 76.58 216 LYS B CA 1
ATOM 6142 C C . LYS F 3 221 ? -15.491 -3.248 -31.399 1.00 75.99 216 LYS B C 1
ATOM 6143 O O . LYS F 3 221 ? -15.476 -4.234 -32.144 1.00 72.97 216 LYS B O 1
ATOM 6149 N N . ASN F 3 222 ? -14.403 -2.513 -31.169 1.00 75.46 217 ASN B N 1
ATOM 6150 C CA . ASN F 3 222 ? -13.113 -2.897 -31.724 1.00 76.17 217 ASN B CA 1
ATOM 6151 C C . ASN F 3 222 ? -12.525 -4.133 -31.056 1.00 77.93 217 ASN B C 1
ATOM 6152 O O . ASN F 3 222 ? -11.492 -4.626 -31.517 1.00 78.83 217 ASN B O 1
ATOM 6157 N N . LYS F 3 223 ? -13.143 -4.638 -29.988 1.00 80.77 218 LYS B N 1
ATOM 6158 C CA . LYS F 3 223 ? -12.661 -5.829 -29.299 1.00 81.41 218 LYS B CA 1
ATOM 6159 C C . LYS F 3 223 ? -13.402 -7.095 -29.699 1.00 81.45 218 LYS B C 1
ATOM 6160 O O . LYS F 3 223 ? -13.022 -8.183 -29.251 1.00 87.16 218 LYS B O 1
ATOM 6166 N N . PHE F 3 224 ? -14.445 -6.981 -30.518 1.00 74.65 219 PHE B N 1
ATOM 6167 C CA . PHE F 3 224 ? -15.246 -8.118 -30.957 1.00 69.06 219 PHE B CA 1
ATOM 6168 C C . PHE F 3 224 ? -15.516 -8.043 -32.454 1.00 69.63 219 PHE B C 1
ATOM 6169 O O . PHE F 3 224 ? -16.527 -8.563 -32.929 1.00 65.43 219 PHE B O 1
ATOM 6177 N N . TYR F 3 225 ? -14.619 -7.402 -33.209 1.00 72.41 220 TYR B N 1
ATOM 6178 C CA . TYR F 3 225 ? -14.862 -7.187 -34.633 1.00 71.49 220 TYR B CA 1
ATOM 6179 C C . TYR F 3 225 ? -15.038 -8.498 -35.391 1.00 68.59 220 TYR B C 1
ATOM 6180 O O . TYR F 3 225 ? -15.789 -8.552 -36.373 1.00 66.69 220 TYR B O 1
ATOM 6189 N N . MET F 3 226 ? -14.370 -9.565 -34.950 1.00 67.29 221 MET B N 1
ATOM 6190 C CA . MET F 3 226 ? -14.440 -10.823 -35.684 1.00 65.91 221 MET B CA 1
ATOM 6191 C C . MET F 3 226 ? -15.803 -11.485 -35.525 1.00 66.33 221 MET B C 1
ATOM 6192 O O . MET F 3 226 ? -16.332 -12.064 -36.482 1.00 71.82 221 MET B O 1
ATOM 6197 N N . VAL F 3 227 ? -16.389 -11.400 -34.330 1.00 63.75 222 VAL B N 1
ATOM 6198 C CA . VAL F 3 227 ? -17.608 -12.148 -34.037 1.00 63.42 222 VAL B CA 1
ATOM 6199 C C . VAL F 3 227 ? -18.849 -11.443 -34.577 1.00 64.26 222 VAL B C 1
ATOM 6200 O O . VAL F 3 227 ? -19.874 -12.091 -34.819 1.00 68.38 222 VAL B O 1
ATOM 6204 N N . ILE F 3 228 ? -18.780 -10.124 -34.783 1.00 68.00 223 ILE B N 1
ATOM 6205 C CA . ILE F 3 228 ? -19.985 -9.359 -35.124 1.00 70.95 223 ILE B CA 1
ATOM 6206 C C . ILE F 3 228 ? -20.669 -9.865 -36.392 1.00 73.46 223 ILE B C 1
ATOM 6207 O O . ILE F 3 228 ? -21.905 -9.999 -36.382 1.00 76.02 223 ILE B O 1
ATOM 6212 N N . PRO F 3 229 ? -19.952 -10.159 -37.508 1.00 68.05 224 PRO B N 1
ATOM 6213 C CA . PRO F 3 229 ? -20.656 -10.623 -38.717 1.00 63.86 224 PRO B CA 1
ATOM 6214 C C . PRO F 3 229 ? -21.532 -11.850 -38.496 1.00 68.28 224 PRO B C 1
ATOM 6215 O O . PRO F 3 229 ? -22.499 -12.062 -39.234 1.00 72.74 224 PRO B O 1
ATOM 6219 N N . PHE F 3 230 ? -21.223 -12.652 -37.477 1.00 65.68 225 PHE B N 1
ATOM 6220 C CA . PHE F 3 230 ? -21.954 -13.886 -37.221 1.00 69.06 225 PHE B CA 1
ATOM 6221 C C . PHE F 3 230 ? -23.120 -13.725 -36.254 1.00 71.35 225 PHE B C 1
ATOM 6222 O O . PHE F 3 230 ? -23.869 -14.686 -36.057 1.00 70.15 225 PHE B O 1
ATOM 6230 N N . LEU F 3 231 ? -23.305 -12.545 -35.660 1.00 69.31 226 LEU B N 1
ATOM 6231 C CA . LEU F 3 231 ? -24.271 -12.409 -34.573 1.00 69.12 226 LEU B CA 1
ATOM 6232 C C . LEU F 3 231 ? -25.706 -12.523 -35.078 1.00 74.19 226 LEU B C 1
ATOM 6233 O O . LEU F 3 231 ? -26.530 -13.224 -34.480 1.00 69.20 226 LEU B O 1
ATOM 6238 N N . ALA F 3 232 ? -26.025 -11.837 -36.175 1.00 79.08 227 ALA B N 1
ATOM 6239 C CA . ALA F 3 232 ? -27.385 -11.894 -36.709 1.00 80.50 227 ALA B CA 1
ATOM 6240 C C . ALA F 3 232 ? -27.776 -13.291 -37.184 1.00 76.68 227 ALA B C 1
ATOM 6241 O O . ALA F 3 232 ? -28.851 -13.775 -36.784 1.00 74.84 227 ALA B O 1
ATOM 6243 N N . PRO F 3 233 ? -26.982 -13.992 -38.007 1.00 76.06 228 PRO B N 1
ATOM 6244 C CA . PRO F 3 233 ? -27.377 -15.358 -38.386 1.00 81.31 228 PRO B CA 1
ATOM 6245 C C . PRO F 3 233 ? -27.366 -16.330 -37.217 1.00 82.61 228 PRO B C 1
ATOM 6246 O O . PRO F 3 233 ? -28.191 -17.252 -37.192 1.00 84.82 228 PRO B O 1
ATOM 6250 N N . LEU F 3 234 ? -26.471 -16.146 -36.241 1.00 79.63 229 LEU B N 1
ATOM 6251 C CA . LEU F 3 234 ? -26.481 -16.999 -35.056 1.00 76.56 229 LEU B CA 1
ATOM 6252 C C . LEU F 3 234 ? -27.797 -16.875 -34.301 1.00 82.02 229 LEU B C 1
ATOM 6253 O O . LEU F 3 234 ? -28.353 -17.879 -33.836 1.00 85.40 229 LEU B O 1
ATOM 6258 N N . LYS F 3 235 ? -28.315 -15.652 -34.176 1.00 82.39 230 LYS B N 1
ATOM 6259 C CA . LYS F 3 235 ? -29.537 -15.445 -33.405 1.00 84.99 230 LYS B CA 1
ATOM 6260 C C . LYS F 3 235 ? -30.741 -16.073 -34.098 1.00 92.39 230 LYS B C 1
ATOM 6261 O O . LYS F 3 235 ? -31.572 -16.723 -33.450 1.00 93.98 230 LYS B O 1
ATOM 6267 N N . LYS F 3 236 ? -30.855 -15.884 -35.418 1.00 97.04 231 LYS B N 1
ATOM 6268 C CA . LYS F 3 236 ? -31.909 -16.554 -36.174 1.00 100.43 231 LYS B CA 1
ATOM 6269 C C . LYS F 3 236 ? -31.801 -18.067 -36.039 1.00 100.28 231 LYS B C 1
ATOM 6270 O O . LYS F 3 236 ? -32.818 -18.760 -35.899 1.00 102.02 231 LYS B O 1
ATOM 6276 N N . TRP F 3 237 ? -30.573 -18.597 -36.079 1.00 96.00 232 TRP B N 1
ATOM 6277 C CA . TRP F 3 237 ? -30.380 -20.034 -35.924 1.00 93.00 232 TRP B CA 1
ATOM 6278 C C . TRP F 3 237 ? -30.818 -20.505 -34.544 1.00 95.61 232 TRP B C 1
ATOM 6279 O O . TRP F 3 237 ? -31.470 -21.550 -34.415 1.00 101.17 232 TRP B O 1
ATOM 6290 N N . ILE F 3 238 ? -30.456 -19.755 -33.498 1.00 88.69 233 ILE B N 1
ATOM 6291 C CA . ILE F 3 238 ? -30.853 -20.120 -32.140 1.00 83.42 233 ILE B CA 1
ATOM 6292 C C . ILE F 3 238 ? -32.368 -20.060 -31.990 1.00 87.61 233 ILE B C 1
ATOM 6293 O O . ILE F 3 238 ? -32.978 -20.913 -31.331 1.00 90.32 233 ILE B O 1
ATOM 6298 N N . LYS F 3 239 ? -32.999 -19.058 -32.607 1.00 91.16 234 LYS B N 1
ATOM 6299 C CA . LYS F 3 239 ? -34.452 -18.944 -32.544 1.00 95.39 234 LYS B CA 1
ATOM 6300 C C . LYS F 3 239 ? -35.131 -20.129 -33.218 1.00 96.89 234 LYS B C 1
ATOM 6301 O O . LYS F 3 239 ? -36.123 -20.659 -32.705 1.00 99.38 234 LYS B O 1
ATOM 6307 N N . LYS F 3 240 ? -34.607 -20.561 -34.369 1.00 97.83 235 LYS B N 1
ATOM 6308 C CA . LYS F 3 240 ? -35.200 -21.691 -35.080 1.00 107.43 235 LYS B CA 1
ATOM 6309 C C . LYS F 3 240 ? -35.050 -22.985 -34.287 1.00 112.62 235 LYS B C 1
ATOM 6310 O O . LYS F 3 240 ? -35.988 -23.788 -34.215 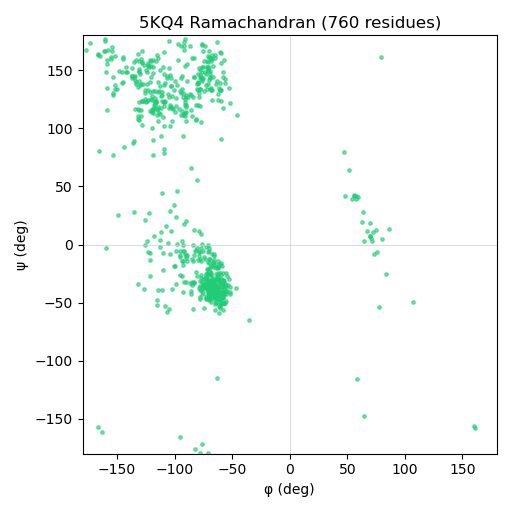1.00 120.04 235 LYS B O 1
ATOM 6316 N N . ARG F 3 241 ? -33.877 -23.203 -33.687 1.00 106.97 236 ARG B N 1
ATOM 6317 C CA . ARG F 3 241 ? -33.657 -24.408 -32.893 1.00 106.21 236 ARG B CA 1
ATOM 6318 C C . ARG F 3 241 ? -34.513 -24.420 -31.632 1.00 110.47 236 ARG B C 1
ATOM 6319 O O . ARG F 3 241 ? -34.927 -25.494 -31.180 1.00 115.00 236 ARG B O 1
ATOM 6327 N N . ASN F 3 242 ? -34.786 -23.247 -31.052 1.00 110.27 237 ASN B N 1
ATOM 6328 C CA . ASN F 3 242 ? -35.606 -23.192 -29.844 1.00 114.06 237 ASN B CA 1
ATOM 6329 C C . ASN F 3 242 ? -37.028 -23.664 -30.119 1.00 119.05 237 ASN B C 1
ATOM 6330 O O . ASN F 3 242 ? -37.656 -24.297 -29.261 1.00 121.72 237 ASN B O 1
ATOM 6335 N N . ILE F 3 243 ? -37.555 -23.364 -31.310 1.00 117.78 238 ILE B N 1
ATOM 6336 C CA . ILE F 3 243 ? -38.879 -23.846 -31.686 1.00 123.75 238 ILE B CA 1
ATOM 6337 C C . ILE F 3 243 ? -38.880 -25.358 -31.901 1.00 128.53 238 ILE B C 1
ATOM 6338 O O . ILE F 3 243 ? -39.941 -25.990 -31.841 1.00 134.50 238 ILE B O 1
ATOM 6343 N N . ALA F 3 244 ? -37.716 -25.962 -32.123 1.00 125.51 239 ALA B N 1
ATOM 6344 C CA . ALA F 3 244 ? -37.626 -27.410 -32.301 1.00 125.33 239 ALA B CA 1
ATOM 6345 C C . ALA F 3 244 ? -37.694 -28.148 -30.965 1.00 121.81 239 ALA B C 1
ATOM 6346 O O . ALA F 3 244 ? -38.073 -27.577 -29.943 1.00 118.96 239 ALA B O 1
#

Nearest PDB structures (foldseek):
  5kq1-assembly1_A  TM=1.005E+00  e=7.377E-23  Schizosaccharomyces pombe 972h-
  2qkm-assembly2_E  TM=9.845E-01  e=5.061E-20  Schizosaccharomyces pombe
  2qkl-assembly1_A  TM=9.651E-01  e=8.055E-19  Schizosaccharomyces pombe
  4b6h-assembly1_A  TM=8.595E-01  e=8.135E-11  Homo sapiens
  1q67-assembly1_A  TM=9.053E-01  e=7.200E-09  Saccharomyces cerevisiae

CATH classification: 2.30.29.30